Protein AF-0000000083110856 (afdb_homodimer)

Structure (mmCIF, N/CA/C/O backbone):
data_AF-0000000083110856-model_v1
#
loop_
_entity.id
_entity.type
_entity.pdbx_description
1 polymer 'Acyl-CoA dehydrogenase FadE22'
#
loop_
_atom_site.group_PDB
_atom_site.id
_atom_site.type_symbol
_atom_site.label_atom_id
_atom_site.label_alt_id
_atom_site.label_comp_id
_atom_site.label_asym_id
_atom_site.label_entity_id
_atom_site.label_seq_id
_atom_site.pdbx_PDB_ins_code
_atom_site.Cartn_x
_atom_site.Cartn_y
_atom_site.Cartn_z
_atom_site.occupancy
_atom_site.B_iso_or_equiv
_atom_site.auth_seq_id
_atom_site.auth_comp_id
_atom_site.auth_asym_id
_atom_site.auth_atom_id
_atom_site.pdbx_PDB_model_num
ATOM 1 N N . MET A 1 1 ? 21.297 1.451 -9.312 1 71.94 1 MET A N 1
ATOM 2 C CA . MET A 1 1 ? 22.75 1.548 -9.445 1 71.94 1 MET A CA 1
ATOM 3 C C . MET A 1 1 ? 23.438 0.386 -8.734 1 71.94 1 MET A C 1
ATOM 5 O O . MET A 1 1 ? 22.922 -0.134 -7.742 1 71.94 1 MET A O 1
ATOM 9 N N . PRO A 1 2 ? 24.625 0.048 -9.312 1 84.88 2 PRO A N 1
ATOM 10 C CA . PRO A 1 2 ? 25.297 -1.113 -8.734 1 84.88 2 PRO A CA 1
ATOM 11 C C . PRO A 1 2 ? 25.938 -0.815 -7.383 1 84.88 2 PRO A C 1
ATOM 13 O O . PRO A 1 2 ? 26.109 0.352 -7.02 1 84.88 2 PRO A O 1
ATOM 16 N N . LEU A 1 3 ? 26.188 -1.767 -6.598 1 89.62 3 LEU A N 1
ATOM 17 C CA . LEU A 1 3 ? 26.859 -1.668 -5.309 1 89.62 3 LEU A CA 1
ATOM 18 C C . LEU A 1 3 ? 28.25 -1.045 -5.473 1 89.62 3 LEU A C 1
ATOM 20 O O . LEU A 1 3 ? 28.734 -0.362 -4.57 1 89.62 3 LEU A O 1
ATOM 24 N N . ALA A 1 4 ? 28.875 -1.262 -6.629 1 89.94 4 ALA A N 1
ATOM 25 C CA . ALA A 1 4 ? 30.234 -0.808 -6.918 1 89.94 4 ALA A CA 1
ATOM 26 C C . ALA A 1 4 ? 30.281 0.71 -7.066 1 89.94 4 ALA A C 1
ATOM 28 O O . ALA A 1 4 ? 29.516 1.29 -7.844 1 89.94 4 ALA A O 1
ATOM 29 N N . ILE A 1 5 ? 31.156 1.294 -6.336 1 85.69 5 ILE A N 1
ATOM 30 C CA . ILE A 1 5 ? 31.297 2.742 -6.434 1 85.69 5 ILE A CA 1
ATOM 31 C C . ILE A 1 5 ? 32.719 3.098 -6.898 1 85.69 5 ILE A C 1
ATOM 33 O O . ILE A 1 5 ? 32.875 3.803 -7.895 1 85.69 5 ILE A O 1
ATOM 37 N N . THR A 1 6 ? 33.781 2.484 -6.223 1 83.56 6 THR A N 1
ATOM 38 C CA . THR A 1 6 ? 35.156 2.799 -6.551 1 83.56 6 THR A CA 1
ATOM 39 C C . THR A 1 6 ? 35.531 2.24 -7.922 1 83.56 6 THR A C 1
ATOM 41 O O . THR A 1 6 ? 34.844 1.359 -8.445 1 83.56 6 THR A O 1
ATOM 44 N N . GLU A 1 7 ? 36.562 2.688 -8.461 1 84.88 7 GLU A N 1
ATOM 45 C CA . GLU A 1 7 ? 37 2.209 -9.758 1 84.88 7 GLU A CA 1
ATOM 46 C C . GLU A 1 7 ? 37.312 0.712 -9.727 1 84.88 7 GLU A C 1
ATOM 48 O O . GLU A 1 7 ? 36.938 -0.018 -10.648 1 84.88 7 GLU A O 1
ATOM 53 N N . ASP A 1 8 ? 37.969 0.304 -8.656 1 89.44 8 ASP A N 1
ATOM 54 C CA . ASP A 1 8 ? 38.281 -1.113 -8.5 1 89.44 8 ASP A CA 1
ATOM 55 C C . ASP A 1 8 ? 37 -1.948 -8.391 1 89.44 8 ASP A C 1
ATOM 57 O O . ASP A 1 8 ? 36.906 -3.031 -8.977 1 89.44 8 ASP A O 1
ATOM 61 N N . HIS A 1 9 ? 36.094 -1.466 -7.645 1 93.88 9 HIS A N 1
ATOM 62 C CA . HIS A 1 9 ? 34.844 -2.176 -7.473 1 93.88 9 HIS A CA 1
ATOM 63 C C . HIS A 1 9 ? 34.062 -2.236 -8.781 1 93.88 9 HIS A C 1
ATOM 65 O O . HIS A 1 9 ? 33.438 -3.25 -9.086 1 93.88 9 HIS A O 1
ATOM 71 N N . ARG A 1 10 ? 34.094 -1.195 -9.531 1 93.44 10 ARG A N 1
ATOM 72 C CA . ARG A 1 10 ? 33.406 -1.167 -10.82 1 93.44 10 ARG A CA 1
ATOM 73 C C . ARG A 1 10 ? 34.031 -2.154 -11.797 1 93.44 10 ARG A C 1
ATOM 75 O O . ARG A 1 10 ? 33.344 -2.828 -12.547 1 93.44 10 ARG A O 1
ATOM 82 N N . ALA A 1 11 ? 35.344 -2.121 -11.75 1 94.69 11 ALA A N 1
ATOM 83 C CA . ALA A 1 11 ? 36.062 -3.08 -12.594 1 94.69 11 ALA A CA 1
ATOM 84 C C . ALA A 1 11 ? 35.688 -4.512 -12.227 1 94.69 11 ALA A C 1
ATOM 86 O O . ALA A 1 11 ? 35.469 -5.352 -13.102 1 94.69 11 ALA A O 1
ATOM 87 N N . LEU A 1 12 ? 35.625 -4.797 -10.953 1 96.19 12 LEU A N 1
ATOM 88 C CA . LEU A 1 12 ? 35.25 -6.113 -10.477 1 96.19 12 LEU A CA 1
ATOM 89 C C . LEU A 1 12 ? 33.812 -6.445 -10.922 1 96.19 12 LEU A C 1
ATOM 91 O O . LEU A 1 12 ? 33.531 -7.562 -11.367 1 96.19 12 LEU A O 1
ATOM 95 N N . ALA A 1 13 ? 32.969 -5.516 -10.75 1 97 13 ALA A N 1
ATOM 96 C CA . ALA A 1 13 ? 31.562 -5.707 -11.133 1 97 13 ALA A CA 1
ATOM 97 C C . ALA A 1 13 ? 31.438 -6.012 -12.625 1 97 13 ALA A C 1
ATOM 99 O O . ALA A 1 13 ? 30.656 -6.875 -13.023 1 97 13 ALA A O 1
ATOM 100 N N . GLU A 1 14 ? 32.156 -5.297 -13.422 1 96.38 14 GLU A N 1
ATOM 101 C CA . GLU A 1 14 ? 32.125 -5.48 -14.867 1 96.38 14 GLU A CA 1
ATOM 102 C C . GLU A 1 14 ? 32.625 -6.867 -15.266 1 96.38 14 GLU A C 1
ATOM 104 O O . GLU A 1 14 ? 32 -7.535 -16.094 1 96.38 14 GLU A O 1
ATOM 109 N N . VAL A 1 15 ? 33.656 -7.203 -14.656 1 96.06 15 VAL A N 1
ATOM 110 C CA . VAL A 1 15 ? 34.219 -8.516 -14.945 1 96.06 15 VAL A CA 1
ATOM 111 C C . VAL A 1 15 ? 33.25 -9.609 -14.5 1 96.06 15 VAL A C 1
ATOM 113 O O . VAL A 1 15 ? 33.031 -10.578 -15.227 1 96.06 15 VAL A O 1
ATOM 116 N N . ALA A 1 16 ? 32.75 -9.484 -13.359 1 97.31 16 ALA A N 1
ATOM 117 C CA . ALA A 1 16 ? 31.828 -10.469 -12.82 1 97.31 16 ALA A CA 1
ATOM 118 C C . ALA A 1 16 ? 30.562 -10.547 -13.664 1 97.31 16 ALA A C 1
ATOM 120 O O . ALA A 1 16 ? 30.062 -11.641 -13.945 1 97.31 16 ALA A O 1
ATOM 121 N N . ALA A 1 17 ? 30.062 -9.406 -14.016 1 97.25 17 ALA A N 1
ATOM 122 C CA . ALA A 1 17 ? 28.859 -9.359 -14.844 1 97.25 17 ALA A CA 1
ATOM 123 C C . ALA A 1 17 ? 29.062 -10.086 -16.172 1 97.25 17 ALA A C 1
ATOM 125 O O . ALA A 1 17 ? 28.219 -10.859 -16.609 1 97.25 17 ALA A O 1
ATOM 126 N N . ALA A 1 18 ? 30.172 -9.781 -16.797 1 96.75 18 ALA A N 1
ATOM 127 C CA . ALA A 1 18 ? 30.5 -10.391 -18.078 1 96.75 18 ALA A CA 1
ATOM 128 C C . ALA A 1 18 ? 30.641 -11.906 -17.938 1 96.75 18 ALA A C 1
ATOM 130 O O . ALA A 1 18 ? 30.188 -12.656 -18.812 1 96.75 18 ALA A O 1
ATOM 131 N N . MET A 1 19 ? 31.25 -12.289 -16.906 1 96.75 19 MET A N 1
ATOM 132 C CA . MET A 1 19 ? 31.453 -13.719 -16.688 1 96.75 19 MET A CA 1
ATOM 133 C C . MET A 1 19 ? 30.125 -14.438 -16.453 1 96.75 19 MET A C 1
ATOM 135 O O . MET A 1 19 ? 29.875 -15.492 -17.031 1 96.75 19 MET A O 1
ATOM 139 N N . VAL A 1 20 ? 29.312 -13.906 -15.633 1 97.12 20 VAL A N 1
ATOM 140 C CA . VAL A 1 20 ? 28.031 -14.523 -15.305 1 97.12 20 VAL A CA 1
ATOM 141 C C . VAL A 1 20 ? 27.141 -14.57 -16.547 1 97.12 20 VAL A C 1
ATOM 143 O O . VAL A 1 20 ? 26.516 -15.594 -16.828 1 97.12 20 VAL A O 1
ATOM 146 N N . ALA A 1 21 ? 27.141 -13.5 -17.266 1 94.62 21 ALA A N 1
ATOM 147 C CA . ALA A 1 21 ? 26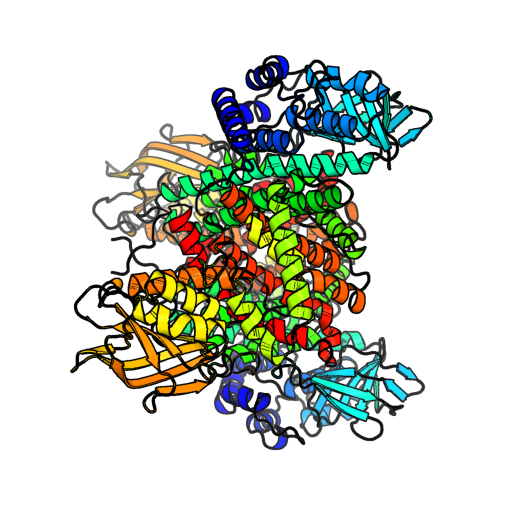.328 -13.438 -18.484 1 94.62 21 ALA A CA 1
ATOM 148 C C . ALA A 1 21 ? 26.859 -14.414 -19.531 1 94.62 21 ALA A C 1
ATOM 150 O O . ALA A 1 21 ? 26.078 -15.062 -20.234 1 94.62 21 ALA A O 1
ATOM 151 N N . GLY A 1 22 ? 28.125 -14.469 -19.688 1 94 22 GLY A N 1
ATOM 152 C CA . GLY A 1 22 ? 28.75 -15.297 -20.703 1 94 22 GLY A CA 1
ATOM 153 C C . GLY A 1 22 ? 28.656 -16.781 -20.406 1 94 22 GLY A C 1
ATOM 154 O O . GLY A 1 22 ? 28.547 -17.594 -21.328 1 94 22 GLY A O 1
ATOM 155 N N . ARG A 1 23 ? 28.641 -17.172 -19.188 1 91.81 23 ARG A N 1
ATOM 156 C CA . ARG A 1 23 ? 28.719 -18.594 -18.828 1 91.81 23 ARG A CA 1
ATOM 157 C C . ARG A 1 23 ? 27.359 -19.141 -18.438 1 91.81 23 ARG A C 1
ATOM 159 O O . ARG A 1 23 ? 27.156 -20.359 -18.438 1 91.81 23 ARG A O 1
ATOM 166 N N . ALA A 1 24 ? 26.469 -18.359 -18.109 1 90.19 24 ALA A N 1
ATOM 167 C CA . ALA A 1 24 ? 25.188 -18.859 -17.609 1 90.19 24 ALA A CA 1
ATOM 168 C C . ALA A 1 24 ? 24.047 -17.938 -18.016 1 90.19 24 ALA A C 1
ATOM 170 O O . ALA A 1 24 ? 23.391 -18.172 -19.031 1 90.19 24 ALA A O 1
ATOM 171 N N . GLY A 1 25 ? 23.969 -16.75 -17.281 1 90.81 25 GLY A N 1
ATOM 172 C CA . GLY A 1 25 ? 22.812 -15.898 -17.438 1 90.81 25 GLY A CA 1
ATOM 173 C C . GLY A 1 25 ? 21.547 -16.5 -16.844 1 90.81 25 GLY A C 1
ATOM 174 O O . GLY A 1 25 ? 21.625 -17.391 -15.977 1 90.81 25 GLY A O 1
ATOM 175 N N . THR A 1 26 ? 20.406 -16.016 -17.281 1 92.62 26 THR A N 1
ATOM 176 C CA . THR A 1 26 ? 19.172 -16.578 -16.766 1 92.62 26 THR A CA 1
ATOM 177 C C . THR A 1 26 ? 18.938 -17.969 -17.328 1 92.62 26 THR A C 1
ATOM 179 O O . THR A 1 26 ? 18.281 -18.797 -16.688 1 92.62 26 THR A O 1
ATOM 182 N N . ALA A 1 27 ? 19.484 -18.219 -18.469 1 92.75 27 ALA A N 1
ATOM 183 C CA . ALA A 1 27 ? 19.391 -19.547 -19.047 1 92.75 27 ALA A CA 1
ATOM 184 C C . ALA A 1 27 ? 20.078 -20.578 -18.141 1 92.75 27 ALA A C 1
ATOM 186 O O . ALA A 1 27 ? 19.578 -21.703 -17.984 1 92.75 27 ALA A O 1
ATOM 187 N N . GLY A 1 28 ? 21.266 -20.203 -17.672 1 91.19 28 GLY A N 1
ATOM 188 C CA . GLY A 1 28 ? 21.953 -21.062 -16.719 1 91.19 28 GLY A CA 1
ATOM 189 C C . GLY A 1 28 ? 21.156 -21.297 -15.445 1 91.19 28 GLY A C 1
ATOM 190 O O . GLY A 1 28 ? 21.109 -22.406 -14.93 1 91.19 28 GLY A O 1
ATOM 191 N N . ALA A 1 29 ? 20.562 -20.25 -14.969 1 91.62 29 ALA A N 1
ATOM 192 C CA . ALA A 1 29 ? 19.734 -20.344 -13.773 1 91.62 29 ALA A CA 1
ATOM 193 C C . ALA A 1 29 ? 18.562 -21.297 -14 1 91.62 29 ALA A C 1
ATOM 195 O O . ALA A 1 29 ? 18.219 -22.094 -13.117 1 91.62 29 ALA A O 1
ATOM 196 N N . ARG A 1 30 ? 17.938 -21.188 -15.133 1 91.38 30 ARG A N 1
ATOM 197 C CA . ARG A 1 30 ? 16.828 -22.062 -15.5 1 91.38 30 ARG A CA 1
ATOM 198 C C . ARG A 1 30 ? 17.266 -23.516 -15.516 1 91.38 30 ARG A C 1
ATOM 200 O O . ARG A 1 30 ? 16.562 -24.391 -15.008 1 91.38 30 ARG A O 1
ATOM 207 N N . ARG A 1 31 ? 18.359 -23.734 -16.094 1 88.88 31 ARG A N 1
ATOM 208 C CA . ARG A 1 31 ? 18.891 -25.094 -16.156 1 88.88 31 ARG A CA 1
ATOM 209 C C . ARG A 1 31 ? 19.156 -25.656 -14.773 1 88.88 31 ARG A C 1
ATOM 211 O O . ARG A 1 31 ? 18.812 -26.812 -14.484 1 88.88 31 ARG A O 1
ATOM 218 N N . ILE A 1 32 ? 19.719 -24.844 -13.953 1 85.5 32 ILE A N 1
ATOM 219 C CA . ILE A 1 32 ? 20.047 -25.25 -12.594 1 85.5 32 ILE A CA 1
ATOM 220 C C . ILE A 1 32 ? 18.766 -25.578 -11.828 1 85.5 32 ILE A C 1
ATOM 222 O O . ILE A 1 32 ? 18.719 -26.547 -11.07 1 85.5 32 ILE A O 1
ATOM 226 N N . LEU A 1 33 ? 17.766 -24.828 -12.07 1 83 33 LEU A N 1
ATOM 227 C CA . LEU A 1 33 ? 16.531 -24.969 -11.305 1 83 33 LEU A CA 1
ATOM 228 C C . LEU A 1 33 ? 15.672 -26.094 -11.859 1 83 33 LEU A C 1
ATOM 230 O O . LEU A 1 33 ? 15.117 -26.891 -11.102 1 83 33 LEU A O 1
ATOM 234 N N . LEU A 1 34 ? 15.555 -26.141 -13.188 1 81.38 34 LEU A N 1
ATOM 235 C CA . LEU A 1 34 ? 14.508 -26.969 -13.789 1 81.38 34 LEU A CA 1
ATOM 236 C C . LEU A 1 34 ? 15.086 -28.25 -14.359 1 81.38 34 LEU A C 1
ATOM 238 O O . LEU A 1 34 ? 14.383 -29.266 -14.477 1 81.38 34 LEU A O 1
ATOM 242 N N . ASP A 1 35 ? 16.297 -28.297 -14.711 1 78.44 35 ASP A N 1
ATOM 243 C CA . ASP A 1 35 ? 16.797 -29.406 -15.516 1 78.44 35 ASP A CA 1
ATOM 244 C C . ASP A 1 35 ? 18.031 -30.031 -14.875 1 78.44 35 ASP A C 1
ATOM 246 O O . ASP A 1 35 ? 18.688 -30.891 -15.477 1 78.44 35 ASP A O 1
ATOM 250 N N . ARG A 1 36 ? 18.328 -29.625 -13.742 1 67.44 36 ARG A N 1
ATOM 251 C CA . ARG A 1 36 ? 19.578 -30.141 -13.203 1 67.44 36 ARG A CA 1
ATOM 252 C C . ARG A 1 36 ? 19.453 -31.625 -12.859 1 67.44 36 ARG A C 1
ATOM 254 O O . ARG A 1 36 ? 18.359 -32.125 -12.602 1 67.44 36 ARG A O 1
ATOM 261 N N . GLU A 1 37 ? 20.578 -32.156 -12.992 1 70.69 37 GLU A N 1
ATOM 262 C CA . GLU A 1 37 ? 20.641 -33.531 -12.516 1 70.69 37 GLU A CA 1
ATOM 263 C C . GLU A 1 37 ? 20.406 -33.594 -11.008 1 70.69 37 GLU A C 1
ATOM 265 O O . GLU A 1 37 ? 21 -32.812 -10.242 1 70.69 37 GLU A O 1
ATOM 270 N N . LYS A 1 38 ? 19.578 -34.281 -10.609 1 64.94 38 LYS A N 1
ATOM 271 C CA . LYS A 1 38 ? 19.172 -34.312 -9.211 1 64.94 38 LYS A CA 1
ATOM 272 C C . LYS A 1 38 ? 20.141 -35.125 -8.375 1 64.94 38 LYS A C 1
ATOM 274 O O . LYS A 1 38 ? 20.141 -35.031 -7.141 1 64.94 38 LYS A O 1
ATOM 279 N N . SER A 1 39 ? 20.953 -35.781 -9.133 1 68.44 39 SER A N 1
ATOM 280 C CA . SER A 1 39 ? 21.859 -36.625 -8.359 1 68.44 39 SER A CA 1
ATOM 281 C C . SER A 1 39 ? 23.312 -36.188 -8.57 1 68.44 39 SER A C 1
ATOM 283 O O . SER A 1 39 ? 23.672 -35.719 -9.648 1 68.44 39 SER A O 1
ATOM 285 N N . GLY A 1 40 ? 24.016 -36.031 -7.461 1 80.88 40 GLY A N 1
ATOM 286 C CA . GLY A 1 40 ? 25.453 -35.812 -7.504 1 80.88 40 GLY A CA 1
ATOM 287 C C . GLY A 1 40 ? 25.812 -34.312 -7.508 1 80.88 40 GLY A C 1
ATOM 288 O O . GLY A 1 40 ? 24.969 -33.469 -7.203 1 80.88 40 GLY A O 1
ATOM 289 N N . ALA A 1 41 ? 27.078 -34.062 -7.684 1 91.75 41 ALA A N 1
ATOM 290 C CA . ALA A 1 41 ? 27.625 -32.719 -7.707 1 91.75 41 ALA A CA 1
ATOM 291 C C . ALA A 1 41 ? 27.562 -32.125 -9.102 1 91.75 41 ALA A C 1
ATOM 293 O O . ALA A 1 41 ? 28.578 -31.953 -9.773 1 91.75 41 ALA A O 1
ATOM 294 N N . TRP A 1 42 ? 26.344 -31.641 -9.461 1 89.31 42 TRP A N 1
ATOM 295 C CA . TRP A 1 42 ? 26.125 -31.156 -10.82 1 89.31 42 TRP A CA 1
ATOM 296 C C . TRP A 1 42 ? 27.094 -30.031 -11.156 1 89.31 42 TRP A C 1
ATOM 298 O O . TRP A 1 42 ? 27.469 -29.859 -12.32 1 89.31 42 TRP A O 1
ATOM 308 N N . TRP A 1 43 ? 27.547 -29.234 -10.148 1 91.75 43 TRP A N 1
ATOM 309 C CA . TRP A 1 43 ? 28.359 -28.047 -10.359 1 91.75 43 TRP A CA 1
ATOM 310 C C . TRP A 1 43 ? 29.766 -28.422 -10.828 1 91.75 43 TRP A C 1
ATOM 312 O O . TRP A 1 43 ? 30.516 -27.578 -11.336 1 91.75 43 TRP A O 1
ATOM 322 N N . SER A 1 44 ? 30.141 -29.688 -10.633 1 89.56 44 SER A N 1
ATOM 323 C CA . SER A 1 44 ? 31.484 -30.141 -11 1 89.56 44 SER A CA 1
ATOM 324 C C . SER A 1 44 ? 31.719 -29.984 -12.5 1 89.56 44 SER A C 1
ATOM 326 O O . SER A 1 44 ? 32.875 -29.891 -12.945 1 89.56 44 SER A O 1
ATOM 328 N N . THR A 1 45 ? 30.609 -29.969 -13.297 1 88.19 45 THR A N 1
ATOM 329 C CA . THR A 1 45 ? 30.75 -29.828 -14.742 1 88.19 45 THR A CA 1
ATOM 330 C C . THR A 1 45 ? 30.188 -28.5 -15.219 1 88.19 45 THR A C 1
ATOM 332 O O . THR A 1 45 ? 30.109 -28.25 -16.422 1 88.19 45 THR A O 1
ATOM 335 N N . ASP A 1 46 ? 29.734 -27.766 -14.359 1 91.62 46 ASP A N 1
ATOM 336 C CA . ASP A 1 46 ? 29.141 -26.469 -14.695 1 91.62 46 ASP A CA 1
ATOM 337 C C . ASP A 1 46 ? 30.203 -25.438 -15.062 1 91.62 46 ASP A C 1
ATOM 339 O O . ASP A 1 46 ? 31.172 -25.25 -14.32 1 91.62 46 ASP A O 1
ATOM 343 N N . GLY A 1 47 ? 30.062 -24.797 -16.141 1 92.5 47 GLY A N 1
ATOM 344 C CA . GLY A 1 47 ? 31.047 -23.859 -16.641 1 92.5 47 GLY A CA 1
ATOM 345 C C . GLY A 1 47 ? 31.219 -22.641 -15.758 1 92.5 47 GLY A C 1
ATOM 346 O O . GLY A 1 47 ? 32.344 -22.141 -15.578 1 92.5 47 GLY A O 1
ATOM 347 N N . LEU A 1 48 ? 30.188 -22.109 -15.258 1 94.94 48 LEU A N 1
ATOM 348 C CA . LEU A 1 48 ? 30.266 -20.938 -14.398 1 94.94 48 LEU A CA 1
ATOM 349 C C . LEU A 1 48 ? 30.984 -21.266 -13.094 1 94.94 48 LEU A C 1
ATOM 351 O O . LEU A 1 48 ? 31.844 -20.5 -12.633 1 94.94 48 LEU A O 1
ATOM 355 N N . TRP A 1 49 ? 30.641 -22.375 -12.469 1 94.88 49 TRP A N 1
ATOM 356 C CA . TRP A 1 49 ? 31.297 -22.781 -11.234 1 94.88 49 TRP A CA 1
ATOM 357 C C . TRP A 1 49 ? 32.812 -22.938 -11.438 1 94.88 49 TRP A C 1
ATOM 359 O O . TRP A 1 49 ? 33.594 -22.453 -10.641 1 94.88 49 TRP A O 1
ATOM 369 N N . LYS A 1 50 ? 33.156 -23.578 -12.5 1 95.25 50 LYS A N 1
ATOM 370 C CA . LYS A 1 50 ? 34.594 -23.812 -12.789 1 95.25 50 LYS A CA 1
ATOM 371 C C . LYS A 1 50 ? 35.344 -22.484 -12.93 1 95.25 50 LYS A C 1
ATOM 373 O O . LYS A 1 50 ? 36.438 -22.344 -12.438 1 95.25 50 LYS A O 1
ATOM 378 N N . GLU A 1 51 ? 34.688 -21.672 -13.562 1 96.38 51 GLU A N 1
ATOM 379 C CA . GLU A 1 51 ? 35.312 -20.359 -13.758 1 96.38 51 GLU A CA 1
ATOM 380 C C . GLU A 1 51 ? 35.406 -19.578 -12.453 1 96.38 51 GLU A C 1
ATOM 382 O O . GLU A 1 51 ? 36.375 -18.891 -12.195 1 96.38 51 GLU A O 1
ATOM 387 N N . MET A 1 52 ? 34.375 -19.641 -11.609 1 96.81 52 MET A N 1
ATOM 388 C CA . MET A 1 52 ? 34.406 -18.984 -10.305 1 96.81 52 MET A CA 1
ATOM 389 C C . MET A 1 52 ? 35.562 -19.5 -9.453 1 96.81 52 MET A C 1
ATOM 391 O O . MET A 1 52 ? 36.219 -18.734 -8.773 1 96.81 52 MET A O 1
ATOM 395 N N . VAL A 1 53 ? 35.75 -20.766 -9.547 1 96.56 53 VAL A N 1
ATOM 396 C CA . VAL A 1 53 ? 36.844 -21.406 -8.789 1 96.56 53 VAL A CA 1
ATOM 397 C C . VAL A 1 53 ? 38.188 -20.953 -9.336 1 96.56 53 VAL A C 1
ATOM 399 O O . VAL A 1 53 ? 39.062 -20.531 -8.57 1 96.56 53 VAL A O 1
ATOM 402 N N . SER A 1 54 ? 38.312 -20.984 -10.602 1 95.94 54 SER A N 1
ATOM 403 C CA . SER A 1 54 ? 39.594 -20.688 -11.234 1 95.94 54 SER A CA 1
ATOM 404 C C . SER A 1 54 ? 39.969 -19.219 -11.047 1 95.94 54 SER A C 1
ATOM 406 O O . SER A 1 54 ? 41.156 -18.891 -10.945 1 95.94 54 SER A O 1
ATOM 408 N N . THR A 1 55 ? 38.969 -18.344 -11.023 1 96 55 THR A N 1
ATOM 409 C CA . THR A 1 55 ? 39.25 -16.922 -10.891 1 96 55 THR A CA 1
ATOM 410 C C . THR A 1 55 ? 39.406 -16.531 -9.422 1 96 55 THR A C 1
ATOM 412 O O . THR A 1 55 ? 39.75 -15.391 -9.102 1 96 55 THR A O 1
ATOM 415 N N . GLY A 1 56 ? 39.094 -17.5 -8.484 1 97 56 GLY A N 1
ATOM 416 C CA . GLY A 1 56 ? 39.375 -17.281 -7.07 1 97 56 GLY A CA 1
ATOM 417 C C . GLY A 1 56 ? 38.219 -16.578 -6.355 1 97 56 GLY A C 1
ATOM 418 O O . GLY A 1 56 ? 38.438 -15.945 -5.32 1 97 56 GLY A O 1
ATOM 419 N N . TRP A 1 57 ? 37 -16.625 -6.891 1 98.06 57 TRP A N 1
ATOM 420 C CA . TRP A 1 57 ? 35.875 -15.938 -6.305 1 98.06 57 TRP A CA 1
ATOM 421 C C . TRP A 1 57 ? 35.531 -16.516 -4.93 1 98.06 57 TRP A C 1
ATOM 423 O O . TRP A 1 57 ? 35.062 -15.797 -4.051 1 98.06 57 TRP A O 1
ATOM 433 N N . LEU A 1 58 ? 35.781 -17.766 -4.695 1 98.38 58 LEU A N 1
ATOM 434 C CA . LEU A 1 58 ? 35.438 -18.438 -3.438 1 98.38 58 LEU A CA 1
ATOM 435 C C . LEU A 1 58 ? 36.312 -17.906 -2.301 1 98.38 58 LEU A C 1
ATOM 437 O O . LEU A 1 58 ? 35.969 -18.047 -1.128 1 98.38 58 LEU A O 1
ATOM 441 N N . GLY A 1 59 ? 37.438 -17.328 -2.602 1 98.19 59 GLY A N 1
ATOM 442 C CA . GLY A 1 59 ? 38.375 -16.844 -1.588 1 98.19 59 GLY A CA 1
ATOM 443 C C . GLY A 1 59 ? 38.562 -15.336 -1.645 1 98.19 59 GLY A C 1
ATOM 444 O O . GLY A 1 59 ? 39.5 -14.805 -1.026 1 98.19 59 GLY A O 1
ATOM 445 N N . LEU A 1 60 ? 37.719 -14.648 -2.357 1 97.81 60 LEU A N 1
ATOM 446 C CA . LEU A 1 60 ? 37.875 -13.211 -2.557 1 97.81 60 LEU A CA 1
ATOM 447 C C . LEU A 1 60 ? 38.031 -12.492 -1.222 1 97.81 60 LEU A C 1
ATOM 449 O O . LEU A 1 60 ? 38.906 -11.641 -1.067 1 97.81 60 LEU A O 1
ATOM 453 N N . HIS A 1 61 ? 37.25 -12.836 -0.199 1 97.88 61 HIS A N 1
ATOM 454 C CA . HIS A 1 61 ? 37.156 -12.148 1.079 1 97.88 61 HIS A CA 1
ATOM 455 C C . HIS A 1 61 ? 38.062 -12.773 2.133 1 97.88 61 HIS A C 1
ATOM 457 O O . HIS A 1 61 ? 37.969 -12.406 3.309 1 97.88 61 HIS A O 1
ATOM 463 N N . ILE A 1 62 ? 38.812 -13.719 1.733 1 98.38 62 ILE A N 1
ATOM 464 C CA . ILE A 1 62 ? 39.656 -14.469 2.674 1 98.38 62 ILE A CA 1
ATOM 465 C C . ILE A 1 62 ? 41.094 -13.992 2.584 1 98.38 62 ILE A C 1
ATOM 467 O O . ILE A 1 62 ? 41.594 -13.703 1.494 1 98.38 62 ILE A O 1
ATOM 471 N N . ASP A 1 63 ? 41.812 -14.039 3.668 1 97.31 63 ASP A N 1
ATOM 472 C CA . ASP A 1 63 ? 43.188 -13.633 3.758 1 97.31 63 ASP A CA 1
ATOM 473 C C . ASP A 1 63 ? 44.094 -14.484 2.846 1 97.31 63 ASP A C 1
ATOM 475 O O . ASP A 1 63 ? 43.875 -15.695 2.717 1 97.31 63 ASP A O 1
ATOM 479 N N . GLU A 1 64 ? 45.125 -13.922 2.396 1 97.19 64 GLU A N 1
ATOM 480 C CA . GLU A 1 64 ? 46.031 -14.594 1.482 1 97.19 64 GLU A CA 1
ATOM 481 C C . GLU A 1 64 ? 46.719 -15.773 2.164 1 97.19 64 GLU A C 1
ATOM 483 O O . GLU A 1 64 ? 47.062 -16.766 1.516 1 97.19 64 GLU A O 1
ATOM 488 N N . ARG A 1 65 ? 46.969 -15.68 3.436 1 96.75 65 ARG A N 1
ATOM 489 C CA . ARG A 1 65 ? 47.625 -16.734 4.18 1 96.75 65 ARG A CA 1
ATOM 490 C C . ARG A 1 65 ? 46.844 -18.031 4.141 1 96.75 65 ARG A C 1
ATOM 492 O O . ARG A 1 65 ? 47.375 -19.125 4.348 1 96.75 65 ARG A O 1
ATOM 499 N N . PHE A 1 66 ? 45.562 -17.906 3.799 1 97.75 66 PHE A N 1
ATOM 500 C CA . PHE A 1 66 ? 44.719 -19.109 3.729 1 97.75 66 PHE A CA 1
ATOM 501 C C . PHE A 1 66 ? 44.312 -19.391 2.289 1 97.75 66 PHE A C 1
ATOM 503 O O . PHE A 1 66 ? 43.312 -20.094 2.047 1 97.75 66 PHE A O 1
ATOM 510 N N . GLY A 1 67 ? 45.031 -18.703 1.318 1 96.69 67 GLY A N 1
ATOM 511 C CA . GLY A 1 67 ? 44.781 -18.953 -0.093 1 96.69 67 GLY A CA 1
ATOM 512 C C . GLY A 1 67 ? 43.812 -17.969 -0.713 1 96.69 67 GLY A C 1
ATOM 513 O O . GLY A 1 67 ? 43.438 -18.125 -1.879 1 96.69 67 GLY A O 1
ATOM 514 N N . GLY A 1 68 ? 43.344 -17.031 0.057 1 97.81 68 GLY A N 1
ATOM 515 C CA . GLY A 1 68 ? 42.406 -16.062 -0.456 1 97.81 68 GLY A CA 1
ATOM 516 C C . GLY A 1 68 ? 43.062 -14.906 -1.194 1 97.81 68 GLY A C 1
ATOM 517 O O . GLY A 1 68 ? 44.25 -14.984 -1.535 1 97.81 68 GLY A O 1
ATOM 518 N N . GLN A 1 69 ? 42.25 -13.93 -1.531 1 97 69 GLN A N 1
ATOM 519 C CA . GLN A 1 69 ? 42.75 -12.797 -2.301 1 97 69 GLN A CA 1
ATOM 520 C C . GLN A 1 69 ? 42.906 -11.555 -1.423 1 97 69 GLN A C 1
ATOM 522 O O . GLN A 1 69 ? 43.375 -10.516 -1.883 1 97 69 GLN A O 1
ATOM 527 N N . GLY A 1 70 ? 42.438 -11.609 -0.254 1 96.12 70 GLY A N 1
ATOM 528 C CA . GLY A 1 70 ? 42.719 -10.594 0.74 1 96.12 70 GLY A CA 1
ATOM 529 C C . GLY A 1 70 ? 41.781 -9.422 0.707 1 96.12 70 GLY A C 1
ATOM 530 O O . GLY A 1 70 ? 41.938 -8.453 1.441 1 96.12 70 GLY A O 1
ATOM 531 N N . TYR A 1 71 ? 40.75 -9.461 -0.097 1 96.06 71 TYR A N 1
ATOM 532 C CA . TYR A 1 71 ? 39.719 -8.43 -0.069 1 96.06 71 TYR A CA 1
ATOM 533 C C . TYR A 1 71 ? 38.75 -8.656 1.081 1 96.06 71 TYR A C 1
ATOM 535 O O . TYR A 1 71 ? 39.094 -9.242 2.102 1 96.06 71 TYR A O 1
ATOM 543 N N . GLY A 1 72 ? 37.531 -8.117 0.997 1 95.88 72 GLY A N 1
ATOM 544 C CA . GLY A 1 72 ? 36.594 -8.219 2.104 1 95.88 72 GLY A CA 1
ATOM 545 C C . GLY A 1 72 ? 35.156 -8.438 1.655 1 95.88 72 GLY A C 1
ATOM 546 O O . GLY A 1 72 ? 34.906 -8.844 0.519 1 95.88 72 GLY A O 1
ATOM 547 N N . LEU A 1 73 ? 34.281 -8.211 2.566 1 96.88 73 LEU A N 1
ATOM 548 C CA . LEU A 1 73 ? 32.875 -8.438 2.328 1 96.88 73 LEU A CA 1
ATOM 549 C C . LEU A 1 73 ? 32.344 -7.473 1.271 1 96.88 73 LEU A C 1
ATOM 551 O O . LEU A 1 73 ? 31.484 -7.844 0.456 1 96.88 73 LEU A O 1
ATOM 555 N N . PRO A 1 74 ? 32.812 -6.215 1.193 1 96.12 74 PRO A N 1
ATOM 556 C CA . PRO A 1 74 ? 32.312 -5.316 0.151 1 96.12 74 PRO A CA 1
ATOM 557 C C . PRO A 1 74 ? 32.5 -5.879 -1.256 1 96.12 74 PRO A C 1
ATOM 559 O O . PRO A 1 74 ? 31.594 -5.816 -2.082 1 96.12 74 PRO A O 1
ATOM 562 N N . GLU A 1 75 ? 33.656 -6.461 -1.531 1 97.38 75 GLU A N 1
ATOM 563 C CA . GLU A 1 75 ? 33.938 -7.059 -2.836 1 97.38 75 GLU A CA 1
ATOM 564 C C . GLU A 1 75 ? 33.062 -8.297 -3.062 1 97.38 75 GLU A C 1
ATOM 566 O O . GLU A 1 75 ? 32.562 -8.523 -4.168 1 97.38 75 GLU A O 1
ATOM 571 N N . LEU A 1 76 ? 32.969 -9.07 -1.995 1 98.38 76 LEU A N 1
ATOM 572 C CA . LEU A 1 76 ? 32.125 -10.273 -2.096 1 98.38 76 LEU A CA 1
ATOM 573 C C . LEU A 1 76 ? 30.688 -9.906 -2.432 1 98.38 76 LEU A C 1
ATOM 575 O O . LEU A 1 76 ? 30.031 -10.609 -3.201 1 98.38 76 LEU A O 1
ATOM 579 N N . THR A 1 77 ? 30.125 -8.836 -1.825 1 98.56 77 THR A N 1
ATOM 580 C CA . THR A 1 77 ? 28.766 -8.406 -2.092 1 98.56 77 THR A CA 1
ATOM 581 C C . THR A 1 77 ? 28.594 -8.008 -3.557 1 98.56 77 THR A C 1
ATOM 583 O O . THR A 1 77 ? 27.531 -8.211 -4.141 1 98.56 77 THR A O 1
ATOM 586 N N . ILE A 1 78 ? 29.609 -7.504 -4.184 1 98.19 78 ILE A N 1
ATOM 587 C CA . ILE A 1 78 ? 29.562 -7.117 -5.59 1 98.19 78 ILE A CA 1
ATOM 588 C C . ILE A 1 78 ? 29.391 -8.359 -6.461 1 98.19 78 ILE A C 1
ATOM 590 O O . ILE A 1 78 ? 28.625 -8.352 -7.414 1 98.19 78 ILE A O 1
ATOM 594 N N . LEU A 1 79 ? 30.109 -9.422 -6.121 1 98 79 LEU A N 1
ATOM 595 C CA . LEU A 1 79 ? 29.969 -10.672 -6.855 1 98 79 LEU A CA 1
ATOM 596 C C . LEU A 1 79 ? 28.547 -11.227 -6.707 1 98 79 LEU A C 1
ATOM 598 O O . LEU A 1 79 ? 27.938 -11.641 -7.691 1 98 79 LEU A O 1
ATOM 602 N N . LEU A 1 80 ? 28.078 -11.234 -5.488 1 98.38 80 LEU A N 1
ATOM 603 C CA . LEU A 1 80 ? 26.766 -11.773 -5.223 1 98.38 80 LEU A CA 1
ATOM 604 C C . LEU A 1 80 ? 25.688 -10.969 -5.941 1 98.38 80 LEU A C 1
ATOM 606 O O . LEU A 1 80 ? 24.672 -11.523 -6.375 1 98.38 80 LEU A O 1
ATOM 610 N N . GLU A 1 81 ? 25.844 -9.648 -6 1 98.62 81 GLU A N 1
ATOM 611 C CA . GLU A 1 81 ? 24.922 -8.82 -6.766 1 98.62 81 GLU A CA 1
ATOM 612 C C . GLU A 1 81 ? 24.812 -9.305 -8.211 1 98.62 81 GLU A C 1
ATOM 614 O O . GLU A 1 81 ? 23.719 -9.383 -8.758 1 98.62 81 GLU A O 1
ATOM 619 N N . GLN A 1 82 ? 26 -9.641 -8.805 1 97.88 82 GLN A N 1
ATOM 620 C CA . GLN A 1 82 ? 26 -10.055 -10.203 1 97.88 82 GLN A CA 1
ATOM 621 C C . GLN A 1 82 ? 25.359 -11.43 -10.367 1 97.88 82 GLN A C 1
ATOM 623 O O . GLN A 1 82 ? 24.672 -11.688 -11.359 1 97.88 82 GLN A O 1
ATOM 628 N N . LEU A 1 83 ? 25.578 -12.32 -9.461 1 97.75 83 LEU A N 1
ATOM 629 C CA . LEU A 1 83 ? 24.891 -13.602 -9.484 1 97.75 83 LEU A CA 1
ATOM 630 C C . LEU A 1 83 ? 23.391 -13.422 -9.32 1 97.75 83 LEU A C 1
ATOM 632 O O . LEU A 1 83 ? 22.594 -14.102 -9.977 1 97.75 83 LEU A O 1
ATOM 636 N N . GLY A 1 84 ? 23 -12.508 -8.445 1 97.94 84 GLY A N 1
ATOM 637 C CA . GLY A 1 84 ? 21.594 -12.203 -8.227 1 97.94 84 GLY A CA 1
ATOM 638 C C . GLY A 1 84 ? 20.906 -11.641 -9.453 1 97.94 84 GLY A C 1
ATOM 639 O O . GLY A 1 84 ? 19.719 -11.898 -9.68 1 97.94 84 GLY A O 1
ATOM 640 N N . ARG A 1 85 ? 21.641 -10.875 -10.25 1 97.94 85 ARG A N 1
ATOM 641 C CA . ARG A 1 85 ? 21.078 -10.305 -11.469 1 97.94 85 ARG A CA 1
ATOM 642 C C . ARG A 1 85 ? 20.625 -11.398 -12.422 1 97.94 85 ARG A C 1
ATOM 644 O O . ARG A 1 85 ? 19.672 -11.195 -13.188 1 97.94 85 ARG A O 1
ATOM 651 N N . ALA A 1 86 ? 21.25 -12.547 -12.305 1 97.31 86 ALA A N 1
ATOM 652 C CA . ALA A 1 86 ? 20.906 -13.656 -13.195 1 97.31 86 ALA A CA 1
ATOM 653 C C . ALA A 1 86 ? 20.078 -14.711 -12.469 1 97.31 86 ALA A C 1
ATOM 655 O O . ALA A 1 86 ? 19.797 -15.773 -13.031 1 97.31 86 ALA A O 1
ATOM 656 N N . ALA A 1 87 ? 19.719 -14.453 -11.258 1 96.25 87 ALA A N 1
ATOM 657 C CA . ALA A 1 87 ? 18.953 -15.383 -10.422 1 96.25 87 ALA A CA 1
ATOM 658 C C . ALA A 1 87 ? 19.672 -16.719 -10.289 1 96.25 87 ALA A C 1
ATOM 660 O O . ALA A 1 87 ? 19.047 -17.781 -10.305 1 96.25 87 ALA A O 1
ATOM 661 N N . VAL A 1 88 ? 20.938 -16.641 -10.227 1 94 88 VAL A N 1
ATOM 662 C CA . VAL A 1 88 ? 21.734 -17.859 -10.133 1 94 88 VAL A CA 1
ATOM 663 C C . VAL A 1 88 ? 21.75 -18.344 -8.688 1 94 88 VAL A C 1
ATOM 665 O O . VAL A 1 88 ? 22.172 -17.625 -7.785 1 94 88 VAL A O 1
ATOM 668 N N . GLY A 1 89 ? 21.281 -19.5 -8.492 1 90.44 89 GLY A N 1
ATOM 669 C CA . GLY A 1 89 ? 21.469 -20.188 -7.227 1 90.44 89 GLY A CA 1
ATOM 670 C C . GLY A 1 89 ? 22.672 -21.109 -7.207 1 90.44 89 GLY A C 1
ATOM 671 O O . GLY A 1 89 ? 23.703 -20.781 -7.801 1 90.44 89 GLY A O 1
ATOM 672 N N . GLY A 1 90 ? 22.656 -22.109 -6.441 1 90.94 90 GLY A N 1
ATOM 673 C CA . GLY A 1 90 ? 23.75 -23.062 -6.387 1 90.94 90 GLY A CA 1
ATOM 674 C C . GLY A 1 90 ? 24.609 -22.922 -5.145 1 90.94 90 GLY A C 1
ATOM 675 O O . GLY A 1 90 ? 24.203 -22.281 -4.172 1 90.94 90 GLY A O 1
ATOM 676 N N . PRO A 1 91 ? 25.75 -23.469 -5.215 1 95.06 91 PRO A N 1
ATOM 677 C CA . PRO A 1 91 ? 26.5 -23.641 -3.967 1 95.06 91 PRO A CA 1
ATOM 678 C C . PRO A 1 91 ? 27.344 -22.422 -3.625 1 95.06 91 PRO A C 1
ATOM 680 O O . PRO A 1 91 ? 27.938 -22.359 -2.545 1 95.06 91 PRO A O 1
ATOM 683 N N . PHE A 1 92 ? 27.438 -21.422 -4.469 1 97.06 92 PHE A N 1
ATOM 684 C CA . PHE A 1 92 ? 28.359 -20.312 -4.242 1 97.06 92 PHE A CA 1
ATOM 685 C C . PHE A 1 92 ? 28.031 -19.578 -2.947 1 97.06 92 PHE A C 1
ATOM 687 O O . PHE A 1 92 ? 28.859 -19.5 -2.043 1 97.06 92 PHE A O 1
ATOM 694 N N . LEU A 1 93 ? 26.766 -19.094 -2.797 1 97.81 93 LEU A N 1
ATOM 695 C CA . LEU A 1 93 ? 26.375 -18.297 -1.653 1 97.81 93 LEU A CA 1
ATOM 696 C C . LEU A 1 93 ? 26.578 -19.047 -0.348 1 97.81 93 LEU A C 1
ATOM 698 O O . LEU A 1 93 ? 27.234 -18.547 0.57 1 97.81 93 LEU A O 1
ATOM 702 N N . PRO A 1 94 ? 26.062 -20.297 -0.219 1 97.69 94 PRO A N 1
ATOM 703 C CA . PRO A 1 94 ? 26.281 -20.969 1.067 1 97.69 94 PRO A CA 1
ATOM 704 C C . PRO A 1 94 ? 27.75 -21.25 1.353 1 97.69 94 PRO A C 1
ATOM 706 O O . PRO A 1 94 ? 28.188 -21.156 2.5 1 97.69 94 PRO A O 1
ATOM 709 N N . THR A 1 95 ? 28.531 -21.531 0.344 1 98.44 95 THR A N 1
ATOM 710 C CA . THR A 1 95 ? 29.938 -21.859 0.548 1 98.44 95 THR A CA 1
ATOM 711 C C . THR A 1 95 ? 30.719 -20.641 1.034 1 98.44 95 THR A C 1
ATOM 713 O O . THR A 1 95 ? 31.484 -20.719 1.993 1 98.44 95 THR A O 1
ATOM 716 N N . VAL A 1 96 ? 30.484 -19.531 0.377 1 98.69 96 VAL A N 1
ATOM 717 C CA . VAL A 1 96 ? 31.234 -18.328 0.761 1 98.69 96 VAL A CA 1
ATOM 718 C C . VAL A 1 96 ? 30.703 -17.797 2.084 1 98.69 96 VAL A C 1
ATOM 720 O O . VAL A 1 96 ? 31.438 -17.188 2.855 1 98.69 96 VAL A O 1
ATOM 723 N N . ALA A 1 97 ? 29.406 -17.984 2.391 1 98.44 97 ALA A N 1
ATOM 724 C CA . ALA A 1 97 ? 28.891 -17.625 3.705 1 98.44 97 ALA A CA 1
ATOM 725 C C . ALA A 1 97 ? 29.609 -18.391 4.812 1 98.44 97 ALA A C 1
ATOM 727 O O . ALA A 1 97 ? 30 -17.812 5.824 1 98.44 97 ALA A O 1
ATOM 728 N N . VAL A 1 98 ? 29.797 -19.641 4.621 1 98.56 98 VAL A N 1
ATOM 729 C CA . VAL A 1 98 ? 30.469 -20.484 5.605 1 98.56 98 VAL A CA 1
ATOM 730 C C . VAL A 1 98 ? 31.906 -20.016 5.789 1 98.56 98 VAL A C 1
ATOM 732 O O . VAL A 1 98 ? 32.375 -19.875 6.918 1 98.56 98 VAL A O 1
ATOM 735 N N . SER A 1 99 ? 32.625 -19.828 4.699 1 98.69 99 SER A N 1
ATOM 736 C CA . SER A 1 99 ? 34.031 -19.391 4.82 1 98.69 99 SER A CA 1
ATOM 737 C C . SER A 1 99 ? 34.125 -18.031 5.484 1 98.69 99 SER A C 1
ATOM 739 O O . SER A 1 99 ? 35.062 -17.766 6.25 1 98.69 99 SER A O 1
ATOM 741 N N . ALA A 1 100 ? 33.156 -17.125 5.195 1 98.38 100 ALA A N 1
ATOM 742 C CA . ALA A 1 100 ? 33.156 -15.812 5.84 1 98.38 100 ALA A CA 1
ATOM 743 C C . ALA A 1 100 ? 32.938 -15.945 7.344 1 98.38 100 ALA A C 1
ATOM 745 O O . ALA A 1 100 ? 33.562 -15.227 8.125 1 98.38 100 ALA A O 1
ATOM 746 N N . VAL A 1 101 ? 32.031 -16.828 7.758 1 98.19 101 VAL A N 1
ATOM 747 C CA . VAL A 1 101 ? 31.781 -17.047 9.18 1 98.19 101 VAL A CA 1
ATOM 748 C C . VAL A 1 101 ? 33.031 -17.594 9.859 1 98.19 101 VAL A C 1
ATOM 750 O O . VAL A 1 101 ? 33.469 -17.078 10.898 1 98.19 101 VAL A O 1
ATOM 753 N N . ILE A 1 102 ? 33.656 -18.578 9.289 1 98.44 102 ILE A N 1
ATOM 754 C CA . ILE A 1 102 ? 34.844 -19.188 9.875 1 98.44 102 ILE A CA 1
ATOM 755 C C . ILE A 1 102 ? 35.969 -18.172 9.938 1 98.44 102 ILE A C 1
ATOM 757 O O . ILE A 1 102 ? 36.719 -18.125 10.922 1 98.44 102 ILE A O 1
ATOM 761 N N . ALA A 1 103 ? 36.125 -17.406 8.898 1 98.25 103 ALA A N 1
ATOM 762 C CA . ALA A 1 103 ? 37.156 -16.375 8.875 1 98.25 103 ALA A CA 1
ATOM 763 C C . ALA A 1 103 ? 36.969 -15.406 10.039 1 98.25 103 ALA A C 1
ATOM 765 O O . ALA A 1 103 ? 37.969 -14.914 10.602 1 98.25 103 ALA A O 1
ATOM 766 N N . GLU A 1 104 ? 35.75 -15.109 10.375 1 96.5 104 GLU A N 1
ATOM 767 C CA . GLU A 1 104 ? 35.5 -14.109 11.406 1 96.5 104 GLU A CA 1
ATOM 768 C C . GLU A 1 104 ? 35.594 -14.711 12.805 1 96.5 104 GLU A C 1
ATOM 770 O O . GLU A 1 104 ? 36.188 -14.102 13.703 1 96.5 104 GLU A O 1
ATOM 775 N N . VAL A 1 105 ? 35.094 -15.93 13.008 1 97.31 105 VAL A N 1
ATOM 776 C CA . VAL A 1 105 ? 34.875 -16.375 14.383 1 97.31 105 VAL A CA 1
ATOM 777 C C . VAL A 1 105 ? 35.906 -17.469 14.727 1 97.31 105 VAL A C 1
ATOM 779 O O . VAL A 1 105 ? 36.094 -17.812 15.898 1 97.31 105 VAL A O 1
ATOM 782 N N . GLY A 1 106 ? 36.562 -18.062 13.766 1 97.88 106 GLY A N 1
ATOM 783 C CA . GLY A 1 106 ? 37.438 -19.219 13.977 1 97.88 106 GLY A CA 1
ATOM 784 C C . GLY A 1 106 ? 38.75 -18.859 14.625 1 97.88 106 GLY A C 1
ATOM 785 O O . GLY A 1 106 ? 39.281 -17.766 14.422 1 97.88 106 GLY A O 1
ATOM 786 N N . THR A 1 107 ? 39.281 -19.812 15.312 1 97.25 107 THR A N 1
ATOM 787 C CA . THR A 1 107 ? 40.688 -19.703 15.758 1 97.25 107 THR A CA 1
ATOM 788 C C . THR A 1 107 ? 41.625 -19.875 14.578 1 97.25 107 THR A C 1
ATOM 790 O O . THR A 1 107 ? 41.219 -20.281 13.492 1 97.25 107 THR A O 1
ATOM 793 N N . ASP A 1 108 ? 42.875 -19.609 14.82 1 96.5 108 ASP A N 1
ATOM 794 C CA . ASP A 1 108 ? 43.844 -19.766 13.766 1 96.5 108 ASP A CA 1
ATOM 795 C C . ASP A 1 108 ? 43.906 -21.219 13.281 1 96.5 108 ASP A C 1
ATOM 797 O O . ASP A 1 108 ? 44.062 -21.469 12.078 1 96.5 108 ASP A O 1
ATOM 801 N N . GLU A 1 109 ? 43.844 -22.109 14.172 1 97.31 109 GLU A N 1
ATOM 802 C CA . GLU A 1 109 ? 43.875 -23.516 13.828 1 97.31 109 GLU A CA 1
ATOM 803 C C . GLU A 1 109 ? 42.656 -23.906 12.984 1 97.31 109 GLU A C 1
ATOM 805 O O . GLU A 1 109 ? 42.781 -24.656 12.008 1 97.31 109 GLU A O 1
ATOM 810 N N . GLN A 1 110 ? 41.531 -23.422 13.383 1 97.81 110 GLN A N 1
ATOM 811 C CA . GLN A 1 110 ? 40.312 -23.703 12.664 1 97.81 110 GLN A CA 1
ATOM 812 C C . GLN A 1 110 ? 40.344 -23.094 11.266 1 97.81 110 GLN A C 1
ATOM 814 O O . GLN A 1 110 ? 39.906 -23.719 10.297 1 97.81 110 GLN A O 1
ATOM 819 N N . ARG A 1 111 ? 40.812 -21.891 11.133 1 98.38 111 ARG A N 1
ATOM 820 C CA . ARG A 1 111 ? 40.938 -21.234 9.844 1 98.38 111 ARG A CA 1
ATOM 821 C C . ARG A 1 111 ? 41.906 -21.984 8.93 1 98.38 111 ARG A C 1
ATOM 823 O O . ARG A 1 111 ? 41.594 -22.203 7.754 1 98.38 111 ARG A O 1
ATOM 830 N N . GLU A 1 112 ? 42.969 -22.422 9.531 1 97.81 112 GLU A N 1
ATOM 831 C CA . GLU A 1 112 ? 43.969 -23.156 8.758 1 97.81 112 GLU A CA 1
ATOM 832 C C . GLU A 1 112 ? 43.406 -24.484 8.258 1 97.81 112 GLU A C 1
ATOM 834 O O . GLU A 1 112 ? 43.781 -24.938 7.172 1 97.81 112 GLU A O 1
ATOM 839 N N . ARG A 1 113 ? 42.562 -24.984 8.961 1 97.5 113 ARG A N 1
ATOM 840 C CA . ARG A 1 113 ? 42.031 -26.297 8.633 1 97.5 113 ARG A CA 1
ATOM 841 C C . ARG A 1 113 ? 41 -26.172 7.516 1 97.5 113 ARG A C 1
ATOM 843 O O . ARG A 1 113 ? 40.969 -27 6.598 1 97.5 113 ARG A O 1
ATOM 850 N N . TRP A 1 114 ? 40.156 -25.219 7.543 1 98 114 TRP A N 1
ATOM 851 C CA . TRP A 1 114 ? 38.938 -25.266 6.727 1 98 114 TRP A CA 1
ATOM 852 C C . TRP A 1 114 ? 39.031 -24.266 5.582 1 98 114 TRP A C 1
ATOM 854 O O . TRP A 1 114 ? 38.5 -24.516 4.488 1 98 114 TRP A O 1
ATOM 864 N N . LEU A 1 115 ? 39.562 -23.094 5.766 1 98.62 115 LEU A N 1
ATOM 865 C CA . LEU A 1 115 ? 39.469 -22 4.801 1 98.62 115 LEU A CA 1
ATOM 866 C C . LEU A 1 115 ? 40.156 -22.375 3.484 1 98.62 115 LEU A C 1
ATOM 868 O O . LEU A 1 115 ? 39.594 -22.156 2.408 1 98.62 115 LEU A O 1
ATOM 872 N N . PRO A 1 116 ? 41.344 -23.031 3.508 1 98.44 116 PRO A N 1
ATOM 873 C CA . PRO A 1 116 ? 41.969 -23.406 2.23 1 98.44 116 PRO A CA 1
ATOM 874 C C . PRO A 1 116 ? 41.094 -24.359 1.42 1 98.44 116 PRO A C 1
ATOM 876 O O . PRO A 1 116 ? 41.062 -24.281 0.19 1 98.44 116 PRO A O 1
ATOM 879 N N . LEU A 1 117 ? 40.375 -25.234 2.037 1 97.94 117 LEU A N 1
ATOM 880 C CA . LEU A 1 117 ? 39.531 -26.203 1.367 1 97.94 117 LEU A CA 1
ATOM 881 C C . LEU A 1 117 ? 38.312 -25.516 0.724 1 97.94 117 LEU A C 1
ATOM 883 O O . LEU A 1 117 ? 37.906 -25.875 -0.382 1 97.94 117 LEU A O 1
ATOM 887 N N . LEU A 1 118 ? 37.781 -24.578 1.442 1 98.38 118 LEU A N 1
ATOM 888 C CA . LEU A 1 118 ? 36.625 -23.844 0.939 1 98.38 118 LEU A CA 1
ATOM 889 C C . LEU A 1 118 ? 37.031 -22.891 -0.188 1 98.38 118 LEU A C 1
ATOM 891 O O . LEU A 1 118 ? 36.312 -22.75 -1.173 1 98.38 118 LEU A O 1
ATOM 895 N N . VAL A 1 119 ? 38.219 -22.297 -0.103 1 98.19 119 VAL A N 1
ATOM 896 C CA . VAL A 1 119 ? 38.719 -21.328 -1.066 1 98.19 119 VAL A CA 1
ATOM 897 C C . VAL A 1 119 ? 39.031 -22.031 -2.385 1 98.19 119 VAL A C 1
ATOM 899 O O . VAL A 1 119 ? 38.781 -21.484 -3.461 1 98.19 119 VAL A O 1
ATOM 902 N N . SER A 1 120 ? 39.562 -23.25 -2.338 1 96.81 120 SER A N 1
ATOM 903 C CA . SER A 1 120 ? 39.969 -23.984 -3.529 1 96.81 120 SER A CA 1
ATOM 904 C C . SER A 1 120 ? 38.75 -24.578 -4.25 1 96.81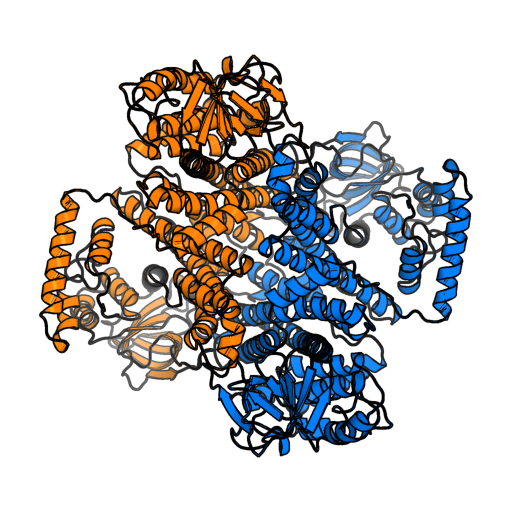 120 SER A C 1
ATOM 906 O O . SER A 1 120 ? 38.875 -24.969 -5.418 1 96.81 120 SER A O 1
ATOM 908 N N . GLY A 1 121 ? 37.688 -24.703 -3.547 1 95.75 121 GLY A N 1
ATOM 909 C CA . GLY A 1 121 ? 36.5 -25.344 -4.117 1 95.75 121 GLY A CA 1
ATOM 910 C C . GLY A 1 121 ? 36.5 -26.844 -3.939 1 95.75 121 GLY A C 1
ATOM 911 O O . GLY A 1 121 ? 35.562 -27.531 -4.379 1 95.75 121 GLY A O 1
ATOM 912 N N . ASP A 1 122 ? 37.469 -27.359 -3.268 1 94.62 122 ASP A N 1
ATOM 913 C CA . ASP A 1 122 ? 37.531 -28.797 -2.992 1 94.62 122 ASP A CA 1
ATOM 914 C C . ASP A 1 122 ? 36.375 -29.234 -2.084 1 94.62 122 ASP A C 1
ATOM 916 O O . ASP A 1 122 ? 35.969 -30.391 -2.119 1 94.62 122 ASP A O 1
ATOM 920 N N . VAL A 1 123 ? 36 -28.297 -1.291 1 96.88 123 VAL A N 1
ATOM 921 C CA . VAL A 1 123 ? 34.875 -28.531 -0.383 1 96.88 123 VAL A CA 1
ATOM 922 C C . VAL A 1 123 ? 33.781 -27.531 -0.674 1 96.88 123 VAL A C 1
ATOM 924 O O . VAL A 1 123 ? 34.031 -26.328 -0.759 1 96.88 123 VAL A O 1
ATOM 927 N N . VAL A 1 124 ? 32.625 -28.031 -0.892 1 97.56 124 VAL A N 1
ATOM 928 C CA . VAL A 1 124 ? 31.406 -27.219 -1.051 1 97.56 124 VAL A CA 1
ATOM 929 C C . VAL A 1 124 ? 30.547 -27.328 0.209 1 97.56 124 VAL A C 1
ATOM 931 O O . VAL A 1 124 ? 30.391 -28.406 0.769 1 97.56 124 VAL A O 1
ATOM 934 N N . ALA A 1 125 ? 30 -26.188 0.627 1 98.12 125 ALA A N 1
ATOM 935 C CA . ALA A 1 125 ? 29.359 -26.188 1.94 1 98.12 125 ALA A CA 1
ATOM 936 C C . ALA A 1 125 ? 27.922 -25.719 1.842 1 98.12 125 ALA A C 1
ATOM 938 O O . ALA A 1 125 ? 27.516 -25.141 0.83 1 98.12 125 ALA A O 1
ATOM 939 N N . GLY A 1 126 ? 27.109 -26.094 2.855 1 97.25 126 GLY A N 1
ATOM 940 C CA . GLY A 1 126 ? 25.797 -25.562 3.158 1 97.25 126 GLY A CA 1
ATOM 941 C C . GLY A 1 126 ? 25.734 -24.844 4.492 1 97.25 126 GLY A C 1
ATOM 942 O O . GLY A 1 126 ? 26.594 -25.031 5.348 1 97.25 126 GLY A O 1
ATOM 943 N N . ILE A 1 127 ? 24.719 -24.047 4.641 1 97.44 127 ILE A N 1
ATOM 944 C CA . ILE A 1 127 ? 24.609 -23.281 5.875 1 97.44 127 ILE A CA 1
ATOM 945 C C . ILE A 1 127 ? 23.172 -23.266 6.355 1 97.44 127 ILE A C 1
ATOM 947 O O . ILE A 1 127 ? 22.234 -23.141 5.551 1 97.44 127 ILE A O 1
ATOM 951 N N . GLY A 1 128 ? 22.922 -23.5 7.625 1 95.12 128 GLY A N 1
ATOM 952 C CA . GLY A 1 128 ? 21.641 -23.344 8.281 1 95.12 128 GLY A CA 1
ATOM 953 C C . GLY A 1 128 ? 21.625 -22.203 9.289 1 95.12 128 GLY A C 1
ATOM 954 O O . GLY A 1 128 ? 22.625 -21.938 9.953 1 95.12 128 GLY A O 1
ATOM 955 N N . THR A 1 129 ? 20.5 -21.531 9.398 1 89.75 129 THR A N 1
ATOM 956 C CA . THR A 1 129 ? 20.375 -20.453 10.367 1 89.75 129 THR A CA 1
ATOM 957 C C . THR A 1 129 ? 19.266 -20.75 11.367 1 89.75 129 THR A C 1
ATOM 959 O O . THR A 1 129 ? 19.031 -19.969 12.289 1 89.75 129 THR A O 1
ATOM 962 N N . ASN A 1 130 ? 18.625 -21.781 11.141 1 82.69 130 ASN A N 1
ATOM 963 C CA . ASN A 1 130 ? 17.547 -22.234 12.023 1 82.69 130 ASN A CA 1
ATOM 964 C C . ASN A 1 130 ? 17.578 -23.75 12.211 1 82.69 130 ASN A C 1
ATOM 966 O O . ASN A 1 130 ? 18.156 -24.469 11.398 1 82.69 130 ASN A O 1
ATOM 970 N N . GLY A 1 131 ? 17.188 -24.203 13.391 1 81.19 131 GLY A N 1
ATOM 971 C CA . GLY A 1 131 ? 17.094 -25.641 13.602 1 81.19 131 GLY A CA 1
ATOM 972 C C . GLY A 1 131 ? 17.062 -26.031 15.07 1 81.19 131 GLY A C 1
ATOM 973 O O . GLY A 1 131 ? 17.125 -25.172 15.945 1 81.19 131 GLY A O 1
ATOM 974 N N . ASP A 1 132 ? 16.844 -27.25 15.219 1 85.44 132 ASP A N 1
ATOM 975 C CA . ASP A 1 132 ? 16.688 -27.766 16.578 1 85.44 132 ASP A CA 1
ATOM 976 C C . ASP A 1 132 ? 17.812 -28.734 16.922 1 85.44 132 ASP A C 1
ATOM 978 O O . ASP A 1 132 ? 17.609 -29.688 17.688 1 85.44 132 ASP A O 1
ATOM 982 N N . ALA A 1 133 ? 18.969 -28.469 16.297 1 93.62 133 ALA A N 1
ATOM 983 C CA . ALA A 1 133 ? 20.078 -29.375 16.578 1 93.62 133 ALA A CA 1
ATOM 984 C C . ALA A 1 133 ? 20.562 -29.234 18.016 1 93.62 133 ALA A C 1
ATOM 986 O O . ALA A 1 133 ? 20.625 -28.109 18.547 1 93.62 133 ALA A O 1
ATOM 987 N N . VAL A 1 134 ? 20.844 -30.344 18.609 1 95.38 134 VAL A N 1
ATOM 988 C CA . VAL A 1 134 ? 21.312 -30.375 19.984 1 95.38 134 VAL A CA 1
ATOM 989 C C . VAL A 1 134 ? 22.719 -30.953 20.047 1 95.38 134 VAL A C 1
ATOM 991 O O . VAL A 1 134 ? 22.953 -32.062 19.578 1 95.38 134 VAL A O 1
ATOM 994 N N . LEU A 1 135 ? 23.562 -30.219 20.531 1 95.56 135 LEU A N 1
ATOM 995 C CA . LEU A 1 135 ? 24.953 -30.625 20.656 1 95.56 135 LEU A CA 1
ATOM 996 C C . LEU A 1 135 ? 25.234 -31.141 22.062 1 95.56 135 LEU A C 1
ATOM 998 O O . LEU A 1 135 ? 24.922 -30.484 23.062 1 95.56 135 LEU A O 1
ATOM 1002 N N . ARG A 1 136 ? 25.703 -32.406 22.234 1 92.31 136 ARG A N 1
ATOM 1003 C CA . ARG A 1 136 ? 26.141 -33.031 23.484 1 92.31 136 ARG A CA 1
ATOM 1004 C C . ARG A 1 136 ? 27.438 -33.781 23.281 1 92.31 136 ARG A C 1
ATOM 1006 O O . ARG A 1 136 ? 27.5 -34.719 22.453 1 92.31 136 ARG A O 1
ATOM 1013 N N . ASP A 1 137 ? 28.469 -33.469 24.016 1 92.12 137 ASP A N 1
ATOM 1014 C CA . ASP A 1 137 ? 29.734 -34.188 24.047 1 92.12 137 ASP A CA 1
ATOM 1015 C C . ASP A 1 137 ? 30.297 -34.375 22.625 1 92.12 137 ASP A C 1
ATOM 1017 O O . ASP A 1 137 ? 30.578 -35.5 22.203 1 92.12 137 ASP A O 1
ATOM 1021 N N . SER A 1 138 ? 30.281 -33.375 21.781 1 92.31 138 SER A N 1
ATOM 1022 C CA . SER A 1 138 ? 30.859 -33.312 20.453 1 92.31 138 SER A CA 1
ATOM 1023 C C . SER A 1 138 ? 30.031 -34.125 19.453 1 92.31 138 SER A C 1
ATOM 1025 O O . SER A 1 138 ? 30.531 -34.531 18.391 1 92.31 138 SER A O 1
ATOM 1027 N N . VAL A 1 139 ? 28.812 -34.438 19.859 1 96.12 139 VAL A N 1
ATOM 1028 C CA . VAL A 1 139 ? 27.859 -35.094 19 1 96.12 139 VAL A CA 1
ATOM 1029 C C . VAL A 1 139 ? 26.594 -34.281 18.859 1 96.12 139 VAL A C 1
ATOM 1031 O O . VAL A 1 139 ? 26.141 -33.656 19.828 1 96.12 139 VAL A O 1
ATOM 1034 N N . VAL A 1 140 ? 26.078 -34.25 17.562 1 96.94 140 VAL A N 1
ATOM 1035 C CA . VAL A 1 140 ? 24.906 -33.438 17.328 1 96.94 140 VAL A CA 1
ATOM 1036 C C . VAL A 1 140 ? 23.781 -34.312 16.75 1 96.94 140 VAL A C 1
ATOM 1038 O O . VAL A 1 140 ? 24.031 -35.219 15.953 1 96.94 140 VAL A O 1
ATOM 1041 N N . SER A 1 141 ? 22.609 -34.125 17.219 1 97.5 141 SER A N 1
ATOM 1042 C CA . SER A 1 141 ? 21.406 -34.812 16.734 1 97.5 141 SER A CA 1
ATOM 1043 C C . SER A 1 141 ? 20.312 -33.812 16.391 1 97.5 141 SER A C 1
ATOM 1045 O O . SER A 1 141 ? 20.188 -32.75 17.047 1 97.5 141 SER A O 1
ATOM 1047 N N . ALA A 1 142 ? 19.672 -34.062 15.359 1 96.19 142 ALA A N 1
ATOM 1048 C CA . ALA A 1 142 ? 18.547 -33.25 14.93 1 96.19 142 ALA A CA 1
ATOM 1049 C C . ALA A 1 142 ? 17.625 -34.031 13.984 1 96.19 142 ALA A C 1
ATOM 1051 O O . ALA A 1 142 ? 18.109 -34.844 13.18 1 96.19 142 ALA A O 1
ATOM 1052 N N . GLY A 1 143 ? 16.328 -33.844 14.078 1 92.12 143 GLY A N 1
ATOM 1053 C CA . GLY A 1 143 ? 15.375 -34.531 13.203 1 92.12 143 GLY A CA 1
ATOM 1054 C C . GLY A 1 143 ? 15.344 -33.938 11.805 1 92.12 143 GLY A C 1
ATOM 1055 O O . GLY A 1 143 ? 15.328 -34.688 10.82 1 92.12 143 GLY A O 1
ATOM 1056 N N . ALA A 1 144 ? 15.25 -32.719 11.625 1 93.25 144 ALA A N 1
ATOM 1057 C CA . ALA A 1 144 ? 15.125 -32.031 10.344 1 93.25 144 ALA A CA 1
ATOM 1058 C C . ALA A 1 144 ? 15.68 -30.609 10.414 1 93.25 144 ALA A C 1
ATOM 1060 O O . ALA A 1 144 ? 15.008 -29.703 10.906 1 93.25 144 ALA A O 1
ATOM 1061 N N . VAL A 1 145 ? 16.859 -30.406 9.828 1 94.94 145 VAL A N 1
ATOM 1062 C CA . VAL A 1 145 ? 17.484 -29.094 9.82 1 94.94 145 VAL A CA 1
ATOM 1063 C C . VAL A 1 145 ? 17.531 -28.547 8.391 1 94.94 145 VAL A C 1
ATOM 1065 O O . VAL A 1 145 ? 18.25 -29.078 7.543 1 94.94 145 VAL A O 1
ATOM 1068 N N . PRO A 1 146 ? 16.703 -27.531 8.164 1 94.44 146 PRO A N 1
ATOM 1069 C CA . PRO A 1 146 ? 16.828 -26.938 6.832 1 94.44 146 PRO A CA 1
ATOM 1070 C C . PRO A 1 146 ? 18.141 -26.188 6.629 1 94.44 146 PRO A C 1
ATOM 1072 O O . PRO A 1 146 ? 18.641 -25.547 7.559 1 94.44 146 PRO A O 1
ATOM 1075 N N . ALA A 1 147 ? 18.719 -26.297 5.484 1 95.5 147 ALA A N 1
ATOM 1076 C CA . ALA A 1 147 ? 19.953 -25.609 5.133 1 95.5 147 ALA A CA 1
ATOM 1077 C C . ALA A 1 147 ? 19.922 -25.141 3.68 1 95.5 147 ALA A C 1
ATOM 1079 O O . ALA A 1 147 ? 19.312 -25.781 2.824 1 95.5 147 ALA A O 1
ATOM 1080 N N . LEU A 1 148 ? 20.438 -23.938 3.449 1 95.38 148 LEU A N 1
ATOM 1081 C CA . LEU A 1 148 ? 20.766 -23.531 2.088 1 95.38 148 LEU A CA 1
ATOM 1082 C C . LEU A 1 148 ? 21.969 -24.297 1.565 1 95.38 148 LEU A C 1
ATOM 1084 O O . LEU A 1 148 ? 23.109 -24.016 1.943 1 95.38 148 LEU A O 1
ATOM 1088 N N . ALA A 1 149 ? 21.703 -25.281 0.717 1 94.94 149 ALA A N 1
ATOM 1089 C CA . ALA A 1 149 ? 22.766 -26.203 0.298 1 94.94 149 ALA A CA 1
ATOM 1090 C C . ALA A 1 149 ? 22.312 -27.062 -0.873 1 94.94 149 ALA A C 1
ATOM 1092 O O . ALA A 1 149 ? 21.109 -27.297 -1.052 1 94.94 149 ALA A O 1
ATOM 1093 N N . GLU A 1 150 ? 23.328 -27.484 -1.584 1 93 150 GLU A N 1
ATOM 1094 C CA . GLU A 1 150 ? 23.109 -28.578 -2.518 1 93 150 GLU A CA 1
ATOM 1095 C C . GLU A 1 150 ? 23.141 -29.938 -1.799 1 93 150 GLU A C 1
ATOM 1097 O O . GLU A 1 150 ? 23.844 -30.094 -0.803 1 93 150 GLU A O 1
ATOM 1102 N N . ALA A 1 151 ? 22.422 -30.844 -2.328 1 91.69 151 ALA A N 1
ATOM 1103 C CA . ALA A 1 151 ? 22.297 -32.156 -1.681 1 91.69 151 ALA A CA 1
ATOM 1104 C C . ALA A 1 151 ? 23.656 -32.844 -1.563 1 91.69 151 ALA A C 1
ATOM 1106 O O . ALA A 1 151 ? 23.906 -33.562 -0.595 1 91.69 151 ALA A O 1
ATOM 1107 N N . ALA A 1 152 ? 24.516 -32.594 -2.484 1 94 152 ALA A N 1
ATOM 1108 C CA . ALA A 1 152 ? 25.797 -33.281 -2.545 1 94 152 ALA A CA 1
ATOM 1109 C C . ALA A 1 152 ? 26.891 -32.438 -1.856 1 94 152 ALA A C 1
ATOM 1111 O O . ALA A 1 152 ? 28.078 -32.719 -2.037 1 94 152 ALA A O 1
ATOM 1112 N N . ALA A 1 153 ? 26.547 -31.438 -1.126 1 96.06 153 ALA A N 1
ATOM 1113 C CA . ALA A 1 153 ? 27.531 -30.641 -0.406 1 96.06 153 ALA A CA 1
ATOM 1114 C C . ALA A 1 153 ? 28.344 -31.5 0.555 1 96.06 153 ALA A C 1
ATOM 1116 O O . ALA A 1 153 ? 27.859 -32.531 1.049 1 96.06 153 ALA A O 1
ATOM 1117 N N . ASP A 1 154 ? 29.547 -31.031 0.87 1 96.81 154 ASP A N 1
ATOM 1118 C CA . ASP A 1 154 ? 30.5 -31.812 1.663 1 96.81 154 ASP A CA 1
ATOM 1119 C C . ASP A 1 154 ? 30.344 -31.5 3.15 1 96.81 154 ASP A C 1
ATOM 1121 O O . ASP A 1 154 ? 30.641 -32.344 3.998 1 96.81 154 ASP A O 1
ATOM 1125 N N . LEU A 1 155 ? 30.047 -30.297 3.375 1 96.06 155 LEU A N 1
ATOM 1126 C CA . LEU A 1 155 ? 30.078 -29.75 4.727 1 96.06 155 LEU A CA 1
ATOM 1127 C C . LEU A 1 155 ? 28.828 -28.938 5.012 1 96.06 155 LEU A C 1
ATOM 1129 O O . LEU A 1 155 ? 28.312 -28.25 4.125 1 96.06 155 LEU A O 1
ATOM 1133 N N . PHE A 1 156 ? 28.375 -28.984 6.27 1 97.44 156 PHE A N 1
ATOM 1134 C CA . PHE A 1 156 ? 27.25 -28.172 6.691 1 97.44 156 PHE A CA 1
ATOM 1135 C C . PHE A 1 156 ? 27.578 -27.422 7.973 1 97.44 156 PHE A C 1
ATOM 1137 O O . PHE A 1 156 ? 28.016 -28.016 8.961 1 97.44 156 PHE A O 1
ATOM 1144 N N . LEU A 1 157 ? 27.469 -26.109 7.922 1 98 157 LEU A N 1
ATOM 1145 C CA . LEU A 1 157 ? 27.531 -25.281 9.109 1 98 157 LEU A CA 1
ATOM 1146 C C . LEU A 1 157 ? 26.141 -25.031 9.688 1 98 157 LEU A C 1
ATOM 1148 O O . LEU A 1 157 ? 25.328 -24.344 9.07 1 98 157 LEU A O 1
ATOM 1152 N N . LEU A 1 158 ? 25.844 -25.562 10.867 1 97.25 158 LEU A N 1
ATOM 1153 C CA . LEU A 1 158 ? 24.5 -25.562 11.422 1 97.25 158 LEU A CA 1
ATOM 1154 C C . LEU A 1 158 ? 24.484 -25 12.836 1 97.25 158 LEU A C 1
ATOM 1156 O O . LEU A 1 158 ? 25.453 -25.172 13.586 1 97.25 158 LEU A O 1
ATOM 1160 N N . PRO A 1 159 ? 23.422 -24.328 13.141 1 96.12 159 PRO A N 1
ATOM 1161 C CA . PRO A 1 159 ? 23.312 -23.828 14.516 1 96.12 159 PRO A CA 1
ATOM 1162 C C . PRO A 1 159 ? 22.922 -24.922 15.508 1 96.12 159 PRO A C 1
ATOM 1164 O O . PRO A 1 159 ? 22.109 -25.797 15.18 1 96.12 159 PRO A O 1
ATOM 1167 N N . ALA A 1 160 ? 23.469 -24.922 16.609 1 96 160 ALA A N 1
ATOM 1168 C CA . ALA A 1 160 ? 23.094 -25.656 17.812 1 96 160 ALA A CA 1
ATOM 1169 C C . ALA A 1 160 ? 22.969 -24.719 19.016 1 96 160 ALA A C 1
ATOM 1171 O O . ALA A 1 160 ? 23.938 -24.5 19.75 1 96 160 ALA A O 1
ATOM 1172 N N . ASP A 1 161 ? 21.75 -24.156 19.141 1 92.5 161 ASP A N 1
ATOM 1173 C CA . ASP A 1 161 ? 21.516 -23.062 20.078 1 92.5 161 ASP A CA 1
ATOM 1174 C C . ASP A 1 161 ? 22.359 -21.844 19.734 1 92.5 161 ASP A C 1
ATOM 1176 O O . ASP A 1 161 ? 22.312 -21.328 18.609 1 92.5 161 ASP A O 1
ATOM 1180 N N . ALA A 1 162 ? 23.219 -21.453 20.672 1 94.38 162 ALA A N 1
ATOM 1181 C CA . ALA A 1 162 ? 24.016 -20.25 20.438 1 94.38 162 ALA A CA 1
ATOM 1182 C C . ALA A 1 162 ? 25.312 -20.578 19.703 1 94.38 162 ALA A C 1
ATOM 1184 O O . ALA A 1 162 ? 25.984 -19.688 19.203 1 94.38 162 ALA A O 1
ATOM 1185 N N . ASP A 1 163 ? 25.609 -21.859 19.547 1 96.44 163 ASP A N 1
ATOM 1186 C CA . ASP A 1 163 ? 26.859 -22.297 18.906 1 96.44 163 ASP A CA 1
ATOM 1187 C C . ASP A 1 163 ? 26.625 -22.656 17.438 1 96.44 163 ASP A C 1
ATOM 1189 O O . ASP A 1 163 ? 25.469 -22.734 16.984 1 96.44 163 ASP A O 1
ATOM 1193 N N . LEU A 1 164 ? 27.75 -22.75 16.688 1 97.31 164 LEU A N 1
ATOM 1194 C CA . LEU A 1 164 ? 27.75 -23.344 15.352 1 97.31 164 LEU A CA 1
ATOM 1195 C C . LEU A 1 164 ? 28.578 -24.625 15.328 1 97.31 164 LEU A C 1
ATOM 1197 O O . LEU A 1 164 ? 29.609 -24.719 16 1 97.31 164 LEU A O 1
ATOM 1201 N N . VAL A 1 165 ? 28.094 -25.531 14.578 1 97.31 165 VAL A N 1
ATOM 1202 C CA . VAL A 1 165 ? 28.812 -26.781 14.438 1 97.31 165 VAL A CA 1
ATOM 1203 C C . VAL A 1 165 ? 29.062 -27.078 12.961 1 97.31 165 VAL A C 1
ATOM 1205 O O . VAL A 1 165 ? 28.25 -26.734 12.109 1 97.31 165 VAL A O 1
ATOM 1208 N N . VAL A 1 166 ? 30.188 -27.688 12.641 1 97.75 166 VAL A N 1
ATOM 1209 C CA . VAL A 1 166 ? 30.484 -28.203 11.312 1 97.75 166 VAL A CA 1
ATOM 1210 C C . VAL A 1 166 ? 30.203 -29.703 11.266 1 97.75 166 VAL A C 1
ATOM 1212 O O . VAL A 1 166 ? 30.781 -30.469 12.039 1 97.75 166 VAL A O 1
ATOM 1215 N N . VAL A 1 167 ? 29.312 -30.016 10.414 1 96.94 167 VAL A N 1
ATOM 1216 C CA . VAL A 1 167 ? 28.969 -31.422 10.18 1 96.94 167 VAL A CA 1
ATOM 1217 C C . VAL A 1 167 ? 29.406 -31.828 8.781 1 96.94 167 VAL A C 1
ATOM 1219 O O . VAL A 1 167 ? 29.125 -31.141 7.801 1 96.94 167 VAL A O 1
ATOM 1222 N N . GLN A 1 168 ? 30.109 -32.906 8.695 1 97 168 GLN A N 1
ATOM 1223 C CA . GLN A 1 168 ? 30.516 -33.438 7.395 1 97 168 GLN A CA 1
ATOM 1224 C C . GLN A 1 168 ? 29.484 -34.406 6.855 1 97 168 GLN A C 1
ATOM 1226 O O . GLN A 1 168 ? 28.859 -35.156 7.621 1 97 168 GLN A O 1
ATOM 1231 N N . ALA A 1 169 ? 29.281 -34.375 5.523 1 95.44 169 ALA A N 1
ATOM 1232 C CA . ALA A 1 169 ? 28.406 -35.344 4.902 1 95.44 169 ALA A CA 1
ATOM 1233 C C . ALA A 1 169 ? 28.922 -36.781 5.164 1 95.44 169 ALA A C 1
ATOM 1235 O O . ALA A 1 169 ? 30.125 -37 5.285 1 95.44 169 ALA A O 1
ATOM 1236 N N . GLY A 1 170 ? 27.969 -37.719 5.215 1 92.88 170 GLY A N 1
ATOM 1237 C CA . GLY A 1 170 ? 28.391 -39.094 5.418 1 92.88 170 GLY A CA 1
ATOM 1238 C C . GLY A 1 170 ? 27.594 -39.812 6.492 1 92.88 170 GLY A C 1
ATOM 1239 O O . GLY A 1 170 ? 26.375 -39.688 6.543 1 92.88 170 GLY A O 1
ATOM 1240 N N . ASP A 1 171 ? 28.344 -40.438 7.383 1 90.56 171 ASP A N 1
ATOM 1241 C CA . ASP A 1 171 ? 27.703 -41.312 8.359 1 90.56 171 ASP A CA 1
ATOM 1242 C C . ASP A 1 171 ? 26.828 -40.531 9.328 1 90.56 171 ASP A C 1
ATOM 1244 O O . ASP A 1 171 ? 27.281 -39.562 9.938 1 90.56 171 ASP A O 1
ATOM 1248 N N . GLY A 1 172 ? 25.641 -40.969 9.406 1 95.62 172 GLY A N 1
ATOM 1249 C CA . GLY A 1 172 ? 24.719 -40.406 10.359 1 95.62 172 GLY A CA 1
ATOM 1250 C C . GLY A 1 172 ? 23.984 -39.188 9.82 1 95.62 172 GLY A C 1
ATOM 1251 O O . GLY A 1 172 ? 23.109 -38.625 10.492 1 95.62 172 GLY A O 1
ATOM 1252 N N . VAL A 1 173 ? 24.406 -38.719 8.695 1 96.88 173 VAL A N 1
ATOM 1253 C CA . VAL A 1 173 ? 23.781 -37.531 8.086 1 96.88 173 VAL A CA 1
ATOM 1254 C C . VAL A 1 173 ? 22.875 -37.969 6.938 1 96.88 173 VAL A C 1
ATOM 1256 O O . VAL A 1 173 ? 23.344 -38.594 5.98 1 96.88 173 VAL A O 1
ATOM 1259 N N . SER A 1 174 ? 21.594 -37.719 7.039 1 96.56 174 SER A N 1
ATOM 1260 C CA . SER A 1 174 ? 20.641 -37.969 5.961 1 96.56 174 SER A CA 1
ATOM 1261 C C . SER A 1 174 ? 20.188 -36.656 5.328 1 96.56 174 SER A C 1
ATOM 1263 O O . SER A 1 174 ? 19.875 -35.688 6.031 1 96.56 174 SER A O 1
ATOM 1265 N N . ILE A 1 175 ? 20.219 -36.594 4.043 1 93.94 175 ILE A N 1
ATOM 1266 C CA . ILE A 1 175 ? 19.859 -35.375 3.303 1 93.94 175 ILE A CA 1
ATOM 1267 C C . ILE A 1 175 ? 18.641 -35.656 2.426 1 93.94 175 ILE A C 1
ATOM 1269 O O . ILE A 1 175 ? 18.609 -36.656 1.697 1 93.94 175 ILE A O 1
ATOM 1273 N N . ARG A 1 176 ? 17.656 -34.906 2.498 1 91 176 ARG A N 1
ATOM 1274 C CA . ARG A 1 176 ? 16.562 -34.969 1.548 1 91 176 ARG A CA 1
ATOM 1275 C C . ARG A 1 176 ? 16.266 -33.594 0.953 1 91 176 ARG A C 1
ATOM 1277 O O . ARG A 1 176 ? 16.547 -32.562 1.581 1 91 176 ARG A O 1
ATOM 1284 N N . THR A 1 177 ? 15.781 -33.594 -0.212 1 87.44 177 THR A N 1
ATOM 1285 C CA . THR A 1 177 ? 15.352 -32.375 -0.882 1 87.44 177 THR A CA 1
ATOM 1286 C C . THR A 1 177 ? 13.828 -32.25 -0.845 1 87.44 177 THR A C 1
ATOM 1288 O O . THR A 1 177 ? 13.117 -33.25 -0.74 1 87.44 177 THR A O 1
ATOM 1291 N N . ILE A 1 178 ? 13.406 -31.016 -0.675 1 78 178 ILE A N 1
ATOM 1292 C CA . ILE A 1 178 ? 11.969 -30.781 -0.628 1 78 178 ILE A CA 1
ATOM 1293 C C . ILE A 1 178 ? 11.469 -30.391 -2.018 1 78 178 ILE A C 1
ATOM 1295 O O . ILE A 1 178 ? 12.062 -29.531 -2.684 1 78 178 ILE A O 1
ATOM 1299 N N . ASP A 1 179 ? 10.805 -31.219 -2.617 1 73.94 179 ASP A N 1
ATOM 1300 C CA . ASP A 1 179 ? 10.18 -30.844 -3.881 1 73.94 179 ASP A CA 1
ATOM 1301 C C . ASP A 1 179 ? 8.93 -30 -3.646 1 73.94 179 ASP A C 1
ATOM 1303 O O . ASP A 1 179 ? 7.828 -30.547 -3.533 1 73.94 179 ASP A O 1
ATOM 1307 N N . SER A 1 180 ? 9.227 -28.828 -3.037 1 67.94 180 SER A N 1
ATOM 1308 C CA . SER A 1 180 ? 8.07 -27.953 -2.91 1 67.94 180 SER A CA 1
ATOM 1309 C C . SER A 1 180 ? 7.387 -27.734 -4.258 1 67.94 180 SER A C 1
ATOM 1311 O O . SER A 1 180 ? 7.977 -28 -5.305 1 67.94 180 SER A O 1
ATOM 1313 N N . VAL A 1 181 ? 6.145 -27.234 -4.098 1 64.94 181 VAL A N 1
ATOM 1314 C CA . VAL A 1 181 ? 5.387 -27.031 -5.328 1 64.94 181 VAL A CA 1
ATOM 1315 C C . VAL A 1 181 ? 6.125 -26.062 -6.234 1 64.94 181 VAL A C 1
ATOM 1317 O O . VAL A 1 181 ? 6.473 -24.953 -5.816 1 64.94 181 VAL A O 1
ATOM 1320 N N . ASP A 1 182 ? 6.582 -26.609 -7.336 1 67.38 182 ASP A N 1
ATOM 1321 C CA . ASP A 1 182 ? 7.133 -25.875 -8.477 1 67.38 182 ASP A CA 1
ATOM 1322 C C . ASP A 1 182 ? 8.547 -25.391 -8.18 1 67.38 182 ASP A C 1
ATOM 1324 O O . ASP A 1 182 ? 8.945 -24.312 -8.648 1 67.38 182 ASP A O 1
ATOM 1328 N N . GLN A 1 183 ? 9.211 -26.047 -7.117 1 80.31 183 GLN A N 1
ATOM 1329 C CA . GLN A 1 183 ? 10.625 -25.797 -6.871 1 80.31 183 GLN A CA 1
ATOM 1330 C C . GLN A 1 183 ? 10.852 -24.375 -6.336 1 80.31 183 GLN A C 1
ATOM 1332 O O . GLN A 1 183 ? 11.828 -23.719 -6.695 1 80.31 183 GLN A O 1
ATOM 1337 N N . LEU A 1 184 ? 9.836 -23.922 -5.562 1 79.75 184 LEU A N 1
ATOM 1338 C CA . LEU A 1 184 ? 9.891 -22.547 -5.062 1 79.75 184 LEU A CA 1
ATOM 1339 C C . LEU A 1 184 ? 11.109 -22.344 -4.176 1 79.75 184 LEU A C 1
ATOM 1341 O O . LEU A 1 184 ? 11.734 -21.281 -4.219 1 79.75 184 LEU A O 1
ATOM 1345 N N . LEU A 1 185 ? 11.523 -23.359 -3.461 1 80.94 185 LEU A N 1
ATOM 1346 C CA . LEU A 1 185 ? 12.555 -23.172 -2.445 1 80.94 185 LEU A CA 1
ATOM 1347 C C . LEU A 1 185 ? 13.852 -23.859 -2.861 1 80.94 185 LEU A C 1
ATOM 1349 O O . LEU A 1 185 ? 14.75 -24.062 -2.035 1 80.94 185 LEU A O 1
ATOM 1353 N N . ALA A 1 186 ? 14.086 -24.219 -4.047 1 83.38 186 ALA A N 1
ATOM 1354 C CA . ALA A 1 186 ? 15.336 -24.859 -4.461 1 83.38 186 ALA A CA 1
ATOM 1355 C C . ALA A 1 186 ? 16.469 -23.844 -4.562 1 83.38 186 ALA A C 1
ATOM 1357 O O . ALA A 1 186 ? 16.25 -22.703 -4.996 1 83.38 186 ALA A O 1
ATOM 1358 N N . PRO A 1 187 ? 17.625 -24.094 -4.09 1 84.25 187 PRO A N 1
ATOM 1359 C CA . PRO A 1 187 ? 18.047 -25.344 -3.451 1 84.25 187 PRO A CA 1
ATOM 1360 C C . PRO A 1 187 ? 17.969 -25.281 -1.927 1 84.25 187 PRO A C 1
ATOM 1362 O O . PRO A 1 187 ? 18.656 -24.469 -1.304 1 84.25 187 PRO A O 1
ATOM 1365 N N . VAL A 1 188 ? 17.172 -25.922 -1.264 1 91.06 188 VAL A N 1
ATOM 1366 C CA . VAL A 1 188 ? 17.031 -26.125 0.174 1 91.06 188 VAL A CA 1
ATOM 1367 C C . VAL A 1 188 ? 17.031 -27.625 0.486 1 91.06 188 VAL A C 1
ATOM 1369 O O . VAL A 1 188 ? 16.344 -28.406 -0.169 1 91.06 188 VAL A O 1
ATOM 1372 N N . ILE A 1 189 ? 17.953 -27.969 1.352 1 92.94 189 ILE A N 1
ATOM 1373 C CA . ILE A 1 189 ? 17.953 -29.359 1.806 1 92.94 189 ILE A CA 1
ATOM 1374 C C . ILE A 1 189 ? 17.469 -29.422 3.252 1 92.94 189 ILE A C 1
ATOM 1376 O O . ILE A 1 189 ? 17.422 -28.406 3.947 1 92.94 189 ILE A O 1
ATOM 1380 N N . VAL A 1 190 ? 17.062 -30.594 3.645 1 94.62 190 VAL A N 1
ATOM 1381 C CA . VAL A 1 190 ? 16.75 -30.906 5.035 1 94.62 190 VAL A CA 1
ATOM 1382 C C . VAL A 1 190 ? 17.672 -32 5.547 1 94.62 190 VAL A C 1
ATOM 1384 O O . VAL A 1 190 ? 17.641 -33.125 5.047 1 94.62 190 VAL A O 1
ATOM 1387 N N . ALA A 1 191 ? 18.422 -31.672 6.551 1 95.31 191 ALA A N 1
ATOM 1388 C CA . ALA A 1 191 ? 19.375 -32.625 7.086 1 95.31 191 ALA A CA 1
ATOM 1389 C C . ALA A 1 191 ? 18.828 -33.312 8.344 1 95.31 191 ALA A C 1
ATOM 1391 O O . ALA A 1 191 ? 18.328 -32.625 9.242 1 95.31 191 ALA A O 1
ATOM 1392 N N . GLY A 1 192 ? 18.859 -34.594 8.344 1 96.38 192 GLY A N 1
ATOM 1393 C CA . GLY A 1 192 ? 18.688 -35.406 9.547 1 96.38 192 GLY A CA 1
ATOM 1394 C C . GLY A 1 192 ? 20 -35.844 10.148 1 96.38 192 GLY A C 1
ATOM 1395 O O . GLY A 1 192 ? 20.875 -36.344 9.43 1 96.38 192 GLY A O 1
ATOM 1396 N N . LEU A 1 193 ? 20.172 -35.562 11.414 1 97.44 193 LEU A N 1
ATOM 1397 C CA . LEU A 1 193 ? 21.422 -35.875 12.094 1 97.44 193 LEU A CA 1
ATOM 1398 C C . LEU A 1 193 ? 21.188 -36.906 13.195 1 97.44 193 LEU A C 1
ATOM 1400 O O . LEU A 1 193 ? 20.5 -36.625 14.172 1 97.44 193 LEU A O 1
ATOM 1404 N N . ASP A 1 194 ? 21.766 -38 13.016 1 97.12 194 ASP A N 1
ATOM 1405 C CA . ASP A 1 194 ? 21.656 -39.094 14.008 1 97.12 194 ASP A CA 1
ATOM 1406 C C . ASP A 1 194 ? 22.969 -39.25 14.766 1 97.12 194 ASP A C 1
ATOM 1408 O O . ASP A 1 194 ? 23.781 -40.094 14.391 1 97.12 194 ASP A O 1
ATOM 1412 N N . SER A 1 195 ? 23.109 -38.562 15.82 1 95.75 195 SER A N 1
ATOM 1413 C CA . SER A 1 195 ? 24.281 -38.625 16.703 1 95.75 195 SER A CA 1
ATOM 1414 C C . SER A 1 195 ? 25.578 -38.5 15.898 1 95.75 195 SER A C 1
ATOM 1416 O O . SER A 1 195 ? 26.469 -39.375 16.016 1 95.75 195 SER A O 1
ATOM 1418 N N . VAL A 1 196 ? 25.656 -37.5 15.172 1 97.25 196 VAL A N 1
ATOM 1419 C CA . VAL A 1 196 ? 26.781 -37.25 14.273 1 97.25 196 VAL A CA 1
ATOM 1420 C C . VAL A 1 196 ? 27.922 -36.594 15.031 1 97.25 196 VAL A C 1
ATOM 1422 O O . VAL A 1 196 ? 27.719 -35.594 15.734 1 97.25 196 VAL A O 1
ATOM 1425 N N . ARG A 1 197 ? 29.094 -37.125 14.93 1 96.5 197 ARG A N 1
ATOM 1426 C CA . ARG A 1 197 ? 30.25 -36.469 15.508 1 96.5 197 ARG A CA 1
ATOM 1427 C C . ARG A 1 197 ? 30.562 -35.156 14.773 1 96.5 197 ARG A C 1
ATOM 1429 O O . ARG A 1 197 ? 30.703 -35.156 13.547 1 96.5 197 ARG A O 1
ATOM 1436 N N . VAL A 1 198 ? 30.688 -34.094 15.484 1 97 198 VAL A N 1
ATOM 1437 C CA . VAL A 1 198 ? 30.922 -32.812 14.844 1 97 198 VAL A CA 1
ATOM 1438 C C . VAL A 1 198 ? 32.406 -32.656 14.516 1 97 198 VAL A C 1
ATOM 1440 O O . VAL A 1 198 ? 33.25 -33.094 15.266 1 97 198 VAL A O 1
ATOM 1443 N N . ALA A 1 199 ? 32.688 -32 13.453 1 96.31 199 ALA A N 1
ATOM 1444 C CA . ALA A 1 199 ? 34.062 -31.766 13.039 1 96.31 199 ALA A CA 1
ATOM 1445 C C . ALA A 1 199 ? 34.656 -30.547 13.75 1 96.31 199 ALA A C 1
ATOM 1447 O O . ALA A 1 199 ? 35.875 -30.484 13.992 1 96.31 199 ALA A O 1
ATOM 1448 N N . GLU A 1 200 ? 33.844 -29.531 13.945 1 95.44 200 GLU A N 1
ATOM 1449 C CA . GLU A 1 200 ? 34.219 -28.312 14.633 1 95.44 200 GLU A CA 1
ATOM 1450 C C . GLU A 1 200 ? 33.031 -27.734 15.422 1 95.44 200 GLU A C 1
ATOM 1452 O O . GLU A 1 200 ? 31.875 -27.969 15.078 1 95.44 200 GLU A O 1
ATOM 1457 N N . VAL A 1 201 ? 33.344 -27.031 16.438 1 97 201 VAL A N 1
ATOM 1458 C CA . VAL A 1 201 ? 32.375 -26.234 17.188 1 97 201 VAL A CA 1
ATOM 1459 C C . VAL A 1 201 ? 32.875 -24.781 17.266 1 97 201 VAL A C 1
ATOM 1461 O O . VAL A 1 201 ? 34.031 -24.531 17.547 1 97 201 VAL A O 1
ATOM 1464 N N . PHE A 1 202 ? 32.062 -23.875 16.984 1 97.31 202 PHE A N 1
ATOM 1465 C CA . PHE A 1 202 ? 32.281 -22.453 17.172 1 97.31 202 PHE A CA 1
ATOM 1466 C C . PHE A 1 202 ? 31.359 -21.891 18.234 1 97.31 202 PHE A C 1
ATOM 1468 O O . PHE A 1 202 ? 30.234 -21.5 17.938 1 97.31 202 PHE A O 1
ATOM 1475 N N . PRO A 1 203 ? 31.859 -21.719 19.422 1 96.12 203 PRO A N 1
ATOM 1476 C CA . PRO A 1 203 ? 31 -21.312 20.531 1 96.12 203 PRO A CA 1
ATOM 1477 C C . PRO A 1 203 ? 30.453 -19.891 20.375 1 96.12 203 PRO A C 1
ATOM 1479 O O . PRO A 1 203 ? 31.219 -18.969 20.109 1 96.12 203 PRO A O 1
ATOM 1482 N N . GLY A 1 204 ? 29.188 -19.75 20.531 1 95.62 204 GLY A N 1
ATOM 1483 C CA . GLY A 1 204 ? 28.531 -18.453 20.562 1 95.62 204 GLY A CA 1
ATOM 1484 C C . GLY A 1 204 ? 28.531 -17.766 19.203 1 95.62 204 GLY A C 1
ATOM 1485 O O . GLY A 1 204 ? 28.406 -16.547 19.125 1 95.62 204 GLY A O 1
ATOM 1486 N N . ALA A 1 205 ? 28.688 -18.531 18.125 1 96.31 205 ALA A N 1
ATOM 1487 C CA . ALA A 1 205 ? 28.953 -17.906 16.828 1 96.31 205 ALA A CA 1
ATOM 1488 C C . ALA A 1 205 ? 27.688 -17.875 15.961 1 96.31 205 ALA A C 1
ATOM 1490 O O . ALA A 1 205 ? 27.703 -17.391 14.836 1 96.31 205 ALA A O 1
ATOM 1491 N N . ALA A 1 206 ? 26.547 -18.328 16.5 1 95.56 206 ALA A N 1
ATOM 1492 C CA . ALA A 1 206 ? 25.328 -18.438 15.711 1 95.56 206 ALA A CA 1
ATOM 1493 C C . ALA A 1 206 ? 24.922 -17.078 15.156 1 95.56 206 ALA A C 1
ATOM 1495 O O . ALA A 1 206 ? 24.453 -16.969 14.023 1 95.56 206 ALA A O 1
ATOM 1496 N N . GLY A 1 207 ? 25.109 -16.031 15.977 1 94.31 207 GLY A N 1
ATOM 1497 C CA . GLY A 1 207 ? 24.75 -14.695 15.555 1 94.31 207 GLY A CA 1
ATOM 1498 C C . GLY A 1 207 ? 25.547 -14.211 14.359 1 94.31 207 GLY A C 1
ATOM 1499 O O . GLY A 1 207 ? 25.031 -13.484 13.508 1 94.31 207 GLY A O 1
ATOM 1500 N N . ALA A 1 208 ? 26.781 -14.594 14.32 1 96 208 ALA A N 1
ATOM 1501 C CA . ALA A 1 208 ? 27.641 -14.195 13.211 1 96 208 ALA A CA 1
ATOM 1502 C C . ALA A 1 208 ? 27.172 -14.805 11.898 1 96 208 ALA A C 1
ATOM 1504 O O . ALA A 1 208 ? 27.203 -14.156 10.852 1 96 208 ALA A O 1
ATOM 1505 N N . ALA A 1 209 ? 26.766 -16.047 11.945 1 96.69 209 ALA A N 1
ATOM 1506 C CA . ALA A 1 209 ? 26.25 -16.719 10.75 1 96.69 209 ALA A CA 1
ATOM 1507 C C . ALA A 1 209 ? 25.016 -16.016 10.211 1 96.69 209 ALA A C 1
ATOM 1509 O O . ALA A 1 209 ? 24.875 -15.805 9.008 1 96.69 209 ALA A O 1
ATOM 1510 N N . VAL A 1 210 ? 24.125 -15.648 11.148 1 96.19 210 VAL A N 1
ATOM 1511 C CA . VAL A 1 210 ? 22.891 -14.969 10.773 1 96.19 210 VAL A CA 1
ATOM 1512 C C . VAL A 1 210 ? 23.219 -13.617 10.148 1 96.19 210 VAL A C 1
ATOM 1514 O O . VAL A 1 210 ? 22.672 -13.273 9.094 1 96.19 210 VAL A O 1
ATOM 1517 N N . ARG A 1 211 ? 24.078 -12.859 10.758 1 97 211 ARG A N 1
ATOM 1518 C CA . ARG A 1 211 ? 24.438 -11.539 10.266 1 97 211 ARG A CA 1
ATOM 1519 C C . ARG A 1 211 ? 25.062 -11.617 8.875 1 97 211 ARG A C 1
ATOM 1521 O O . ARG A 1 211 ? 24.672 -10.867 7.98 1 97 211 ARG A O 1
ATOM 1528 N N . ILE A 1 212 ? 25.984 -12.531 8.695 1 97.75 212 ILE A N 1
ATOM 1529 C CA . ILE A 1 212 ? 26.719 -12.664 7.438 1 97.75 212 ILE A CA 1
ATOM 1530 C C . ILE A 1 212 ? 25.75 -13.102 6.332 1 97.75 212 ILE A C 1
ATOM 1532 O O . ILE A 1 212 ? 25.781 -12.562 5.227 1 97.75 212 ILE A O 1
ATOM 1536 N N . LEU A 1 213 ? 24.922 -14.062 6.633 1 97.62 213 LEU A N 1
ATOM 1537 C CA . LEU A 1 213 ? 23.969 -14.523 5.629 1 97.62 213 LEU A CA 1
ATOM 1538 C C . LEU A 1 213 ? 23 -13.406 5.246 1 97.62 213 LEU A C 1
ATOM 1540 O O . LEU A 1 213 ? 22.641 -13.273 4.074 1 97.62 213 LEU A O 1
ATOM 1544 N N . ARG A 1 214 ? 22.562 -12.617 6.258 1 98.12 214 ARG A N 1
ATOM 1545 C CA . ARG A 1 214 ? 21.688 -11.492 5.98 1 98.12 214 ARG A CA 1
ATOM 1546 C C . ARG A 1 214 ? 22.344 -10.5 5.027 1 98.12 214 ARG A C 1
ATOM 1548 O O . ARG A 1 214 ? 21.719 -10.047 4.062 1 98.12 214 ARG A O 1
ATOM 1555 N N . LEU A 1 215 ? 23.562 -10.219 5.223 1 98.56 215 LEU A N 1
ATOM 1556 C CA . LEU A 1 215 ? 24.281 -9.273 4.371 1 98.56 215 LEU A CA 1
ATOM 1557 C C . LEU A 1 215 ? 24.422 -9.82 2.957 1 98.56 215 LEU A C 1
ATOM 1559 O O . LEU A 1 215 ? 24.125 -9.125 1.983 1 98.56 215 LEU A O 1
ATOM 1563 N N . LEU A 1 216 ? 24.891 -11.055 2.859 1 98.62 216 LEU A N 1
ATOM 1564 C CA . LEU A 1 216 ? 25.172 -11.633 1.549 1 98.62 216 LEU A CA 1
ATOM 1565 C C . LEU A 1 216 ? 23.875 -11.867 0.782 1 98.62 216 LEU A C 1
ATOM 1567 O O . LEU A 1 216 ? 23.828 -11.688 -0.438 1 98.62 216 LEU A O 1
ATOM 1571 N N . ALA A 1 217 ? 22.844 -12.289 1.519 1 98.38 217 ALA A N 1
ATOM 1572 C CA . ALA A 1 217 ? 21.531 -12.43 0.897 1 98.38 217 ALA A CA 1
ATOM 1573 C C . ALA A 1 217 ? 21.016 -11.086 0.392 1 98.38 217 ALA A C 1
ATOM 1575 O O . ALA A 1 217 ? 20.406 -11.008 -0.678 1 98.38 217 ALA A O 1
ATOM 1576 N N . ALA A 1 218 ? 21.188 -10.039 1.175 1 98.75 218 ALA A N 1
ATOM 1577 C CA . ALA A 1 218 ? 20.781 -8.695 0.75 1 98.75 218 ALA A CA 1
ATOM 1578 C C . ALA A 1 218 ? 21.5 -8.289 -0.529 1 98.75 218 ALA A C 1
ATOM 1580 O O . ALA A 1 218 ? 20.906 -7.672 -1.417 1 98.75 218 ALA A O 1
ATOM 1581 N N . ALA A 1 219 ? 22.75 -8.633 -0.609 1 98.81 219 ALA A N 1
ATOM 1582 C CA . ALA A 1 219 ? 23.547 -8.297 -1.793 1 98.81 219 ALA A CA 1
ATOM 1583 C C . ALA A 1 219 ? 23 -9.016 -3.027 1 98.81 219 ALA A C 1
ATOM 1585 O O . ALA A 1 219 ? 22.875 -8.414 -4.094 1 98.81 219 ALA A O 1
ATOM 1586 N N . GLU A 1 220 ? 22.797 -10.297 -2.908 1 98.5 220 GLU A N 1
ATOM 1587 C CA . GLU A 1 220 ? 22.188 -11.047 -4.008 1 98.5 220 GLU A CA 1
ATOM 1588 C C . GLU A 1 220 ? 20.828 -10.469 -4.395 1 98.5 220 GLU A C 1
ATOM 1590 O O . GLU A 1 220 ? 20.516 -10.344 -5.578 1 98.5 220 GLU A O 1
ATOM 1595 N N . ALA A 1 221 ? 20.062 -10.102 -3.373 1 98.69 221 ALA A N 1
ATOM 1596 C CA . ALA A 1 221 ? 18.734 -9.523 -3.6 1 98.69 221 ALA A CA 1
ATOM 1597 C C . ALA A 1 221 ? 18.844 -8.219 -4.391 1 98.69 221 ALA A C 1
ATOM 1599 O O . ALA A 1 221 ? 17.984 -7.934 -5.234 1 98.69 221 ALA A O 1
ATOM 1600 N N . VAL A 1 222 ? 19.844 -7.418 -4.113 1 98.75 222 VAL A N 1
ATOM 1601 C CA . VAL A 1 222 ? 20.047 -6.172 -4.844 1 98.75 222 VAL A CA 1
ATOM 1602 C C . VAL A 1 222 ? 20.188 -6.465 -6.336 1 98.75 222 VAL A C 1
ATOM 1604 O O . VAL A 1 222 ? 19.625 -5.75 -7.168 1 98.75 222 VAL A O 1
ATOM 1607 N N . GLY A 1 223 ? 20.938 -7.504 -6.664 1 98.69 223 GLY A N 1
ATOM 1608 C CA . GLY A 1 223 ? 21.047 -7.91 -8.055 1 98.69 223 GLY A CA 1
ATOM 1609 C C . GLY A 1 223 ? 19.719 -8.289 -8.68 1 98.69 223 GLY A C 1
ATOM 1610 O O . GLY A 1 223 ? 19.391 -7.844 -9.781 1 98.69 223 GLY A O 1
ATOM 1611 N N . GLY A 1 224 ? 18.984 -9.148 -7.949 1 98.56 224 GLY A N 1
ATOM 1612 C CA . GLY A 1 224 ? 17.672 -9.547 -8.43 1 98.56 224 GLY A CA 1
ATOM 1613 C C . GLY A 1 224 ? 16.719 -8.375 -8.602 1 98.56 224 GLY A C 1
ATOM 1614 O O . GLY A 1 224 ? 15.969 -8.32 -9.578 1 98.56 224 GLY A O 1
ATOM 1615 N N . LEU A 1 225 ? 16.734 -7.441 -7.641 1 98.69 225 LEU A N 1
ATOM 1616 C CA . LEU A 1 225 ? 15.938 -6.223 -7.715 1 98.69 225 LEU A CA 1
ATOM 1617 C C . LEU A 1 225 ? 16.25 -5.445 -8.984 1 98.69 225 LEU A C 1
ATOM 1619 O O . LEU A 1 225 ? 15.336 -5.02 -9.695 1 98.69 225 LEU A O 1
ATOM 1623 N N . GLY A 1 226 ? 17.547 -5.281 -9.219 1 98.44 226 GLY A N 1
ATOM 1624 C CA . GLY A 1 226 ? 17.953 -4.582 -10.43 1 98.44 226 GLY A CA 1
ATOM 1625 C C . GLY A 1 226 ? 17.469 -5.254 -11.703 1 98.44 226 GLY A C 1
ATOM 1626 O O . GLY A 1 226 ? 16.953 -4.594 -12.602 1 98.44 226 GLY A O 1
ATOM 1627 N N . ALA A 1 227 ? 17.562 -6.539 -11.773 1 98.44 227 ALA A N 1
ATOM 1628 C CA . ALA A 1 227 ? 17.156 -7.309 -12.945 1 98.44 227 ALA A CA 1
ATOM 1629 C C . ALA A 1 227 ? 15.648 -7.207 -13.18 1 98.44 227 ALA A C 1
ATOM 1631 O O . ALA A 1 227 ? 15.203 -6.996 -14.305 1 98.44 227 ALA A O 1
ATOM 1632 N N . CYS A 1 228 ? 14.867 -7.41 -12.117 1 98.69 228 CYS A N 1
ATOM 1633 C CA . CYS A 1 228 ? 13.414 -7.328 -12.219 1 98.69 228 CYS A CA 1
ATOM 1634 C C . CYS A 1 228 ? 12.977 -5.949 -12.695 1 98.69 228 CYS A C 1
ATOM 1636 O O . CYS A 1 228 ? 12.086 -5.832 -13.539 1 98.69 228 CYS A O 1
ATOM 1638 N N . THR A 1 229 ? 13.562 -4.895 -12.109 1 98.56 229 THR A N 1
ATOM 1639 C CA . THR A 1 229 ? 13.227 -3.525 -12.484 1 98.56 229 THR A CA 1
ATOM 1640 C C . THR A 1 229 ? 13.547 -3.271 -13.953 1 98.56 229 THR A C 1
ATOM 1642 O O . THR A 1 229 ? 12.742 -2.688 -14.68 1 98.56 229 THR A O 1
ATOM 1645 N N . GLU A 1 230 ? 14.688 -3.707 -14.391 1 98.06 230 GLU A N 1
ATOM 1646 C CA . GLU A 1 230 ? 15.102 -3.543 -15.781 1 98.06 230 GLU A CA 1
ATOM 1647 C C . GLU A 1 230 ? 14.195 -4.328 -16.719 1 98.06 230 GLU A C 1
ATOM 1649 O O . GLU A 1 230 ? 13.805 -3.826 -17.781 1 98.06 230 GLU A O 1
ATOM 1654 N N . MET A 1 231 ? 13.891 -5.562 -16.328 1 97.88 231 MET A N 1
ATOM 1655 C CA . MET A 1 231 ? 13.016 -6.414 -17.125 1 97.88 231 MET A CA 1
ATOM 1656 C C . MET A 1 231 ? 11.641 -5.77 -17.312 1 97.88 231 MET A C 1
ATOM 1658 O O . MET A 1 231 ? 11.125 -5.707 -18.422 1 97.88 231 MET A O 1
ATOM 1662 N N . ALA A 1 232 ? 11.078 -5.344 -16.266 1 98.56 232 ALA A N 1
ATOM 1663 C CA . ALA A 1 232 ? 9.758 -4.719 -16.297 1 98.56 232 ALA A CA 1
ATOM 1664 C C . ALA A 1 232 ? 9.773 -3.445 -17.141 1 98.56 232 ALA A C 1
ATOM 1666 O O . ALA A 1 232 ? 8.859 -3.199 -17.922 1 98.56 232 ALA A O 1
ATOM 1667 N N . THR A 1 233 ? 10.805 -2.645 -16.953 1 98.5 233 THR A N 1
ATOM 1668 C CA . THR A 1 233 ? 10.93 -1.381 -17.672 1 98.5 233 THR A CA 1
ATOM 1669 C C . THR A 1 233 ? 11.055 -1.623 -19.172 1 98.5 233 THR A C 1
ATOM 1671 O O . THR A 1 233 ? 10.391 -0.966 -19.969 1 98.5 233 THR A O 1
ATOM 1674 N N . ALA A 1 234 ? 11.914 -2.539 -19.531 1 98.12 234 ALA A N 1
ATOM 1675 C CA . ALA A 1 234 ? 12.109 -2.865 -20.938 1 98.12 234 ALA A CA 1
ATOM 1676 C C . ALA A 1 234 ? 10.82 -3.385 -21.562 1 98.12 234 ALA A C 1
ATOM 1678 O O . ALA A 1 234 ? 10.477 -3 -22.688 1 98.12 234 ALA A O 1
ATOM 1679 N N . TYR A 1 235 ? 10.156 -4.266 -20.875 1 97.94 235 TYR A N 1
ATOM 1680 C CA . TYR A 1 235 ? 8.898 -4.805 -21.375 1 97.94 235 TYR A CA 1
ATOM 1681 C C . TYR A 1 235 ? 7.863 -3.701 -21.547 1 97.94 235 TYR A C 1
ATOM 1683 O O . TYR A 1 235 ? 7.18 -3.637 -22.578 1 97.94 235 TYR A O 1
ATOM 1691 N N . ALA A 1 236 ? 7.734 -2.857 -20.562 1 97.94 236 ALA A N 1
ATOM 1692 C CA . ALA A 1 236 ? 6.758 -1.771 -20.578 1 97.94 236 ALA A CA 1
ATOM 1693 C C . ALA A 1 236 ? 7.035 -0.803 -21.734 1 97.94 236 ALA A C 1
ATOM 1695 O O . ALA A 1 236 ? 6.109 -0.228 -22.297 1 97.94 236 ALA A O 1
ATOM 1696 N N . ALA A 1 237 ? 8.273 -0.607 -22.047 1 97.31 237 ALA A N 1
ATOM 1697 C CA . ALA A 1 237 ? 8.664 0.315 -23.109 1 97.31 237 ALA A CA 1
ATOM 1698 C C . ALA A 1 237 ? 8.328 -0.258 -24.484 1 97.31 237 ALA A C 1
ATOM 1700 O O . ALA A 1 237 ? 8.117 0.491 -25.438 1 97.31 237 ALA A O 1
ATOM 1701 N N . GLY A 1 238 ? 8.234 -1.542 -24.594 1 95.62 238 GLY A N 1
ATOM 1702 C CA . GLY A 1 238 ? 8.102 -2.176 -25.891 1 95.62 238 GLY A CA 1
ATOM 1703 C C . GLY A 1 238 ? 6.707 -2.727 -26.141 1 95.62 238 GLY A C 1
ATOM 1704 O O . GLY A 1 238 ? 6.191 -2.639 -27.25 1 95.62 238 GLY A O 1
ATOM 1705 N N . ARG A 1 239 ? 6.043 -3.312 -25.109 1 95.75 2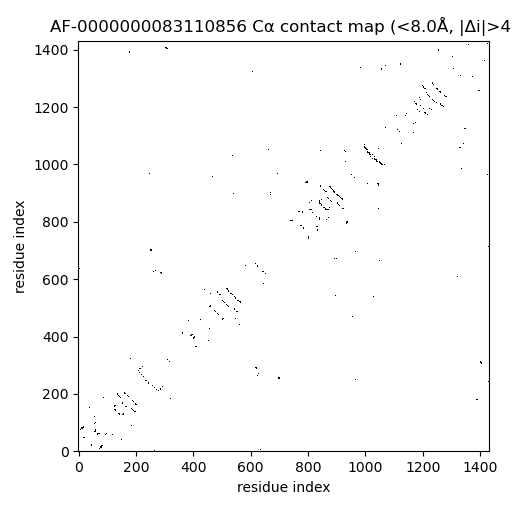39 ARG A N 1
ATOM 1706 C CA . ARG A 1 239 ? 4.727 -3.924 -25.266 1 95.75 239 ARG A CA 1
ATOM 1707 C C . ARG A 1 239 ? 3.662 -2.871 -25.547 1 95.75 239 ARG A C 1
ATOM 1709 O O . ARG A 1 239 ? 3.562 -1.87 -24.828 1 95.75 239 ARG A O 1
ATOM 1716 N N . GLU A 1 240 ? 2.842 -3.135 -26.594 1 94.31 240 GLU A N 1
ATOM 1717 C CA . GLU A 1 240 ? 1.823 -2.156 -26.953 1 94.31 240 GLU A CA 1
ATOM 1718 C C . GLU A 1 240 ? 0.419 -2.693 -26.703 1 94.31 240 GLU A C 1
ATOM 1720 O O . GLU A 1 240 ? 0.149 -3.875 -26.922 1 94.31 240 GLU A O 1
ATOM 1725 N N . GLN A 1 241 ? -0.389 -1.984 -26.094 1 92.12 241 GLN A N 1
ATOM 1726 C CA . GLN A 1 241 ? -1.832 -2.141 -25.953 1 92.12 241 GLN A CA 1
ATOM 1727 C C . GLN A 1 241 ? -2.555 -0.818 -26.172 1 92.12 241 GLN A C 1
ATOM 1729 O O . GLN A 1 241 ? -2.021 0.25 -25.875 1 92.12 241 GLN A O 1
ATOM 1734 N N . PHE A 1 242 ? -3.752 -0.915 -26.766 1 90.62 242 PHE A N 1
ATOM 1735 C CA . PHE A 1 242 ? -4.578 0.251 -27.047 1 90.62 242 PHE A CA 1
ATOM 1736 C C . PHE A 1 242 ? -3.826 1.24 -27.938 1 90.62 242 PHE A C 1
ATOM 1738 O O . PHE A 1 242 ? -3.939 2.455 -27.75 1 90.62 242 PHE A O 1
ATOM 1745 N N . GLY A 1 243 ? -2.92 0.801 -28.703 1 89.56 243 GLY A N 1
ATOM 1746 C CA . GLY A 1 243 ? -2.283 1.586 -29.75 1 89.56 243 GLY A CA 1
ATOM 1747 C C . GLY A 1 243 ? -1.043 2.318 -29.266 1 89.56 243 GLY A C 1
ATOM 1748 O O . GLY A 1 243 ? -0.5 3.162 -29.984 1 89.56 243 GLY A O 1
ATOM 1749 N N . ARG A 1 244 ? -0.559 2.059 -28.094 1 92.38 244 ARG A N 1
ATOM 1750 C CA . ARG A 1 244 ? 0.631 2.715 -27.562 1 92.38 244 ARG A CA 1
ATOM 1751 C C . ARG A 1 244 ? 1.367 1.803 -26.578 1 92.38 244 ARG A C 1
ATOM 1753 O O . ARG A 1 244 ? 0.795 0.835 -26.078 1 92.38 244 ARG A O 1
ATOM 1760 N N . PRO A 1 245 ? 2.666 2.064 -26.328 1 95.12 245 PRO A N 1
ATOM 1761 C CA . PRO A 1 245 ? 3.381 1.255 -25.344 1 95.12 245 PRO A CA 1
ATOM 1762 C C . PRO A 1 245 ? 2.725 1.293 -23.969 1 95.12 245 PRO A C 1
ATOM 1764 O O . PRO A 1 245 ? 2.277 2.354 -23.516 1 95.12 245 PRO A O 1
ATOM 1767 N N . ILE A 1 246 ? 2.678 0.205 -23.312 1 96.12 246 ILE A N 1
ATOM 1768 C CA . ILE A 1 246 ? 1.963 0.165 -22.031 1 96.12 246 ILE A CA 1
ATOM 1769 C C . ILE A 1 246 ? 2.691 1.027 -21.016 1 96.12 246 ILE A C 1
ATOM 1771 O O . ILE A 1 246 ? 2.084 1.505 -20.047 1 96.12 246 ILE A O 1
ATOM 1775 N N . GLY A 1 247 ? 4.043 1.27 -21.219 1 96.88 247 GLY A N 1
ATOM 1776 C CA . GLY A 1 247 ? 4.828 2.121 -20.344 1 96.88 247 GLY A CA 1
ATOM 1777 C C . GLY A 1 247 ? 4.434 3.584 -20.422 1 96.88 247 GLY A C 1
ATOM 1778 O O . GLY A 1 247 ? 4.891 4.398 -19.609 1 96.88 247 GLY A O 1
ATOM 1779 N N . SER A 1 248 ? 3.574 3.932 -21.344 1 95.75 248 SER A N 1
ATOM 1780 C CA . SER A 1 248 ? 3.104 5.312 -21.438 1 95.75 248 SER A CA 1
ATOM 1781 C C . SER A 1 248 ? 1.924 5.555 -20.5 1 95.75 248 SER A C 1
ATOM 1783 O O . SER A 1 248 ? 1.571 6.707 -20.234 1 95.75 248 SER A O 1
ATOM 1785 N N . PHE A 1 249 ? 1.239 4.488 -20.047 1 95.44 249 PHE A N 1
ATOM 1786 C CA . PHE A 1 249 ? 0.153 4.617 -19.078 1 95.44 249 PHE A CA 1
ATOM 1787 C C . PHE A 1 249 ? 0.7 4.852 -17.672 1 95.44 249 PHE A C 1
ATOM 1789 O O . PHE A 1 249 ? 1.592 4.133 -17.219 1 95.44 249 PHE A O 1
ATOM 1796 N N . GLN A 1 250 ? 0.127 5.855 -16.938 1 96.06 250 GLN A N 1
ATOM 1797 C CA . GLN A 1 250 ? 0.672 6.246 -15.641 1 96.06 250 GLN A CA 1
ATOM 1798 C C . GLN A 1 250 ? 0.64 5.082 -14.656 1 96.06 250 GLN A C 1
ATOM 1800 O O . GLN A 1 250 ? 1.53 4.949 -13.812 1 96.06 250 GLN A O 1
ATOM 1805 N N . ALA A 1 251 ? -0.375 4.242 -14.758 1 96 251 ALA A N 1
ATOM 1806 C CA . ALA A 1 251 ? -0.486 3.123 -13.82 1 96 251 ALA A CA 1
ATOM 1807 C C . ALA A 1 251 ? 0.735 2.213 -13.906 1 96 251 ALA A C 1
ATOM 1809 O O . ALA A 1 251 ? 1.269 1.778 -12.883 1 96 251 ALA A O 1
ATOM 1810 N N . ILE A 1 252 ? 1.183 1.898 -15.109 1 97.5 252 ILE A N 1
ATOM 1811 C CA . ILE A 1 252 ? 2.328 1.022 -15.328 1 97.5 252 ILE A CA 1
ATOM 1812 C C . ILE A 1 252 ? 3.621 1.776 -15.016 1 97.5 252 ILE A C 1
ATOM 1814 O O . ILE A 1 252 ? 4.531 1.231 -14.391 1 97.5 252 ILE A O 1
ATOM 1818 N N . LYS A 1 253 ? 3.678 3.066 -15.406 1 96.81 253 LYS A N 1
ATOM 1819 C CA . LYS A 1 253 ? 4.828 3.914 -15.109 1 96.81 253 LYS A CA 1
ATOM 1820 C C . LYS A 1 253 ? 5.117 3.947 -13.617 1 96.81 253 LYS A C 1
ATOM 1822 O O . LYS A 1 253 ? 6.273 3.838 -13.195 1 96.81 253 LYS A O 1
ATOM 1827 N N . HIS A 1 254 ? 4.09 4.145 -12.938 1 98.06 254 HIS A N 1
ATOM 1828 C CA . HIS A 1 254 ? 4.254 4.285 -11.5 1 98.06 254 HIS A CA 1
ATOM 1829 C C . HIS A 1 254 ? 4.699 2.971 -10.867 1 98.06 254 HIS A C 1
ATOM 1831 O O . HIS A 1 254 ? 5.457 2.973 -9.891 1 98.06 254 HIS A O 1
ATOM 1837 N N . HIS A 1 255 ? 4.234 1.788 -11.406 1 98.5 255 HIS A N 1
ATOM 1838 C CA . HIS A 1 255 ? 4.766 0.508 -10.953 1 98.5 255 HIS A CA 1
ATOM 1839 C C . HIS A 1 255 ? 6.277 0.439 -11.148 1 98.5 255 HIS A C 1
ATOM 1841 O O . HIS A 1 255 ? 7.012 0.103 -10.219 1 98.5 255 HIS A O 1
ATOM 1847 N N . CYS A 1 256 ? 6.707 0.807 -12.312 1 98.69 256 CYS A N 1
ATOM 1848 C CA . CYS A 1 256 ? 8.125 0.73 -12.633 1 98.69 256 CYS A CA 1
ATOM 1849 C C . CYS A 1 256 ? 8.93 1.713 -11.789 1 98.69 256 CYS A C 1
ATOM 1851 O O . CYS A 1 256 ? 10.023 1.391 -11.336 1 98.69 256 CYS A O 1
ATOM 1853 N N . ALA A 1 257 ? 8.367 2.889 -11.594 1 98.31 257 ALA A N 1
ATOM 1854 C CA . ALA A 1 257 ? 9.031 3.883 -10.75 1 98.31 257 ALA A CA 1
ATOM 1855 C C . ALA A 1 257 ? 9.211 3.363 -9.328 1 98.31 257 ALA A C 1
ATOM 1857 O O . ALA A 1 257 ? 10.281 3.523 -8.734 1 98.31 257 ALA A O 1
ATOM 1858 N N . ASN A 1 258 ? 8.195 2.793 -8.805 1 98.62 258 ASN A N 1
ATOM 1859 C CA . ASN A 1 258 ? 8.266 2.244 -7.457 1 98.62 258 ASN A CA 1
ATOM 1860 C C . ASN A 1 258 ? 9.289 1.117 -7.363 1 98.62 258 ASN A C 1
ATOM 1862 O O . ASN A 1 258 ? 9.961 0.965 -6.344 1 98.62 258 ASN A O 1
ATOM 1866 N N . MET A 1 259 ? 9.375 0.282 -8.367 1 98.62 259 MET A N 1
ATOM 1867 C CA . MET A 1 259 ? 10.383 -0.774 -8.406 1 98.62 259 MET A CA 1
ATOM 1868 C C . MET A 1 259 ? 11.789 -0.187 -8.344 1 98.62 259 MET A C 1
ATOM 1870 O O . MET A 1 259 ? 12.656 -0.708 -7.633 1 98.62 259 MET A O 1
ATOM 1874 N N . LEU A 1 260 ? 11.969 0.895 -9.062 1 98.31 260 LEU A N 1
ATOM 1875 C CA . LEU A 1 260 ? 13.273 1.543 -9.047 1 98.31 260 LEU A CA 1
ATOM 1876 C C . LEU A 1 260 ? 13.594 2.107 -7.664 1 98.31 260 LEU A C 1
ATOM 1878 O O . LEU A 1 260 ? 14.719 1.999 -7.188 1 98.31 260 LEU A O 1
ATOM 1882 N N . VAL A 1 261 ? 12.633 2.729 -7.043 1 97.88 261 VAL A N 1
ATOM 1883 C CA . VAL A 1 261 ? 12.82 3.289 -5.707 1 97.88 261 VAL A CA 1
ATOM 1884 C C . VAL A 1 261 ? 13.266 2.191 -4.742 1 97.88 261 VAL A C 1
ATOM 1886 O O . VAL A 1 261 ? 14.25 2.352 -4.023 1 97.88 261 VAL A O 1
ATOM 1889 N N . ASP A 1 262 ? 12.602 1.059 -4.746 1 98.44 262 ASP A N 1
ATOM 1890 C CA . ASP A 1 262 ? 12.953 -0.076 -3.9 1 98.44 262 ASP A CA 1
ATOM 1891 C C . ASP A 1 262 ? 14.383 -0.545 -4.18 1 98.44 262 ASP A C 1
ATOM 1893 O O . ASP A 1 262 ? 15.133 -0.844 -3.25 1 98.44 262 ASP A O 1
ATOM 1897 N N . THR A 1 263 ? 14.703 -0.592 -5.438 1 98.19 263 THR A N 1
ATOM 1898 C CA . THR A 1 263 ? 16 -1.099 -5.871 1 98.19 263 THR A CA 1
ATOM 1899 C C . THR A 1 263 ? 17.125 -0.186 -5.387 1 98.19 263 THR A C 1
ATOM 1901 O O . THR A 1 263 ? 18.125 -0.658 -4.832 1 98.19 263 THR A O 1
ATOM 1904 N N . GLU A 1 264 ? 16.922 1.104 -5.551 1 96.94 264 GLU A N 1
ATOM 1905 C CA . GLU A 1 264 ? 17.953 2.062 -5.176 1 96.94 264 GLU A CA 1
ATOM 1906 C C . GLU A 1 264 ? 18.141 2.111 -3.66 1 96.94 264 GLU A C 1
ATOM 1908 O O . GLU A 1 264 ? 19.266 2.211 -3.17 1 96.94 264 GLU A O 1
ATOM 1913 N N . LEU A 1 265 ? 17.078 2.068 -2.947 1 97.38 265 LEU A N 1
ATOM 1914 C CA . LEU A 1 265 ? 17.141 2.055 -1.491 1 97.38 265 LEU A CA 1
ATOM 1915 C C . LEU A 1 265 ? 17.844 0.798 -0.992 1 97.38 265 LEU A C 1
ATOM 1917 O O . LEU A 1 265 ? 18.672 0.866 -0.083 1 97.38 265 LEU A O 1
ATOM 1921 N N . ALA A 1 266 ? 17.531 -0.331 -1.567 1 98.56 266 ALA A N 1
ATOM 1922 C CA . ALA A 1 266 ? 18.172 -1.592 -1.197 1 98.56 266 ALA A CA 1
ATOM 1923 C C . ALA A 1 266 ? 19.672 -1.55 -1.476 1 98.56 266 ALA A C 1
ATOM 1925 O O . ALA A 1 266 ? 20.469 -2.027 -0.668 1 98.56 266 ALA A O 1
ATOM 1926 N N . THR A 1 267 ? 19.984 -0.975 -2.625 1 97.75 267 THR A N 1
ATOM 1927 C CA . THR A 1 267 ? 21.391 -0.884 -3.014 1 97.75 267 THR A CA 1
ATOM 1928 C C . THR A 1 267 ? 22.172 -0.026 -2.023 1 97.75 267 THR A C 1
ATOM 1930 O O . THR A 1 267 ? 23.25 -0.412 -1.582 1 97.75 267 THR A O 1
ATOM 1933 N N . ALA A 1 268 ? 21.594 1.058 -1.653 1 94.75 268 ALA A N 1
ATOM 1934 C CA . ALA A 1 268 ? 22.266 1.977 -0.734 1 94.75 268 ALA A CA 1
ATOM 1935 C C . ALA A 1 268 ? 22.453 1.34 0.64 1 94.75 268 ALA A C 1
ATOM 1937 O O . ALA A 1 268 ? 23.531 1.42 1.228 1 94.75 268 ALA A O 1
ATOM 1938 N N . ALA A 1 269 ? 21.438 0.706 1.142 1 96.94 269 ALA A N 1
ATOM 1939 C CA . ALA A 1 269 ? 21.484 0.084 2.463 1 96.94 269 ALA A CA 1
ATOM 1940 C C . ALA A 1 269 ? 22.5 -1.055 2.49 1 96.94 269 ALA A C 1
ATOM 1942 O O . ALA A 1 269 ? 23.266 -1.189 3.449 1 96.94 269 ALA A O 1
ATOM 1943 N N . THR A 1 270 ? 22.469 -1.873 1.466 1 98.38 270 THR A N 1
ATOM 1944 C CA . THR A 1 270 ? 23.375 -3.016 1.404 1 98.38 270 THR A CA 1
ATOM 1945 C C . THR A 1 270 ? 24.828 -2.555 1.257 1 98.38 270 THR A C 1
ATOM 1947 O O . THR A 1 270 ? 25.734 -3.145 1.845 1 98.38 270 THR A O 1
ATOM 1950 N N . TRP A 1 271 ? 25.016 -1.498 0.464 1 96.12 271 TRP A N 1
ATOM 1951 C CA . TRP A 1 271 ? 26.344 -0.902 0.307 1 96.12 271 TRP A CA 1
ATOM 1952 C C . TRP A 1 271 ? 26.906 -0.459 1.654 1 96.12 271 TRP A C 1
ATOM 1954 O O . TRP A 1 271 ? 28.062 -0.73 1.97 1 96.12 271 TRP A O 1
ATOM 1964 N N . ASP A 1 272 ? 26.125 0.186 2.426 1 93.62 272 ASP A N 1
ATOM 1965 C CA . ASP A 1 272 ? 26.562 0.653 3.736 1 93.62 272 ASP A CA 1
ATOM 1966 C C . ASP A 1 272 ? 26.812 -0.521 4.68 1 93.62 272 ASP A C 1
ATOM 1968 O O . ASP A 1 272 ? 27.797 -0.53 5.414 1 93.62 272 ASP A O 1
ATOM 1972 N N . ALA A 1 273 ? 25.906 -1.494 4.707 1 96.75 273 ALA A N 1
ATOM 1973 C CA . ALA A 1 273 ? 26.031 -2.645 5.598 1 96.75 273 ALA A CA 1
ATOM 1974 C C . ALA A 1 273 ? 27.297 -3.432 5.316 1 96.75 273 ALA A C 1
ATOM 1976 O O . ALA A 1 273 ? 27.922 -3.984 6.234 1 96.75 273 ALA A O 1
ATOM 1977 N N . ALA A 1 274 ? 27.688 -3.492 4.047 1 96.19 274 ALA A N 1
ATOM 1978 C CA . ALA A 1 274 ? 28.875 -4.246 3.658 1 96.19 274 ALA A CA 1
ATOM 1979 C C . ALA A 1 274 ? 30.141 -3.631 4.262 1 96.19 274 ALA A C 1
ATOM 1981 O O . ALA A 1 274 ? 31.156 -4.309 4.41 1 96.19 274 ALA A O 1
ATOM 1982 N N . ARG A 1 275 ? 30.047 -2.451 4.676 1 90.88 275 ARG A N 1
ATOM 1983 C CA . ARG A 1 275 ? 31.219 -1.725 5.168 1 90.88 275 ARG A CA 1
ATOM 1984 C C . ARG A 1 275 ? 31.172 -1.583 6.688 1 90.88 275 ARG A C 1
ATOM 1986 O O . ARG A 1 275 ? 32.125 -1.074 7.297 1 90.88 275 ARG A O 1
ATOM 1993 N N . ALA A 1 276 ? 30.094 -1.984 7.211 1 90.94 276 ALA A N 1
ATOM 1994 C CA . ALA A 1 276 ? 29.938 -1.848 8.656 1 90.94 276 ALA A CA 1
ATOM 1995 C C . ALA A 1 276 ? 30.797 -2.852 9.406 1 90.94 276 ALA A C 1
ATOM 1997 O O . ALA A 1 276 ? 30.969 -3.988 8.953 1 90.94 276 ALA A O 1
ATOM 1998 N N . VAL A 1 277 ? 31.312 -2.414 10.539 1 86.69 277 VAL A N 1
ATOM 1999 C CA . VAL A 1 277 ? 32.188 -3.273 11.344 1 86.69 277 VAL A CA 1
ATOM 2000 C C . VAL A 1 277 ? 31.75 -3.219 12.805 1 86.69 277 VAL A C 1
ATOM 2002 O O . VAL A 1 277 ? 30.984 -2.332 13.203 1 86.69 277 VAL A O 1
ATOM 2005 N N . GLY A 1 278 ? 32.094 -4.18 13.539 1 81.75 278 GLY A N 1
ATOM 2006 C CA . GLY A 1 278 ? 31.859 -4.172 14.977 1 81.75 278 GLY A CA 1
ATOM 2007 C C . GLY A 1 278 ? 30.406 -4.402 15.336 1 81.75 278 GLY A C 1
ATOM 2008 O O . GLY A 1 278 ? 29.703 -5.145 14.648 1 81.75 278 GLY A O 1
ATOM 2009 N N . ALA A 1 279 ? 30.047 -3.816 16.391 1 80.75 279 ALA A N 1
ATOM 2010 C CA . ALA A 1 279 ? 28.703 -4.02 16.953 1 80.75 279 ALA A CA 1
ATOM 2011 C C . ALA A 1 279 ? 27.641 -3.455 16.016 1 80.75 279 ALA A C 1
ATOM 2013 O O . ALA A 1 279 ? 26.531 -3.996 15.938 1 80.75 279 ALA A O 1
ATOM 2014 N N . GLU A 1 280 ? 28 -2.502 15.227 1 91.69 280 GLU A N 1
ATOM 2015 C CA . GLU A 1 280 ? 27.047 -1.841 14.336 1 91.69 280 GLU A CA 1
ATOM 2016 C C . GLU A 1 280 ? 26.734 -2.711 13.125 1 91.69 280 GLU A C 1
ATOM 2018 O O . GLU A 1 280 ? 25.719 -2.502 12.461 1 91.69 280 GLU A O 1
ATOM 2023 N N . ALA A 1 281 ? 27.625 -3.631 12.844 1 94.69 281 ALA A N 1
ATOM 2024 C CA . ALA A 1 281 ? 27.453 -4.473 11.664 1 94.69 281 ALA A CA 1
ATOM 2025 C C . ALA A 1 281 ? 26.172 -5.297 11.75 1 94.69 281 ALA A C 1
ATOM 2027 O O . ALA A 1 281 ? 25.531 -5.551 10.734 1 94.69 281 ALA A O 1
ATOM 2028 N N . GLU A 1 282 ? 25.875 -5.691 12.984 1 95.81 282 GLU A N 1
ATOM 2029 C CA . GLU A 1 282 ? 24.656 -6.473 13.164 1 95.81 282 GLU A CA 1
ATOM 2030 C C . GLU A 1 282 ? 23.422 -5.648 12.82 1 95.81 282 GLU A C 1
ATOM 2032 O O . GLU A 1 282 ? 22.531 -6.129 12.117 1 95.81 282 GLU A O 1
ATOM 2037 N N . LEU A 1 283 ? 23.359 -4.438 13.344 1 96.88 283 LEU A N 1
ATOM 2038 C CA . LEU A 1 283 ? 22.234 -3.555 13.07 1 96.88 283 LEU A CA 1
ATOM 2039 C C . LEU A 1 283 ? 22.156 -3.215 11.586 1 96.88 283 LEU A C 1
ATOM 2041 O O . LEU A 1 283 ? 21.078 -3.275 10.992 1 96.88 283 LEU A O 1
ATOM 2045 N N . ALA A 1 284 ? 23.281 -2.9 10.961 1 97 284 ALA A N 1
ATOM 2046 C CA . ALA A 1 284 ? 23.312 -2.521 9.555 1 97 284 ALA A CA 1
ATOM 2047 C C . ALA A 1 284 ? 22.844 -3.672 8.664 1 97 284 ALA A C 1
ATOM 2049 O O . ALA A 1 284 ? 22.062 -3.469 7.738 1 97 284 ALA A O 1
ATOM 2050 N N . ALA A 1 285 ? 23.312 -4.867 8.961 1 98 285 ALA A N 1
ATOM 2051 C CA . ALA A 1 285 ? 22.953 -6.039 8.172 1 98 285 ALA A CA 1
ATOM 2052 C C . ALA A 1 285 ? 21.453 -6.34 8.305 1 98 285 ALA A C 1
ATOM 2054 O O . ALA A 1 285 ? 20.797 -6.688 7.324 1 98 285 ALA A O 1
ATOM 2055 N N . ALA A 1 286 ? 20.953 -6.199 9.547 1 97.88 286 ALA A N 1
ATOM 2056 C CA . ALA A 1 286 ? 19.547 -6.445 9.781 1 97.88 286 ALA A CA 1
ATOM 2057 C C . ALA A 1 286 ? 18.672 -5.438 9.031 1 97.88 286 ALA A C 1
ATOM 2059 O O . ALA A 1 286 ? 17.656 -5.801 8.445 1 97.88 286 ALA A O 1
ATOM 2060 N N . MET A 1 287 ? 19.047 -4.223 9.023 1 98.19 287 MET A N 1
ATOM 2061 C CA . MET A 1 287 ? 18.281 -3.184 8.359 1 98.19 287 MET A CA 1
ATOM 2062 C C . MET A 1 287 ? 18.375 -3.326 6.84 1 98.19 287 MET A C 1
ATOM 2064 O O . MET A 1 287 ? 17.359 -3.205 6.137 1 98.19 287 MET A O 1
ATOM 2068 N N . ALA A 1 288 ? 19.562 -3.621 6.344 1 98.5 288 ALA A N 1
ATOM 2069 C CA . ALA A 1 288 ? 19.734 -3.818 4.906 1 98.5 288 ALA A CA 1
ATOM 2070 C C . ALA A 1 288 ? 18.891 -5.004 4.414 1 98.5 288 ALA A C 1
ATOM 2072 O O . ALA A 1 288 ? 18.172 -4.895 3.422 1 98.5 288 ALA A O 1
ATOM 2073 N N . ALA A 1 289 ? 19.047 -6.109 5.125 1 98.69 289 ALA A N 1
ATOM 2074 C CA . ALA A 1 289 ? 18.266 -7.289 4.77 1 98.69 289 ALA A CA 1
ATOM 2075 C C . ALA A 1 289 ? 16.766 -7.023 4.914 1 98.69 289 ALA A C 1
ATOM 2077 O O . ALA A 1 289 ? 15.961 -7.477 4.094 1 98.69 289 ALA A O 1
ATOM 2078 N N . GLY A 1 290 ? 16.438 -6.281 5.98 1 98.44 290 GLY A N 1
ATOM 2079 C CA . GLY A 1 290 ? 15.047 -5.957 6.234 1 98.44 290 GLY A CA 1
ATOM 2080 C C . GLY A 1 290 ? 14.391 -5.223 5.082 1 98.44 290 GLY A C 1
ATOM 2081 O O . GLY A 1 290 ? 13.211 -5.445 4.789 1 98.44 290 GLY A O 1
ATOM 2082 N N . HIS A 1 291 ? 15.086 -4.41 4.414 1 98.56 291 HIS A N 1
ATOM 2083 C CA . HIS A 1 291 ? 14.531 -3.707 3.264 1 98.56 291 HIS A CA 1
ATOM 2084 C C . HIS A 1 291 ? 14.703 -4.516 1.983 1 98.56 291 HIS A C 1
ATOM 2086 O O . HIS A 1 291 ? 13.742 -4.738 1.245 1 98.56 291 HIS A O 1
ATOM 2092 N N . ALA A 1 292 ? 15.914 -4.969 1.721 1 98.69 292 ALA A N 1
ATOM 2093 C CA . ALA A 1 292 ? 16.281 -5.547 0.43 1 98.69 292 ALA A CA 1
ATOM 2094 C C . ALA A 1 292 ? 15.477 -6.816 0.152 1 98.69 292 ALA A C 1
ATOM 2096 O O . ALA A 1 292 ? 14.969 -7.008 -0.956 1 98.69 292 ALA A O 1
ATOM 2097 N N . LEU A 1 293 ? 15.398 -7.668 1.125 1 98.56 293 LEU A N 1
ATOM 2098 C CA . LEU A 1 293 ? 14.75 -8.953 0.896 1 98.56 293 LEU A CA 1
ATOM 2099 C C . LEU A 1 293 ? 13.242 -8.789 0.756 1 98.56 293 LEU A C 1
ATOM 2101 O O . LEU A 1 293 ? 12.617 -9.438 -0.086 1 98.56 293 LEU A O 1
ATOM 2105 N N . THR A 1 294 ? 12.656 -7.91 1.558 1 97.88 294 THR A N 1
ATOM 2106 C CA . THR A 1 294 ? 11.227 -7.629 1.438 1 97.88 294 THR A CA 1
ATOM 2107 C C . THR A 1 294 ? 10.922 -6.945 0.108 1 97.88 294 THR A C 1
ATOM 2109 O O . THR A 1 294 ? 9.938 -7.273 -0.551 1 97.88 294 THR A O 1
ATOM 2112 N N . ALA A 1 295 ? 11.766 -6.016 -0.229 1 98.56 295 ALA A N 1
ATOM 2113 C CA . ALA A 1 295 ? 11.609 -5.332 -1.511 1 98.56 295 ALA A CA 1
ATOM 2114 C C . ALA A 1 295 ? 11.773 -6.305 -2.674 1 98.56 295 ALA A C 1
ATOM 2116 O O . ALA A 1 295 ? 11.07 -6.199 -3.684 1 98.56 295 ALA A O 1
ATOM 2117 N N . TYR A 1 296 ? 12.711 -7.211 -2.555 1 98.62 296 TYR A N 1
ATOM 2118 C CA . TYR A 1 296 ? 12.969 -8.18 -3.615 1 98.62 296 TYR A CA 1
ATOM 2119 C C . TYR A 1 296 ? 11.734 -9.039 -3.879 1 98.62 296 TYR A C 1
ATOM 2121 O O . TYR A 1 296 ? 11.367 -9.258 -5.035 1 98.62 296 TYR A O 1
ATOM 2129 N N . GLN A 1 297 ? 11.141 -9.492 -2.844 1 97.81 297 GLN A N 1
ATOM 2130 C CA . GLN A 1 297 ? 9.906 -10.242 -3 1 97.81 297 GLN A CA 1
ATOM 2131 C C . GLN A 1 297 ? 8.828 -9.406 -3.684 1 97.81 297 GLN A C 1
ATOM 2133 O O . GLN A 1 297 ? 8.211 -9.844 -4.652 1 97.81 297 GLN A O 1
ATOM 2138 N N . ARG A 1 298 ? 8.609 -8.219 -3.23 1 98 298 ARG A N 1
ATOM 2139 C CA . ARG A 1 298 ? 7.586 -7.328 -3.768 1 98 298 ARG A CA 1
ATOM 2140 C C . ARG A 1 298 ? 7.844 -7.02 -5.238 1 98 298 ARG A C 1
ATOM 2142 O O . ARG A 1 298 ? 6.93 -7.09 -6.062 1 98 298 ARG A O 1
ATOM 2149 N N . VAL A 1 299 ? 9.078 -6.664 -5.531 1 98.69 299 VAL A N 1
ATOM 2150 C CA . VAL A 1 299 ? 9.438 -6.227 -6.875 1 98.69 299 VAL A CA 1
ATOM 2151 C C . VAL A 1 299 ? 9.375 -7.41 -7.84 1 98.69 299 VAL A C 1
ATOM 2153 O O . VAL A 1 299 ? 8.977 -7.254 -9 1 98.69 299 VAL A O 1
ATOM 2156 N N . SER A 1 300 ? 9.789 -8.602 -7.406 1 98.5 300 SER A N 1
ATOM 2157 C CA . SER A 1 300 ? 9.703 -9.781 -8.266 1 98.5 300 SER A CA 1
ATOM 2158 C C . SER A 1 300 ? 8.25 -10.125 -8.578 1 98.5 300 SER A C 1
ATOM 2160 O O . SER A 1 300 ? 7.934 -10.531 -9.703 1 98.5 300 SER A O 1
ATOM 2162 N N . LEU A 1 301 ? 7.367 -9.953 -7.633 1 98.12 301 LEU A N 1
ATOM 2163 C CA . LEU A 1 301 ? 5.941 -10.172 -7.867 1 98.12 301 LEU A CA 1
ATOM 2164 C C . LEU A 1 301 ? 5.379 -9.102 -8.805 1 98.12 301 LEU A C 1
ATOM 2166 O O . LEU A 1 301 ? 4.57 -9.406 -9.68 1 98.12 301 LEU A O 1
ATOM 2170 N N . GLN A 1 302 ? 5.805 -7.879 -8.594 1 98.44 302 GLN A N 1
ATOM 2171 C CA . GLN A 1 302 ? 5.359 -6.785 -9.453 1 98.44 302 GLN A CA 1
ATOM 2172 C C . GLN A 1 302 ? 5.852 -6.977 -10.883 1 98.44 302 GLN A C 1
ATOM 2174 O O . GLN A 1 302 ? 5.172 -6.586 -11.836 1 98.44 302 GLN A O 1
ATOM 2179 N N . ASN A 1 303 ? 7.043 -7.562 -11.016 1 98.69 303 ASN A N 1
ATOM 2180 C CA . ASN A 1 303 ? 7.574 -7.891 -12.336 1 98.69 303 ASN A CA 1
ATOM 2181 C C . ASN A 1 303 ? 6.621 -8.797 -13.109 1 98.69 303 ASN A C 1
ATOM 2183 O O . ASN A 1 303 ? 6.383 -8.578 -14.297 1 98.69 303 ASN A O 1
ATOM 2187 N N . VAL A 1 304 ? 6.051 -9.734 -12.406 1 98.12 304 VAL A N 1
ATOM 2188 C CA . VAL A 1 304 ? 5.066 -10.625 -13.016 1 98.12 304 VAL A CA 1
ATOM 2189 C C . VAL A 1 304 ? 3.816 -9.828 -13.383 1 98.12 304 VAL A C 1
ATOM 2191 O O . VAL A 1 304 ? 3.25 -10.016 -14.469 1 98.12 304 VAL A O 1
ATOM 2194 N N . GLN A 1 305 ? 3.41 -8.938 -12.57 1 98.31 305 GLN A N 1
ATOM 2195 C CA . GLN A 1 305 ? 2.223 -8.125 -12.82 1 98.31 305 GLN A CA 1
ATOM 2196 C C . GLN A 1 305 ? 2.395 -7.27 -14.07 1 98.31 305 GLN A C 1
ATOM 2198 O O . GLN A 1 305 ? 1.474 -7.156 -14.883 1 98.31 305 GLN A O 1
ATOM 2203 N N . VAL A 1 306 ? 3.523 -6.633 -14.234 1 98.25 306 VAL A N 1
ATOM 2204 C CA . VAL A 1 306 ? 3.781 -5.762 -15.375 1 98.25 306 VAL A CA 1
ATOM 2205 C C . VAL A 1 306 ? 3.807 -6.586 -16.656 1 98.25 306 VAL A C 1
ATOM 2207 O O . VAL A 1 306 ? 3.297 -6.148 -17.688 1 98.25 306 VAL A O 1
ATOM 2210 N N . HIS A 1 307 ? 4.324 -7.785 -16.594 1 97.56 307 HIS A N 1
ATOM 2211 C CA . HIS A 1 307 ? 4.418 -8.641 -17.766 1 97.56 307 HIS A CA 1
ATOM 2212 C C . HIS A 1 307 ? 3.072 -9.273 -18.109 1 97.56 307 HIS A C 1
ATOM 2214 O O . HIS A 1 307 ? 2.828 -9.664 -19.25 1 97.56 307 HIS A O 1
ATOM 2220 N N . GLY A 1 308 ? 2.221 -9.461 -17.094 1 95.5 308 GLY A N 1
ATOM 2221 C CA . GLY A 1 308 ? 0.933 -10.102 -17.312 1 95.5 308 GLY A CA 1
ATOM 2222 C C . GLY A 1 308 ? 1.035 -11.602 -17.516 1 95.5 308 GLY A C 1
ATOM 2223 O O . GLY A 1 308 ? 1.714 -12.289 -16.734 1 95.5 308 GLY A O 1
ATOM 2224 N N . GLY A 1 309 ? 0.323 -12.133 -18.453 1 94.31 309 GLY A N 1
ATOM 2225 C CA . GLY A 1 309 ? 0.221 -13.562 -18.672 1 94.31 309 GLY A CA 1
ATOM 2226 C C . GLY A 1 309 ? 1.563 -14.227 -18.922 1 94.31 309 GLY A C 1
ATOM 2227 O O . GLY A 1 309 ? 1.848 -15.289 -18.375 1 94.31 309 GLY A O 1
ATOM 2228 N N . ILE A 1 310 ? 2.398 -13.57 -19.672 1 95 310 ILE A N 1
ATOM 2229 C CA . ILE A 1 310 ? 3.658 -14.195 -20.047 1 95 310 ILE A CA 1
ATOM 2230 C C . ILE A 1 310 ? 4.555 -14.344 -18.828 1 95 310 ILE A C 1
ATOM 2232 O O . ILE A 1 310 ? 5.277 -15.336 -18.688 1 95 310 ILE A O 1
ATOM 2236 N N . GLY A 1 311 ? 4.508 -13.359 -17.938 1 95.56 311 GLY A N 1
ATOM 2237 C CA . GLY A 1 311 ? 5.285 -13.422 -16.703 1 95.56 311 GLY A CA 1
ATOM 2238 C C . GLY A 1 311 ? 4.82 -14.516 -15.758 1 95.56 311 GLY A C 1
ATOM 2239 O O . GLY A 1 311 ? 5.578 -14.961 -14.891 1 95.56 311 GLY A O 1
ATOM 2240 N N . TYR A 1 312 ? 3.615 -14.977 -15.969 1 95.38 312 TYR A N 1
ATOM 2241 C CA . TYR A 1 312 ? 3.01 -15.992 -15.117 1 95.38 312 TYR A CA 1
ATOM 2242 C C . TYR A 1 312 ? 3.318 -17.391 -15.641 1 95.38 312 TYR A C 1
ATOM 2244 O O . TYR A 1 312 ? 2.789 -18.391 -15.125 1 95.38 312 TYR A O 1
ATOM 2252 N N . THR A 1 313 ? 4.156 -17.516 -16.656 1 94.94 313 THR A N 1
ATOM 2253 C CA . THR A 1 313 ? 4.48 -18.812 -17.25 1 94.94 313 THR A CA 1
ATOM 2254 C C . THR A 1 313 ? 5.988 -19.062 -17.219 1 94.94 313 THR A C 1
ATOM 2256 O O . THR A 1 313 ? 6.762 -18.172 -16.859 1 94.94 313 THR A O 1
ATOM 2259 N N . TRP A 1 314 ? 6.348 -20.234 -17.625 1 93 314 TRP A N 1
ATOM 2260 C CA . TRP A 1 314 ? 7.754 -20.609 -17.734 1 93 314 TRP A CA 1
ATOM 2261 C C . TRP A 1 314 ? 8.359 -20.141 -19.047 1 93 314 TRP A C 1
ATOM 2263 O O . TRP A 1 314 ? 9.562 -20.25 -19.266 1 93 314 TRP A O 1
ATOM 2273 N N . GLU A 1 315 ? 7.512 -19.453 -19.844 1 93.38 315 GLU A N 1
ATOM 2274 C CA . GLU A 1 315 ? 8.016 -18.906 -21.109 1 93.38 315 GLU A CA 1
ATOM 2275 C C . GLU A 1 315 ? 8.859 -17.656 -20.875 1 93.38 315 GLU A C 1
ATOM 2277 O O . GLU A 1 315 ? 9.57 -17.203 -21.766 1 93.38 315 GLU A O 1
ATOM 2282 N N . HIS A 1 316 ? 8.75 -17.125 -19.734 1 95 316 HIS A N 1
ATOM 2283 C CA . HIS A 1 316 ? 9.531 -15.977 -19.312 1 95 316 HIS A CA 1
ATOM 2284 C C . HIS A 1 316 ? 10.297 -16.266 -18.016 1 95 316 HIS A C 1
ATOM 2286 O O . HIS A 1 316 ? 9.875 -17.109 -17.219 1 95 316 HIS A O 1
ATOM 2292 N N . ASP A 1 317 ? 11.32 -15.523 -17.734 1 95.44 317 ASP A N 1
ATOM 2293 C CA . ASP A 1 317 ? 12.227 -15.844 -16.641 1 95.44 317 ASP A CA 1
ATOM 2294 C C . ASP A 1 317 ? 11.789 -15.148 -15.352 1 95.44 317 ASP A C 1
ATOM 2296 O O . ASP A 1 317 ? 12.453 -15.266 -14.32 1 95.44 317 ASP A O 1
ATOM 2300 N N . ALA A 1 318 ? 10.688 -14.438 -15.328 1 96.19 318 ALA A N 1
ATOM 2301 C CA . ALA A 1 318 ? 10.266 -13.633 -14.188 1 96.19 318 ALA A CA 1
ATOM 2302 C C . ALA A 1 318 ? 10.102 -14.5 -12.938 1 96.19 318 ALA A C 1
ATOM 2304 O O . ALA A 1 318 ? 10.43 -14.062 -11.828 1 96.19 318 ALA A O 1
ATOM 2305 N N . HIS A 1 319 ? 9.648 -15.719 -13.055 1 93.94 319 HIS A N 1
ATOM 2306 C CA . HIS A 1 319 ? 9.336 -16.562 -11.906 1 93.94 319 HIS A CA 1
ATOM 2307 C C . HIS A 1 319 ? 10.602 -17.016 -11.188 1 93.94 319 HIS A C 1
ATOM 2309 O O . HIS A 1 319 ? 10.562 -17.344 -10 1 93.94 319 HIS A O 1
ATOM 2315 N N . LEU A 1 320 ? 11.766 -17.016 -11.867 1 95.44 320 LEU A N 1
ATOM 2316 C CA . LEU A 1 320 ? 13.031 -17.406 -11.25 1 95.44 320 LEU A CA 1
ATOM 2317 C C . LEU A 1 320 ? 13.367 -16.484 -10.078 1 95.44 320 LEU A C 1
ATOM 2319 O O . LEU A 1 320 ? 13.859 -16.953 -9.039 1 95.44 320 LEU A O 1
ATOM 2323 N N . TYR A 1 321 ? 13.039 -15.25 -10.234 1 97.44 321 TYR A N 1
ATOM 2324 C CA . TYR A 1 321 ? 13.367 -14.242 -9.227 1 97.44 321 TYR A CA 1
ATOM 2325 C C . TYR A 1 321 ? 12.438 -14.352 -8.023 1 97.44 321 TYR A C 1
ATOM 2327 O O . TYR A 1 321 ? 12.852 -14.094 -6.891 1 97.44 321 TYR A O 1
ATOM 2335 N N . ILE A 1 322 ? 11.172 -14.766 -8.234 1 96.56 322 ILE A N 1
ATOM 2336 C CA . ILE A 1 322 ? 10.242 -15.008 -7.133 1 96.56 322 ILE A CA 1
ATOM 2337 C C . ILE A 1 322 ? 10.758 -16.156 -6.266 1 96.56 322 ILE A C 1
ATOM 2339 O O . ILE A 1 322 ? 10.734 -16.078 -5.039 1 96.56 322 ILE A O 1
ATOM 2343 N N . ARG A 1 323 ? 11.25 -17.141 -6.898 1 94.25 323 ARG A N 1
ATOM 2344 C CA . ARG A 1 323 ? 11.75 -18.312 -6.199 1 94.25 323 ARG A CA 1
ATOM 2345 C C . ARG A 1 323 ? 12.984 -17.969 -5.363 1 94.25 323 ARG A C 1
ATOM 2347 O O . ARG A 1 323 ? 13.062 -18.328 -4.191 1 94.25 323 ARG A O 1
ATOM 2354 N N . ARG A 1 324 ? 13.867 -17.25 -5.969 1 95.56 324 ARG A N 1
ATOM 2355 C CA . ARG A 1 324 ? 15.086 -16.875 -5.25 1 95.56 324 ARG A CA 1
ATOM 2356 C C . ARG A 1 324 ? 14.781 -15.93 -4.094 1 95.56 324 ARG A C 1
ATOM 2358 O O . ARG A 1 324 ? 15.359 -16.062 -3.014 1 95.56 324 ARG A O 1
ATOM 2365 N N . ALA A 1 325 ? 13.898 -14.961 -4.344 1 96.88 325 ALA A N 1
ATOM 2366 C CA . ALA A 1 325 ? 13.508 -14.023 -3.291 1 96.88 325 ALA A CA 1
ATOM 2367 C C . ALA A 1 325 ? 12.945 -14.766 -2.08 1 96.88 325 ALA A C 1
ATOM 2369 O O . ALA A 1 325 ? 13.25 -14.414 -0.936 1 96.88 325 ALA A O 1
ATOM 2370 N N . THR A 1 326 ? 12.195 -15.789 -2.314 1 94.38 326 THR A N 1
ATOM 2371 C CA . THR A 1 326 ? 11.531 -16.547 -1.254 1 94.38 326 THR A CA 1
ATOM 2372 C C . THR A 1 326 ? 12.547 -17.328 -0.425 1 94.38 326 THR A C 1
ATOM 2374 O O . THR A 1 326 ? 12.492 -17.312 0.807 1 94.38 326 THR A O 1
ATOM 2377 N N . VAL A 1 327 ? 13.508 -17.891 -1.071 1 92.44 327 VAL A N 1
ATOM 2378 C CA . VAL A 1 327 ? 14.516 -18.688 -0.395 1 92.44 327 VAL A CA 1
ATOM 2379 C C . VAL A 1 327 ? 15.398 -17.797 0.475 1 92.44 327 VAL A C 1
ATOM 2381 O O . VAL A 1 327 ? 15.648 -18.109 1.641 1 92.44 327 VAL A O 1
ATOM 2384 N N . LEU A 1 328 ? 15.812 -16.688 -0.099 1 96.06 328 LEU A N 1
ATOM 2385 C CA . LEU A 1 328 ? 16.688 -15.781 0.629 1 96.06 328 LEU A CA 1
ATOM 2386 C C . LEU A 1 328 ? 15.977 -15.203 1.854 1 96.06 328 LEU A C 1
ATOM 2388 O O . LEU A 1 328 ? 16.562 -15.125 2.934 1 96.06 328 LEU A O 1
ATOM 2392 N N . GLN A 1 329 ? 14.758 -14.867 1.656 1 94.69 329 GLN A N 1
ATOM 2393 C CA . GLN A 1 329 ? 13.992 -14.305 2.766 1 94.69 329 GLN A CA 1
ATOM 2394 C C . GLN A 1 329 ? 13.797 -15.336 3.873 1 94.69 329 GLN A C 1
ATOM 2396 O O . GLN A 1 329 ? 13.883 -15.008 5.059 1 94.69 329 GLN A O 1
ATOM 2401 N N . ALA A 1 330 ? 13.555 -16.5 3.52 1 90.81 330 ALA A N 1
ATOM 2402 C CA . ALA A 1 330 ? 13.32 -17.547 4.5 1 90.81 330 ALA A CA 1
ATOM 2403 C C . ALA A 1 330 ? 14.562 -17.781 5.363 1 90.81 330 ALA A C 1
ATOM 2405 O O . ALA A 1 330 ? 14.453 -17.938 6.582 1 90.81 330 ALA A O 1
ATOM 2406 N N . PHE A 1 331 ? 15.711 -17.734 4.816 1 92.25 331 PHE A N 1
ATOM 2407 C CA . PHE A 1 331 ? 16.922 -18.078 5.543 1 92.25 331 PHE A CA 1
ATOM 2408 C C . PHE A 1 331 ? 17.484 -16.859 6.266 1 92.25 331 PHE A C 1
ATOM 2410 O O . PHE A 1 331 ? 18.281 -17 7.199 1 92.25 331 PHE A O 1
ATOM 2417 N N . ALA A 1 332 ? 17.016 -15.68 5.805 1 92.44 332 ALA A N 1
ATOM 2418 C CA . ALA A 1 332 ? 17.453 -14.461 6.484 1 92.44 332 ALA A CA 1
ATOM 2419 C C . ALA A 1 332 ? 16.594 -14.188 7.719 1 92.44 332 ALA A C 1
ATOM 2421 O O . ALA A 1 332 ? 16.844 -13.227 8.453 1 92.44 332 ALA A O 1
ATOM 2422 N N . GLY A 1 333 ? 15.664 -15.016 8.023 1 88.88 333 GLY A N 1
ATOM 2423 C CA . GLY A 1 333 ? 14.836 -14.883 9.219 1 88.88 333 GLY A CA 1
ATOM 2424 C C . GLY A 1 333 ? 13.469 -14.297 8.93 1 88.88 333 GLY A C 1
ATOM 2425 O O . GLY A 1 333 ? 12.609 -14.25 9.812 1 88.88 333 GLY A O 1
ATOM 2426 N N . GLY A 1 334 ? 13.188 -13.898 7.668 1 91.81 334 GLY A N 1
ATOM 2427 C CA . GLY A 1 334 ? 11.891 -13.352 7.324 1 91.81 334 GLY A CA 1
ATOM 2428 C C . GLY A 1 334 ? 11.734 -11.891 7.719 1 91.81 334 GLY A C 1
ATOM 2429 O O . GLY A 1 334 ? 12.5 -11.375 8.531 1 91.81 334 GLY A O 1
ATOM 2430 N N . GLN A 1 335 ? 10.695 -11.305 7.254 1 94.88 335 GLN A N 1
ATOM 2431 C CA . GLN A 1 335 ? 10.406 -9.883 7.441 1 94.88 335 GLN A CA 1
ATOM 2432 C C . GLN A 1 335 ? 10.156 -9.562 8.914 1 94.88 335 GLN A C 1
ATOM 2434 O O . GLN A 1 335 ? 10.703 -8.586 9.438 1 94.88 335 GLN A O 1
ATOM 2439 N N . ASP A 1 336 ? 9.383 -10.352 9.633 1 96.5 336 ASP A N 1
ATOM 2440 C CA . ASP A 1 336 ? 8.984 -10.094 11.008 1 96.5 336 ASP A CA 1
ATOM 2441 C C . ASP A 1 336 ? 10.18 -10.141 11.953 1 96.5 336 ASP A C 1
ATOM 2443 O O . ASP A 1 336 ? 10.367 -9.25 12.781 1 96.5 336 ASP A O 1
ATOM 2447 N N . ALA A 1 337 ? 11 -11.164 11.742 1 95.25 337 ALA A N 1
ATOM 2448 C CA . ALA A 1 337 ? 12.172 -11.328 12.602 1 95.25 337 ALA A CA 1
ATOM 2449 C C . ALA A 1 337 ? 13.164 -10.18 12.406 1 95.25 337 ALA A C 1
ATOM 2451 O O . ALA A 1 337 ? 13.812 -9.742 13.359 1 95.25 337 ALA A O 1
ATOM 2452 N N . LEU A 1 338 ? 13.328 -9.766 11.195 1 97.38 338 LEU A N 1
ATOM 2453 C CA . LEU A 1 338 ? 14.25 -8.68 10.898 1 97.38 338 LEU A CA 1
ATOM 2454 C C . LEU A 1 338 ? 13.773 -7.371 11.523 1 97.38 338 LEU A C 1
ATOM 2456 O O . LEU A 1 338 ? 14.555 -6.641 12.125 1 97.38 338 LEU A O 1
ATOM 2460 N N . GLN A 1 339 ? 12.508 -7.09 11.453 1 98.19 339 GLN A N 1
ATOM 2461 C CA . GLN A 1 339 ? 11.93 -5.895 12.055 1 98.19 339 GLN A CA 1
ATOM 2462 C C . GLN A 1 339 ? 12.016 -5.949 13.578 1 98.19 339 GLN A C 1
ATOM 2464 O O . GLN A 1 339 ? 12.359 -4.957 14.219 1 98.19 339 GLN A O 1
ATOM 2469 N N . ASP A 1 340 ? 11.711 -7.102 14.133 1 97.56 340 ASP A N 1
ATOM 2470 C CA . ASP A 1 340 ? 11.828 -7.301 15.578 1 97.56 340 ASP A CA 1
ATOM 2471 C C . ASP A 1 340 ? 13.25 -7.039 16.047 1 97.56 340 ASP A C 1
ATOM 2473 O O . ASP A 1 340 ? 13.461 -6.41 17.094 1 97.56 340 ASP A O 1
ATOM 2477 N N . ARG A 1 341 ? 14.203 -7.562 15.266 1 96.75 341 ARG A N 1
ATOM 2478 C CA . ARG A 1 341 ? 15.609 -7.426 15.648 1 96.75 341 ARG A CA 1
ATOM 2479 C C . ARG A 1 341 ? 16.047 -5.965 15.633 1 96.75 341 ARG A C 1
ATOM 2481 O O . ARG A 1 341 ? 16.766 -5.52 16.516 1 96.75 341 ARG A O 1
ATOM 2488 N N . VAL A 1 342 ? 15.594 -5.219 14.664 1 98 342 VAL A N 1
ATOM 2489 C CA . VAL A 1 342 ? 15.984 -3.822 14.516 1 98 342 VAL A CA 1
ATOM 2490 C C . VAL A 1 342 ? 15.445 -3.008 15.688 1 98 342 VAL A C 1
ATOM 2492 O O . VAL A 1 342 ? 16.188 -2.236 16.312 1 98 342 VAL A O 1
ATOM 2495 N N . ILE A 1 343 ? 14.148 -3.18 16 1 98.19 343 ILE A N 1
ATOM 2496 C CA . ILE A 1 343 ? 13.578 -2.391 17.078 1 98.19 343 ILE A CA 1
ATOM 2497 C C . ILE A 1 343 ? 14.195 -2.814 18.406 1 98.19 343 ILE A C 1
ATOM 2499 O O . ILE A 1 343 ? 14.391 -1.986 19.297 1 98.19 343 ILE A O 1
ATOM 2503 N N . ALA A 1 344 ? 14.57 -4.102 18.578 1 97 344 ALA A N 1
ATOM 2504 C CA . ALA A 1 344 ? 15.25 -4.555 19.781 1 97 344 ALA A CA 1
ATOM 2505 C C . ALA A 1 344 ? 16.609 -3.893 19.922 1 97 344 ALA A C 1
ATOM 2507 O O . ALA A 1 344 ? 16.953 -3.398 21 1 97 344 ALA A O 1
ATOM 2508 N N . LEU A 1 345 ? 17.391 -3.9 18.859 1 96.94 345 LEU A N 1
ATOM 2509 C CA . LEU A 1 345 ? 18.734 -3.342 18.891 1 96.94 345 LEU A CA 1
ATOM 2510 C C . LEU A 1 345 ? 18.688 -1.832 19.109 1 96.94 345 LEU A C 1
ATOM 2512 O O . LEU A 1 345 ? 19.406 -1.304 19.969 1 96.94 345 LEU A O 1
ATOM 2516 N N . GLN A 1 346 ? 17.859 -1.178 18.391 1 96.25 346 GLN A N 1
ATOM 2517 C CA . GLN A 1 346 ? 17.812 0.276 18.516 1 96.25 346 GLN A CA 1
ATOM 2518 C C . GLN A 1 346 ? 17.125 0.696 19.797 1 96.25 346 GLN A C 1
ATOM 2520 O O . GLN A 1 346 ? 17.438 1.748 20.359 1 96.25 346 GLN A O 1
ATOM 2525 N N . GLY A 1 347 ? 16.156 -0.086 20.219 1 95.19 347 GLY A N 1
ATOM 2526 C CA . GLY A 1 347 ? 15.562 0.153 21.531 1 95.19 347 GLY A CA 1
ATOM 2527 C C . GLY A 1 347 ? 16.562 0.08 22.672 1 95.19 347 GLY A C 1
ATOM 2528 O O . GLY A 1 347 ? 16.391 0.733 23.703 1 95.19 347 GLY A O 1
ATOM 2529 N N . SER A 1 348 ? 17.641 -0.673 22.469 1 94.31 348 SER A N 1
ATOM 2530 C CA . SER A 1 348 ? 18.672 -0.818 23.484 1 94.31 348 SER A CA 1
ATOM 2531 C C . SER A 1 348 ? 19.766 0.237 23.297 1 94.31 348 SER A C 1
ATOM 2533 O O . SER A 1 348 ? 20.781 0.215 24.016 1 94.31 348 SER A O 1
ATOM 2535 N N . GLY A 1 349 ? 19.656 1.088 22.266 1 92.81 349 GLY A N 1
ATOM 2536 C CA . GLY A 1 349 ? 20.531 2.232 22.156 1 92.81 349 GLY A CA 1
ATOM 2537 C C . GLY A 1 349 ? 21.531 2.109 21 1 92.81 349 GLY A C 1
ATOM 2538 O O . GLY A 1 349 ? 22.281 3.045 20.719 1 92.81 349 GLY A O 1
ATOM 2539 N N . MET A 1 350 ? 21.469 0.994 20.266 1 93.25 350 MET A N 1
ATOM 2540 C CA . MET A 1 350 ? 22.391 0.824 19.141 1 93.25 350 MET A CA 1
ATOM 2541 C C . MET A 1 350 ? 22.047 1.761 18 1 93.25 350 MET A C 1
ATOM 2543 O O . MET A 1 350 ? 20.859 1.932 17.672 1 93.25 350 MET A O 1
ATOM 2547 N N . ARG A 1 351 ? 23 2.402 17.438 1 90 351 ARG A N 1
ATOM 2548 C CA . ARG A 1 351 ? 22.828 3.273 16.281 1 90 351 ARG A CA 1
ATOM 2549 C C . ARG A 1 351 ? 23.938 3.057 15.258 1 90 351 ARG A C 1
ATOM 2551 O O . ARG A 1 351 ? 25.062 2.721 15.617 1 90 351 ARG A O 1
ATOM 2558 N N . ARG A 1 352 ? 23.5 3.137 14.086 1 86.56 352 ARG A N 1
ATOM 2559 C CA . ARG A 1 352 ? 24.5 3.1 13.023 1 86.56 352 ARG A CA 1
ATOM 2560 C C . ARG A 1 352 ? 25.062 4.492 12.75 1 86.56 352 ARG A C 1
ATOM 2562 O O . ARG A 1 352 ? 24.328 5.402 12.375 1 86.56 352 ARG A O 1
ATOM 2569 N N . ARG A 1 353 ? 26.375 4.68 13.07 1 71.88 353 ARG A N 1
ATOM 2570 C CA . ARG A 1 353 ? 27.047 5.941 12.781 1 71.88 353 ARG A CA 1
ATOM 2571 C C . ARG A 1 353 ? 27.594 5.957 11.359 1 71.88 353 ARG A C 1
ATOM 2573 O O . ARG A 1 353 ? 28.188 4.977 10.906 1 71.88 353 ARG A O 1
ATOM 2580 N N . HIS A 1 354 ? 27 6.773 10.523 1 65.44 354 HIS A N 1
ATOM 2581 C CA . HIS A 1 354 ? 27.328 6.828 9.102 1 65.44 354 HIS A CA 1
ATOM 2582 C C . HIS A 1 354 ? 28.688 7.477 8.867 1 65.44 354 HIS A C 1
ATOM 2584 O O . HIS A 1 354 ? 28.953 8.578 9.352 1 65.44 354 HIS A O 1
ATOM 2590 N N . SER A 1 355 ? 29.734 6.59 8.945 1 58.28 355 SER A N 1
ATOM 2591 C CA . SER A 1 355 ? 31.047 7.199 8.695 1 58.28 355 SER A CA 1
ATOM 2592 C C . SER A 1 355 ? 31.562 6.836 7.309 1 58.28 355 SER A C 1
ATOM 2594 O O . SER A 1 355 ? 31.297 5.738 6.809 1 58.28 355 SER A O 1
ATOM 2596 N N . VAL A 1 356 ? 31.719 7.852 6.52 1 58.31 356 VAL A N 1
ATOM 2597 C CA . VAL A 1 356 ? 32.438 7.629 5.266 1 58.31 356 VAL A CA 1
ATOM 2598 C C . VAL A 1 356 ? 33.938 7.559 5.531 1 58.31 356 VAL A C 1
ATOM 2600 O O . VAL A 1 356 ? 34.469 8.32 6.34 1 58.31 356 VAL A O 1
ATOM 2603 N N . ASP A 1 357 ? 34.531 6.387 5.352 1 57.75 357 ASP A N 1
ATOM 2604 C CA . ASP A 1 357 ? 35.969 6.363 5.43 1 57.75 357 ASP A CA 1
ATOM 2605 C C . ASP A 1 357 ? 36.594 7.543 4.672 1 57.75 357 ASP A C 1
ATOM 2607 O O . ASP A 1 357 ? 36.469 7.637 3.449 1 57.75 357 ASP A O 1
ATOM 2611 N N . LEU A 1 358 ? 36.812 8.531 5.496 1 59.72 358 LEU A N 1
ATOM 2612 C CA . LEU A 1 358 ? 37.312 9.75 4.875 1 59.72 358 LEU A CA 1
ATOM 2613 C C . LEU A 1 358 ? 38.812 9.703 4.723 1 59.72 358 LEU A C 1
ATOM 2615 O O . LEU A 1 358 ? 39.531 9.141 5.57 1 59.72 358 LEU A O 1
ATOM 2619 N N . PRO A 1 359 ? 39.312 10.008 3.523 1 61.69 359 PRO A N 1
ATOM 2620 C CA . PRO A 1 359 ? 40.75 10.117 3.334 1 61.69 359 PRO A CA 1
ATOM 2621 C C . PRO A 1 359 ? 41.438 10.984 4.395 1 61.69 359 PRO A C 1
ATOM 2623 O O . PRO A 1 359 ? 40.75 11.789 5.051 1 61.69 359 PRO A O 1
ATOM 2626 N N . GLU A 1 360 ? 42.656 10.641 4.66 1 62.78 360 GLU A N 1
ATOM 2627 C CA . GLU A 1 360 ? 43.438 11.375 5.633 1 62.78 360 GLU A CA 1
ATOM 2628 C C . GLU A 1 360 ? 43.312 12.883 5.438 1 62.78 360 GLU A C 1
ATOM 2630 O O . GLU A 1 360 ? 43.25 13.641 6.406 1 62.78 360 GLU A O 1
ATOM 2635 N N . ASP A 1 361 ? 43.219 13.281 4.246 1 69.62 361 ASP A N 1
ATOM 2636 C CA . ASP A 1 361 ? 43.125 14.703 3.926 1 69.62 361 ASP A CA 1
ATOM 2637 C C . ASP A 1 361 ? 41.781 15.273 4.402 1 69.62 361 ASP A C 1
ATOM 2639 O O . ASP A 1 361 ? 41.625 16.484 4.527 1 69.62 361 ASP A O 1
ATOM 2643 N N . ALA A 1 362 ? 40.938 14.375 4.832 1 74.31 362 ALA A N 1
ATOM 2644 C CA . ALA A 1 362 ? 39.625 14.789 5.273 1 74.31 362 ALA A CA 1
ATOM 2645 C C . ALA A 1 362 ? 39.656 15.32 6.707 1 74.31 362 ALA A C 1
ATOM 2647 O O . ALA A 1 362 ? 38.781 16.078 7.117 1 74.31 362 ALA A O 1
ATOM 2648 N N . GLU A 1 363 ? 40.688 14.945 7.449 1 80.69 363 GLU A N 1
ATOM 2649 C CA . GLU A 1 363 ? 40.812 15.367 8.844 1 80.69 363 GLU A CA 1
ATOM 2650 C C . GLU A 1 363 ? 40.969 16.891 8.953 1 80.69 363 GLU A C 1
ATOM 2652 O O . GLU A 1 363 ? 40.562 17.484 9.938 1 80.69 363 GLU A O 1
ATOM 2657 N N . GLN A 1 364 ? 41.562 17.438 7.957 1 86.88 364 GLN A N 1
ATOM 2658 C CA . GLN A 1 364 ? 41.719 18.875 7.953 1 86.88 364 GLN A CA 1
ATOM 2659 C C . GLN A 1 364 ? 40.375 19.578 7.957 1 86.88 364 GLN A C 1
ATOM 2661 O O . GLN A 1 364 ? 40.188 20.625 8.586 1 86.88 364 GLN A O 1
ATOM 2666 N N . TYR A 1 365 ? 39.469 19.031 7.285 1 89.38 365 TYR A N 1
ATOM 2667 C CA . TYR A 1 365 ? 38.125 19.594 7.258 1 89.38 365 TYR A CA 1
ATOM 2668 C C . TYR A 1 365 ? 37.469 19.516 8.633 1 89.38 365 TYR A C 1
ATOM 2670 O O . TYR A 1 365 ? 36.75 20.422 9.039 1 89.38 365 TYR A O 1
ATOM 2678 N N . ARG A 1 366 ? 37.688 18.406 9.367 1 89.06 366 ARG A N 1
ATOM 2679 C CA . ARG A 1 366 ? 37.125 18.234 10.703 1 89.06 366 ARG A CA 1
ATOM 2680 C C . ARG A 1 366 ? 37.688 19.281 11.664 1 89.06 366 ARG A C 1
ATOM 2682 O O . ARG A 1 366 ? 36.906 19.906 12.414 1 89.06 366 ARG A O 1
ATOM 2689 N N . GLN A 1 367 ? 39 19.406 11.578 1 91.56 367 GLN A N 1
ATOM 2690 C CA . GLN A 1 367 ? 39.594 20.391 12.461 1 91.56 367 GLN A CA 1
ATOM 2691 C C . GLN A 1 367 ? 39.094 21.797 12.164 1 91.56 367 GLN A C 1
ATOM 2693 O O . GLN A 1 367 ? 38.812 22.578 13.086 1 91.56 367 GLN A O 1
ATOM 2698 N N . ALA A 1 368 ? 39.062 22.125 10.93 1 94 368 ALA A N 1
ATOM 2699 C CA . ALA A 1 368 ? 38.562 23.438 10.539 1 94 368 ALA A CA 1
ATOM 2700 C C . ALA A 1 368 ? 37.125 23.641 11.039 1 94 368 ALA A C 1
ATOM 2702 O O . ALA A 1 368 ? 36.781 24.734 11.5 1 94 368 ALA A O 1
ATOM 2703 N N . ALA A 1 369 ? 36.281 22.656 10.922 1 95.06 369 ALA A N 1
ATOM 2704 C CA . ALA A 1 369 ? 34.906 22.734 11.375 1 95.06 369 ALA A CA 1
ATOM 2705 C C . ALA A 1 369 ? 34.844 22.875 12.891 1 95.06 369 ALA A C 1
ATOM 2707 O O . ALA A 1 369 ? 34 23.625 13.414 1 95.06 369 ALA A O 1
ATOM 2708 N N . LEU A 1 370 ? 35.75 22.172 13.57 1 94.88 370 LEU A N 1
ATOM 2709 C CA . LEU A 1 370 ? 35.781 22.266 15.031 1 94.88 370 LEU A CA 1
ATOM 2710 C C . LEU A 1 370 ? 36.281 23.641 15.469 1 94.88 370 LEU A C 1
ATOM 2712 O O . LEU A 1 370 ? 35.812 24.172 16.484 1 94.88 370 LEU A O 1
ATOM 2716 N N . ASP A 1 371 ? 37.219 24.156 14.766 1 96.12 371 ASP A N 1
ATOM 2717 C CA . ASP A 1 371 ? 37.688 25.516 15.039 1 96.12 371 ASP A CA 1
ATOM 2718 C C . ASP A 1 371 ? 36.531 26.516 14.875 1 96.12 371 ASP A C 1
ATOM 2720 O O . ASP A 1 371 ? 36.375 27.422 15.695 1 96.12 371 ASP A O 1
ATOM 2724 N N . PHE A 1 372 ? 35.844 26.422 13.859 1 96.12 372 PHE A N 1
ATOM 2725 C CA . PHE A 1 372 ? 34.688 27.266 13.656 1 96.12 372 PHE A CA 1
ATOM 2726 C C . PHE A 1 372 ? 33.688 27.125 14.82 1 96.12 372 PHE A C 1
ATOM 2728 O O . PHE A 1 372 ? 33.156 28.109 15.305 1 96.12 372 PHE A O 1
ATOM 2735 N N . ARG A 1 373 ? 33.406 25.797 15.203 1 96.44 373 ARG A N 1
ATOM 2736 C CA . ARG A 1 373 ? 32.531 25.547 16.344 1 96.44 373 ARG A CA 1
ATOM 2737 C C . ARG A 1 373 ? 32.969 26.328 17.562 1 96.44 373 ARG A C 1
ATOM 2739 O O . ARG A 1 373 ? 32.156 26.969 18.25 1 96.44 373 ARG A O 1
ATOM 2746 N N . CYS A 1 374 ? 34.281 26.297 17.844 1 95.44 374 CYS A N 1
ATOM 2747 C CA . CYS A 1 374 ? 34.844 27 18.984 1 95.44 374 CYS A CA 1
ATOM 2748 C C . CYS A 1 374 ? 34.625 28.5 18.844 1 95.44 374 CYS A C 1
ATOM 2750 O O . CYS A 1 374 ? 34.281 29.188 19.812 1 95.44 374 CYS A O 1
ATOM 2752 N N . GLN A 1 375 ? 34.906 28.969 17.688 1 95.88 375 GLN A N 1
ATOM 2753 C CA . GLN A 1 375 ? 34.688 30.391 17.422 1 95.88 375 GLN A CA 1
ATOM 2754 C C . GLN A 1 375 ? 33.25 30.797 17.625 1 95.88 375 GLN A C 1
ATOM 2756 O O . GLN A 1 375 ? 32.969 31.844 18.203 1 95.88 375 GLN A O 1
ATOM 2761 N N . LEU A 1 376 ? 32.344 30.047 17.109 1 95.88 376 LEU A N 1
ATOM 2762 C CA . LEU A 1 376 ? 30.906 30.312 17.203 1 95.88 376 LEU A CA 1
ATOM 2763 C C . LEU A 1 376 ? 30.453 30.312 18.656 1 95.88 376 LEU A C 1
ATOM 2765 O O . LEU A 1 376 ? 29.688 31.188 19.078 1 95.88 376 LEU A O 1
ATOM 2769 N N . GLU A 1 377 ? 30.922 29.344 19.438 1 94.19 377 GLU A N 1
ATOM 2770 C CA . GLU A 1 377 ? 30.547 29.219 20.844 1 94.19 377 GLU A CA 1
ATOM 2771 C C . GLU A 1 377 ? 31.094 30.391 21.656 1 94.19 377 GLU A C 1
ATOM 2773 O O . GLU A 1 377 ? 30.484 30.797 22.641 1 94.19 377 GLU A O 1
ATOM 2778 N N . ALA A 1 378 ? 32.219 30.938 21.219 1 94.19 378 ALA A N 1
ATOM 2779 C CA . ALA A 1 378 ? 32.844 32.031 21.922 1 94.19 378 ALA A CA 1
ATOM 2780 C C . ALA A 1 378 ? 32.219 33.375 21.516 1 94.19 378 ALA A C 1
ATOM 2782 O O . ALA A 1 378 ? 32.438 34.406 22.156 1 94.19 378 ALA A O 1
ATOM 2783 N N . SER A 1 379 ? 31.469 33.344 20.484 1 94.81 379 SER A N 1
ATOM 2784 C CA . SER A 1 379 ? 30.922 34.594 19.922 1 94.81 379 SER A CA 1
ATOM 2785 C C . SER A 1 379 ? 29.641 35 20.641 1 94.81 379 SER A C 1
ATOM 2787 O O . SER A 1 379 ? 29 34.156 21.312 1 94.81 379 SER A O 1
ATOM 2789 N N . ASP A 1 380 ? 29.297 36.344 20.562 1 92.94 380 ASP A N 1
ATOM 2790 C CA . ASP A 1 380 ? 28.031 36.844 21.078 1 92.94 380 ASP A CA 1
ATOM 2791 C C . ASP A 1 380 ? 26.859 36.406 20.188 1 92.94 380 ASP A C 1
ATOM 2793 O O . ASP A 1 380 ? 27.016 36.25 18.984 1 92.94 380 ASP A O 1
ATOM 2797 N N . ALA A 1 381 ? 25.688 36.312 20.812 1 89.12 381 ALA A N 1
ATOM 2798 C CA . ALA A 1 381 ? 24.5 35.844 20.125 1 89.12 381 ALA A CA 1
ATOM 2799 C C . ALA A 1 381 ? 24.188 36.719 18.906 1 89.12 381 ALA A C 1
ATOM 2801 O O . ALA A 1 381 ? 23.75 36.219 17.875 1 89.12 381 ALA A O 1
ATOM 2802 N N . GLY A 1 382 ? 24.391 37.938 19.016 1 88.88 382 GLY A N 1
ATOM 2803 C CA . GLY A 1 382 ? 24.062 38.875 17.938 1 88.88 382 GLY A CA 1
ATOM 2804 C C . GLY A 1 382 ? 24.984 38.75 16.734 1 88.88 382 GLY A C 1
ATOM 2805 O O . GLY A 1 382 ? 24.609 39.125 15.625 1 88.88 382 GLY A O 1
ATOM 2806 N N . ASP A 1 383 ? 26.156 38.156 16.875 1 92.19 383 ASP A N 1
ATOM 2807 C CA . ASP A 1 383 ? 27.156 38.062 15.812 1 92.19 383 ASP A CA 1
ATOM 2808 C C . ASP A 1 383 ? 27.109 36.719 15.125 1 92.19 383 ASP A C 1
ATOM 2810 O O . ASP A 1 383 ? 27.75 36.5 14.094 1 92.19 383 ASP A O 1
ATOM 2814 N N . ARG A 1 384 ? 26.328 35.875 15.594 1 93.75 384 ARG A N 1
ATOM 2815 C CA . ARG A 1 384 ? 26.391 34.5 15.172 1 93.75 384 ARG A CA 1
ATOM 2816 C C . ARG A 1 384 ? 25.938 34.344 13.727 1 93.75 384 ARG A C 1
ATOM 2818 O O . ARG A 1 384 ? 26.531 33.562 12.969 1 93.75 384 ARG A O 1
ATOM 2825 N N . GLN A 1 385 ? 24.922 35.094 13.359 1 94.19 385 GLN A N 1
ATOM 2826 C CA . GLN A 1 385 ? 24.438 35 11.984 1 94.19 385 GLN A CA 1
ATOM 2827 C C . GLN A 1 385 ? 25.547 35.406 11 1 94.19 385 GLN A C 1
ATOM 2829 O O . GLN A 1 385 ? 25.766 34.688 10 1 94.19 385 GLN A O 1
ATOM 2834 N N . ARG A 1 386 ? 26.141 36.375 11.273 1 94.75 386 ARG A N 1
ATOM 2835 C CA . ARG A 1 386 ? 27.219 36.875 10.414 1 94.75 386 ARG A CA 1
ATOM 2836 C C . ARG A 1 386 ? 28.391 35.906 10.398 1 94.75 386 ARG A C 1
ATOM 2838 O O . ARG A 1 386 ? 29.016 35.688 9.352 1 94.75 386 ARG A O 1
ATOM 2845 N N . LEU A 1 387 ? 28.688 35.375 11.531 1 95.88 387 LEU A N 1
ATOM 2846 C CA . LEU A 1 387 ? 29.781 34.406 11.617 1 95.88 387 LEU A CA 1
ATOM 2847 C C . LEU A 1 387 ? 29.5 33.188 10.773 1 95.88 387 LEU A C 1
ATOM 2849 O O . LEU A 1 387 ? 30.375 32.719 10.039 1 95.88 387 LEU A O 1
ATOM 2853 N N . TRP A 1 388 ? 28.297 32.656 10.891 1 96.75 388 TRP A N 1
ATOM 2854 C CA . TRP A 1 388 ? 27.891 31.531 10.055 1 96.75 388 TRP A CA 1
ATOM 2855 C C . TRP A 1 388 ? 28.031 31.875 8.578 1 96.75 388 TRP A C 1
ATOM 2857 O O . TRP A 1 388 ? 28.578 31.094 7.801 1 96.75 388 TRP A O 1
ATOM 2867 N N . ALA A 1 389 ? 27.578 33.062 8.18 1 95.88 389 ALA A N 1
ATOM 2868 C CA . ALA A 1 389 ? 27.531 33.5 6.781 1 95.88 389 ALA A CA 1
ATOM 2869 C C . ALA A 1 389 ? 28.938 33.688 6.207 1 95.88 389 ALA A C 1
ATOM 2871 O O . ALA A 1 389 ? 29.266 33.094 5.168 1 95.88 389 ALA A O 1
ATOM 2872 N N . ARG A 1 390 ? 29.766 34.312 6.93 1 95.81 390 ARG A N 1
ATOM 2873 C CA . ARG A 1 390 ? 31.047 34.75 6.395 1 95.81 390 ARG A CA 1
ATOM 2874 C C . ARG A 1 390 ? 32.094 33.625 6.496 1 95.81 390 ARG A C 1
ATOM 2876 O O . ARG A 1 390 ? 33.094 33.656 5.773 1 95.81 390 ARG A O 1
ATOM 2883 N N . SER A 1 391 ? 31.812 32.688 7.316 1 95.94 391 SER A N 1
ATOM 2884 C CA . SER A 1 391 ? 32.75 31.578 7.488 1 95.94 391 SER A CA 1
ATOM 2885 C C . SER A 1 391 ? 32.625 30.547 6.359 1 95.94 391 SER A C 1
ATOM 2887 O O . SER A 1 391 ? 33.5 29.703 6.172 1 95.94 391 SER A O 1
ATOM 2889 N N . GLY A 1 392 ? 31.5 30.578 5.73 1 95.25 392 GLY A N 1
ATOM 2890 C CA . GLY A 1 392 ? 31.234 29.609 4.688 1 95.25 392 GLY A CA 1
ATOM 2891 C C . GLY A 1 392 ? 30.578 28.328 5.215 1 95.25 392 GLY A C 1
ATOM 2892 O O . GLY A 1 392 ? 30.219 27.453 4.438 1 95.25 392 GLY A O 1
ATOM 2893 N N . TYR A 1 393 ? 30.328 28.234 6.504 1 95.81 393 TYR A N 1
ATOM 2894 C CA . TYR A 1 393 ? 29.797 27.016 7.105 1 95.81 393 TYR A CA 1
ATOM 2895 C C . TYR A 1 393 ? 28.281 27.031 7.117 1 95.81 393 TYR A C 1
ATOM 2897 O O . TYR A 1 393 ? 27.641 26.016 7.402 1 95.81 393 TYR A O 1
ATOM 2905 N N . LEU A 1 394 ? 27.672 28.188 6.727 1 94.25 394 LEU A N 1
ATOM 2906 C CA . LEU A 1 394 ? 26.219 28.234 6.641 1 94.25 394 LEU A CA 1
ATOM 2907 C C . LEU A 1 394 ? 25.703 27.359 5.496 1 94.25 394 LEU A C 1
ATOM 2909 O O . LEU A 1 394 ? 24.734 26.609 5.66 1 94.25 394 LEU A O 1
ATOM 2913 N N . GLN A 1 395 ? 26.375 27.516 4.352 1 92.19 395 GLN A N 1
ATOM 2914 C CA . GLN A 1 395 ? 26.109 26.688 3.174 1 92.19 395 GLN A CA 1
ATOM 2915 C C . GLN A 1 395 ? 27.406 26.203 2.549 1 92.19 395 GLN A C 1
ATOM 2917 O O . GLN A 1 395 ? 27.812 26.672 1.48 1 92.19 395 GLN A O 1
ATOM 2922 N N . PRO A 1 396 ? 27.891 25.141 3.174 1 91.06 396 PRO A N 1
ATOM 2923 C CA . PRO A 1 396 ? 29.266 24.75 2.814 1 91.06 396 PRO A CA 1
ATOM 2924 C C . PRO A 1 396 ? 29.391 24.328 1.353 1 91.06 396 PRO A C 1
ATOM 2926 O O . PRO A 1 396 ? 30.438 24.5 0.744 1 91.06 396 PRO A O 1
ATOM 2929 N N . HIS A 1 397 ? 28.359 23.812 0.759 1 85 397 HIS A N 1
ATOM 2930 C CA . HIS A 1 397 ? 28.453 23.266 -0.592 1 85 397 HIS A CA 1
ATOM 2931 C C . HIS A 1 397 ? 28.359 24.375 -1.637 1 85 397 HIS A C 1
ATOM 2933 O O . HIS A 1 397 ? 28.656 24.156 -2.812 1 85 397 HIS A O 1
ATOM 2939 N N . TRP A 1 398 ? 27.938 25.609 -1.198 1 89.62 398 TRP A N 1
ATOM 2940 C CA . TRP A 1 398 ? 27.906 26.719 -2.135 1 89.62 398 TRP A CA 1
ATOM 2941 C C . TRP A 1 398 ? 29.312 27.141 -2.533 1 89.62 398 TRP A C 1
ATOM 2943 O O . TRP A 1 398 ? 30.281 26.828 -1.843 1 89.62 398 TRP A O 1
ATOM 2953 N N . PRO A 1 399 ? 29.484 27.875 -3.684 1 90 399 PRO A N 1
ATOM 2954 C CA . PRO A 1 399 ? 30.828 28.312 -4.105 1 90 399 PRO A CA 1
ATOM 2955 C C . PRO A 1 399 ? 31.406 29.375 -3.174 1 90 399 PRO A C 1
ATOM 2957 O O . PRO A 1 399 ? 30.672 30.188 -2.615 1 90 399 PRO A O 1
ATOM 2960 N N . ALA A 1 400 ? 32.719 29.25 -3.018 1 93.19 400 ALA A N 1
ATOM 2961 C CA . ALA A 1 400 ? 33.406 30.344 -2.338 1 93.19 400 ALA A CA 1
ATOM 2962 C C . ALA A 1 400 ? 33.188 31.672 -3.064 1 93.19 400 ALA A C 1
ATOM 2964 O O . ALA A 1 400 ? 33.156 31.703 -4.297 1 93.19 400 ALA A O 1
ATOM 2965 N N . PRO A 1 401 ? 33 32.781 -2.428 1 94.94 401 PRO A N 1
ATOM 2966 C CA . PRO A 1 401 ? 33.219 32.969 -0.988 1 94.94 401 PRO A CA 1
ATOM 2967 C C . PRO A 1 401 ? 31.922 32.812 -0.186 1 94.94 401 PRO A C 1
ATOM 2969 O O . PRO A 1 401 ? 31.906 33 1.031 1 94.94 401 PRO A O 1
ATOM 2972 N N . TYR A 1 402 ? 30.875 32.531 -0.85 1 95.56 402 TYR A N 1
ATOM 2973 C CA . TYR A 1 402 ? 29.594 32.469 -0.184 1 95.56 402 TYR A CA 1
ATOM 2974 C C . TYR A 1 402 ? 29.422 31.141 0.567 1 95.56 402 TYR A C 1
ATOM 2976 O O . TYR A 1 402 ? 28.562 31.016 1.433 1 95.56 402 TYR A O 1
ATOM 2984 N N . GLY A 1 403 ? 30.141 30.172 0.232 1 94.56 403 GLY A N 1
ATOM 2985 C CA . GLY A 1 403 ? 30.359 28.875 0.865 1 94.56 403 GLY A CA 1
ATOM 2986 C C . GLY A 1 403 ? 31.812 28.422 0.813 1 94.56 403 GLY A C 1
ATOM 2987 O O . GLY A 1 403 ? 32.719 29.25 0.754 1 94.56 403 GLY A O 1
ATOM 2988 N N . ARG A 1 404 ? 31.938 27.094 0.884 1 93.75 404 ARG A N 1
ATOM 2989 C CA . ARG A 1 404 ? 33.281 26.562 0.916 1 93.75 404 ARG A CA 1
ATOM 2990 C C . ARG A 1 404 ? 33.594 25.75 -0.335 1 93.75 404 ARG A C 1
ATOM 2992 O O . ARG A 1 404 ? 34.719 25.281 -0.528 1 93.75 404 ARG A O 1
ATOM 2999 N N . GLY A 1 405 ? 32.5 25.672 -1.151 1 89.75 405 GLY A N 1
ATOM 3000 C CA . GLY A 1 405 ? 32.656 24.734 -2.244 1 89.75 405 GLY A CA 1
ATOM 3001 C C . GLY A 1 405 ? 32.906 23.312 -1.77 1 89.75 405 GLY A C 1
ATOM 3002 O O . GLY A 1 405 ? 33.656 22.562 -2.408 1 89.75 405 GLY A O 1
ATOM 3003 N N . ALA A 1 406 ? 32.344 23.031 -0.654 1 87.75 406 ALA A N 1
ATOM 3004 C CA . ALA A 1 406 ? 32.594 21.75 -0.006 1 87.75 406 ALA A CA 1
ATOM 3005 C C . ALA A 1 406 ? 32.031 20.594 -0.827 1 87.75 406 ALA A C 1
ATOM 3007 O O . ALA A 1 406 ? 30.875 20.641 -1.255 1 87.75 406 ALA A O 1
ATOM 3008 N N . ASP A 1 407 ? 32.844 19.781 -1.077 1 75.69 407 ASP A N 1
ATOM 3009 C CA . ASP A 1 407 ? 32.375 18.562 -1.719 1 75.69 407 ASP A CA 1
ATOM 3010 C C . ASP A 1 407 ? 31.641 17.672 -0.716 1 75.69 407 ASP A C 1
ATOM 3012 O O . ASP A 1 407 ? 31.438 18.062 0.433 1 75.69 407 ASP A O 1
ATOM 3016 N N . SER A 1 408 ? 31.188 16.578 -1.13 1 70.44 408 SER A N 1
ATOM 3017 C CA . SER A 1 408 ? 30.328 15.711 -0.327 1 70.44 408 SER A CA 1
ATOM 3018 C C . SER A 1 408 ? 31.062 15.242 0.932 1 70.44 408 SER A C 1
ATOM 3020 O O . SER A 1 408 ? 30.453 15.125 1.997 1 70.44 408 SER A O 1
ATOM 3022 N N . VAL A 1 409 ? 32.281 14.891 0.852 1 71.62 409 VAL A N 1
ATOM 3023 C CA . VAL A 1 409 ? 33.062 14.414 1.991 1 71.62 409 VAL A CA 1
ATOM 3024 C C . VAL A 1 409 ? 33.156 15.516 3.043 1 71.62 409 VAL A C 1
ATOM 3026 O O . VAL A 1 409 ? 32.906 15.281 4.227 1 71.62 409 VAL A O 1
ATOM 3029 N N . GLU A 1 410 ? 33.594 16.578 2.504 1 82.12 410 GLU A N 1
ATOM 3030 C CA . GLU A 1 410 ? 33.719 17.703 3.422 1 82.12 410 GLU A CA 1
ATOM 3031 C C . GLU A 1 410 ? 32.375 18.031 4.078 1 82.12 410 GLU A C 1
ATOM 3033 O O . GLU A 1 410 ? 32.312 18.359 5.266 1 82.12 410 GLU A O 1
ATOM 3038 N N . GLN A 1 411 ? 31.312 17.953 3.336 1 81.25 411 GLN A N 1
ATOM 3039 C CA . GLN A 1 411 ? 30 18.266 3.873 1 81.25 411 GLN A CA 1
ATOM 3040 C C . GLN A 1 411 ? 29.625 17.297 4.992 1 81.25 411 GLN A C 1
ATOM 3042 O O . GLN A 1 411 ? 29.031 17.703 5.996 1 81.25 411 GLN A O 1
ATOM 3047 N N . LEU A 1 412 ? 29.922 16.062 4.824 1 74.31 412 LEU A N 1
ATOM 3048 C CA . LEU A 1 412 ? 29.609 15.07 5.848 1 74.31 412 LEU A CA 1
ATOM 3049 C C . LEU A 1 412 ? 30.375 15.359 7.133 1 74.31 412 LEU A C 1
ATOM 3051 O O . LEU A 1 412 ? 29.844 15.203 8.234 1 74.31 412 LEU A O 1
ATOM 3055 N N . ILE A 1 413 ? 31.609 15.68 6.98 1 81.31 413 ILE A N 1
ATOM 3056 C CA . ILE A 1 413 ? 32.469 15.992 8.125 1 81.31 413 ILE A CA 1
ATOM 3057 C C . ILE A 1 413 ? 31.922 17.219 8.852 1 81.31 413 ILE A C 1
ATOM 3059 O O . ILE A 1 413 ? 31.859 17.25 10.078 1 81.31 413 ILE A O 1
ATOM 3063 N N . ILE A 1 414 ? 31.594 18.172 8.062 1 88.56 414 ILE A N 1
ATOM 3064 C CA . ILE A 1 414 ? 31.047 19.406 8.617 1 88.56 414 ILE A CA 1
ATOM 3065 C C . ILE A 1 414 ? 29.781 19.094 9.391 1 88.56 414 ILE A C 1
ATOM 3067 O O . ILE A 1 414 ? 29.594 19.578 10.508 1 88.56 414 ILE A O 1
ATOM 3071 N N . GLU A 1 415 ? 28.906 18.297 8.82 1 80.25 415 GLU A N 1
ATOM 3072 C CA . GLU A 1 415 ? 27.656 17.938 9.477 1 80.25 415 GLU A CA 1
ATOM 3073 C C . GLU A 1 415 ? 27.922 17.234 10.805 1 80.25 415 GLU A C 1
ATOM 3075 O O . GLU A 1 415 ? 27.203 17.453 11.789 1 80.25 415 GLU A O 1
ATOM 3080 N N . ASP A 1 416 ? 28.875 16.391 10.805 1 77.56 416 ASP A N 1
ATOM 3081 C CA . ASP A 1 416 ? 29.219 15.656 12.016 1 77.56 416 ASP A CA 1
ATOM 3082 C C . ASP A 1 416 ? 29.812 16.594 13.07 1 77.56 416 ASP A C 1
ATOM 3084 O O . ASP A 1 416 ? 29.406 16.562 14.234 1 77.56 416 ASP A O 1
ATOM 3088 N N . ALA A 1 417 ? 30.734 17.344 12.648 1 87.25 417 ALA A N 1
ATOM 3089 C CA . ALA A 1 417 ? 31.484 18.219 13.562 1 87.25 417 ALA A CA 1
ATOM 3090 C C . ALA A 1 417 ? 30.578 19.297 14.148 1 87.25 417 ALA A C 1
ATOM 3092 O O . ALA A 1 417 ? 30.766 19.734 15.281 1 87.25 417 ALA A O 1
ATOM 3093 N N . LEU A 1 418 ? 29.625 19.719 13.406 1 91 418 LEU A N 1
ATOM 3094 C CA . LEU A 1 418 ? 28.797 20.844 13.828 1 91 418 LEU A CA 1
ATOM 3095 C C . LEU A 1 418 ? 27.438 20.375 14.32 1 91 418 LEU A C 1
ATOM 3097 O O . LEU A 1 418 ? 26.531 21.172 14.539 1 91 418 LEU A O 1
ATOM 3101 N N . ASP A 1 419 ? 27.328 19.062 14.43 1 83 419 ASP A N 1
ATOM 3102 C CA . ASP A 1 419 ? 26.078 18.469 14.93 1 83 419 ASP A CA 1
ATOM 3103 C C . ASP A 1 419 ? 25.688 19.078 16.281 1 83 419 ASP A C 1
ATOM 3105 O O . ASP A 1 419 ? 26.547 19.328 17.125 1 83 419 ASP A O 1
ATOM 3109 N N . GLY A 1 420 ? 24.453 19.422 16.406 1 81 420 GLY A N 1
ATOM 3110 C CA . GLY A 1 420 ? 23.938 19.922 17.672 1 81 420 GLY A CA 1
ATOM 3111 C C . GLY A 1 420 ? 23.891 21.438 17.734 1 81 420 GLY A C 1
ATOM 3112 O O . GLY A 1 420 ? 23.281 22.016 18.641 1 81 420 GLY A O 1
ATOM 3113 N N . LEU A 1 421 ? 24.578 22.125 16.844 1 89.12 421 LEU A N 1
ATOM 3114 C CA . LEU A 1 421 ? 24.531 23.578 16.812 1 89.12 421 LEU A CA 1
ATOM 3115 C C . LEU A 1 421 ? 23.266 24.062 16.125 1 89.12 421 LEU A C 1
ATOM 3117 O O . LEU A 1 421 ? 22.719 23.391 15.266 1 89.12 421 LEU A O 1
ATOM 3121 N N . ASP A 1 422 ? 22.797 25.172 16.594 1 86.88 422 ASP A N 1
ATOM 3122 C CA . ASP A 1 422 ? 21.625 25.797 15.984 1 86.88 422 ASP A CA 1
ATOM 3123 C C . ASP A 1 422 ? 22.016 26.609 14.742 1 86.88 422 ASP A C 1
ATOM 3125 O O . ASP A 1 422 ? 22.203 27.828 14.828 1 86.88 422 ASP A O 1
ATOM 3129 N N . LYS A 1 423 ? 22.188 26.109 13.68 1 89.38 423 LYS A N 1
ATOM 3130 C CA . LYS A 1 423 ? 22.484 26.766 12.414 1 89.38 423 LYS A CA 1
ATOM 3131 C C . LYS A 1 423 ? 21.312 27.609 11.945 1 89.38 423 LYS A C 1
ATOM 3133 O O . LYS A 1 423 ? 20.172 27.141 11.898 1 89.38 423 LYS A O 1
ATOM 3138 N N . PRO A 1 424 ? 21.562 28.844 11.68 1 90.31 424 PRO A N 1
ATOM 3139 C CA . PRO A 1 424 ? 20.453 29.672 11.18 1 90.31 424 PRO A CA 1
ATOM 3140 C C . PRO A 1 424 ? 19.906 29.156 9.852 1 90.31 424 PRO A C 1
ATOM 3142 O O . PRO A 1 424 ? 20.656 28.656 9.008 1 90.31 424 PRO A O 1
ATOM 3145 N N . SER A 1 425 ? 18.625 29.312 9.711 1 88.69 425 SER A N 1
ATOM 3146 C CA . SER A 1 425 ? 17.953 28.938 8.461 1 88.69 425 SER A CA 1
ATOM 3147 C C . SER A 1 425 ? 17.75 30.156 7.566 1 88.69 425 SER A C 1
ATOM 3149 O O . SER A 1 425 ? 17.422 31.25 8.055 1 88.69 425 SER A O 1
ATOM 3151 N N . LEU A 1 426 ? 18.016 29.938 6.332 1 91.12 426 LEU A N 1
ATOM 3152 C CA . LEU A 1 426 ? 17.734 31 5.363 1 91.12 426 LEU A CA 1
ATOM 3153 C C . LEU A 1 426 ? 16.312 30.875 4.824 1 91.12 426 LEU A C 1
ATOM 3155 O O . LEU A 1 426 ? 15.945 31.562 3.871 1 91.12 426 LEU A O 1
ATOM 3159 N N . GLY A 1 427 ? 15.562 29.969 5.418 1 88.62 427 GLY A N 1
ATOM 3160 C CA . GLY A 1 427 ? 14.242 29.719 4.871 1 88.62 427 GLY A CA 1
ATOM 3161 C C . GLY A 1 427 ? 14.273 29.328 3.402 1 88.62 427 GLY A C 1
ATOM 3162 O O . GLY A 1 427 ? 15.039 28.453 2.998 1 88.62 427 GLY A O 1
ATOM 3163 N N . LEU A 1 428 ? 13.516 29.938 2.641 1 91.56 428 LEU A N 1
ATOM 3164 C CA . LEU A 1 428 ? 13.445 29.641 1.215 1 91.56 428 LEU A CA 1
ATOM 3165 C C . LEU A 1 428 ? 14.656 30.219 0.485 1 91.56 428 LEU A C 1
ATOM 3167 O O . LEU A 1 428 ? 14.922 29.859 -0.664 1 91.56 428 LEU A O 1
ATOM 3171 N N . GLY A 1 429 ? 15.391 31.031 1.17 1 93.69 429 GLY A N 1
ATOM 3172 C CA . GLY A 1 429 ? 16.656 31.484 0.616 1 93.69 429 GLY A CA 1
ATOM 3173 C C . GLY A 1 429 ? 17.609 30.359 0.29 1 93.69 429 GLY A C 1
ATOM 3174 O O . GLY A 1 429 ? 18.5 30.5 -0.547 1 93.69 429 GLY A O 1
ATOM 3175 N N . GLU A 1 430 ? 17.344 29.234 0.848 1 90.12 430 GLU A N 1
ATOM 3176 C CA . GLU A 1 430 ? 18.203 28.078 0.665 1 90.12 430 GLU A CA 1
ATOM 3177 C C . GLU A 1 430 ? 18.156 27.578 -0.774 1 90.12 430 GLU A C 1
ATOM 3179 O O . GLU A 1 430 ? 19.078 26.891 -1.232 1 90.12 430 GLU A O 1
ATOM 3184 N N . TRP A 1 431 ? 17.078 27.969 -1.459 1 89.56 431 TRP A N 1
ATOM 3185 C CA . TRP A 1 431 ? 17.094 27.531 -2.848 1 89.56 431 TRP A CA 1
ATOM 3186 C C . TRP A 1 431 ? 16.953 28.719 -3.801 1 89.56 431 TRP A C 1
ATOM 3188 O O . TRP A 1 431 ? 17.344 28.625 -4.969 1 89.56 431 TRP A O 1
ATOM 3198 N N . VAL A 1 432 ? 16.562 29.844 -3.303 1 94.44 432 VAL A N 1
ATOM 3199 C CA . VAL A 1 432 ? 16.484 31.031 -4.16 1 94.44 432 VAL A CA 1
ATOM 3200 C C . VAL A 1 432 ? 17.891 31.625 -4.34 1 94.44 432 VAL A C 1
ATOM 3202 O O . VAL A 1 432 ? 18.281 31.969 -5.457 1 94.44 432 VAL A O 1
ATOM 3205 N N . VAL A 1 433 ? 18.641 31.688 -3.309 1 95.38 433 VAL A N 1
ATOM 3206 C CA . VAL A 1 433 ? 19.938 32.344 -3.33 1 95.38 433 VAL A CA 1
ATOM 3207 C C . VAL A 1 433 ? 20.891 31.578 -4.234 1 95.38 433 VAL A C 1
ATOM 3209 O O . VAL A 1 433 ? 21.562 32.156 -5.078 1 95.38 433 VAL A O 1
ATOM 3212 N N . PRO A 1 434 ? 20.953 30.266 -4.125 1 93.81 434 PRO A N 1
ATOM 3213 C CA . PRO A 1 434 ? 21.828 29.547 -5.074 1 93.81 434 PRO A CA 1
ATOM 3214 C C . PRO A 1 434 ? 21.359 29.703 -6.52 1 93.81 434 PRO A C 1
ATOM 3216 O O . PRO A 1 434 ? 22.172 29.672 -7.441 1 93.81 434 PRO A O 1
ATOM 3219 N N . THR A 1 435 ? 20.125 29.875 -6.746 1 94.38 435 THR A N 1
ATOM 3220 C CA . THR A 1 435 ? 19.625 30.141 -8.086 1 94.38 435 THR A CA 1
ATOM 3221 C C . THR A 1 435 ? 20.156 31.469 -8.609 1 94.38 435 THR A C 1
ATOM 3223 O O . THR A 1 435 ? 20.531 31.578 -9.781 1 94.38 435 THR A O 1
ATOM 3226 N N . LEU A 1 436 ? 20.266 32.469 -7.738 1 96.31 436 LEU A N 1
ATOM 3227 C CA . LEU A 1 436 ? 20.828 33.75 -8.109 1 96.31 436 LEU A CA 1
ATOM 3228 C C . LEU A 1 436 ? 22.328 33.625 -8.391 1 96.31 436 LEU A C 1
ATOM 3230 O O . LEU A 1 436 ? 22.844 34.312 -9.281 1 96.31 436 LEU A O 1
ATOM 3234 N N . LEU A 1 437 ? 22.953 32.781 -7.664 1 95 437 LEU A N 1
ATOM 3235 C CA . LEU A 1 437 ? 24.375 32.562 -7.902 1 95 437 LEU A CA 1
ATOM 3236 C C . LEU A 1 437 ? 24.609 31.922 -9.273 1 95 437 LEU A C 1
ATOM 3238 O O . LEU A 1 437 ? 25.609 32.188 -9.922 1 95 437 LEU A O 1
ATOM 3242 N N . GLN A 1 438 ? 23.625 31.141 -9.688 1 93.88 438 GLN A N 1
ATOM 3243 C CA . GLN A 1 438 ? 23.75 30.391 -10.93 1 93.88 438 GLN A CA 1
ATOM 3244 C C . GLN A 1 438 ? 23.359 31.25 -12.125 1 93.88 438 GLN A C 1
ATOM 3246 O O . GLN A 1 438 ? 23.953 31.156 -13.203 1 93.88 438 GLN A O 1
ATOM 3251 N N . HIS A 1 439 ? 22.344 32.094 -11.938 1 95.44 439 HIS A N 1
ATOM 3252 C CA . HIS A 1 439 ? 21.734 32.719 -13.109 1 95.44 439 HIS A CA 1
ATOM 3253 C C . HIS A 1 439 ? 21.719 34.25 -12.969 1 95.44 439 HIS A C 1
ATOM 3255 O O . HIS A 1 439 ? 21.375 34.969 -13.914 1 95.44 439 HIS A O 1
ATOM 3261 N N . GLY A 1 440 ? 22.078 34.719 -11.844 1 96.69 440 GLY A N 1
ATOM 3262 C CA . GLY A 1 440 ? 22.062 36.156 -11.617 1 96.69 440 GLY A CA 1
ATOM 3263 C C . GLY A 1 440 ? 23.219 36.906 -12.273 1 96.69 440 GLY A C 1
ATOM 3264 O O . GLY A 1 440 ? 24.234 36.281 -12.602 1 96.69 440 GLY A O 1
ATOM 3265 N N . SER A 1 441 ? 23.031 38.188 -12.477 1 96.62 441 SER A N 1
ATOM 3266 C CA . SER A 1 441 ? 24.109 39.062 -12.953 1 96.62 441 SER A CA 1
ATOM 3267 C C . SER A 1 441 ? 25.141 39.312 -11.852 1 96.62 441 SER A C 1
ATOM 3269 O O . SER A 1 441 ? 24.859 39.062 -10.672 1 96.62 441 SER A O 1
ATOM 3271 N N . LYS A 1 442 ? 26.266 39.844 -12.25 1 96.31 442 LYS A N 1
ATOM 3272 C CA . LYS A 1 442 ? 27.281 40.188 -11.273 1 96.31 442 LYS A CA 1
ATOM 3273 C C . LYS A 1 442 ? 26.766 41.25 -10.297 1 96.31 442 LYS A C 1
ATOM 3275 O O . LYS A 1 442 ? 27.016 41.156 -9.094 1 96.31 442 LYS A O 1
ATOM 3280 N N . GLU A 1 443 ? 26.047 42.156 -10.836 1 97.38 443 GLU A N 1
ATOM 3281 C CA . GLU A 1 443 ? 25.453 43.188 -9.992 1 97.38 443 GLU A CA 1
ATOM 3282 C C . GLU A 1 443 ? 24.516 42.594 -8.953 1 97.38 443 GLU A C 1
ATOM 3284 O O . GLU A 1 443 ? 24.531 43 -7.785 1 97.38 443 GLU A O 1
ATOM 3289 N N . GLN A 1 444 ? 23.656 41.781 -9.336 1 97.69 444 GLN A N 1
ATOM 3290 C CA . GLN A 1 444 ? 22.703 41.125 -8.445 1 97.69 444 GLN A CA 1
ATOM 3291 C C . GLN A 1 444 ? 23.406 40.312 -7.355 1 97.69 444 GLN A C 1
ATOM 3293 O O . GLN A 1 444 ? 23.031 40.375 -6.188 1 97.69 444 GLN A O 1
ATOM 3298 N N . VAL A 1 445 ? 24.422 39.562 -7.742 1 96.81 445 VAL A N 1
ATOM 3299 C CA . VAL A 1 445 ? 25.188 38.781 -6.793 1 96.81 445 VAL A CA 1
ATOM 3300 C C . VAL A 1 445 ? 25.844 39.688 -5.758 1 96.81 445 VAL A C 1
ATOM 3302 O O . VAL A 1 445 ? 25.734 39.438 -4.551 1 96.81 445 VAL A O 1
ATOM 3305 N N . ASP A 1 446 ? 26.469 40.75 -6.227 1 96.19 446 ASP A N 1
ATOM 3306 C CA . ASP A 1 446 ? 27.156 41.688 -5.34 1 96.19 446 ASP A CA 1
ATOM 3307 C C . ASP A 1 446 ? 26.172 42.375 -4.387 1 96.19 446 ASP A C 1
ATOM 3309 O O . ASP A 1 446 ? 26.484 42.594 -3.215 1 96.19 446 ASP A O 1
ATOM 3313 N N . ARG A 1 447 ? 25.031 42.594 -4.852 1 97.25 447 ARG A N 1
ATOM 3314 C CA . ARG A 1 447 ? 24.047 43.375 -4.121 1 97.25 447 ARG A CA 1
ATOM 3315 C C . ARG A 1 447 ? 23.266 42.5 -3.135 1 97.25 447 ARG A C 1
ATOM 3317 O O . ARG A 1 447 ? 22.906 42.938 -2.047 1 97.25 447 ARG A O 1
ATOM 3324 N N . LEU A 1 448 ? 23.031 41.281 -3.455 1 97.81 448 LEU A N 1
ATOM 3325 C CA . LEU A 1 448 ? 21.938 40.562 -2.787 1 97.81 448 LEU A CA 1
ATOM 3326 C C . LEU A 1 448 ? 22.469 39.375 -1.979 1 97.81 448 LEU A C 1
ATOM 3328 O O . LEU A 1 448 ? 21.812 38.938 -1.042 1 97.81 448 LEU A O 1
ATOM 3332 N N . ILE A 1 449 ? 23.594 38.781 -2.24 1 97.44 449 ILE A N 1
ATOM 3333 C CA . ILE A 1 449 ? 23.984 37.5 -1.698 1 97.44 449 ILE A CA 1
ATOM 3334 C C . ILE A 1 449 ? 24.375 37.656 -0.233 1 97.44 449 ILE A C 1
ATOM 3336 O O . ILE A 1 449 ? 23.859 36.938 0.637 1 97.44 449 ILE A O 1
ATOM 3340 N N . TRP A 1 450 ? 25.25 38.5 0.071 1 97 450 TRP A N 1
ATOM 3341 C CA . TRP A 1 450 ? 25.734 38.656 1.443 1 97 450 TRP A CA 1
ATOM 3342 C C . TRP A 1 450 ? 24.609 39.094 2.367 1 97 450 TRP A C 1
ATOM 3344 O O . TRP A 1 450 ? 24.422 38.531 3.449 1 97 450 TRP A O 1
ATOM 3354 N N . PRO A 1 451 ? 23.781 40.125 1.979 1 97.25 451 PRO A N 1
ATOM 3355 C CA . PRO A 1 451 ? 22.641 40.469 2.826 1 97.25 451 PRO A CA 1
ATOM 3356 C C . PRO A 1 451 ? 21.703 39.281 3.068 1 97.25 451 PRO A C 1
ATOM 3358 O O . PRO A 1 451 ? 21.094 39.188 4.137 1 97.25 451 PRO A O 1
ATOM 3361 N N . SER A 1 452 ? 21.578 38.438 2.119 1 97.44 452 SER A N 1
ATOM 3362 C CA . SER A 1 452 ? 20.766 37.219 2.279 1 97.44 452 SER A CA 1
ATOM 3363 C C . SER A 1 452 ? 21.391 36.25 3.285 1 97.44 452 SER A C 1
ATOM 3365 O O . SER A 1 452 ? 20.703 35.75 4.176 1 97.44 452 SER A O 1
ATOM 3367 N N . LEU A 1 453 ? 22.672 36 3.182 1 96.94 453 LEU A N 1
ATOM 3368 C CA . LEU A 1 453 ? 23.391 35.062 4.059 1 96.94 453 LEU A CA 1
ATOM 3369 C C . LEU A 1 453 ? 23.453 35.625 5.48 1 96.94 453 LEU A C 1
ATOM 3371 O O . LEU A 1 453 ? 23.438 34.844 6.445 1 96.9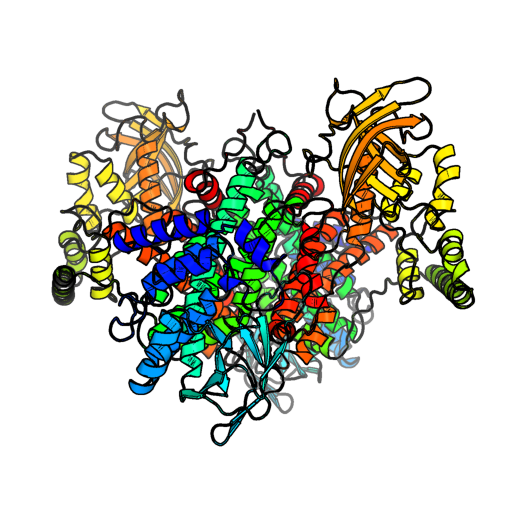4 453 LEU A O 1
ATOM 3375 N N . GLU A 1 454 ? 23.516 36.906 5.551 1 95.94 454 GLU A N 1
ATOM 3376 C CA . GLU A 1 454 ? 23.641 37.562 6.859 1 95.94 454 GLU A CA 1
ATOM 3377 C C . GLU A 1 454 ? 22.281 37.781 7.5 1 95.94 454 GLU A C 1
ATOM 3379 O O . GLU A 1 454 ? 22.188 38.312 8.609 1 95.94 454 GLU A O 1
ATOM 3384 N N . GLY A 1 455 ? 21.203 37.438 6.82 1 92.56 455 GLY A N 1
ATOM 3385 C CA . GLY A 1 455 ? 19.891 37.344 7.43 1 92.56 455 GLY A CA 1
ATOM 3386 C C . GLY A 1 455 ? 19.078 38.625 7.242 1 92.56 455 GLY A C 1
ATOM 3387 O O . GLY A 1 455 ? 17.953 38.719 7.734 1 92.56 455 GLY A O 1
ATOM 3388 N N . GLU A 1 456 ? 19.609 39.594 6.496 1 94.12 456 GLU A N 1
ATOM 3389 C CA . GLU A 1 456 ? 18.906 40.844 6.262 1 94.12 456 GLU A CA 1
ATOM 3390 C C . GLU A 1 456 ? 17.797 40.688 5.234 1 94.12 456 GLU A C 1
ATOM 3392 O O . GLU A 1 456 ? 16.766 41.375 5.301 1 94.12 456 GLU A O 1
ATOM 3397 N N . LEU A 1 457 ? 18.047 39.906 4.277 1 96.38 457 LEU A N 1
ATOM 3398 C CA . LEU A 1 457 ? 17.078 39.656 3.229 1 96.38 457 LEU A CA 1
ATOM 3399 C C . LEU A 1 457 ? 16.531 38.219 3.326 1 96.38 457 LEU A C 1
ATOM 3401 O O . LEU A 1 457 ? 17.312 37.281 3.342 1 96.38 457 LEU A O 1
ATOM 3405 N N . ARG A 1 458 ? 15.258 38.125 3.453 1 96.81 458 ARG A N 1
ATOM 3406 C CA . ARG A 1 458 ? 14.555 36.844 3.344 1 96.81 458 ARG A CA 1
ATOM 3407 C C . ARG A 1 458 ? 13.805 36.75 2.023 1 96.81 458 ARG A C 1
ATOM 3409 O O . ARG A 1 458 ? 13.305 37.75 1.511 1 96.81 458 ARG A O 1
ATOM 3416 N N . TRP A 1 459 ? 13.789 35.5 1.56 1 97.5 459 TRP A N 1
ATOM 3417 C CA . TRP A 1 459 ? 13.266 35.312 0.213 1 97.5 459 TRP A CA 1
ATOM 3418 C C . TRP A 1 459 ? 12.047 34.375 0.234 1 97.5 459 TRP A C 1
ATOM 3420 O O . TRP A 1 459 ? 11.953 33.5 1.082 1 97.5 459 TRP A O 1
ATOM 3430 N N . CYS A 1 460 ? 11.102 34.625 -0.632 1 97.06 460 CYS A N 1
ATOM 3431 C CA . CYS A 1 460 ? 10.031 33.656 -0.933 1 97.06 460 CYS A CA 1
ATOM 3432 C C . CYS A 1 460 ? 9.984 33.344 -2.424 1 97.06 460 CYS A C 1
ATOM 3434 O O . CYS A 1 460 ? 10.703 33.969 -3.215 1 97.06 460 CYS A O 1
ATOM 3436 N N . GLN A 1 461 ? 9.305 32.344 -2.791 1 96.44 461 GLN A N 1
ATOM 3437 C CA . GLN A 1 461 ? 9.18 31.875 -4.172 1 96.44 461 GLN A CA 1
ATOM 3438 C C . GLN A 1 461 ? 7.793 32.188 -4.73 1 96.44 461 GLN A C 1
ATOM 3440 O O . GLN A 1 461 ? 6.785 31.734 -4.168 1 96.44 461 GLN A O 1
ATOM 3445 N N . LEU A 1 462 ? 7.742 32.938 -5.797 1 97.69 462 LEU A N 1
ATOM 3446 C CA . LEU A 1 462 ? 6.492 33.375 -6.41 1 97.69 462 LEU A CA 1
ATOM 3447 C C . LEU A 1 462 ? 6.285 32.688 -7.762 1 97.69 462 LEU A C 1
ATOM 3449 O O . LEU A 1 462 ? 6.223 33.375 -8.797 1 97.69 462 LEU A O 1
ATOM 3453 N N . PHE A 1 463 ? 5.996 31.359 -7.707 1 96 463 PHE A N 1
ATOM 3454 C CA . PHE A 1 463 ? 5.879 30.562 -8.93 1 96 463 PHE A CA 1
ATOM 3455 C C . PHE A 1 463 ? 4.441 30.109 -9.141 1 96 463 PHE A C 1
ATOM 3457 O O . PHE A 1 463 ? 3.824 30.422 -10.156 1 96 463 PHE A O 1
ATOM 3464 N N . SER A 1 464 ? 3.84 29.453 -8.188 1 94.94 464 SER A N 1
ATOM 3465 C CA . SER A 1 464 ? 2.516 28.859 -8.32 1 94.94 464 SER A CA 1
ATOM 3466 C C . SER A 1 464 ? 1.431 29.922 -8.414 1 94.94 464 SER A C 1
ATOM 3468 O O . SER A 1 464 ? 1.545 30.984 -7.797 1 94.94 464 SER A O 1
ATOM 3470 N N . GLU A 1 465 ? 0.491 29.609 -9.234 1 95.81 465 GLU A N 1
ATOM 3471 C CA . GLU A 1 465 ? -0.688 30.453 -9.422 1 95.81 465 GLU A CA 1
ATOM 3472 C C . GLU A 1 465 ? -1.972 29.641 -9.305 1 95.81 465 GLU A C 1
ATOM 3474 O O . GLU A 1 465 ? -1.939 28.406 -9.359 1 95.81 465 GLU A O 1
ATOM 3479 N N . PRO A 1 466 ? -3.074 30.234 -9.086 1 90.25 466 PRO A N 1
ATOM 3480 C CA . PRO A 1 466 ? -4.328 29.5 -8.922 1 90.25 466 PRO A CA 1
ATOM 3481 C C . PRO A 1 466 ? -4.582 28.516 -10.062 1 90.25 466 PRO A C 1
ATOM 3483 O O . PRO A 1 466 ? -5.062 27.406 -9.836 1 90.25 466 PRO A O 1
ATOM 3486 N N . GLY A 1 467 ? -4.219 28.844 -11.203 1 88.44 467 GLY A N 1
ATOM 3487 C CA . GLY A 1 467 ? -4.441 27.984 -12.344 1 88.44 467 GLY A CA 1
ATOM 3488 C C . GLY A 1 467 ? -3.252 27.094 -12.664 1 88.44 467 GLY A C 1
ATOM 3489 O O . GLY A 1 467 ? -3.322 26.266 -13.57 1 88.44 467 GLY A O 1
ATOM 3490 N N . ALA A 1 468 ? -2.162 27.266 -11.922 1 88.62 468 ALA A N 1
ATOM 3491 C CA . ALA A 1 468 ? -0.927 26.547 -12.242 1 88.62 468 ALA A CA 1
ATOM 3492 C C . ALA A 1 468 ? -0.25 26.031 -10.984 1 88.62 468 ALA A C 1
ATOM 3494 O O . ALA A 1 468 ? 0.409 26.781 -10.266 1 88.62 468 ALA A O 1
ATOM 3495 N N . GLY A 1 469 ? -0.358 24.766 -10.781 1 89.38 469 GLY A N 1
ATOM 3496 C CA . GLY A 1 469 ? 0.34 24.062 -9.719 1 89.38 469 GLY A CA 1
ATOM 3497 C C . GLY A 1 469 ? 1.441 23.156 -10.227 1 89.38 469 GLY A C 1
ATOM 3498 O O . GLY A 1 469 ? 2.555 23.609 -10.5 1 89.38 469 GLY A O 1
ATOM 3499 N N . SER A 1 470 ? 1.078 21.969 -10.602 1 88.62 470 SER A N 1
ATOM 3500 C CA . SER A 1 470 ? 2.031 21.016 -11.172 1 88.62 470 SER A CA 1
ATOM 3501 C C . SER A 1 470 ? 2.479 21.469 -12.562 1 88.62 470 SER A C 1
ATOM 3503 O O . SER A 1 470 ? 3.619 21.219 -12.961 1 88.62 470 SER A O 1
ATOM 3505 N N . ASP A 1 471 ? 1.578 22.078 -13.289 1 89.25 471 ASP A N 1
ATOM 3506 C CA . ASP A 1 471 ? 1.941 22.672 -14.57 1 89.25 471 ASP A CA 1
ATOM 3507 C C . ASP A 1 471 ? 2.557 24.062 -14.367 1 89.25 471 ASP A C 1
ATOM 3509 O O . ASP A 1 471 ? 1.981 25.062 -14.781 1 89.25 471 ASP A O 1
ATOM 3513 N N . ALA A 1 472 ? 3.717 24.094 -13.93 1 87.44 472 ALA A N 1
ATOM 3514 C CA . ALA A 1 472 ? 4.371 25.312 -13.461 1 87.44 472 ALA A CA 1
ATOM 3515 C C . ALA A 1 472 ? 4.672 26.25 -14.625 1 87.44 472 ALA A C 1
ATOM 3517 O O . ALA A 1 472 ? 4.895 27.453 -14.414 1 87.44 472 ALA A O 1
ATOM 3518 N N . ALA A 1 473 ? 4.613 25.75 -15.812 1 88.38 473 ALA A N 1
ATOM 3519 C CA . ALA A 1 473 ? 4.934 26.562 -16.969 1 88.38 473 ALA A CA 1
ATOM 3520 C C . ALA A 1 473 ? 3.713 27.359 -17.438 1 88.38 473 ALA A C 1
ATOM 3522 O O . ALA A 1 473 ? 3.834 28.281 -18.25 1 88.38 473 ALA A O 1
ATOM 3523 N N . ALA A 1 474 ? 2.551 27.047 -16.922 1 90.44 474 ALA A N 1
ATOM 3524 C CA . ALA A 1 474 ? 1.326 27.734 -17.297 1 90.44 474 ALA A CA 1
ATOM 3525 C C . ALA A 1 474 ? 1.187 29.062 -16.547 1 90.44 474 ALA A C 1
ATOM 3527 O O . ALA A 1 474 ? 0.142 29.328 -15.945 1 90.44 474 ALA A O 1
ATOM 3528 N N . VAL A 1 475 ? 2.172 29.922 -16.688 1 94.56 475 VAL A N 1
ATOM 3529 C CA . VAL A 1 475 ? 2.24 31.188 -15.961 1 94.56 475 VAL A CA 1
ATOM 3530 C C . VAL A 1 475 ? 1.296 32.188 -16.594 1 94.56 475 VAL A C 1
ATOM 3532 O O . VAL A 1 475 ? 1.35 32.438 -17.812 1 94.56 475 VAL A O 1
ATOM 3535 N N . ALA A 1 476 ? 0.431 32.781 -15.812 1 95.12 476 ALA A N 1
ATOM 3536 C CA . ALA A 1 476 ? -0.521 33.781 -16.297 1 95.12 476 ALA A CA 1
ATOM 3537 C C . ALA A 1 476 ? -0.128 35.188 -15.828 1 95.12 476 ALA A C 1
ATOM 3539 O O . ALA A 1 476 ? -0.535 36.188 -16.422 1 95.12 476 ALA A O 1
ATOM 3540 N N . THR A 1 477 ? 0.604 35.312 -14.711 1 97.62 477 THR A N 1
ATOM 3541 C CA . THR A 1 477 ? 1.102 36.625 -14.281 1 97.62 477 THR A CA 1
ATOM 3542 C C . THR A 1 477 ? 1.86 37.312 -15.406 1 97.62 477 THR A C 1
ATOM 3544 O O . THR A 1 477 ? 2.814 36.75 -15.953 1 97.62 477 THR A O 1
ATOM 3547 N N . LYS A 1 478 ? 1.505 38.562 -15.656 1 97.81 478 LYS A N 1
ATOM 3548 C CA . LYS A 1 478 ? 1.986 39.219 -16.859 1 97.81 478 LYS A CA 1
ATOM 3549 C C . LYS A 1 478 ? 2.941 40.375 -16.516 1 97.81 478 LYS A C 1
ATOM 3551 O O . LYS A 1 478 ? 2.727 41.094 -15.539 1 97.81 478 LYS A O 1
ATOM 3556 N N . ALA A 1 479 ? 3.928 40.5 -17.375 1 98.44 479 ALA A N 1
ATOM 3557 C CA . ALA A 1 479 ? 4.828 41.625 -17.312 1 98.44 479 ALA A CA 1
ATOM 3558 C C . ALA A 1 479 ? 4.848 42.375 -18.641 1 98.44 479 ALA A C 1
ATOM 3560 O O . ALA A 1 479 ? 5.02 41.781 -19.703 1 98.44 479 ALA A O 1
ATOM 3561 N N . THR A 1 480 ? 4.633 43.656 -18.516 1 97.94 480 THR A N 1
ATOM 3562 C CA . THR A 1 480 ? 4.656 44.5 -19.703 1 97.94 480 THR A CA 1
ATOM 3563 C C . THR A 1 480 ? 5.848 45.469 -19.656 1 97.94 480 THR A C 1
ATOM 3565 O O . THR A 1 480 ? 6.113 46.094 -18.609 1 97.94 480 THR A O 1
ATOM 3568 N N . ARG A 1 481 ? 6.469 45.625 -20.828 1 97.81 481 ARG A N 1
ATOM 3569 C CA . ARG A 1 481 ? 7.652 46.469 -20.922 1 97.81 481 ARG A CA 1
ATOM 3570 C C . ARG A 1 481 ? 7.281 47.938 -20.766 1 97.81 481 ARG A C 1
ATOM 3572 O O . ARG A 1 481 ? 6.281 48.375 -21.328 1 97.81 481 ARG A O 1
ATOM 3579 N N . VAL A 1 482 ? 8.055 48.688 -19.938 1 97.44 482 VAL A N 1
ATOM 3580 C CA . VAL A 1 482 ? 7.949 50.125 -19.812 1 97.44 482 VAL A CA 1
ATOM 3581 C C . VAL A 1 482 ? 9.344 50.75 -19.828 1 97.44 482 VAL A C 1
ATOM 3583 O O . VAL A 1 482 ? 10.336 50.062 -20.078 1 97.44 482 VAL A O 1
ATOM 3586 N N . ALA A 1 483 ? 9.32 52.062 -19.547 1 93.62 483 ALA A N 1
ATOM 3587 C CA . ALA A 1 483 ? 10.609 52.75 -19.516 1 93.62 483 ALA A CA 1
ATOM 3588 C C . ALA A 1 483 ? 11.477 52.25 -18.375 1 93.62 483 ALA A C 1
ATOM 3590 O O . ALA A 1 483 ? 11.047 52.219 -17.219 1 93.62 483 ALA A O 1
ATOM 3591 N N . ASP A 1 484 ? 12.547 51.656 -18.594 1 94.31 484 ASP A N 1
ATOM 3592 C CA . ASP A 1 484 ? 13.609 51.281 -17.672 1 94.31 484 ASP A CA 1
ATOM 3593 C C . ASP A 1 484 ? 13.227 50 -16.891 1 94.31 484 ASP A C 1
ATOM 3595 O O . ASP A 1 484 ? 13.758 49.75 -15.805 1 94.31 484 ASP A O 1
ATOM 3599 N N . GLY A 1 485 ? 12.164 49.281 -17.391 1 98.12 485 GLY A N 1
ATOM 3600 C CA . GLY A 1 485 ? 11.82 48.062 -16.688 1 98.12 485 GLY A CA 1
ATOM 3601 C C . GLY A 1 485 ? 10.508 47.469 -17.141 1 98.12 485 GLY A C 1
ATOM 3602 O O . GLY A 1 485 ? 10.242 47.375 -18.344 1 98.12 485 GLY A O 1
ATOM 3603 N N . TRP A 1 486 ? 9.758 46.875 -16.172 1 98.56 486 TRP A N 1
ATOM 3604 C CA . TRP A 1 486 ? 8.523 46.156 -16.422 1 98.56 486 TRP A CA 1
ATOM 3605 C C . TRP A 1 486 ? 7.461 46.5 -15.391 1 98.56 486 TRP A C 1
ATOM 3607 O O . TRP A 1 486 ? 7.781 46.906 -14.281 1 98.56 486 TRP A O 1
ATOM 3617 N N . VAL A 1 487 ? 6.254 46.375 -15.812 1 98.56 487 VAL A N 1
ATOM 3618 C CA . VAL A 1 487 ? 5.129 46.406 -14.883 1 98.56 487 VAL A CA 1
ATOM 3619 C C . VAL A 1 487 ? 4.473 45.031 -14.805 1 98.56 487 VAL A C 1
ATOM 3621 O O . VAL A 1 487 ? 4.082 44.469 -15.828 1 98.56 487 VAL A O 1
ATOM 3624 N N . VAL A 1 488 ? 4.363 44.5 -13.523 1 98.75 488 VAL A N 1
ATOM 3625 C CA . VAL A 1 488 ? 3.932 43.125 -13.32 1 98.75 488 VAL A CA 1
ATOM 3626 C C . VAL A 1 488 ? 2.562 43.094 -12.641 1 98.75 488 VAL A C 1
ATOM 3628 O O . VAL A 1 488 ? 2.354 43.781 -11.625 1 98.75 488 VAL A O 1
ATOM 3631 N N . SER A 1 489 ? 1.627 42.375 -13.203 1 98.69 489 SER A N 1
ATOM 3632 C CA . SER A 1 489 ? 0.293 42.188 -12.641 1 98.69 489 SER A CA 1
ATOM 3633 C C . SER A 1 489 ? -0.114 40.719 -12.656 1 98.69 489 SER A C 1
ATOM 3635 O O . SER A 1 489 ? 0.099 40.031 -13.648 1 98.69 489 SER A O 1
ATOM 3637 N N . GLY A 1 490 ? -0.637 40.312 -11.539 1 98.19 490 GLY A N 1
ATOM 3638 C CA . GLY A 1 490 ? -1.085 38.938 -11.43 1 98.19 490 GLY A CA 1
ATOM 3639 C C . GLY A 1 490 ? -1.244 38.469 -9.992 1 98.19 490 GLY A C 1
ATOM 3640 O O . GLY A 1 490 ? -1.41 39.281 -9.086 1 98.19 490 GLY A O 1
ATOM 3641 N N . GLN A 1 491 ? -1.344 37.156 -9.82 1 98 491 GLN A N 1
ATOM 3642 C CA . GLN A 1 491 ? -1.545 36.531 -8.508 1 98 491 GLN A CA 1
ATOM 3643 C C . GLN A 1 491 ? -0.727 35.25 -8.359 1 98 491 GLN A C 1
ATOM 3645 O O . GLN A 1 491 ? -0.677 34.438 -9.281 1 98 491 GLN A O 1
ATOM 3650 N N . LYS A 1 492 ? -0.012 35.25 -7.281 1 97.56 492 LYS A N 1
ATOM 3651 C CA . LYS A 1 492 ? 0.671 34.031 -6.871 1 97.56 492 LYS A CA 1
ATOM 3652 C C . LYS A 1 492 ? 0.011 33.406 -5.637 1 97.56 492 LYS A C 1
ATOM 3654 O O . LYS A 1 492 ? -0.735 34.094 -4.926 1 97.56 492 LYS A O 1
ATOM 3659 N N . VAL A 1 493 ? 0.228 32.094 -5.492 1 96.06 493 VAL A N 1
ATOM 3660 C CA . VAL A 1 493 ? -0.38 31.438 -4.344 1 96.06 493 VAL A CA 1
ATOM 3661 C C . VAL A 1 493 ? 0.55 30.344 -3.832 1 96.06 493 VAL A C 1
ATOM 3663 O O . VAL A 1 493 ? 1.506 29.969 -4.512 1 96.06 493 VAL A O 1
ATOM 3666 N N . TRP A 1 494 ? 0.302 29.828 -2.59 1 94.88 494 TRP A N 1
ATOM 3667 C CA . TRP A 1 494 ? 1.055 28.797 -1.896 1 94.88 494 TRP A CA 1
ATOM 3668 C C . TRP A 1 494 ? 2.471 29.266 -1.582 1 94.88 494 TRP A C 1
ATOM 3670 O O . TRP A 1 494 ? 3.41 28.469 -1.576 1 94.88 494 TRP A O 1
ATOM 3680 N N . THR A 1 495 ? 2.656 30.531 -1.479 1 95.56 495 THR A N 1
ATOM 3681 C CA . THR A 1 495 ? 3.98 31.094 -1.233 1 95.56 495 THR A CA 1
ATOM 3682 C C . THR A 1 495 ? 4.328 31.031 0.251 1 95.56 495 THR A C 1
ATOM 3684 O O . THR A 1 495 ? 3.795 31.812 1.05 1 95.56 495 THR A O 1
ATOM 3687 N N . SER A 1 496 ? 5.223 30.234 0.555 1 93.25 496 SER A N 1
ATOM 3688 C CA . SER A 1 496 ? 5.621 30.031 1.945 1 93.25 496 SER A CA 1
ATOM 3689 C C . SER A 1 496 ? 6.352 31.266 2.488 1 93.25 496 SER A C 1
ATOM 3691 O O . SER A 1 496 ? 7.207 31.828 1.811 1 93.25 496 SER A O 1
ATOM 3693 N N . ASP A 1 497 ? 5.969 31.781 3.613 1 94.38 497 ASP A N 1
ATOM 3694 C CA . ASP A 1 497 ? 6.672 32.75 4.469 1 94.38 497 ASP A CA 1
ATOM 3695 C C . ASP A 1 497 ? 6.734 34.125 3.818 1 94.38 497 ASP A C 1
ATOM 3697 O O . ASP A 1 497 ? 7.57 34.938 4.188 1 94.38 497 ASP A O 1
ATOM 3701 N N . ALA A 1 498 ? 5.859 34.375 2.904 1 96.69 498 ALA A N 1
ATOM 3702 C CA . ALA A 1 498 ? 5.898 35.656 2.162 1 96.69 498 ALA A CA 1
ATOM 3703 C C . ALA A 1 498 ? 5.785 36.844 3.104 1 96.69 498 ALA A C 1
ATOM 3705 O O . ALA A 1 498 ? 6.441 37.875 2.898 1 96.69 498 ALA A O 1
ATOM 3706 N N . VAL A 1 499 ? 5.078 36.719 4.164 1 95.5 499 VAL A N 1
ATOM 3707 C CA . VAL A 1 499 ? 4.805 37.844 5.082 1 95.5 499 VAL A CA 1
ATOM 3708 C C . VAL A 1 499 ? 6.105 38.281 5.75 1 95.5 499 VAL A C 1
ATOM 3710 O O . VAL A 1 499 ? 6.246 39.438 6.121 1 95.5 499 VAL A O 1
ATOM 3713 N N . ASN A 1 500 ? 7.004 37.406 5.836 1 95.12 500 ASN A N 1
ATOM 3714 C CA . ASN A 1 500 ? 8.242 37.719 6.547 1 95.12 500 ASN A CA 1
ATOM 3715 C C . ASN A 1 500 ? 9.398 37.938 5.582 1 95.12 500 ASN A C 1
ATOM 3717 O O . ASN A 1 500 ? 10.555 38.031 6.004 1 95.12 500 ASN A O 1
ATOM 3721 N N . CYS A 1 501 ? 9.086 38.031 4.324 1 97.31 501 CYS A N 1
ATOM 3722 C CA . CYS A 1 501 ? 10.148 38.156 3.328 1 97.31 501 CYS A CA 1
ATOM 3723 C C . CYS A 1 501 ? 10.227 39.562 2.766 1 97.31 501 CYS A C 1
ATOM 3725 O O . CYS A 1 501 ? 9.219 40.281 2.715 1 97.31 501 CYS A O 1
ATOM 3727 N N . GLN A 1 502 ? 11.43 39.906 2.326 1 97.75 502 GLN A N 1
ATOM 3728 C CA . GLN A 1 502 ? 11.633 41.219 1.703 1 97.75 502 GLN A CA 1
ATOM 3729 C C . GLN A 1 502 ? 11.625 41.094 0.182 1 97.75 502 GLN A C 1
ATOM 3731 O O . GLN A 1 502 ? 11.273 42.062 -0.513 1 97.75 502 GLN A O 1
ATOM 3736 N N . ARG A 1 503 ? 12.039 39.969 -0.324 1 98.38 503 ARG A N 1
ATOM 3737 C CA . ARG A 1 503 ? 12.148 39.781 -1.765 1 98.38 503 ARG A CA 1
ATOM 3738 C C . ARG A 1 503 ? 11.516 38.438 -2.178 1 98.38 503 ARG A C 1
ATOM 3740 O O . ARG A 1 503 ? 11.508 37.5 -1.403 1 98.38 503 ARG A O 1
ATOM 3747 N N . GLY A 1 504 ? 11.008 38.406 -3.352 1 98.44 504 GLY A N 1
ATOM 3748 C CA . GLY A 1 504 ? 10.492 37.188 -3.947 1 98.44 504 GLY A CA 1
ATOM 3749 C C . GLY A 1 504 ? 11 36.969 -5.359 1 98.44 504 GLY A C 1
ATOM 3750 O O . GLY A 1 504 ? 11.133 37.906 -6.141 1 98.44 504 GLY A O 1
ATOM 3751 N N . LEU A 1 505 ? 11.383 35.719 -5.645 1 98.5 505 LEU A N 1
ATOM 3752 C CA . LEU A 1 505 ? 11.688 35.344 -7.02 1 98.5 505 LEU A CA 1
ATOM 3753 C C . LEU A 1 505 ? 10.43 34.875 -7.746 1 98.5 505 LEU A C 1
ATOM 3755 O O . LEU A 1 505 ? 9.805 33.906 -7.344 1 98.5 505 LEU A O 1
ATOM 3759 N N . ALA A 1 506 ? 10.078 35.594 -8.852 1 98.44 506 ALA A N 1
ATOM 3760 C CA . ALA A 1 506 ? 8.805 35.312 -9.531 1 98.44 506 ALA A CA 1
ATOM 3761 C C . ALA A 1 506 ? 9.039 34.875 -10.969 1 98.44 506 ALA A C 1
ATOM 3763 O O . ALA A 1 506 ? 9.992 35.312 -11.617 1 98.44 506 ALA A O 1
ATOM 3764 N N . THR A 1 507 ? 8.195 34.031 -11.422 1 97.62 507 THR A N 1
ATOM 3765 C CA . THR A 1 507 ? 8.062 33.781 -12.859 1 97.62 507 THR A CA 1
ATOM 3766 C C . THR A 1 507 ? 6.887 34.562 -13.43 1 97.62 507 THR A C 1
ATOM 3768 O O . THR A 1 507 ? 5.805 34.594 -12.844 1 97.62 507 THR A O 1
ATOM 3771 N N . VAL A 1 508 ? 7.145 35.25 -14.57 1 98.06 508 VAL A N 1
ATOM 3772 C CA . VAL A 1 508 ? 6.117 36.094 -15.203 1 98.06 508 VAL A CA 1
ATOM 3773 C C . VAL A 1 508 ? 6.117 35.844 -16.719 1 98.06 508 VAL A C 1
ATOM 3775 O O . VAL A 1 508 ? 7.137 35.469 -17.281 1 98.06 508 VAL A O 1
ATOM 3778 N N . ARG A 1 509 ? 4.996 36.031 -17.25 1 97.81 509 ARG A N 1
ATOM 3779 C CA . ARG A 1 509 ? 4.863 35.906 -18.703 1 97.81 509 ARG A CA 1
ATOM 3780 C C . ARG A 1 509 ? 5.223 37.219 -19.391 1 97.81 509 ARG A C 1
ATOM 3782 O O . ARG A 1 509 ? 4.578 38.25 -19.141 1 97.81 509 ARG A O 1
ATOM 3789 N N . THR A 1 510 ? 6.195 37.219 -20.266 1 97.56 510 THR A N 1
ATOM 3790 C CA . THR A 1 510 ? 6.625 38.438 -20.969 1 97.56 510 THR A CA 1
ATOM 3791 C C . THR A 1 510 ? 6.301 38.344 -22.453 1 97.56 510 THR A C 1
ATOM 3793 O O . THR A 1 510 ? 6.242 39.344 -23.141 1 97.56 510 THR A O 1
ATOM 3796 N N . ASP A 1 511 ? 6.141 37.125 -22.938 1 96 511 ASP A N 1
ATOM 3797 C CA . ASP A 1 511 ? 5.723 36.938 -24.328 1 96 511 ASP A CA 1
ATOM 3798 C C . ASP A 1 511 ? 4.621 35.875 -24.422 1 96 511 ASP A C 1
ATOM 3800 O O . ASP A 1 511 ? 4.902 34.688 -24.469 1 96 511 ASP A O 1
ATOM 3804 N N . PRO A 1 512 ? 3.426 36.344 -24.531 1 92.31 512 PRO A N 1
ATOM 3805 C CA . PRO A 1 512 ? 2.314 35.406 -24.562 1 92.31 512 PRO A CA 1
ATOM 3806 C C . PRO A 1 512 ? 2.146 34.75 -25.938 1 92.31 512 PRO A C 1
ATOM 3808 O O . PRO A 1 512 ? 1.336 33.844 -26.094 1 92.31 512 PRO A O 1
ATOM 3811 N N . LYS A 1 513 ? 2.967 35.094 -26.891 1 91.62 513 LYS A N 1
ATOM 3812 C CA . LYS A 1 513 ? 2.766 34.656 -28.266 1 91.62 513 LYS A CA 1
ATOM 3813 C C . LYS A 1 513 ? 3.604 33.406 -28.578 1 91.62 513 LYS A C 1
ATOM 3815 O O . LYS A 1 513 ? 3.447 32.781 -29.625 1 91.62 513 LYS A O 1
ATOM 3820 N N . VAL A 1 514 ? 4.43 33.062 -27.719 1 90.06 514 VAL A N 1
ATOM 3821 C CA . VAL A 1 514 ? 5.297 31.906 -27.938 1 90.06 514 VAL A CA 1
ATOM 3822 C C . VAL A 1 514 ? 4.855 30.734 -27.047 1 90.06 514 VAL A C 1
ATOM 3824 O O . VAL A 1 514 ? 3.93 30.891 -26.25 1 90.06 514 VAL A O 1
ATOM 3827 N N . ARG A 1 515 ? 5.5 29.625 -27.266 1 82.94 515 ARG A N 1
ATOM 3828 C CA . ARG A 1 515 ? 5.188 28.438 -26.484 1 82.94 515 ARG A CA 1
ATOM 3829 C C . ARG A 1 515 ? 5.379 28.688 -25 1 82.94 515 ARG A C 1
ATOM 3831 O O . ARG A 1 515 ? 6.215 29.5 -24.609 1 82.94 515 ARG A O 1
ATOM 3838 N N . LYS A 1 516 ? 4.758 27.891 -24.172 1 84.81 516 LYS A N 1
ATOM 3839 C CA . LYS A 1 516 ? 4.609 28.125 -22.734 1 84.81 516 LYS A CA 1
ATOM 3840 C C . LYS A 1 516 ? 5.973 28.297 -22.062 1 84.81 516 LYS A C 1
ATOM 3842 O O . LYS A 1 516 ? 6.18 29.25 -21.312 1 84.81 516 LYS A O 1
ATOM 3847 N N . HIS A 1 517 ? 6.949 27.531 -22.375 1 87.69 517 HIS A N 1
ATOM 3848 C CA . HIS A 1 517 ? 8.227 27.531 -21.672 1 87.69 517 HIS A CA 1
ATOM 3849 C C . HIS A 1 517 ? 9.133 28.656 -22.172 1 87.69 517 HIS A C 1
ATOM 3851 O O . HIS A 1 517 ? 10.086 29.031 -21.484 1 87.69 517 HIS A O 1
ATOM 3857 N N . LYS A 1 518 ? 8.852 29.312 -23.328 1 90.5 518 LYS A N 1
ATOM 3858 C CA . LYS A 1 518 ? 9.75 30.281 -23.953 1 90.5 518 LYS A CA 1
ATOM 3859 C C . LYS A 1 518 ? 9.297 31.719 -23.656 1 90.5 518 LYS A C 1
ATOM 3861 O O . LYS A 1 518 ? 10.023 32.656 -23.938 1 90.5 518 LYS A O 1
ATOM 3866 N N . GLY A 1 519 ? 8.234 31.938 -23.094 1 94 519 GLY A N 1
ATOM 3867 C CA . GLY A 1 519 ? 7.707 33.281 -22.859 1 94 519 GLY A CA 1
ATOM 3868 C C . GLY A 1 519 ? 7.727 33.656 -21.391 1 94 519 GLY A C 1
ATOM 3869 O O . GLY A 1 519 ? 6.953 34.531 -20.969 1 94 519 GLY A O 1
ATOM 3870 N N . ILE A 1 520 ? 8.625 33 -20.641 1 96.81 520 ILE A N 1
ATOM 3871 C CA . ILE A 1 520 ? 8.656 33.219 -19.203 1 96.81 520 ILE A CA 1
ATOM 3872 C C . ILE A 1 520 ? 9.945 33.969 -18.828 1 96.81 520 ILE A C 1
ATOM 3874 O O . ILE A 1 520 ? 11.016 33.688 -19.375 1 96.81 520 ILE A O 1
ATOM 3878 N N . THR A 1 521 ? 9.875 34.906 -18 1 98.12 521 THR A N 1
ATOM 3879 C CA . THR A 1 521 ? 11.023 35.625 -17.438 1 98.12 521 THR A CA 1
ATOM 3880 C C . THR A 1 521 ? 11.016 35.531 -15.906 1 98.12 521 THR A C 1
ATOM 3882 O O . THR A 1 521 ? 9.953 35.562 -15.281 1 98.12 521 THR A O 1
ATOM 3885 N N . ALA A 1 522 ? 12.18 35.406 -15.312 1 98.44 522 ALA A N 1
ATOM 3886 C CA . ALA A 1 522 ? 12.312 35.406 -13.859 1 98.44 522 ALA A CA 1
ATOM 3887 C C . ALA A 1 522 ? 12.672 36.812 -13.359 1 98.44 522 ALA A C 1
ATOM 3889 O O . ALA A 1 522 ? 13.508 37.5 -13.961 1 98.44 522 ALA A O 1
ATOM 3890 N N . MET A 1 523 ? 11.953 37.25 -12.32 1 98.69 523 MET A N 1
ATOM 3891 C CA . MET A 1 523 ? 12.164 38.594 -11.797 1 98.69 523 MET A CA 1
ATOM 3892 C C . MET A 1 523 ? 12.195 38.594 -10.273 1 98.69 523 MET A C 1
ATOM 3894 O O . MET A 1 523 ? 11.531 37.781 -9.641 1 98.69 523 MET A O 1
ATOM 3898 N N . ILE A 1 524 ? 12.961 39.5 -9.719 1 98.69 524 ILE A N 1
ATOM 3899 C CA . ILE A 1 524 ? 12.938 39.75 -8.281 1 98.69 524 ILE A CA 1
ATOM 3900 C C . ILE A 1 524 ? 11.883 40.781 -7.957 1 98.69 524 ILE A C 1
ATOM 3902 O O . ILE A 1 524 ? 11.906 41.906 -8.5 1 98.69 524 ILE A O 1
ATOM 3906 N N . ILE A 1 525 ? 10.984 40.469 -7.113 1 98.75 525 ILE A N 1
ATOM 3907 C CA . ILE A 1 525 ? 9.922 41.375 -6.688 1 98.75 525 ILE A CA 1
ATOM 3908 C C . ILE A 1 525 ? 10.258 41.938 -5.316 1 98.75 525 ILE A C 1
ATOM 3910 O O . ILE A 1 525 ? 10.633 41.219 -4.398 1 98.75 525 ILE A O 1
ATOM 3914 N N . ASP A 1 526 ? 10.172 43.25 -5.191 1 98.44 526 ASP A N 1
ATOM 3915 C CA . ASP A 1 526 ? 10.227 43.906 -3.885 1 98.44 526 ASP A CA 1
ATOM 3916 C C . ASP A 1 526 ? 8.898 43.781 -3.148 1 98.44 526 ASP A C 1
ATOM 3918 O O . ASP A 1 526 ? 7.906 44.406 -3.527 1 98.44 526 ASP A O 1
ATOM 3922 N N . LEU A 1 527 ? 8.883 43.062 -2.049 1 98.25 527 LEU A N 1
ATOM 3923 C CA . LEU A 1 527 ? 7.625 42.719 -1.399 1 98.25 527 LEU A CA 1
ATOM 3924 C C . LEU A 1 527 ? 7.137 43.875 -0.531 1 98.25 527 LEU A C 1
ATOM 3926 O O . LEU A 1 527 ? 5.977 43.875 -0.109 1 98.25 527 LEU A O 1
ATOM 3930 N N . SER A 1 528 ? 8 44.875 -0.373 1 96.75 528 SER A N 1
ATOM 3931 C CA . SER A 1 528 ? 7.602 46.031 0.394 1 96.75 528 SER A CA 1
ATOM 3932 C C . SER A 1 528 ? 6.879 47.062 -0.485 1 96.75 528 SER A C 1
ATOM 3934 O O . SER A 1 528 ? 6.312 48.031 0.017 1 96.75 528 SER A O 1
ATOM 3936 N N . ASP A 1 529 ? 6.938 46.812 -1.741 1 97.44 529 ASP A N 1
ATOM 3937 C CA . ASP A 1 529 ? 6.207 47.688 -2.65 1 97.44 529 ASP A CA 1
ATOM 3938 C C . ASP A 1 529 ? 4.734 47.781 -2.262 1 97.44 529 ASP A C 1
ATOM 3940 O O . ASP A 1 529 ? 4.094 46.75 -1.988 1 97.44 529 ASP A O 1
ATOM 3944 N N . PRO A 1 530 ? 4.148 48.969 -2.219 1 96.88 530 PRO A N 1
ATOM 3945 C CA . PRO A 1 530 ? 2.75 49.156 -1.819 1 96.88 530 PRO A CA 1
ATOM 3946 C C . PRO A 1 530 ? 1.778 48.438 -2.773 1 96.88 530 PRO A C 1
ATOM 3948 O O . PRO A 1 530 ? 0.633 48.188 -2.404 1 96.88 530 PRO A O 1
ATOM 3951 N N . ALA A 1 531 ? 2.189 48.188 -3.982 1 97.75 531 ALA A N 1
ATOM 3952 C CA . ALA A 1 531 ? 1.346 47.531 -4.977 1 97.75 531 ALA A CA 1
ATOM 3953 C C . ALA A 1 531 ? 1.344 46.031 -4.785 1 97.75 531 ALA A C 1
ATOM 3955 O O . ALA A 1 531 ? 0.7 45.312 -5.543 1 97.75 531 ALA A O 1
ATOM 3956 N N . VAL A 1 532 ? 2.045 45.562 -3.783 1 98.5 532 VAL A N 1
ATOM 3957 C CA . VAL A 1 532 ? 2.064 44.125 -3.418 1 98.5 532 VAL A CA 1
ATOM 3958 C C . VAL A 1 532 ? 1.18 43.906 -2.195 1 98.5 532 VAL A C 1
ATOM 3960 O O . VAL A 1 532 ? 1.318 44.594 -1.183 1 98.5 532 VAL A O 1
ATOM 3963 N N . ARG A 1 533 ? 0.232 43.062 -2.303 1 98.12 533 ARG A N 1
ATOM 3964 C CA . ARG A 1 533 ? -0.602 42.656 -1.17 1 98.12 533 ARG A CA 1
ATOM 3965 C C . ARG A 1 533 ? -0.426 41.188 -0.84 1 98.12 533 ARG A C 1
ATOM 3967 O O . ARG A 1 533 ? -0.545 40.312 -1.719 1 98.12 533 ARG A O 1
ATOM 3974 N N . ILE A 1 534 ? -0.12 40.875 0.42 1 98.25 534 ILE A N 1
ATOM 3975 C CA . ILE A 1 534 ? 0.094 39.5 0.889 1 98.25 534 ILE A CA 1
ATOM 3976 C C . ILE A 1 534 ? -1.058 39.094 1.801 1 98.25 534 ILE A C 1
ATOM 3978 O O . ILE A 1 534 ? -1.372 39.781 2.771 1 98.25 534 ILE A O 1
ATOM 3982 N N . ARG A 1 535 ? -1.717 38.031 1.515 1 97.31 535 ARG A N 1
ATOM 3983 C CA . ARG A 1 535 ? -2.807 37.469 2.314 1 97.31 535 ARG A CA 1
ATOM 3984 C C . ARG A 1 535 ? -2.453 36.094 2.844 1 97.31 535 ARG A C 1
ATOM 3986 O O . ARG A 1 535 ? -2.426 35.125 2.084 1 97.31 535 ARG A O 1
ATOM 3993 N N . PRO A 1 536 ? -2.285 35.969 4.117 1 96.62 536 PRO A N 1
ATOM 3994 C CA . PRO A 1 536 ? -1.984 34.656 4.68 1 96.62 536 PRO A CA 1
ATOM 3995 C C . PRO A 1 536 ? -3.152 33.656 4.559 1 96.62 536 PRO A C 1
ATOM 3997 O O . PRO A 1 536 ? -4.312 34.062 4.719 1 96.62 536 PRO A O 1
ATOM 4000 N N . LEU A 1 537 ? -2.859 32.438 4.281 1 95.69 537 LEU A N 1
ATOM 4001 C CA . LEU A 1 537 ? -3.834 31.344 4.258 1 95.69 537 LEU A CA 1
ATOM 4002 C C . LEU A 1 537 ? -3.678 30.438 5.477 1 95.69 537 LEU A C 1
ATOM 4004 O O . LEU A 1 537 ? -2.559 30.062 5.84 1 95.69 537 LEU A O 1
ATOM 4008 N N . THR A 1 538 ? -4.777 30.078 6.125 1 93.88 538 THR A N 1
ATOM 4009 C CA . THR A 1 538 ? -4.715 29.188 7.27 1 93.88 538 THR A CA 1
ATOM 4010 C C . THR A 1 538 ? -4.582 27.734 6.812 1 93.88 538 THR A C 1
ATOM 4012 O O . THR A 1 538 ? -5.414 27.234 6.051 1 93.88 538 THR A O 1
ATOM 4015 N N . GLU A 1 539 ? -3.596 27.094 7.27 1 94.25 539 GLU A N 1
ATOM 4016 C CA . GLU A 1 539 ? -3.309 25.703 6.91 1 94.25 539 GLU A CA 1
ATOM 4017 C C . GLU A 1 539 ? -4.074 24.734 7.809 1 94.25 539 GLU A C 1
ATOM 4019 O O . GLU A 1 539 ? -4.719 25.156 8.773 1 94.25 539 GLU A O 1
ATOM 4024 N N . ILE A 1 540 ? -3.955 23.438 7.492 1 93.19 540 ILE A N 1
ATOM 4025 C CA . ILE A 1 540 ? -4.684 22.391 8.188 1 93.19 540 ILE A CA 1
ATOM 4026 C C . ILE A 1 540 ? -4.281 22.375 9.656 1 93.19 540 ILE A C 1
ATOM 4028 O O . ILE A 1 540 ? -5.07 21.984 10.523 1 93.19 540 ILE A O 1
ATOM 4032 N N . THR A 1 541 ? -3.074 22.859 10.07 1 92.25 541 THR A N 1
ATOM 4033 C CA . THR A 1 541 ? -2.578 22.875 11.445 1 92.25 541 THR A CA 1
ATOM 4034 C C . THR A 1 541 ? -3.08 24.125 12.18 1 92.25 541 THR A C 1
ATOM 4036 O O . THR A 1 541 ? -2.881 24.25 13.391 1 92.25 541 THR A O 1
ATOM 4039 N N . GLY A 1 542 ? -3.691 25.016 11.461 1 90.38 542 GLY A N 1
ATOM 4040 C CA . GLY A 1 542 ? -4.082 26.297 12.039 1 90.38 542 GLY A CA 1
ATOM 4041 C C . GLY A 1 542 ? -3.039 27.375 11.859 1 90.38 542 GLY A C 1
ATOM 4042 O O . GLY A 1 542 ? -3.33 28.562 12.039 1 90.38 542 GLY A O 1
ATOM 4043 N N . GLU A 1 543 ? -1.905 26.984 11.391 1 92.19 543 GLU A N 1
ATOM 4044 C CA . GLU A 1 543 ? -0.842 27.953 11.125 1 92.19 543 GLU A CA 1
ATOM 4045 C C . GLU A 1 543 ? -1.058 28.656 9.789 1 92.19 543 GLU A C 1
ATOM 4047 O O . GLU A 1 543 ? -1.906 28.234 8.992 1 92.19 543 GLU A O 1
ATOM 4052 N N . THR A 1 544 ? -0.373 29.75 9.617 1 93.06 544 THR A N 1
ATOM 4053 C CA . THR A 1 544 ? -0.449 30.531 8.383 1 93.06 544 THR A CA 1
ATOM 4054 C C . THR A 1 544 ? 0.931 30.672 7.75 1 93.06 544 THR A C 1
ATOM 4056 O O . THR A 1 544 ? 1.468 31.781 7.656 1 93.06 544 THR A O 1
ATOM 4059 N N . LEU A 1 545 ? 1.384 29.609 7.195 1 89.75 545 LEU A N 1
ATOM 4060 C CA . LEU A 1 545 ? 2.742 29.609 6.664 1 89.75 545 LEU A CA 1
ATOM 4061 C C . LEU A 1 545 ? 2.746 29.969 5.18 1 89.75 545 LEU A C 1
ATOM 4063 O O . LEU A 1 545 ? 3.725 30.516 4.672 1 89.75 545 LEU A O 1
ATOM 4067 N N . PHE A 1 546 ? 1.756 29.641 4.391 1 91.31 546 PHE A N 1
ATOM 4068 C CA . PHE A 1 546 ? 1.763 30.016 2.984 1 91.31 546 PHE A CA 1
ATOM 4069 C C . PHE A 1 546 ? 0.731 31.109 2.717 1 91.31 546 PHE A C 1
ATOM 4071 O O . PHE A 1 546 ? -0.095 31.406 3.578 1 91.31 546 PHE A O 1
ATOM 4078 N N . ASN A 1 547 ? 0.894 31.781 1.574 1 95.88 547 ASN A N 1
ATOM 4079 C CA . ASN A 1 547 ? 0.201 33.031 1.295 1 95.88 547 ASN A CA 1
ATOM 4080 C C . ASN A 1 547 ? -0.219 33.125 -0.169 1 95.88 547 ASN A C 1
ATOM 4082 O O . ASN A 1 547 ? 0.365 32.469 -1.03 1 95.88 547 ASN A O 1
ATOM 4086 N N . GLU A 1 548 ? -1.21 33.875 -0.342 1 97.19 548 GLU A N 1
ATOM 4087 C CA . GLU A 1 548 ? -1.469 34.5 -1.648 1 97.19 548 GLU A CA 1
ATOM 4088 C C . GLU A 1 548 ? -0.774 35.844 -1.785 1 97.19 548 GLU A C 1
ATOM 4090 O O . GLU A 1 548 ? -0.695 36.594 -0.82 1 97.19 548 GLU A O 1
ATOM 4095 N N . VAL A 1 549 ? -0.262 36.062 -2.914 1 98.31 549 VAL A N 1
ATOM 4096 C CA . VAL A 1 549 ? 0.4 37.312 -3.188 1 98.31 549 VAL A CA 1
ATOM 4097 C C . VAL A 1 549 ? -0.2 37.969 -4.438 1 98.31 549 VAL A C 1
ATOM 4099 O O . VAL A 1 549 ? -0.194 37.344 -5.516 1 98.31 549 VAL A O 1
ATOM 4102 N N . PHE A 1 550 ? -0.678 39.125 -4.258 1 98.56 550 PHE A N 1
ATOM 4103 C CA . PHE A 1 550 ? -1.299 39.875 -5.348 1 98.56 550 PHE A CA 1
ATOM 4104 C C . PHE A 1 550 ? -0.378 40.969 -5.836 1 98.56 550 PHE A C 1
ATOM 4106 O O . PHE A 1 550 ? 0.169 41.75 -5.035 1 98.56 550 PHE A O 1
ATOM 4113 N N . LEU A 1 551 ? -0.17 41.031 -7.09 1 98.75 551 LEU A N 1
ATOM 4114 C CA . LEU A 1 551 ? 0.634 42.062 -7.75 1 98.75 551 LEU A CA 1
ATOM 4115 C C . LEU A 1 551 ? -0.236 42.938 -8.633 1 98.75 551 LEU A C 1
ATOM 4117 O O . LEU A 1 551 ? -0.821 42.469 -9.609 1 98.75 551 LEU A O 1
ATOM 4121 N N . ASP A 1 552 ? -0.242 44.125 -8.273 1 98.38 552 ASP A N 1
ATOM 4122 C CA . ASP A 1 552 ? -1.057 45.094 -9.031 1 98.38 552 ASP A CA 1
ATOM 4123 C C . ASP A 1 552 ? -0.191 46.188 -9.656 1 98.38 552 ASP A C 1
ATOM 4125 O O . ASP A 1 552 ? -0.037 47.25 -9.086 1 98.38 552 ASP A O 1
ATOM 4129 N N . ASN A 1 553 ? 0.264 45.938 -10.812 1 98.12 553 ASN A N 1
ATOM 4130 C CA . ASN A 1 553 ? 1.116 46.875 -11.562 1 98.12 553 ASN A CA 1
ATOM 4131 C C . ASN A 1 553 ? 2.379 47.219 -10.781 1 98.12 553 ASN A C 1
ATOM 4133 O O . ASN A 1 553 ? 2.68 48.406 -10.594 1 98.12 553 ASN A O 1
ATOM 4137 N N . VAL A 1 554 ? 3.01 46.281 -10.352 1 98.62 554 VAL A N 1
ATOM 4138 C CA . VAL A 1 554 ? 4.25 46.438 -9.602 1 98.62 554 VAL A CA 1
ATOM 4139 C C . VAL A 1 554 ? 5.398 46.75 -10.562 1 98.62 554 VAL A C 1
ATOM 4141 O O . VAL A 1 554 ? 5.633 46 -11.516 1 98.62 554 VAL A O 1
ATOM 4144 N N . PHE A 1 555 ? 6.105 47.781 -10.328 1 98.44 555 PHE A N 1
ATOM 4145 C CA . PHE A 1 555 ? 7.246 48.156 -11.164 1 98.44 555 PHE A CA 1
ATOM 4146 C C . PHE A 1 555 ? 8.469 47.312 -10.797 1 98.44 555 PHE A C 1
ATOM 4148 O O . PHE A 1 555 ? 8.828 47.219 -9.617 1 98.44 555 PHE A O 1
ATOM 4155 N N . VAL A 1 556 ? 9.117 46.688 -11.781 1 98.62 556 VAL A N 1
ATOM 4156 C CA . VAL A 1 556 ? 10.352 45.938 -11.633 1 98.62 556 VAL A CA 1
ATOM 4157 C C . VAL A 1 556 ? 11.422 46.5 -12.562 1 98.62 556 VAL A C 1
ATOM 4159 O O . VAL A 1 556 ? 11.289 46.438 -13.789 1 98.62 556 VAL A O 1
ATOM 4162 N N . PRO A 1 557 ? 12.461 47.031 -12.062 1 98.31 557 PRO A N 1
ATOM 4163 C CA . PRO A 1 557 ? 13.523 47.562 -12.922 1 98.31 557 PRO A CA 1
ATOM 4164 C C . PRO A 1 557 ? 14.281 46.469 -13.672 1 98.31 557 PRO A C 1
ATOM 4166 O O . PRO A 1 557 ? 14.305 45.312 -13.227 1 98.31 557 PRO A O 1
ATOM 4169 N N . ASP A 1 558 ? 14.992 46.75 -14.719 1 97.69 558 ASP A N 1
ATOM 4170 C CA . ASP A 1 558 ? 15.734 45.812 -15.547 1 97.69 558 ASP A CA 1
ATOM 4171 C C . ASP A 1 558 ? 16.781 45.062 -14.727 1 97.69 558 ASP A C 1
ATOM 4173 O O . ASP A 1 558 ? 17.062 43.906 -14.977 1 97.69 558 ASP A O 1
ATOM 4177 N N . ARG A 1 559 ? 17.312 45.688 -13.797 1 97.38 559 ARG A N 1
ATOM 4178 C CA . ARG A 1 559 ? 18.375 45.094 -12.992 1 97.38 559 ARG A CA 1
ATOM 4179 C C . ARG A 1 559 ? 17.828 43.938 -12.148 1 97.38 559 ARG A C 1
ATOM 4181 O O . ARG A 1 559 ? 18.609 43.125 -11.602 1 97.38 559 ARG A O 1
ATOM 4188 N N . ASP A 1 560 ? 16.484 43.812 -12.016 1 98.38 560 ASP A N 1
ATOM 4189 C CA . ASP A 1 560 ? 15.891 42.781 -11.18 1 98.38 560 ASP A CA 1
ATOM 4190 C C . ASP A 1 560 ? 15.32 41.656 -12.031 1 98.38 560 ASP A C 1
ATOM 4192 O O . ASP A 1 560 ? 14.594 40.781 -11.531 1 98.38 560 ASP A O 1
ATOM 4196 N N . VAL A 1 561 ? 15.617 41.719 -13.305 1 98.44 561 VAL A N 1
ATOM 4197 C CA . VAL A 1 561 ? 15.406 40.562 -14.172 1 98.44 561 VAL A CA 1
ATOM 4198 C C . VAL A 1 561 ? 16.547 39.562 -13.984 1 98.44 561 VAL A C 1
ATOM 4200 O O . VAL A 1 561 ? 17.719 39.938 -14.07 1 98.44 561 VAL A O 1
ATOM 4203 N N . VAL A 1 562 ? 16.234 38.375 -13.656 1 98.44 562 VAL A N 1
ATOM 4204 C CA . VAL A 1 562 ? 17.234 37.344 -13.438 1 98.44 562 VAL A CA 1
ATOM 4205 C C . VAL A 1 562 ? 17.359 36.469 -14.688 1 98.44 562 VAL A C 1
ATOM 4207 O O . VAL A 1 562 ? 16.391 35.844 -15.117 1 98.44 562 VAL A O 1
ATOM 4210 N N . GLY A 1 563 ? 18.531 36.312 -15.188 1 96.94 563 GLY A N 1
ATOM 4211 C CA . GLY A 1 563 ? 18.703 35.656 -16.469 1 96.94 563 GLY A CA 1
ATOM 4212 C C . GLY A 1 563 ? 18.234 36.5 -17.641 1 96.94 563 GLY A C 1
ATOM 4213 O O . GLY A 1 563 ? 18.141 37.719 -17.531 1 96.94 563 GLY A O 1
ATOM 4214 N N . ALA A 1 564 ? 17.984 35.781 -18.781 1 96.69 564 ALA A N 1
ATOM 4215 C CA . ALA A 1 564 ? 17.562 36.531 -19.984 1 96.69 564 ALA A CA 1
ATOM 4216 C C . ALA A 1 564 ? 16.047 36.594 -20.062 1 96.69 564 ALA A C 1
ATOM 4218 O O . ALA A 1 564 ? 15.336 35.719 -19.578 1 96.69 564 ALA A O 1
ATOM 4219 N N . VAL A 1 565 ? 15.594 37.75 -20.625 1 97.06 565 VAL A N 1
ATOM 4220 C CA . VAL A 1 565 ? 14.172 37.875 -20.906 1 97.06 565 VAL A CA 1
ATOM 4221 C C . VAL A 1 565 ? 13.711 36.719 -21.797 1 97.06 565 VAL A C 1
ATOM 4223 O O . VAL A 1 565 ? 14.398 36.344 -22.734 1 97.06 565 VAL A O 1
ATOM 4226 N N . ASN A 1 566 ? 12.664 36.094 -21.359 1 96.62 566 ASN A N 1
ATOM 4227 C CA . ASN A 1 566 ? 12.023 35 -22.062 1 96.62 566 ASN A CA 1
ATOM 4228 C C . ASN A 1 566 ? 12.797 33.688 -21.859 1 96.62 566 ASN A C 1
ATOM 4230 O O . ASN A 1 566 ? 12.492 32.688 -22.484 1 96.62 566 ASN A O 1
ATOM 4234 N N . ASP A 1 567 ? 13.734 33.656 -20.953 1 95.75 567 ASP A N 1
ATOM 4235 C CA . ASP A 1 567 ? 14.453 32.438 -20.609 1 95.75 567 ASP A CA 1
ATOM 4236 C C . ASP A 1 567 ? 14.305 32.125 -19.109 1 95.75 567 ASP A C 1
ATOM 4238 O O . ASP A 1 567 ? 15.227 31.609 -18.484 1 95.75 567 ASP A O 1
ATOM 4242 N N . GLY A 1 568 ? 13.266 32.625 -18.625 1 95.31 568 GLY A N 1
ATOM 4243 C CA . GLY A 1 568 ? 13.016 32.438 -17.203 1 95.31 568 GLY A CA 1
ATOM 4244 C C . GLY A 1 568 ? 12.75 31 -16.812 1 95.31 568 GLY A C 1
ATOM 4245 O O . GLY A 1 568 ? 12.891 30.641 -15.633 1 95.31 568 GLY A O 1
ATOM 4246 N N . TRP A 1 569 ? 12.367 30.188 -17.766 1 93.38 569 TRP A N 1
ATOM 4247 C CA . TRP A 1 569 ? 12.102 28.781 -17.469 1 93.38 569 TRP A CA 1
ATOM 4248 C C . TRP A 1 569 ? 13.367 28.078 -17.016 1 93.38 569 TRP A C 1
ATOM 4250 O O . TRP A 1 569 ? 13.32 27.219 -16.125 1 93.38 569 TRP A O 1
ATOM 4260 N N . SER A 1 570 ? 14.438 28.391 -17.547 1 93.06 570 SER A N 1
ATOM 4261 C CA . SER A 1 570 ? 15.711 27.812 -17.109 1 93.06 570 SER A CA 1
ATOM 4262 C C . SER A 1 570 ? 16.016 28.203 -15.672 1 93.06 570 SER A C 1
ATOM 4264 O O . SER A 1 570 ? 16.531 27.391 -14.898 1 93.06 570 SER A O 1
ATOM 4266 N N . VAL A 1 571 ? 15.719 29.406 -15.32 1 93.88 571 VAL A N 1
ATOM 4267 C CA . VAL A 1 571 ? 15.906 29.891 -13.953 1 93.88 571 VAL A CA 1
ATOM 4268 C C . VAL A 1 571 ? 14.977 29.141 -13.008 1 93.88 571 VAL A C 1
ATOM 4270 O O . VAL A 1 571 ? 15.398 28.703 -11.93 1 93.88 571 VAL A O 1
ATOM 4273 N N . ALA A 1 572 ? 13.773 29.016 -13.453 1 93.5 572 ALA A N 1
ATOM 4274 C CA . ALA A 1 572 ? 12.789 28.297 -12.641 1 93.5 572 ALA A CA 1
ATOM 4275 C C . ALA A 1 572 ? 13.219 26.859 -12.406 1 93.5 572 ALA A C 1
ATOM 4277 O O . ALA A 1 572 ? 13.102 26.344 -11.289 1 93.5 572 ALA A O 1
ATOM 4278 N N . MET A 1 573 ? 13.68 26.219 -13.414 1 88.06 573 MET A N 1
ATOM 4279 C CA . MET A 1 573 ? 14.125 24.844 -13.305 1 88.06 573 MET A CA 1
ATOM 4280 C C . MET A 1 573 ? 15.289 24.719 -12.328 1 88.06 573 MET A C 1
ATOM 4282 O O . MET A 1 573 ? 15.367 23.75 -11.562 1 88.06 573 MET A O 1
ATOM 4286 N N . ALA A 1 574 ? 16.141 25.625 -12.383 1 88.69 574 ALA A N 1
ATOM 4287 C CA . ALA A 1 574 ? 17.25 25.641 -11.438 1 88.69 574 ALA A CA 1
ATOM 4288 C C . ALA A 1 574 ? 16.75 25.797 -10.008 1 88.69 574 ALA A C 1
ATOM 4290 O O . ALA A 1 574 ? 17.234 25.125 -9.094 1 88.69 574 ALA A O 1
ATOM 4291 N N . ALA A 1 575 ? 15.797 26.672 -9.852 1 90.88 575 ALA A N 1
ATOM 4292 C CA . ALA A 1 575 ? 15.203 26.875 -8.531 1 90.88 575 ALA A CA 1
ATOM 4293 C C . ALA A 1 575 ? 14.539 25.594 -8.023 1 90.88 575 ALA A C 1
ATOM 4295 O O . ALA A 1 575 ? 14.688 25.234 -6.859 1 90.88 575 ALA A O 1
ATOM 4296 N N . PHE A 1 576 ? 13.828 24.953 -8.93 1 86.25 576 PHE A N 1
ATOM 4297 C CA . PHE A 1 576 ? 13.188 23.688 -8.578 1 86.25 576 PHE A CA 1
ATOM 4298 C C . PHE A 1 576 ? 14.219 22.656 -8.164 1 86.25 576 PHE A C 1
ATOM 4300 O O . PHE A 1 576 ? 14 21.891 -7.219 1 86.25 576 PHE A O 1
ATOM 4307 N N . GLY A 1 577 ? 15.273 22.594 -8.867 1 79.44 577 GLY A N 1
ATOM 4308 C CA . GLY A 1 577 ? 16.344 21.688 -8.516 1 79.44 577 GLY A CA 1
ATOM 4309 C C . GLY A 1 577 ? 16.922 21.938 -7.133 1 79.44 577 GLY A C 1
ATOM 4310 O O . GLY A 1 577 ? 17.125 21.016 -6.352 1 79.44 577 GLY A O 1
ATOM 4311 N N . ASN A 1 578 ? 17.156 23.188 -6.848 1 83.06 578 ASN A N 1
ATOM 4312 C CA . ASN A 1 578 ? 17.688 23.578 -5.547 1 83.06 578 ASN A CA 1
ATOM 4313 C C . ASN A 1 578 ? 16.672 23.312 -4.43 1 83.06 578 ASN A C 1
ATOM 4315 O O . ASN A 1 578 ? 17.062 22.953 -3.316 1 83.06 578 ASN A O 1
ATOM 4319 N N . GLU A 1 579 ? 15.43 23.516 -4.754 1 84.56 579 GLU A N 1
ATOM 4320 C CA . GLU A 1 579 ? 14.352 23.25 -3.807 1 84.56 579 GLU A CA 1
ATOM 4321 C C . GLU A 1 579 ? 14.32 21.781 -3.406 1 84.56 579 GLU A C 1
ATOM 4323 O O . GLU A 1 579 ? 14.211 21.453 -2.223 1 84.56 579 GLU A O 1
ATOM 4328 N N . ARG A 1 580 ? 14.391 20.938 -4.301 1 72.62 580 ARG A N 1
ATOM 4329 C CA . ARG A 1 580 ? 14.336 19.5 -4.07 1 72.62 580 ARG A CA 1
ATOM 4330 C C . ARG A 1 580 ? 15.477 19.047 -3.174 1 72.62 580 ARG A C 1
ATOM 4332 O O . ARG A 1 580 ? 15.297 18.172 -2.326 1 72.62 580 ARG A O 1
ATOM 4339 N N . VAL A 1 581 ? 16.594 19.641 -3.371 1 66.38 581 VAL A N 1
ATOM 4340 C CA . VAL A 1 581 ? 17.766 19.312 -2.561 1 66.38 581 VAL A CA 1
ATOM 4341 C C . VAL A 1 581 ? 17.547 19.75 -1.118 1 66.38 581 VAL A C 1
ATOM 4343 O O . VAL A 1 581 ? 17.891 19.031 -0.177 1 66.38 581 VAL A O 1
ATOM 4346 N N . SER A 1 582 ? 16.953 20.844 -1.032 1 68.94 582 SER A N 1
ATOM 4347 C CA . SER A 1 582 ? 16.719 21.406 0.293 1 68.94 582 SER A CA 1
ATOM 4348 C C . SER A 1 582 ? 15.625 20.641 1.037 1 68.94 582 SER A C 1
ATOM 4350 O O . SER A 1 582 ? 15.773 20.344 2.227 1 68.94 582 SER A O 1
ATOM 4352 N N . ILE A 1 583 ? 14.555 20.375 0.349 1 65.25 583 ILE A N 1
ATOM 4353 C CA . ILE A 1 583 ? 13.422 19.688 0.962 1 65.25 583 ILE A CA 1
ATOM 4354 C C . ILE A 1 583 ? 13.82 18.25 1.303 1 65.25 583 ILE A C 1
ATOM 4356 O O . ILE A 1 583 ? 13.398 17.703 2.328 1 65.25 583 ILE A O 1
ATOM 4360 N N . GLY A 1 584 ? 14.695 17.688 0.555 1 60.91 584 GLY A N 1
ATOM 4361 C CA . GLY A 1 584 ? 15.125 16.312 0.763 1 60.91 584 GLY A CA 1
ATOM 4362 C C . GLY A 1 584 ? 16.109 16.156 1.903 1 60.91 584 GLY A C 1
ATOM 4363 O O . GLY A 1 584 ? 16.406 15.039 2.328 1 60.91 584 GLY A O 1
ATOM 4364 N N . GLY A 1 585 ? 16.719 17.234 2.449 1 58.81 585 GLY A N 1
ATOM 4365 C CA . GLY A 1 585 ? 17.828 17.172 3.385 1 58.81 585 GLY A CA 1
ATOM 4366 C C . GLY A 1 585 ? 17.391 16.922 4.816 1 58.81 585 GLY A C 1
ATOM 4367 O O . GLY A 1 585 ? 18.188 16.484 5.645 1 58.81 585 GLY A O 1
ATOM 4368 N N . GLY A 1 586 ? 16.156 17.125 5.141 1 62.5 586 GLY A N 1
ATOM 4369 C CA . GLY A 1 586 ? 15.828 16.875 6.535 1 62.5 586 GLY A CA 1
ATOM 4370 C C . GLY A 1 586 ? 14.336 16.75 6.777 1 62.5 586 GLY A C 1
ATOM 4371 O O . GLY A 1 586 ? 13.531 17.094 5.914 1 62.5 586 GLY A O 1
ATOM 4372 N N . SER A 1 587 ? 14.195 16.047 7.996 1 67.5 587 SER A N 1
ATOM 4373 C CA . SER A 1 587 ? 12.789 15.852 8.336 1 67.5 587 SER A CA 1
ATOM 4374 C C . SER A 1 587 ? 12.219 17.078 9.047 1 67.5 587 SER A C 1
ATOM 4376 O O . SER A 1 587 ? 12.844 17.625 9.953 1 67.5 587 SER A O 1
ATOM 4378 N N . VAL A 1 588 ? 11.141 17.516 8.555 1 77.12 588 VAL A N 1
ATOM 4379 C CA . VAL A 1 588 ? 10.461 18.641 9.188 1 77.12 588 VAL A CA 1
ATOM 4380 C C . VAL A 1 588 ? 9.398 18.141 10.156 1 77.12 588 VAL A C 1
ATOM 4382 O O . VAL A 1 588 ? 8.711 18.922 10.805 1 77.12 588 VAL A O 1
ATOM 4385 N N . THR A 1 589 ? 9.297 16.859 10.273 1 91.62 589 THR A N 1
ATOM 4386 C CA . THR A 1 589 ? 8.398 16.203 11.219 1 91.62 589 THR A CA 1
ATOM 4387 C C . THR A 1 589 ? 9.148 15.156 12.039 1 91.62 589 THR A C 1
ATOM 4389 O O . THR A 1 589 ? 10.352 14.977 11.875 1 91.62 589 THR A O 1
ATOM 4392 N N . MET A 1 590 ? 8.438 14.609 12.953 1 93.62 590 MET A N 1
ATOM 4393 C CA . MET A 1 590 ? 9.039 13.586 13.805 1 93.62 590 MET A CA 1
ATOM 4394 C C . MET A 1 590 ? 9.641 12.461 12.969 1 93.62 590 MET A C 1
ATOM 4396 O O . MET A 1 590 ? 9.141 12.148 11.883 1 93.62 590 MET A O 1
ATOM 4400 N N . THR A 1 591 ? 10.734 11.922 13.477 1 94.5 591 THR A N 1
ATOM 4401 C CA . THR A 1 591 ? 11.445 10.859 12.773 1 94.5 591 THR A CA 1
ATOM 4402 C C . THR A 1 591 ? 11.102 9.492 13.359 1 94.5 591 THR A C 1
ATOM 4404 O O . THR A 1 591 ? 10.477 9.406 14.422 1 94.5 591 THR A O 1
ATOM 4407 N N . ALA A 1 592 ? 11.484 8.453 12.688 1 96.69 592 ALA A N 1
ATOM 4408 C CA . ALA A 1 592 ? 11.18 7.094 13.109 1 96.69 592 ALA A CA 1
ATOM 4409 C C . ALA A 1 592 ? 11.789 6.793 14.477 1 96.69 592 ALA A C 1
ATOM 4411 O O . ALA A 1 592 ? 11.211 6.055 15.273 1 96.69 592 ALA A O 1
ATOM 4412 N N . GLU A 1 593 ? 12.953 7.355 14.812 1 95.19 593 GLU A N 1
ATOM 4413 C CA . GLU A 1 593 ? 13.625 7.117 16.078 1 95.19 593 GLU A CA 1
ATOM 4414 C C . GLU A 1 593 ? 12.789 7.621 17.25 1 95.19 593 GLU A C 1
ATOM 4416 O O . GLU A 1 593 ? 12.812 7.035 18.344 1 95.19 593 GLU A O 1
ATOM 4421 N N . ALA A 1 594 ? 12.047 8.664 16.984 1 96.31 594 ALA A N 1
ATOM 4422 C CA . ALA A 1 594 ? 11.203 9.227 18.031 1 96.31 594 ALA A CA 1
ATOM 4423 C C . ALA A 1 594 ? 10.086 8.266 18.422 1 96.31 594 ALA A C 1
ATOM 4425 O O . ALA A 1 594 ? 9.547 8.336 19.516 1 96.31 594 ALA A O 1
ATOM 4426 N N . LEU A 1 595 ? 9.727 7.332 17.562 1 98.31 595 LEU A N 1
ATOM 4427 C CA . LEU A 1 595 ? 8.664 6.371 17.828 1 98.31 595 LEU A CA 1
ATOM 4428 C C . LEU A 1 595 ? 9.078 5.387 18.922 1 98.31 595 LEU A C 1
ATOM 4430 O O . LEU A 1 595 ? 8.227 4.824 19.609 1 98.31 595 LEU A O 1
ATOM 4434 N N . ILE A 1 596 ? 10.43 5.168 19.078 1 97.94 596 ILE A N 1
ATOM 4435 C CA . ILE A 1 596 ? 10.914 4.227 20.078 1 97.94 596 ILE A CA 1
ATOM 4436 C C . ILE A 1 596 ? 10.484 4.684 21.469 1 97.94 596 ILE A C 1
ATOM 4438 O O . ILE A 1 596 ? 9.93 3.896 22.25 1 97.94 596 ILE A O 1
ATOM 4442 N N . ASP A 1 597 ? 10.664 5.969 21.719 1 97.31 597 ASP A N 1
ATOM 4443 C CA . ASP A 1 597 ? 10.289 6.508 23.016 1 97.31 597 ASP A CA 1
ATOM 4444 C C . ASP A 1 597 ? 8.773 6.551 23.188 1 97.31 597 ASP A C 1
ATOM 4446 O O . ASP A 1 597 ? 8.25 6.285 24.266 1 97.31 597 ASP A O 1
ATOM 4450 N N . LEU A 1 598 ? 8.094 6.922 22.125 1 97.94 598 LEU A N 1
ATOM 4451 C CA . LEU A 1 598 ? 6.637 6.945 22.172 1 97.94 598 LEU A CA 1
ATOM 4452 C C . LEU A 1 598 ? 6.078 5.559 22.484 1 97.94 598 LEU A C 1
ATOM 4454 O O . LEU A 1 598 ? 5.121 5.434 23.25 1 97.94 598 LEU A O 1
ATOM 4458 N N . LEU A 1 599 ? 6.656 4.535 21.828 1 98.06 599 LEU A N 1
ATOM 4459 C CA . LEU A 1 599 ? 6.262 3.148 22.047 1 98.06 599 LEU A CA 1
ATOM 4460 C C . LEU A 1 599 ? 6.441 2.752 23.5 1 98.06 599 LEU A C 1
ATOM 4462 O O . LEU A 1 599 ? 5.551 2.145 24.109 1 98.06 599 LEU A O 1
ATOM 4466 N N . LYS A 1 600 ? 7.57 3.1 24.125 1 97.44 600 LYS A N 1
ATOM 4467 C CA . LYS A 1 600 ? 7.871 2.766 25.516 1 97.44 600 LYS A CA 1
ATOM 4468 C C . LYS A 1 600 ? 6.891 3.445 26.469 1 97.44 600 LYS A C 1
ATOM 4470 O O . LYS A 1 600 ? 6.48 2.855 27.469 1 97.44 600 LYS A O 1
ATOM 4475 N N . ARG A 1 601 ? 6.496 4.59 26.078 1 97.12 601 ARG A N 1
ATOM 4476 C CA . ARG A 1 601 ? 5.652 5.387 26.969 1 97.12 601 ARG A CA 1
ATOM 4477 C C . ARG A 1 601 ? 4.199 4.934 26.891 1 97.12 601 ARG A C 1
ATOM 4479 O O . ARG A 1 601 ? 3.502 4.883 27.906 1 97.12 601 ARG A O 1
ATOM 4486 N N . HIS A 1 602 ? 3.746 4.574 25.688 1 96.94 602 HIS A N 1
ATOM 4487 C CA . HIS A 1 602 ? 2.299 4.504 25.531 1 96.94 602 HIS A CA 1
ATOM 4488 C C . HIS A 1 602 ? 1.854 3.094 25.156 1 96.94 602 HIS A C 1
ATOM 4490 O O . HIS A 1 602 ? 0.673 2.758 25.266 1 96.94 602 HIS A O 1
ATOM 4496 N N . ARG A 1 603 ? 2.729 2.285 24.656 1 96.81 603 ARG A N 1
ATOM 4497 C CA . ARG A 1 603 ? 2.393 0.923 24.25 1 96.81 603 ARG A CA 1
ATOM 4498 C C . ARG A 1 603 ? 3.504 -0.051 24.625 1 96.81 603 ARG A C 1
ATOM 4500 O O . ARG A 1 603 ? 3.959 -0.837 23.797 1 96.81 603 ARG A O 1
ATOM 4507 N N . PRO A 1 604 ? 3.893 0.027 25.875 1 95.25 604 PRO A N 1
ATOM 4508 C CA . PRO A 1 604 ? 4.961 -0.901 26.25 1 95.25 604 PRO A CA 1
ATOM 4509 C C . PRO A 1 604 ? 4.559 -2.363 26.094 1 95.25 604 PRO A C 1
ATOM 4511 O O . PRO A 1 604 ? 3.438 -2.742 26.438 1 95.25 604 PRO A O 1
ATOM 4514 N N . GLY A 1 605 ? 5.34 -3.168 25.5 1 94.38 605 GLY A N 1
ATOM 4515 C CA . GLY A 1 605 ? 5.113 -4.602 25.406 1 94.38 605 GLY A CA 1
ATOM 4516 C C . GLY A 1 605 ? 4.297 -5.008 24.203 1 94.38 605 GLY A C 1
ATOM 4517 O O . GLY A 1 605 ? 4.094 -6.195 23.953 1 94.38 605 GLY A O 1
ATOM 4518 N N . ASP A 1 606 ? 3.758 -4.062 23.469 1 96.69 606 ASP A N 1
ATOM 4519 C CA . ASP A 1 606 ? 3.014 -4.379 22.25 1 96.69 606 ASP A CA 1
ATOM 4520 C C . ASP A 1 606 ? 3.957 -4.746 21.109 1 96.69 606 ASP A C 1
ATOM 4522 O O . ASP A 1 606 ? 4.406 -3.877 20.375 1 96.69 606 ASP A O 1
ATOM 4526 N N . SER A 1 607 ? 4.109 -6.02 20.891 1 95.94 607 SER A N 1
ATOM 4527 C CA . SER A 1 607 ? 5.094 -6.484 19.922 1 95.94 607 SER A CA 1
ATOM 4528 C C . SER A 1 607 ? 4.648 -6.176 18.484 1 95.94 607 SER A C 1
ATOM 4530 O O . SER A 1 607 ? 5.48 -6.016 17.594 1 95.94 607 SER A O 1
ATOM 4532 N N . GLY A 1 608 ? 3.338 -6.109 18.266 1 96.94 608 GLY A N 1
ATOM 4533 C CA . GLY A 1 608 ? 2.84 -5.758 16.938 1 96.94 608 GLY A CA 1
ATOM 4534 C C . GLY A 1 608 ? 3.211 -4.348 16.516 1 96.94 608 GLY A C 1
ATOM 4535 O O . GLY A 1 608 ? 3.74 -4.141 15.43 1 96.94 608 GLY A O 1
ATOM 4536 N N . VAL A 1 609 ? 3.006 -3.389 17.406 1 97.81 609 VAL A N 1
ATOM 4537 C CA . VAL A 1 609 ? 3.332 -1.999 17.109 1 97.81 609 VAL A CA 1
ATOM 4538 C C . VAL A 1 609 ? 4.848 -1.819 17.062 1 97.81 609 VAL A C 1
ATOM 4540 O O . VAL A 1 609 ? 5.371 -1.042 16.266 1 97.81 609 VAL A O 1
ATOM 4543 N N . ALA A 1 610 ? 5.523 -2.541 17.953 1 98.19 610 ALA A N 1
ATOM 4544 C CA . ALA A 1 610 ? 6.984 -2.48 17.969 1 98.19 610 ALA A CA 1
ATOM 4545 C C . ALA A 1 610 ? 7.559 -2.896 16.609 1 98.19 610 ALA A C 1
ATOM 4547 O O . ALA A 1 610 ? 8.5 -2.277 16.109 1 98.19 610 ALA A O 1
ATOM 4548 N N . ARG A 1 611 ? 7.055 -3.93 16.094 1 97.75 611 ARG A N 1
ATOM 4549 C CA . ARG A 1 611 ? 7.492 -4.414 14.789 1 97.75 611 ARG A CA 1
ATOM 4550 C C . ARG A 1 611 ? 7.289 -3.354 13.719 1 97.75 611 ARG A C 1
ATOM 4552 O O . ARG A 1 611 ? 8.125 -3.195 12.828 1 97.75 611 ARG A O 1
ATOM 4559 N N . GLU A 1 612 ? 6.191 -2.658 13.773 1 98.31 612 GLU A N 1
ATOM 4560 C CA . GLU A 1 612 ? 5.93 -1.583 12.82 1 98.31 612 GLU A CA 1
ATOM 4561 C C . GLU A 1 612 ? 6.934 -0.446 12.984 1 98.31 612 GLU A C 1
ATOM 4563 O O . GLU A 1 612 ? 7.336 0.181 12 1 98.31 612 GLU A O 1
ATOM 4568 N N . VAL A 1 613 ? 7.266 -0.158 14.203 1 98.69 613 VAL A N 1
ATOM 4569 C CA . VAL A 1 613 ? 8.32 0.826 14.438 1 98.69 613 VAL A CA 1
ATOM 4570 C C . VAL A 1 613 ? 9.625 0.352 13.805 1 98.69 613 VAL A C 1
ATOM 4572 O O . VAL A 1 613 ? 10.32 1.132 13.156 1 98.69 613 VAL A O 1
ATOM 4575 N N . GLY A 1 614 ? 9.945 -0.941 13.961 1 98.69 614 GLY A N 1
ATOM 4576 C CA . GLY A 1 614 ? 11.125 -1.51 13.32 1 98.69 614 GLY A CA 1
ATOM 4577 C C . GLY A 1 614 ? 11.141 -1.319 11.82 1 98.69 614 GLY A C 1
ATOM 4578 O O . GLY A 1 614 ? 12.188 -1.009 11.234 1 98.69 614 GLY A O 1
ATOM 4579 N N . ALA A 1 615 ? 10.008 -1.496 11.211 1 98.62 615 ALA A N 1
ATOM 4580 C CA . ALA A 1 615 ? 9.883 -1.318 9.766 1 98.62 615 ALA A CA 1
ATOM 4581 C C . ALA A 1 615 ? 10.211 0.116 9.359 1 98.62 615 ALA A C 1
ATOM 4583 O O . ALA A 1 615 ? 10.867 0.345 8.344 1 98.62 615 ALA A O 1
ATOM 4584 N N . LEU A 1 616 ? 9.75 1.115 10.156 1 98.62 616 LEU A N 1
ATOM 4585 C CA . LEU A 1 616 ? 9.969 2.518 9.82 1 98.62 616 LEU A CA 1
ATOM 4586 C C . LEU A 1 616 ? 11.406 2.928 10.109 1 98.62 616 LEU A C 1
ATOM 4588 O O . LEU A 1 616 ? 11.961 3.789 9.43 1 98.62 616 LEU A O 1
ATOM 4592 N N . LEU A 1 617 ? 11.984 2.25 11.07 1 98.19 617 LEU A N 1
ATOM 4593 C CA . LEU A 1 617 ? 13.406 2.469 11.32 1 98.19 617 LEU A CA 1
ATOM 4594 C C . LEU A 1 617 ? 14.242 1.972 10.148 1 98.19 617 LEU A C 1
ATOM 4596 O O . LEU A 1 617 ? 15.227 2.613 9.766 1 98.19 617 LEU A O 1
ATOM 4600 N N . ILE A 1 618 ? 13.867 0.857 9.586 1 98.5 618 ILE A N 1
ATOM 4601 C CA . ILE A 1 618 ? 14.523 0.325 8.406 1 98.5 618 ILE A CA 1
ATOM 4602 C C . ILE A 1 618 ? 14.406 1.321 7.25 1 98.5 618 ILE A C 1
ATOM 4604 O O . ILE A 1 618 ? 15.391 1.611 6.566 1 98.5 618 ILE A O 1
ATOM 4608 N N . GLU A 1 619 ? 13.219 1.909 7.086 1 97.81 619 GLU A N 1
ATOM 4609 C CA . GLU A 1 619 ? 13.016 2.902 6.039 1 97.81 619 GLU A CA 1
ATOM 4610 C C . GLU A 1 619 ? 13.914 4.117 6.246 1 97.81 619 GLU A C 1
ATOM 4612 O O . GLU A 1 619 ? 14.516 4.621 5.297 1 97.81 619 GLU A O 1
ATOM 4617 N N . SER A 1 620 ? 13.93 4.555 7.48 1 95.62 620 SER A N 1
ATOM 4618 C CA . SER A 1 620 ? 14.766 5.703 7.816 1 95.62 620 SER A CA 1
ATOM 4619 C C . SER A 1 620 ? 16.234 5.445 7.473 1 95.62 620 SER A C 1
ATOM 4621 O O . SER A 1 620 ? 16.906 6.328 6.949 1 95.62 620 SER A O 1
ATOM 4623 N N . TYR A 1 621 ? 16.688 4.262 7.746 1 95.12 621 TYR A N 1
ATOM 4624 C CA . TYR A 1 621 ? 18.062 3.865 7.461 1 95.12 621 TYR A CA 1
ATOM 4625 C C . TYR A 1 621 ? 18.344 3.873 5.961 1 95.12 621 TYR A C 1
ATOM 4627 O O . TYR A 1 621 ? 19.391 4.355 5.516 1 95.12 621 TYR A O 1
ATOM 4635 N N . THR A 1 622 ? 17.453 3.354 5.188 1 96.19 622 THR A N 1
ATOM 4636 C CA . THR A 1 622 ? 17.656 3.275 3.746 1 96.19 622 THR A CA 1
ATOM 4637 C C . THR A 1 622 ? 17.719 4.672 3.133 1 96.19 622 THR A C 1
ATOM 4639 O O . THR A 1 622 ? 18.5 4.914 2.207 1 96.19 622 THR A O 1
ATOM 4642 N N . LEU A 1 623 ? 16.906 5.586 3.631 1 91.81 623 LEU A N 1
ATOM 4643 C CA . LEU A 1 623 ? 16.938 6.965 3.156 1 91.81 623 LEU A CA 1
ATOM 4644 C C . LEU A 1 623 ? 18.281 7.617 3.484 1 91.81 623 LEU A C 1
ATOM 4646 O O . LEU A 1 623 ? 18.859 8.305 2.643 1 91.81 623 LEU A O 1
ATOM 4650 N N . ALA A 1 624 ? 18.734 7.398 4.711 1 88.12 624 ALA A N 1
ATOM 4651 C CA . ALA A 1 624 ? 20.016 7.965 5.137 1 88.12 624 ALA A CA 1
ATOM 4652 C C . ALA A 1 624 ? 21.172 7.434 4.281 1 88.12 624 ALA A C 1
ATOM 4654 O O . ALA A 1 624 ? 22.062 8.188 3.891 1 88.12 624 ALA A O 1
ATOM 4655 N N . THR A 1 625 ? 21.125 6.148 4.027 1 91.75 625 THR A N 1
ATOM 4656 C CA . THR A 1 625 ? 22.219 5.523 3.275 1 91.75 625 THR A CA 1
ATOM 4657 C C . THR A 1 625 ? 22.156 5.934 1.806 1 91.75 625 THR A C 1
ATOM 4659 O O . THR A 1 625 ? 23.188 6.02 1.139 1 91.75 625 THR A O 1
ATOM 4662 N N . LEU A 1 626 ? 20.953 6.164 1.262 1 89.62 626 LEU A N 1
ATOM 4663 C CA . LEU A 1 626 ? 20.828 6.676 -0.098 1 89.62 626 LEU A CA 1
ATOM 4664 C C . LEU A 1 626 ? 21.578 8 -0.254 1 89.62 626 LEU A C 1
ATOM 4666 O O . LEU A 1 626 ? 22.297 8.195 -1.227 1 89.62 626 LEU A O 1
ATOM 4670 N N . ASN A 1 627 ? 21.359 8.875 0.701 1 79.06 627 ASN A N 1
ATOM 4671 C CA . ASN A 1 627 ? 22.016 10.172 0.687 1 79.06 627 ASN A CA 1
ATOM 4672 C C . ASN A 1 627 ? 23.531 10.031 0.879 1 79.06 627 ASN A C 1
ATOM 4674 O O . ASN A 1 627 ? 24.312 10.727 0.235 1 79.06 627 ASN A O 1
ATOM 4678 N N . LEU A 1 628 ? 23.922 9.125 1.782 1 80.38 628 LEU A N 1
ATOM 4679 C CA . LEU A 1 628 ? 25.344 8.867 2.025 1 80.38 628 LEU A CA 1
ATOM 4680 C C . LEU A 1 628 ? 26.016 8.352 0.765 1 80.38 628 LEU A C 1
ATOM 4682 O O . LEU A 1 628 ? 27.141 8.75 0.453 1 80.38 628 LEU A O 1
ATOM 4686 N N . ARG A 1 629 ? 25.359 7.457 0.15 1 83.69 629 ARG A N 1
ATOM 4687 C CA . ARG A 1 629 ? 25.922 6.859 -1.062 1 83.69 629 ARG A CA 1
ATOM 4688 C C . ARG A 1 629 ? 26.047 7.898 -2.172 1 83.69 629 ARG A C 1
ATOM 4690 O O . ARG A 1 629 ? 27.016 7.871 -2.938 1 83.69 629 ARG A O 1
ATOM 4697 N N . GLN A 1 630 ? 25.078 8.742 -2.303 1 78.5 630 GLN A N 1
ATOM 4698 C CA . GLN A 1 630 ? 25.172 9.844 -3.26 1 78.5 630 GLN A CA 1
ATOM 4699 C C . GLN A 1 630 ? 26.422 10.695 -3 1 78.5 630 GLN A C 1
ATOM 4701 O O . GLN A 1 630 ? 27.125 11.078 -3.939 1 78.5 630 GLN A O 1
ATOM 4706 N N . ALA A 1 631 ? 26.688 10.922 -1.765 1 72.88 631 ALA A N 1
ATOM 4707 C CA . ALA A 1 631 ? 27.859 11.688 -1.383 1 72.88 631 ALA A CA 1
ATOM 4708 C C . ALA A 1 631 ? 29.141 10.93 -1.733 1 72.88 631 ALA A C 1
ATOM 4710 O O . ALA A 1 631 ? 30.109 11.523 -2.219 1 72.88 631 ALA A O 1
ATOM 4711 N N . ALA A 1 632 ? 29.109 9.648 -1.461 1 75.06 632 ALA A N 1
ATOM 4712 C CA . ALA A 1 632 ? 30.281 8.82 -1.742 1 75.06 632 ALA A CA 1
ATOM 4713 C C . ALA A 1 632 ? 30.562 8.773 -3.238 1 75.06 632 ALA A C 1
ATOM 4715 O O . ALA A 1 632 ? 31.734 8.789 -3.652 1 75.06 632 ALA A O 1
ATOM 4716 N N . ARG A 1 633 ? 29.547 8.711 -4.02 1 76.5 633 ARG A N 1
ATOM 4717 C CA . ARG A 1 633 ? 29.703 8.672 -5.469 1 76.5 633 ARG A CA 1
ATOM 4718 C C . ARG A 1 633 ? 30.266 9.992 -5.992 1 76.5 633 ARG A C 1
ATOM 4720 O O . ARG A 1 633 ? 31.047 10.008 -6.945 1 76.5 633 ARG A O 1
ATOM 4727 N N . ALA A 1 634 ? 29.75 11.055 -5.41 1 66.75 634 ALA A N 1
ATOM 4728 C CA . ALA A 1 634 ? 30.219 12.375 -5.828 1 66.75 634 ALA A CA 1
ATOM 4729 C C . ALA A 1 634 ? 31.719 12.516 -5.605 1 66.75 634 ALA A C 1
ATOM 4731 O O . ALA A 1 634 ? 32.406 13.242 -6.34 1 66.75 634 ALA A O 1
ATOM 4732 N N . VAL A 1 635 ? 32.156 11.828 -4.566 1 63.06 635 VAL A N 1
ATOM 4733 C CA . VAL A 1 635 ? 33.594 11.867 -4.258 1 63.06 635 VAL A CA 1
ATOM 4734 C C . VAL A 1 635 ? 34.375 11.117 -5.34 1 63.06 635 VAL A C 1
ATOM 4736 O O . VAL A 1 635 ? 35.469 11.516 -5.688 1 63.06 635 VAL A O 1
ATOM 4739 N N . PHE A 1 636 ? 33.688 10.125 -5.793 1 61.22 636 PHE A N 1
ATOM 4740 C CA . PHE A 1 636 ? 34.406 9.273 -6.73 1 61.22 636 PHE A CA 1
ATOM 4741 C C . PHE A 1 636 ? 33.938 9.531 -8.156 1 61.22 636 PHE A C 1
ATOM 4743 O O . PHE A 1 636 ? 34 8.641 -9.008 1 61.22 636 PHE A O 1
ATOM 4750 N N . ASP A 1 637 ? 33.562 10.953 -8.562 1 54.78 637 ASP A N 1
ATOM 4751 C CA . ASP A 1 637 ? 33.188 11.43 -9.891 1 54.78 637 ASP A CA 1
ATOM 4752 C C . ASP A 1 637 ? 32.094 10.57 -10.492 1 54.78 637 ASP A C 1
ATOM 4754 O O . ASP A 1 637 ? 32.062 10.336 -11.703 1 54.78 637 ASP A O 1
ATOM 4758 N N . ALA A 1 638 ? 31.484 10.008 -9.516 1 52.47 638 ALA A N 1
ATOM 4759 C CA . ALA A 1 638 ? 30.422 9.195 -10.125 1 52.47 638 ALA A CA 1
ATOM 4760 C C . ALA A 1 638 ? 29.203 10.039 -10.438 1 52.47 638 ALA A C 1
ATOM 4762 O O . ALA A 1 638 ? 28.844 10.938 -9.664 1 52.47 638 ALA A O 1
ATOM 4763 N N . GLY A 1 639 ? 28.984 10.719 -11.688 1 51 639 GLY A N 1
ATOM 4764 C CA . GLY A 1 639 ? 27.938 11.531 -12.289 1 51 639 GLY A CA 1
ATOM 4765 C C . GLY A 1 639 ? 26.766 11.781 -11.352 1 51 639 GLY A C 1
ATOM 4766 O O . GLY A 1 639 ? 26.641 11.117 -10.32 1 51 639 GLY A O 1
ATOM 4767 N N . PRO A 1 640 ? 26.094 13.078 -11.578 1 52.84 640 PRO A N 1
ATOM 4768 C CA . PRO A 1 640 ? 24.922 13.414 -10.773 1 52.84 640 PRO A CA 1
ATOM 4769 C C . PRO A 1 640 ? 23.859 12.32 -10.789 1 52.84 640 PRO A C 1
ATOM 4771 O O . PRO A 1 640 ? 23.625 11.703 -11.836 1 52.84 640 PRO A O 1
ATOM 4774 N N . GLY A 1 641 ? 23.469 11.75 -9.648 1 57.31 641 GLY A N 1
ATOM 4775 C CA . GLY A 1 641 ? 22.594 10.602 -9.555 1 57.31 641 GLY A CA 1
ATOM 4776 C C . GLY A 1 641 ? 21.125 10.984 -9.5 1 57.31 641 GLY A C 1
ATOM 4777 O O . GLY A 1 641 ? 20.781 12.164 -9.438 1 57.31 641 GLY A O 1
ATOM 4778 N N . ILE A 1 642 ? 20.219 10.164 -9.805 1 65.88 642 ILE A N 1
ATOM 4779 C CA . ILE A 1 642 ? 18.766 10.148 -9.797 1 65.88 642 ILE A CA 1
ATOM 4780 C C . ILE A 1 642 ? 18.25 10.25 -8.359 1 65.88 642 ILE A C 1
ATOM 4782 O O . ILE A 1 642 ? 17.047 10.352 -8.133 1 65.88 642 ILE A O 1
ATOM 4786 N N . GLU A 1 643 ? 19.078 10.516 -7.367 1 76.31 643 GLU A N 1
ATOM 4787 C CA . GLU A 1 643 ? 18.797 10.25 -5.961 1 76.31 643 GLU A CA 1
ATOM 4788 C C . GLU A 1 643 ? 17.906 11.328 -5.359 1 76.31 643 GLU A C 1
ATOM 4790 O O . GLU A 1 643 ? 17.125 11.055 -4.445 1 76.31 643 GLU A O 1
ATOM 4795 N N . GLY A 1 644 ? 17.938 12.5 -5.914 1 79.69 644 GLY A N 1
ATOM 4796 C CA . GLY A 1 644 ? 17.125 13.578 -5.355 1 79.69 644 GLY A CA 1
ATOM 4797 C C . GLY A 1 644 ? 15.641 13.312 -5.438 1 79.69 644 GLY A C 1
ATOM 4798 O O . GLY A 1 644 ? 14.922 13.484 -4.453 1 79.69 644 GLY A O 1
ATOM 4799 N N . ASN A 1 645 ? 15.141 12.828 -6.609 1 86.38 645 ASN A N 1
ATOM 4800 C CA . ASN A 1 645 ? 13.727 12.531 -6.789 1 86.38 645 ASN A CA 1
ATOM 4801 C C . ASN A 1 645 ? 13.289 11.344 -5.941 1 86.38 645 ASN A C 1
ATOM 4803 O O . ASN A 1 645 ? 12.18 11.328 -5.402 1 86.38 645 ASN A O 1
ATOM 4807 N N . ILE A 1 646 ? 14.172 10.391 -5.805 1 92 646 ILE A N 1
ATOM 4808 C CA . ILE A 1 646 ? 13.867 9.203 -5.016 1 92 646 ILE A CA 1
ATOM 4809 C C . ILE A 1 646 ? 13.766 9.57 -3.539 1 92 646 ILE A C 1
ATOM 4811 O O . ILE A 1 646 ? 12.828 9.164 -2.854 1 92 646 ILE A O 1
ATOM 4815 N N . ALA A 1 647 ? 14.703 10.367 -3.064 1 90.25 647 ALA A N 1
ATOM 4816 C CA . ALA A 1 647 ? 14.719 10.789 -1.666 1 90.25 647 ALA A CA 1
ATOM 4817 C C . ALA A 1 647 ? 13.492 11.633 -1.329 1 90.25 647 ALA A C 1
ATOM 4819 O O . ALA A 1 647 ? 12.906 11.477 -0.255 1 90.25 647 ALA A O 1
ATOM 4820 N N . LYS A 1 648 ? 13.133 12.5 -2.23 1 90 648 LYS A N 1
ATOM 4821 C CA . LYS A 1 648 ? 11.961 13.336 -2.016 1 90 648 LYS A CA 1
ATOM 4822 C C . LYS A 1 648 ? 10.688 12.5 -1.932 1 90 648 LYS A C 1
ATOM 4824 O O . LYS A 1 648 ? 9.891 12.656 -1.005 1 90 648 LYS A O 1
ATOM 4829 N N . LEU A 1 649 ? 10.484 11.625 -2.93 1 93.88 649 LEU A N 1
ATOM 4830 C CA . LEU A 1 649 ? 9.289 10.797 -2.996 1 93.88 649 LEU A CA 1
ATOM 4831 C C . LEU A 1 649 ? 9.18 9.891 -1.769 1 93.88 649 LEU A C 1
ATOM 4833 O O . LEU A 1 649 ? 8.172 9.922 -1.06 1 93.88 649 LEU A O 1
ATOM 4837 N N . PHE A 1 650 ? 10.242 9.148 -1.493 1 95.5 650 PHE A N 1
ATOM 4838 C CA . PHE A 1 650 ? 10.234 8.164 -0.415 1 95.5 650 PHE A CA 1
ATOM 4839 C C . PHE A 1 650 ? 10.234 8.852 0.944 1 95.5 650 PHE A C 1
ATOM 4841 O O . PHE A 1 650 ? 9.539 8.414 1.866 1 95.5 650 PHE A O 1
ATOM 4848 N N . GLY A 1 651 ? 11.016 9.914 1.091 1 94.12 651 GLY A N 1
ATOM 4849 C CA . GLY A 1 651 ? 11.094 10.648 2.346 1 94.12 651 GLY A CA 1
ATOM 4850 C C . GLY A 1 651 ? 9.766 11.266 2.754 1 94.12 651 GLY A C 1
ATOM 4851 O O . GLY A 1 651 ? 9.391 11.211 3.926 1 94.12 651 GLY A O 1
ATOM 4852 N N . ALA A 1 652 ? 9.086 11.883 1.802 1 94.56 652 ALA A N 1
ATOM 4853 C CA . ALA A 1 652 ? 7.793 12.508 2.078 1 94.56 652 ALA A CA 1
ATOM 4854 C C . ALA A 1 652 ? 6.777 11.477 2.555 1 94.56 652 ALA A C 1
ATOM 4856 O O . ALA A 1 652 ? 6.098 11.688 3.562 1 94.56 652 ALA A O 1
ATOM 4857 N N . GLU A 1 653 ? 6.711 10.375 1.855 1 97.06 653 GLU A N 1
ATOM 4858 C CA . GLU A 1 653 ? 5.746 9.336 2.205 1 97.06 653 GLU A CA 1
ATOM 4859 C C . GLU A 1 653 ? 6.133 8.641 3.504 1 97.06 653 GLU A C 1
ATOM 4861 O O . GLU A 1 653 ? 5.266 8.258 4.293 1 97.06 653 GLU A O 1
ATOM 4866 N N . HIS A 1 654 ? 7.434 8.461 3.762 1 96.94 654 HIS A N 1
ATOM 4867 C CA . HIS A 1 654 ? 7.93 7.906 5.016 1 96.94 654 HIS A CA 1
ATOM 4868 C C . HIS A 1 654 ? 7.535 8.781 6.199 1 96.94 654 HIS A C 1
ATOM 4870 O O . HIS A 1 654 ? 7.074 8.281 7.227 1 96.94 654 HIS A O 1
ATOM 4876 N N . ALA A 1 655 ? 7.707 10.086 6.047 1 96.69 655 ALA A N 1
ATOM 4877 C CA . ALA A 1 655 ? 7.367 11.016 7.121 1 96.69 655 ALA A CA 1
ATOM 4878 C C . ALA A 1 655 ? 5.891 10.898 7.496 1 96.69 655 ALA A C 1
ATOM 4880 O O . ALA A 1 655 ? 5.535 10.992 8.672 1 96.69 655 ALA A O 1
ATOM 4881 N N . GLN A 1 656 ? 5.062 10.727 6.508 1 97.56 656 GLN A N 1
ATOM 4882 C CA . GLN A 1 656 ? 3.635 10.57 6.766 1 97.56 656 GLN A CA 1
ATOM 4883 C C . GLN A 1 656 ? 3.354 9.266 7.512 1 97.56 656 GLN A C 1
ATOM 4885 O O . GLN A 1 656 ? 2.545 9.242 8.445 1 97.56 656 GLN A O 1
ATOM 4890 N N . ARG A 1 657 ? 4.023 8.164 7.117 1 98.06 657 ARG A N 1
ATOM 4891 C CA . ARG A 1 657 ? 3.834 6.895 7.809 1 98.06 657 ARG A CA 1
ATOM 4892 C C . ARG A 1 657 ? 4.297 6.984 9.258 1 98.06 657 ARG A C 1
ATOM 4894 O O . ARG A 1 657 ? 3.67 6.406 10.148 1 98.06 657 ARG A O 1
ATOM 4901 N N . VAL A 1 658 ? 5.367 7.684 9.469 1 98.12 658 VAL A N 1
ATOM 4902 C CA . VAL A 1 658 ? 5.879 7.867 10.828 1 98.12 658 VAL A CA 1
ATOM 4903 C C . VAL A 1 658 ? 4.855 8.625 11.664 1 98.12 658 VAL A C 1
ATOM 4905 O O . VAL A 1 658 ? 4.52 8.211 12.773 1 98.12 658 VAL A O 1
ATOM 4908 N N . ALA A 1 659 ? 4.348 9.719 11.141 1 97.62 659 ALA A N 1
ATOM 4909 C CA . ALA A 1 659 ? 3.379 10.539 11.867 1 97.62 659 ALA A CA 1
ATOM 4910 C C . ALA A 1 659 ? 2.096 9.758 12.141 1 97.62 659 ALA A C 1
ATOM 4912 O O . ALA A 1 659 ? 1.51 9.867 13.219 1 97.62 659 ALA A O 1
ATOM 4913 N N . GLU A 1 660 ? 1.637 9.023 11.18 1 97.56 660 GLU A N 1
ATOM 4914 C CA . GLU A 1 660 ? 0.419 8.234 11.328 1 97.56 660 GLU A CA 1
ATOM 4915 C C . GLU A 1 660 ? 0.585 7.16 12.406 1 97.56 660 GLU A C 1
ATOM 4917 O O . GLU A 1 660 ? -0.326 6.926 13.203 1 97.56 660 GLU A O 1
ATOM 4922 N N . LEU A 1 661 ? 1.751 6.469 12.383 1 98.25 661 LEU A N 1
ATOM 4923 C CA . LEU A 1 661 ? 1.979 5.461 13.414 1 98.25 661 LEU A CA 1
ATOM 4924 C C . LEU A 1 661 ? 2.098 6.109 14.789 1 98.25 661 LEU A C 1
ATOM 4926 O O . LEU A 1 661 ? 1.631 5.555 15.789 1 98.25 661 LEU A O 1
ATOM 4930 N N . ALA A 1 662 ? 2.742 7.293 14.844 1 98.12 662 ALA A N 1
ATOM 4931 C CA . ALA A 1 662 ? 2.834 8.023 16.109 1 98.12 662 ALA A CA 1
ATOM 4932 C C . ALA A 1 662 ? 1.448 8.305 16.672 1 98.12 662 ALA A C 1
ATOM 4934 O O . ALA A 1 662 ? 1.22 8.125 17.875 1 98.12 662 ALA A O 1
ATOM 4935 N N . LEU A 1 663 ? 0.566 8.703 15.766 1 96.12 663 LEU A N 1
ATOM 4936 C CA . LEU A 1 663 ? -0.804 8.977 16.188 1 96.12 663 LEU A CA 1
ATOM 4937 C C . LEU A 1 663 ? -1.46 7.727 16.75 1 96.12 663 LEU A C 1
ATOM 4939 O O . LEU A 1 663 ? -2.146 7.785 17.781 1 96.12 663 LEU A O 1
ATOM 4943 N N . ARG A 1 664 ? -1.256 6.629 16.141 1 96.44 664 ARG A N 1
ATOM 4944 C CA . ARG A 1 664 ? -1.84 5.371 16.594 1 96.44 664 ARG A CA 1
ATOM 4945 C C . ARG A 1 664 ? -1.254 4.945 17.938 1 96.44 664 ARG A C 1
ATOM 4947 O O . ARG A 1 664 ? -1.976 4.453 18.812 1 96.44 664 ARG A O 1
ATOM 4954 N N . ILE A 1 665 ? 0.042 5.141 18.062 1 97.44 665 ILE A N 1
ATOM 4955 C CA . ILE A 1 665 ? 0.725 4.754 19.297 1 97.44 665 ILE A CA 1
ATOM 4956 C C . ILE A 1 665 ? 0.22 5.605 20.453 1 97.44 665 ILE A C 1
ATOM 4958 O O . ILE A 1 665 ? 0.005 5.102 21.562 1 97.44 665 ILE A O 1
ATOM 4962 N N . ALA A 1 666 ? -0.06 6.887 20.203 1 95.06 666 ALA A N 1
ATOM 4963 C CA . ALA A 1 666 ? -0.359 7.84 21.281 1 95.06 666 ALA A CA 1
ATOM 4964 C C . ALA A 1 666 ? -1.856 8.117 21.359 1 95.06 666 ALA A C 1
ATOM 4966 O O . ALA A 1 666 ? -2.277 9.102 21.969 1 95.06 666 ALA A O 1
ATOM 4967 N N . ASP A 1 667 ? -2.691 7.352 20.781 1 91.12 667 ASP A N 1
ATOM 4968 C CA . ASP A 1 667 ? -4.109 7.648 20.594 1 91.12 667 ASP A CA 1
ATOM 4969 C C . ASP A 1 667 ? -4.777 7.988 21.922 1 91.12 667 ASP A C 1
ATOM 4971 O O . ASP A 1 667 ? -5.473 9 22.031 1 91.12 667 ASP A O 1
ATOM 4975 N N . ARG A 1 668 ? -4.512 7.254 23 1 89.94 668 ARG A N 1
ATOM 4976 C CA . ARG A 1 668 ? -5.133 7.496 24.297 1 89.94 668 ARG A CA 1
ATOM 4977 C C . ARG A 1 668 ? -4.59 8.773 24.922 1 89.94 668 ARG A C 1
ATOM 4979 O O . ARG A 1 668 ? -5.34 9.531 25.547 1 89.94 668 ARG A O 1
ATOM 4986 N N . ALA A 1 669 ? -3.305 8.969 24.766 1 91.94 669 ALA A N 1
ATOM 4987 C CA . ALA A 1 669 ? -2.664 10.156 25.328 1 91.94 669 ALA A CA 1
ATOM 4988 C C . ALA A 1 669 ? -3.199 11.43 24.672 1 91.94 669 ALA A C 1
ATOM 4990 O O . ALA A 1 669 ? -3.416 12.438 25.359 1 91.94 669 ALA A O 1
ATOM 4991 N N . ILE A 1 670 ? -3.467 11.391 23.438 1 91.75 670 ILE A N 1
ATOM 4992 C CA . ILE A 1 670 ? -3.9 12.578 22.703 1 91.75 670 ILE A CA 1
ATOM 4993 C C . ILE A 1 670 ? -5.32 12.953 23.125 1 91.75 670 ILE A C 1
ATOM 4995 O O . ILE A 1 670 ? -5.688 14.125 23.125 1 91.75 670 ILE A O 1
ATOM 4999 N N . LEU A 1 671 ? -6.086 11.977 23.531 1 90.38 671 LEU A N 1
ATOM 5000 C CA . LEU A 1 671 ? -7.461 12.219 23.969 1 90.38 671 LEU A CA 1
ATOM 5001 C C . LEU A 1 671 ? -7.492 13.07 25.219 1 90.38 671 LEU A C 1
ATOM 5003 O O . LEU A 1 671 ? -8.477 13.766 25.484 1 90.38 671 LEU A O 1
ATOM 5007 N N . VAL A 1 672 ? -6.406 13.031 26 1 90.38 672 VAL A N 1
ATOM 5008 C CA . VAL A 1 672 ? -6.402 13.797 27.234 1 90.38 672 VAL A CA 1
ATOM 5009 C C . VAL A 1 672 ? -5.453 14.984 27.109 1 90.38 672 VAL A C 1
ATOM 5011 O O . VAL A 1 672 ? -5.027 15.562 28.109 1 90.38 672 VAL A O 1
ATOM 5014 N N . GLY A 1 673 ? -5.012 15.312 25.875 1 89.06 673 GLY A N 1
ATOM 5015 C CA . GLY A 1 673 ? -4.285 16.547 25.594 1 89.06 673 GLY A CA 1
ATOM 5016 C C . GLY A 1 673 ? -2.779 16.359 25.641 1 89.06 673 GLY A C 1
ATOM 5017 O O . GLY A 1 673 ? -2.033 17.344 25.594 1 89.06 673 GLY A O 1
ATOM 5018 N N . GLU A 1 674 ? -2.398 15.195 25.672 1 91.5 674 GLU A N 1
ATOM 5019 C CA . GLU A 1 674 ? -0.963 14.938 25.703 1 91.5 674 GLU A CA 1
ATOM 5020 C C . GLU A 1 674 ? -0.415 14.734 24.281 1 91.5 674 GLU A C 1
ATOM 5022 O O . GLU A 1 674 ? -1.182 14.578 23.328 1 91.5 674 GLU A O 1
ATOM 5027 N N . GLU A 1 675 ? 0.896 14.922 24.078 1 92.88 675 GLU A N 1
ATOM 5028 C CA . GLU A 1 675 ? 1.654 14.695 22.859 1 92.88 675 GLU A CA 1
ATOM 5029 C C . GLU A 1 675 ? 1.169 15.602 21.734 1 92.88 675 GLU A C 1
ATOM 5031 O O . GLU A 1 675 ? 0.864 15.133 20.641 1 92.88 675 GLU A O 1
ATOM 5036 N N . PRO A 1 676 ? 1.076 16.875 21.938 1 92.31 676 PRO A N 1
ATOM 5037 C CA . PRO A 1 676 ? 0.575 17.797 20.922 1 92.31 676 PRO A CA 1
ATOM 5038 C C . PRO A 1 676 ? 1.423 17.797 19.641 1 92.31 676 PRO A C 1
ATOM 5040 O O . PRO A 1 676 ? 0.905 18.031 18.547 1 92.31 676 PRO A O 1
ATOM 5043 N N . LYS A 1 677 ? 2.684 17.484 19.797 1 93.38 677 LYS A N 1
ATOM 5044 C CA . LYS A 1 677 ? 3.562 17.453 18.625 1 93.38 677 LYS A CA 1
ATOM 5045 C C . LYS A 1 677 ? 3.162 16.328 17.672 1 93.38 677 LYS A C 1
ATOM 5047 O O . LYS A 1 677 ? 3.287 16.484 16.453 1 93.38 677 LYS A O 1
ATOM 5052 N N . VAL A 1 678 ? 2.707 15.203 18.203 1 95.06 678 VAL A N 1
ATOM 5053 C CA . VAL A 1 678 ? 2.252 14.086 17.375 1 95.06 678 VAL A CA 1
ATOM 5054 C C . VAL A 1 678 ? 1.082 14.531 16.5 1 95.06 678 VAL A C 1
ATOM 5056 O O . VAL A 1 678 ? 1.06 14.266 15.305 1 95.06 678 VAL A O 1
ATOM 5059 N N . VAL A 1 679 ? 0.173 15.266 17.094 1 93.88 679 VAL A N 1
ATOM 5060 C CA . VAL A 1 679 ? -1.01 15.75 16.391 1 93.88 679 VAL A CA 1
ATOM 5061 C C . VAL A 1 679 ? -0.597 16.75 15.312 1 93.88 679 VAL A C 1
ATOM 5063 O O . VAL A 1 679 ? -1.077 16.688 14.18 1 93.88 679 VAL A O 1
ATOM 5066 N N . HIS A 1 680 ? 0.281 17.625 15.711 1 94.62 680 HIS A N 1
ATOM 5067 C CA . HIS A 1 680 ? 0.769 18.625 14.773 1 94.62 680 HIS A CA 1
ATOM 5068 C C . HIS A 1 680 ? 1.413 17.969 13.555 1 94.62 680 HIS A C 1
ATOM 5070 O O . HIS A 1 680 ? 1.085 18.312 12.414 1 94.62 680 HIS A O 1
ATOM 5076 N N . ASP A 1 681 ? 2.32 17.047 13.797 1 95.56 681 ASP A N 1
ATOM 5077 C CA . ASP A 1 681 ? 3.086 16.438 12.711 1 95.56 681 ASP A CA 1
ATOM 5078 C C . ASP A 1 681 ? 2.195 15.57 11.836 1 95.56 681 ASP A C 1
ATOM 5080 O O . ASP A 1 681 ? 2.424 15.453 10.633 1 95.56 681 ASP A O 1
ATOM 5084 N N . TYR A 1 682 ? 1.171 15.008 12.438 1 96.31 682 TYR A N 1
ATOM 5085 C CA . TYR A 1 682 ? 0.196 14.227 11.688 1 96.31 682 TYR A CA 1
ATOM 5086 C C . TYR A 1 682 ? -0.499 15.078 10.641 1 96.31 682 TYR A C 1
ATOM 5088 O O . TYR A 1 682 ? -0.611 14.68 9.477 1 96.31 682 TYR A O 1
ATOM 5096 N N . LEU A 1 683 ? -0.91 16.219 11 1 95.75 683 LEU A N 1
ATOM 5097 C CA . LEU A 1 683 ? -1.565 17.141 10.078 1 95.75 683 LEU A CA 1
ATOM 5098 C C . LEU A 1 683 ? -0.551 17.781 9.133 1 95.75 683 LEU A C 1
ATOM 5100 O O . LEU A 1 683 ? -0.76 17.812 7.918 1 95.75 683 LEU A O 1
ATOM 5104 N N . PHE A 1 684 ? 0.614 18.203 9.68 1 94.94 684 PHE A N 1
ATOM 5105 C CA . PHE A 1 684 ? 1.615 18.953 8.922 1 94.94 684 PHE A CA 1
ATOM 5106 C C . PHE A 1 684 ? 2.199 18.094 7.805 1 94.94 684 PHE A C 1
ATOM 5108 O O . PHE A 1 684 ? 2.445 18.578 6.703 1 94.94 684 PHE A O 1
ATOM 5115 N N . SER A 1 685 ? 2.4 16.828 8.047 1 95.5 685 SER A N 1
ATOM 5116 C CA . SER A 1 685 ? 3.098 15.945 7.121 1 95.5 685 SER A CA 1
ATOM 5117 C C . SER A 1 685 ? 2.338 15.812 5.805 1 95.5 685 SER A C 1
ATOM 5119 O O . SER A 1 685 ? 2.902 15.391 4.797 1 95.5 685 SER A O 1
ATOM 5121 N N . ARG A 1 686 ? 1.09 16.188 5.762 1 95.38 686 ARG A N 1
ATOM 5122 C CA . ARG A 1 686 ? 0.262 16 4.574 1 95.38 686 ARG A CA 1
ATOM 5123 C C . ARG A 1 686 ? 0.768 16.844 3.416 1 95.38 686 ARG A C 1
ATOM 5125 O O . ARG A 1 686 ? 0.637 16.469 2.252 1 95.38 686 ARG A O 1
ATOM 5132 N N . CYS A 1 687 ? 1.396 17.938 3.693 1 94.56 687 CYS A N 1
ATOM 5133 C CA . CYS A 1 687 ? 1.864 18.844 2.641 1 94.56 687 CYS A CA 1
ATOM 5134 C C . CYS A 1 687 ? 3.098 18.266 1.948 1 94.56 687 CYS A C 1
ATOM 5136 O O . CYS A 1 687 ? 3.424 18.656 0.828 1 94.56 687 CYS A O 1
ATOM 5138 N N . LEU A 1 688 ? 3.77 17.297 2.574 1 93.88 688 LEU A N 1
ATOM 5139 C CA . LEU A 1 688 ? 5.066 16.828 2.094 1 93.88 688 LEU A CA 1
ATOM 5140 C C . LEU A 1 688 ? 4.914 16.062 0.782 1 93.88 688 LEU A C 1
ATOM 5142 O O . LEU A 1 688 ? 5.84 16.031 -0.033 1 93.88 688 LEU A O 1
ATOM 5146 N N . THR A 1 689 ? 3.77 15.43 0.524 1 95.56 689 THR A N 1
ATOM 5147 C CA . THR A 1 689 ? 3.545 14.695 -0.713 1 95.56 689 THR A CA 1
ATOM 5148 C C . THR A 1 689 ? 2.9 15.586 -1.769 1 95.56 689 THR A C 1
ATOM 5150 O O . THR A 1 689 ? 2.572 15.125 -2.863 1 95.56 689 THR A O 1
ATOM 5153 N N . ILE A 1 690 ? 2.693 16.844 -1.452 1 94.44 690 ILE A N 1
ATOM 5154 C CA . ILE A 1 690 ? 2.059 17.797 -2.355 1 94.44 690 ILE A CA 1
ATOM 5155 C C . ILE A 1 690 ? 3.076 18.844 -2.799 1 94.44 690 ILE A C 1
ATOM 5157 O O . ILE A 1 690 ? 3.252 19.078 -3.996 1 94.44 690 ILE A O 1
ATOM 5161 N N . ALA A 1 691 ? 3.801 19.406 -1.815 1 90 691 ALA A N 1
ATOM 5162 C CA . ALA A 1 691 ? 4.742 20.484 -2.061 1 90 691 ALA A CA 1
ATOM 5163 C C . ALA A 1 691 ? 5.961 20 -2.832 1 90 691 ALA A C 1
ATOM 5165 O O . ALA A 1 691 ? 6.457 18.891 -2.588 1 90 691 ALA A O 1
ATOM 5166 N N . GLY A 1 692 ? 6.48 20.844 -3.727 1 85.25 692 GLY A N 1
ATOM 5167 C CA . GLY A 1 692 ? 7.684 20.516 -4.477 1 85.25 692 GLY A CA 1
ATOM 5168 C C . GLY A 1 692 ? 7.457 19.438 -5.523 1 85.25 692 GLY A C 1
ATOM 5169 O O . GLY A 1 692 ? 8.391 18.75 -5.926 1 85.25 692 GLY A O 1
ATOM 5170 N N . GLY A 1 693 ? 6.188 19.297 -5.941 1 89.06 693 GLY A N 1
ATOM 5171 C CA . GLY A 1 693 ? 5.797 18.219 -6.84 1 89.06 693 GLY A CA 1
ATOM 5172 C C . GLY A 1 693 ? 5.137 17.047 -6.121 1 89.06 693 GLY A C 1
ATOM 5173 O O . GLY A 1 693 ? 5.758 16.406 -5.273 1 89.06 693 GLY A O 1
ATOM 5174 N N . THR A 1 694 ? 3.908 16.844 -6.469 1 94.12 694 THR A N 1
ATOM 5175 C CA . THR A 1 694 ? 3.166 15.789 -5.793 1 94.12 694 THR A CA 1
ATOM 5176 C C . THR A 1 694 ? 3.852 14.438 -5.992 1 94.12 694 THR A C 1
ATOM 5178 O O . THR A 1 694 ? 4.66 14.273 -6.906 1 94.12 694 THR A O 1
ATOM 5181 N N . SER A 1 695 ? 3.615 13.477 -5.145 1 96.31 695 SER A N 1
ATOM 5182 C CA . SER A 1 695 ? 4.156 12.133 -5.285 1 96.31 695 SER A CA 1
ATOM 5183 C C . SER A 1 695 ? 3.855 11.555 -6.66 1 96.31 695 SER A C 1
ATOM 5185 O O . SER A 1 695 ? 4.684 10.844 -7.238 1 96.31 695 SER A O 1
ATOM 5187 N N . GLU A 1 696 ? 2.67 11.852 -7.23 1 96.69 696 GLU A N 1
ATOM 5188 C CA . GLU A 1 696 ? 2.275 11.367 -8.547 1 96.69 696 GLU A CA 1
ATOM 5189 C C . GLU A 1 696 ? 3.178 11.945 -9.641 1 96.69 696 GLU A C 1
ATOM 5191 O O . GLU A 1 696 ? 3.629 11.211 -10.523 1 96.69 696 GLU A O 1
ATOM 5196 N N . ILE A 1 697 ? 3.465 13.242 -9.516 1 94.06 697 ILE A N 1
ATOM 5197 C CA . ILE A 1 697 ? 4.309 13.906 -10.5 1 94.06 697 ILE A CA 1
ATOM 5198 C C . ILE A 1 697 ? 5.742 13.391 -10.391 1 94.06 697 ILE A C 1
ATOM 5200 O O . ILE A 1 697 ? 6.406 13.156 -11.398 1 94.06 697 ILE A O 1
ATOM 5204 N N . VAL A 1 698 ? 6.23 13.219 -9.148 1 93.44 698 VAL A N 1
ATOM 5205 C CA . VAL A 1 698 ? 7.602 12.766 -8.953 1 93.44 698 VAL A CA 1
ATOM 5206 C C . VAL A 1 698 ? 7.762 11.344 -9.492 1 93.44 698 VAL A C 1
ATOM 5208 O O . VAL A 1 698 ? 8.789 11.008 -10.086 1 93.44 698 VAL A O 1
ATOM 5211 N N . ARG A 1 699 ? 6.781 10.477 -9.328 1 97.12 699 ARG A N 1
ATOM 5212 C CA . ARG A 1 699 ? 6.82 9.141 -9.914 1 97.12 699 ARG A CA 1
ATOM 5213 C C . ARG A 1 699 ? 6.891 9.203 -11.438 1 97.12 699 ARG A C 1
ATOM 5215 O O . ARG A 1 699 ? 7.605 8.422 -12.062 1 97.12 699 ARG A O 1
ATOM 5222 N N . ASN A 1 700 ? 6.105 10.109 -12.031 1 95.06 700 ASN A N 1
ATOM 5223 C CA . ASN A 1 700 ? 6.18 10.305 -13.477 1 95.06 700 ASN A CA 1
ATOM 5224 C C . ASN A 1 700 ? 7.586 10.695 -13.914 1 95.06 700 ASN A C 1
ATOM 5226 O O . ASN A 1 700 ? 8.086 10.203 -14.93 1 95.06 700 ASN A O 1
ATOM 5230 N N . LEU A 1 701 ? 8.141 11.602 -13.148 1 91.94 701 LEU A N 1
ATOM 5231 C CA . LEU A 1 701 ? 9.484 12.07 -13.477 1 91.94 701 LEU A CA 1
ATOM 5232 C C . LEU A 1 701 ? 10.492 10.938 -13.398 1 91.94 701 LEU A C 1
ATOM 5234 O O . LEU A 1 701 ? 11.352 10.797 -14.273 1 91.94 701 LEU A O 1
ATOM 5238 N N . ILE A 1 702 ? 10.414 10.125 -12.344 1 94.5 702 ILE A N 1
ATOM 5239 C CA . ILE A 1 702 ? 11.305 8.992 -12.18 1 94.5 702 ILE A CA 1
ATOM 5240 C C . ILE A 1 702 ? 11.141 8.023 -13.352 1 94.5 702 ILE A C 1
ATOM 5242 O O . ILE A 1 702 ? 12.133 7.602 -13.953 1 94.5 702 ILE A O 1
ATOM 5246 N N . ALA A 1 703 ? 9.938 7.75 -13.711 1 97 703 ALA A N 1
ATOM 5247 C CA . ALA A 1 703 ? 9.656 6.789 -14.773 1 97 703 ALA A CA 1
ATOM 5248 C C . ALA A 1 703 ? 10.148 7.305 -16.125 1 97 703 ALA A C 1
ATOM 5250 O O . ALA A 1 703 ? 10.742 6.551 -16.906 1 97 703 ALA A O 1
ATOM 5251 N N . GLU A 1 704 ? 9.922 8.57 -16.438 1 94.81 704 GLU A N 1
ATOM 5252 C CA . GLU A 1 704 ? 10.211 9.125 -17.766 1 94.81 704 GLU A CA 1
ATOM 5253 C C . GLU A 1 704 ? 11.672 9.539 -17.875 1 94.81 704 GLU A C 1
ATOM 5255 O O . GLU A 1 704 ? 12.336 9.227 -18.875 1 94.81 704 GLU A O 1
ATOM 5260 N N . ARG A 1 705 ? 12.195 10.133 -16.859 1 90.5 705 ARG A N 1
ATOM 5261 C CA . ARG A 1 705 ? 13.516 10.742 -16.984 1 90.5 705 ARG A CA 1
ATOM 5262 C C . ARG A 1 705 ? 14.617 9.766 -16.562 1 90.5 705 ARG A C 1
ATOM 5264 O O . ARG A 1 705 ? 15.734 9.828 -17.078 1 90.5 705 ARG A O 1
ATOM 5271 N N . ILE A 1 706 ? 14.305 8.93 -15.617 1 92.25 706 ILE A N 1
ATOM 5272 C CA . ILE A 1 706 ? 15.328 8.008 -15.133 1 92.25 706 ILE A CA 1
ATOM 5273 C C . ILE A 1 706 ? 15.195 6.664 -15.844 1 92.25 706 ILE A C 1
ATOM 5275 O O . ILE A 1 706 ? 16.156 6.152 -16.406 1 92.25 706 ILE A O 1
ATOM 5279 N N . LEU A 1 707 ? 14.039 6.141 -15.945 1 96.12 707 LEU A N 1
ATOM 5280 C CA . LEU A 1 707 ? 13.836 4.824 -16.531 1 96.12 707 LEU A CA 1
ATOM 5281 C C . LEU A 1 707 ? 13.664 4.926 -18.047 1 96.12 707 LEU A C 1
ATOM 5283 O O . LEU A 1 707 ? 13.711 3.916 -18.75 1 96.12 707 LEU A O 1
ATOM 5287 N N . GLY A 1 708 ? 13.359 6.133 -18.562 1 95.88 708 GLY A N 1
ATOM 5288 C CA . GLY A 1 708 ? 13.25 6.344 -20 1 95.88 708 GLY A CA 1
ATOM 5289 C C . GLY A 1 708 ? 11.938 5.844 -20.578 1 95.88 708 GLY A C 1
ATOM 5290 O O . GLY A 1 708 ? 11.859 5.527 -21.766 1 95.88 708 GLY A O 1
ATOM 5291 N N . LEU A 1 709 ? 10.914 5.738 -19.797 1 97 709 LEU A N 1
ATOM 5292 C CA . LEU A 1 709 ? 9.609 5.305 -20.281 1 97 709 LEU A CA 1
ATOM 5293 C C . LEU A 1 709 ? 8.914 6.43 -21.031 1 97 709 LEU A C 1
ATOM 5295 O O . LEU A 1 709 ? 9.172 7.609 -20.781 1 97 709 LEU A O 1
ATOM 5299 N N . PRO A 1 710 ? 8.078 6.078 -21.922 1 94.12 710 PRO A N 1
ATOM 5300 C CA . PRO A 1 710 ? 7.441 7.098 -22.75 1 94.12 710 PRO A CA 1
ATOM 5301 C C . PRO A 1 710 ? 6.496 8 -21.969 1 94.12 710 PRO A C 1
ATOM 5303 O O . PRO A 1 710 ? 5.898 7.566 -20.984 1 94.12 710 PRO A O 1
ATOM 5306 N N . ARG A 1 711 ? 6.348 9.188 -22.516 1 89 711 ARG A N 1
ATOM 5307 C CA . ARG A 1 711 ? 5.457 10.164 -21.891 1 89 711 ARG A CA 1
ATOM 5308 C C . ARG A 1 711 ? 3.998 9.852 -22.219 1 89 711 ARG A C 1
ATOM 5310 O O . ARG A 1 711 ? 3.705 9.133 -23.156 1 89 711 ARG A O 1
ATOM 5317 N N . ASP A 1 712 ? 3.174 10.414 -21.344 1 82.56 712 ASP A N 1
ATOM 5318 C CA . ASP A 1 712 ? 1.737 10.32 -21.594 1 82.56 712 ASP A CA 1
ATOM 5319 C C . ASP A 1 712 ? 1.352 11.016 -22.891 1 82.56 712 ASP A C 1
ATOM 5321 O O . ASP A 1 712 ? 2.004 11.977 -23.312 1 82.56 712 ASP A O 1
ATOM 5325 N N . SER A 1 713 ? 0.356 10.578 -23.422 1 75.88 713 SER A N 1
ATOM 5326 C CA . SER A 1 713 ? -0.114 11.203 -24.656 1 75.88 713 SER A CA 1
ATOM 5327 C C . SER A 1 713 ? -0.618 12.625 -24.406 1 75.88 713 SER A C 1
ATOM 5329 O O . SER A 1 713 ? -1.251 12.883 -23.375 1 75.88 713 SER A O 1
ATOM 5331 N N . ALA A 1 714 ? -0.204 13.492 -25.328 1 68.94 714 ALA A N 1
ATOM 5332 C CA . ALA A 1 714 ? -0.64 14.875 -25.219 1 68.94 714 ALA A CA 1
ATOM 5333 C C . ALA A 1 714 ? -2.131 15.016 -25.516 1 68.94 714 ALA A C 1
ATOM 5335 O O . ALA A 1 714 ? -2.684 14.25 -26.297 1 68.94 714 ALA A O 1
ATOM 5336 N N . PRO A 1 715 ? -2.854 15.883 -24.719 1 66.81 715 PRO A N 1
ATOM 5337 C CA . PRO A 1 715 ? -4.27 16.078 -25.047 1 66.81 715 PRO A CA 1
ATOM 5338 C C . PRO A 1 715 ? -4.488 16.531 -26.484 1 66.81 715 PRO A C 1
ATOM 5340 O O . PRO A 1 715 ? -3.617 17.172 -27.078 1 66.81 715 PRO A O 1
ATOM 5343 N N . LYS A 1 716 ? -5.52 16.125 -27.172 1 51.59 716 LYS A N 1
ATOM 5344 C CA . LYS A 1 716 ? -5.871 16.578 -28.516 1 51.59 716 LYS A CA 1
ATOM 5345 C C . LYS A 1 716 ? -6.246 18.047 -28.531 1 51.59 716 LYS A C 1
ATOM 5347 O O . LYS A 1 716 ? -6.887 18.547 -27.594 1 51.59 716 LYS A O 1
ATOM 5352 N N . MET B 1 1 ? -22.688 3.828 -2.197 1 72.06 1 MET B N 1
ATOM 5353 C CA . MET B 1 1 ? -24.141 3.709 -2.025 1 72.06 1 MET B CA 1
ATOM 5354 C C . MET B 1 1 ? -24.531 3.893 -0.564 1 72.06 1 MET B C 1
ATOM 5356 O O . MET B 1 1 ? -23.75 3.559 0.337 1 72.06 1 MET B O 1
ATOM 5360 N N . PRO B 1 2 ? -25.766 4.426 -0.423 1 84.94 2 PRO B N 1
ATOM 5361 C CA . PRO B 1 2 ? -26.188 4.703 0.952 1 84.94 2 PRO B CA 1
ATOM 5362 C C . PRO B 1 2 ? -26.531 3.438 1.731 1 84.94 2 PRO B C 1
ATOM 5364 O O . PRO B 1 2 ? -26.75 2.379 1.135 1 84.94 2 PRO B O 1
ATOM 5367 N N . LEU B 1 3 ? -26.5 3.453 2.988 1 89.69 3 LEU B N 1
ATOM 5368 C CA . LEU B 1 3 ? -26.891 2.365 3.883 1 89.69 3 LEU B CA 1
ATOM 5369 C C . LEU B 1 3 ? -28.328 1.932 3.627 1 89.69 3 LEU B C 1
ATOM 5371 O O . LEU B 1 3 ? -28.672 0.758 3.799 1 89.69 3 LEU B O 1
ATOM 5375 N N . ALA B 1 4 ? -29.188 2.869 3.197 1 90 4 ALA B N 1
ATOM 5376 C CA . ALA B 1 4 ? -30.609 2.641 2.984 1 90 4 ALA B CA 1
ATOM 5377 C C . ALA B 1 4 ? -30.844 1.732 1.78 1 90 4 ALA B C 1
ATOM 5379 O O . ALA B 1 4 ? -30.328 1.992 0.689 1 90 4 ALA B O 1
ATOM 5380 N N . ILE B 1 5 ? -31.594 0.713 2.006 1 85.69 5 ILE B N 1
ATOM 5381 C CA . ILE B 1 5 ? -31.891 -0.196 0.906 1 85.69 5 ILE B CA 1
ATOM 5382 C C . ILE B 1 5 ? -33.406 -0.234 0.667 1 85.69 5 ILE B C 1
ATOM 5384 O O . ILE B 1 5 ? -33.875 0.012 -0.448 1 85.69 5 ILE B O 1
ATOM 5388 N N . THR B 1 6 ? -34.219 -0.427 1.783 1 83.69 6 THR B N 1
ATOM 5389 C CA . THR B 1 6 ? -35.656 -0.537 1.652 1 83.69 6 THR B CA 1
ATOM 5390 C C . THR B 1 6 ? -36.281 0.81 1.277 1 83.69 6 THR B C 1
ATOM 5392 O O . THR B 1 6 ? -35.625 1.854 1.442 1 83.69 6 THR B O 1
ATOM 5395 N N . GLU B 1 7 ? -37.438 0.795 0.832 1 84.81 7 GLU B N 1
ATOM 5396 C CA . GLU B 1 7 ? -38.125 2.025 0.465 1 84.81 7 GLU B CA 1
ATOM 5397 C C . GLU B 1 7 ? -38.25 2.969 1.659 1 84.81 7 GLU B C 1
ATOM 5399 O O . GLU B 1 7 ? -38.031 4.176 1.53 1 84.81 7 GLU B O 1
ATOM 5404 N N . ASP B 1 8 ? -38.594 2.379 2.799 1 89.56 8 ASP B N 1
ATOM 5405 C CA . ASP B 1 8 ? -38.719 3.178 4.012 1 89.56 8 ASP B CA 1
ATOM 5406 C C . ASP B 1 8 ? -37.375 3.783 4.414 1 89.56 8 ASP B C 1
ATOM 5408 O O . ASP B 1 8 ? -37.312 4.941 4.828 1 89.56 8 ASP B O 1
ATOM 5412 N N . HIS B 1 9 ? -36.406 3.004 4.332 1 93.81 9 HIS B N 1
ATOM 5413 C CA . HIS B 1 9 ? -35.062 3.479 4.68 1 93.81 9 HIS B CA 1
ATOM 5414 C C . HIS B 1 9 ? -34.594 4.566 3.719 1 93.81 9 HIS B C 1
ATOM 5416 O O . HIS B 1 9 ? -33.969 5.535 4.137 1 93.81 9 HIS B O 1
ATOM 5422 N N . ARG B 1 10 ? -34.875 4.422 2.479 1 93.5 10 ARG B N 1
ATOM 5423 C CA . ARG B 1 10 ? -34.531 5.43 1.485 1 93.5 10 ARG B CA 1
ATOM 5424 C C . ARG B 1 10 ? -35.25 6.738 1.74 1 93.5 10 ARG B C 1
ATOM 5426 O O . ARG B 1 10 ? -34.688 7.82 1.6 1 93.5 10 ARG B O 1
ATOM 5433 N N . ALA B 1 11 ? -36.5 6.547 2.039 1 94.62 11 ALA B N 1
ATOM 5434 C CA . ALA B 1 11 ? -37.281 7.734 2.371 1 94.62 11 ALA B CA 1
ATOM 5435 C C . ALA B 1 11 ? -36.719 8.453 3.584 1 94.62 11 ALA B C 1
ATOM 5437 O O . ALA B 1 11 ? -36.625 9.68 3.594 1 94.62 11 ALA B O 1
ATOM 5438 N N . LEU B 1 12 ? -36.344 7.707 4.586 1 96.12 12 LEU B N 1
ATOM 5439 C CA . LEU B 1 12 ? -35.719 8.273 5.777 1 96.12 12 LEU B CA 1
ATOM 5440 C C . LEU B 1 12 ? -34.406 8.969 5.422 1 96.12 12 LEU B C 1
ATOM 5442 O O . LEU B 1 12 ? -34.156 10.07 5.902 1 96.12 12 LEU B O 1
ATOM 5446 N N . ALA B 1 13 ? -33.625 8.32 4.645 1 96.94 13 ALA B N 1
ATOM 5447 C CA . ALA B 1 13 ? -32.344 8.875 4.227 1 96.94 13 ALA B CA 1
ATOM 5448 C C . ALA B 1 13 ? -32.531 10.188 3.477 1 96.94 13 ALA B C 1
ATOM 5450 O O . ALA B 1 13 ? -31.781 11.141 3.682 1 96.94 13 ALA B O 1
ATOM 5451 N N . GLU B 1 14 ? -33.5 10.219 2.611 1 96.38 14 GLU B N 1
ATOM 5452 C CA . GLU B 1 14 ? -33.75 11.414 1.812 1 96.38 14 GLU B CA 1
ATOM 5453 C C . GLU B 1 14 ? -34.188 12.586 2.693 1 96.38 14 GLU B C 1
ATOM 5455 O O . GLU B 1 14 ? -33.719 13.711 2.516 1 96.38 14 GLU B O 1
ATOM 5460 N N . VAL B 1 15 ? -35.031 12.258 3.559 1 96 15 VAL B N 1
ATOM 5461 C CA . VAL B 1 15 ? -35.5 13.289 4.473 1 96 15 VAL B CA 1
ATOM 5462 C C . VAL B 1 15 ? -34.375 13.781 5.344 1 96 15 VAL B C 1
ATOM 5464 O O . VAL B 1 15 ? -34.219 14.992 5.547 1 96 15 VAL B O 1
ATOM 5467 N N . ALA B 1 16 ? -33.625 12.906 5.871 1 97.25 16 ALA B N 1
ATOM 5468 C CA . ALA B 1 16 ? -32.5 13.258 6.734 1 97.25 16 ALA B CA 1
ATOM 5469 C C . ALA B 1 16 ? -31.469 14.07 5.973 1 97.25 16 ALA B C 1
ATOM 5471 O O . ALA B 1 16 ? -30.938 15.055 6.492 1 97.25 16 ALA B O 1
ATOM 5472 N N . ALA B 1 17 ? -31.172 13.617 4.793 1 97.19 17 ALA B N 1
ATOM 5473 C CA . ALA B 1 17 ? -30.203 14.312 3.965 1 97.19 17 ALA B CA 1
ATOM 5474 C C . ALA B 1 17 ? -30.625 15.758 3.705 1 97.19 17 ALA B C 1
ATOM 5476 O O . ALA B 1 17 ? -29.812 16.688 3.811 1 97.19 17 ALA B O 1
ATOM 5477 N N . ALA B 1 18 ? -31.859 15.906 3.332 1 96.69 18 ALA B N 1
ATOM 5478 C CA . ALA B 1 18 ? -32.406 17.234 3.039 1 96.69 18 ALA B CA 1
ATOM 5479 C C . ALA B 1 18 ? -32.375 18.125 4.273 1 96.69 18 ALA B C 1
ATOM 5481 O O . ALA B 1 18 ? -32.031 19.312 4.18 1 96.69 18 ALA B O 1
ATOM 5482 N N . MET B 1 19 ? -32.688 17.562 5.348 1 96.75 19 MET B N 1
ATOM 5483 C CA . MET B 1 19 ? -32.688 18.312 6.59 1 96.75 19 MET B CA 1
ATOM 5484 C C . MET B 1 19 ? -31.281 18.75 6.98 1 96.75 19 MET B C 1
ATOM 5486 O O . MET B 1 19 ? -31.062 19.906 7.336 1 96.75 19 MET B O 1
ATOM 5490 N N . VAL B 1 20 ? -30.359 17.875 6.918 1 97.12 20 VAL B N 1
ATOM 5491 C CA . VAL B 1 20 ? -28.984 18.172 7.305 1 97.12 20 VAL B CA 1
ATOM 5492 C C . VAL B 1 20 ? -28.391 19.203 6.355 1 97.12 20 VAL B C 1
ATOM 5494 O O . VAL B 1 20 ? -27.734 20.156 6.793 1 97.12 20 VAL B O 1
ATOM 5497 N N . ALA B 1 21 ? -28.656 19.031 5.105 1 94.56 21 ALA B N 1
ATOM 5498 C CA . ALA B 1 21 ? -28.141 19.969 4.113 1 94.56 21 ALA B CA 1
ATOM 5499 C C . ALA B 1 21 ? -28.797 21.344 4.281 1 94.56 21 ALA B C 1
ATOM 5501 O O . ALA B 1 21 ? -28.125 22.375 4.148 1 94.56 21 ALA B O 1
ATOM 5502 N N . GLY B 1 22 ? -30.047 21.359 4.484 1 94 22 GLY B N 1
ATOM 5503 C CA . GLY B 1 22 ? -30.797 22.609 4.59 1 94 22 GLY B CA 1
ATOM 5504 C C . GLY B 1 22 ? -30.5 23.375 5.859 1 94 22 GLY B C 1
ATOM 5505 O O . GLY B 1 22 ? -30.5 24.609 5.852 1 94 22 GLY B O 1
ATOM 5506 N N . ARG B 1 23 ? -30.172 22.75 6.93 1 91.88 23 ARG B N 1
ATOM 5507 C CA . ARG B 1 23 ? -30.031 23.406 8.227 1 91.88 23 ARG B CA 1
ATOM 5508 C C . ARG B 1 23 ? -28.578 23.625 8.586 1 91.88 23 ARG B C 1
ATOM 5510 O O . ARG B 1 23 ? -28.25 24.469 9.438 1 91.88 23 ARG B O 1
ATOM 5517 N N . ALA B 1 24 ? -27.719 22.953 8 1 90.19 24 ALA B N 1
ATOM 5518 C CA . ALA B 1 24 ? -26.312 23.047 8.414 1 90.19 24 ALA B CA 1
ATOM 5519 C C . ALA B 1 24 ? -25.375 22.844 7.223 1 90.19 24 ALA B C 1
ATOM 5521 O O . ALA B 1 24 ? -24.938 23.828 6.609 1 90.19 24 ALA B O 1
ATOM 5522 N N . GLY B 1 25 ? -25.266 21.531 6.801 1 90.88 25 GLY B N 1
ATOM 5523 C CA . GLY B 1 25 ? -24.25 21.203 5.816 1 90.88 25 GLY B CA 1
ATOM 5524 C C . GLY B 1 25 ? -22.844 21.297 6.363 1 90.88 25 GLY B C 1
ATOM 5525 O O . GLY B 1 25 ? -22.625 21.25 7.578 1 90.88 25 GLY B O 1
ATOM 5526 N N . THR B 1 26 ? -21.891 21.422 5.465 1 92.62 26 THR B N 1
ATOM 5527 C CA . THR B 1 26 ? -20.516 21.531 5.934 1 92.62 26 THR B CA 1
ATOM 5528 C C . THR B 1 26 ? -20.281 22.906 6.562 1 92.62 26 THR B C 1
ATOM 5530 O O . THR B 1 26 ? -19.422 23.047 7.434 1 92.62 26 THR B O 1
ATOM 5533 N N . ALA B 1 27 ? -21.047 23.844 6.152 1 92.75 27 ALA B N 1
ATOM 5534 C CA . ALA B 1 27 ? -20.953 25.172 6.766 1 92.75 27 ALA B CA 1
ATOM 5535 C C . ALA B 1 27 ? -21.297 25.109 8.25 1 92.75 27 ALA B C 1
ATOM 5537 O O . ALA B 1 27 ? -20.672 25.781 9.07 1 92.75 27 ALA B O 1
ATOM 5538 N N . GLY B 1 28 ? -22.391 24.375 8.547 1 91.06 28 GLY B N 1
ATOM 5539 C CA . GLY B 1 28 ? -22.75 24.156 9.938 1 91.06 28 GLY B CA 1
ATOM 5540 C C . GLY B 1 28 ? -21.656 23.453 10.727 1 91.06 28 GLY B C 1
ATOM 5541 O O . GLY B 1 28 ? -21.391 23.812 11.875 1 91.06 28 GLY B O 1
ATOM 5542 N N . ALA B 1 29 ? -21.062 22.484 10.109 1 91.56 29 ALA B N 1
ATOM 5543 C CA . ALA B 1 29 ? -19.969 21.766 10.75 1 91.56 29 ALA B CA 1
ATOM 5544 C C . ALA B 1 29 ? -18.797 22.703 11.047 1 91.56 29 ALA B C 1
ATOM 5546 O O . ALA B 1 29 ? -18.188 22.609 12.117 1 91.56 29 ALA B O 1
ATOM 5547 N N . ARG B 1 30 ? -18.469 23.547 10.117 1 91.25 30 ARG B N 1
ATOM 5548 C CA . ARG B 1 30 ? -17.391 24.516 10.289 1 91.25 30 ARG B CA 1
ATOM 5549 C C . ARG B 1 30 ? -17.688 25.453 11.469 1 91.25 30 ARG B C 1
ATOM 5551 O O . ARG B 1 30 ? -16.797 25.734 12.273 1 91.25 30 ARG B O 1
ATOM 5558 N N . ARG B 1 31 ? -18.859 25.891 11.508 1 88.75 31 ARG B N 1
ATOM 5559 C CA . ARG B 1 31 ? -19.266 26.781 12.586 1 88.75 31 ARG B CA 1
ATOM 5560 C C . ARG B 1 31 ? -19.125 26.094 13.945 1 88.75 31 ARG B C 1
ATOM 5562 O O . ARG B 1 31 ? -18.625 26.672 14.898 1 88.75 31 ARG B O 1
ATOM 5569 N N . ILE B 1 32 ? -19.562 24.875 13.977 1 85 32 ILE B N 1
ATOM 5570 C CA . ILE B 1 32 ? -19.531 24.109 15.211 1 85 32 ILE B CA 1
ATOM 5571 C C . ILE B 1 32 ? -18.078 23.891 15.641 1 85 32 ILE B C 1
ATOM 5573 O O . ILE B 1 32 ? -17.75 23.969 16.828 1 85 32 ILE B O 1
ATOM 5577 N N . LEU B 1 33 ? -17.219 23.703 14.695 1 82.69 33 LEU B N 1
ATOM 5578 C CA . LEU B 1 33 ? -15.836 23.359 14.992 1 82.69 33 LEU B CA 1
ATOM 5579 C C . LEU B 1 33 ? -15.008 24.609 15.266 1 82.69 33 LEU B C 1
ATOM 5581 O O . LEU B 1 33 ? -14.195 24.625 16.188 1 82.69 33 LEU B O 1
ATOM 5585 N N . LEU B 1 34 ? -15.227 25.641 14.469 1 81.06 34 LEU B N 1
ATOM 5586 C CA . LEU B 1 34 ? -14.266 26.734 14.438 1 81.06 34 LEU B CA 1
ATOM 5587 C C . LEU B 1 34 ? -14.828 27.953 15.164 1 81.06 34 LEU B C 1
ATOM 5589 O O . LEU B 1 34 ? -14.062 28.797 15.664 1 81.06 34 LEU B O 1
ATOM 5593 N N . ASP B 1 35 ? -16.094 28.125 15.242 1 78.31 35 ASP B N 1
ATOM 5594 C CA . ASP B 1 35 ? -16.641 29.391 15.68 1 78.31 35 ASP B CA 1
ATOM 5595 C C . ASP B 1 35 ? -17.641 29.203 16.828 1 78.31 35 ASP B C 1
ATOM 5597 O O . ASP B 1 35 ? -18.328 30.141 17.219 1 78.31 35 ASP B O 1
ATOM 5601 N N . ARG B 1 36 ? -17.703 28.078 17.312 1 67.31 36 ARG B N 1
ATOM 5602 C CA . ARG B 1 36 ? -18.734 27.891 18.328 1 67.31 36 ARG B CA 1
ATOM 5603 C C . ARG B 1 36 ? -18.391 28.641 19.609 1 67.31 36 ARG B C 1
ATOM 5605 O O . ARG B 1 36 ? -17.219 28.906 19.891 1 67.31 36 ARG B O 1
ATOM 5612 N N . GLU B 1 37 ? -19.453 28.953 20.156 1 70.69 37 GLU B N 1
ATOM 5613 C CA . GLU B 1 37 ? -19.266 29.5 21.5 1 70.69 37 GLU B CA 1
ATOM 5614 C C . GLU B 1 37 ? -18.688 28.453 22.438 1 70.69 37 GLU B C 1
ATOM 5616 O O . GLU B 1 37 ? -19.172 27.328 22.5 1 70.69 37 GLU B O 1
ATOM 5621 N N . LYS B 1 38 ? -17.734 28.719 23.031 1 64.94 38 LYS B N 1
ATOM 5622 C CA . LYS B 1 38 ? -17.016 27.75 23.828 1 64.94 38 LYS B CA 1
ATOM 5623 C C . LYS B 1 38 ? -17.672 27.547 25.188 1 64.94 38 LYS B C 1
ATOM 5625 O O . LYS B 1 38 ? -17.391 26.578 25.891 1 64.94 38 LYS B O 1
ATOM 5630 N N . SER B 1 39 ? -18.578 28.453 25.391 1 69.31 39 SER B N 1
ATOM 5631 C CA . SER B 1 39 ? -19.219 28.328 26.703 1 69.31 39 SER B CA 1
ATOM 5632 C C . SER B 1 39 ? -20.719 28.078 26.562 1 69.31 39 SER B C 1
ATOM 5634 O O . SER B 1 39 ? -21.344 28.562 25.609 1 69.31 39 SER B O 1
ATOM 5636 N N . GLY B 1 40 ? -21.172 27.094 27.297 1 81.38 40 GLY B N 1
ATOM 5637 C CA . GLY B 1 40 ? -22.594 26.828 27.391 1 81.38 40 GLY B CA 1
ATOM 5638 C C . GLY B 1 40 ? -23.094 25.812 26.391 1 81.38 40 GLY B C 1
ATOM 5639 O O . GLY B 1 40 ? -22.297 25.125 25.75 1 81.38 40 GLY B O 1
ATOM 5640 N N . ALA B 1 41 ? -24.391 25.656 26.375 1 91.81 41 ALA B N 1
ATOM 5641 C CA . ALA B 1 41 ? -25.062 24.719 25.5 1 91.81 41 ALA B CA 1
ATOM 5642 C C . ALA B 1 41 ? -25.375 25.359 24.141 1 91.81 41 ALA B C 1
ATOM 5644 O O . ALA B 1 41 ? -26.531 25.625 23.812 1 91.81 41 ALA B O 1
ATOM 5645 N N . TRP B 1 42 ? -24.328 25.438 23.297 1 89.25 42 TRP B N 1
ATOM 5646 C CA . TRP B 1 42 ? -24.469 26.125 22.016 1 89.25 42 TRP B CA 1
ATOM 5647 C C . TRP B 1 42 ? -25.594 25.531 21.188 1 89.25 42 TRP B C 1
ATOM 5649 O O . TRP B 1 42 ? -26.234 26.234 20.406 1 89.25 42 TRP B O 1
ATOM 5659 N N . TRP B 1 43 ? -25.891 24.203 21.328 1 91.69 43 TRP B N 1
ATOM 5660 C CA . TRP B 1 43 ? -26.859 23.484 20.5 1 91.69 43 TRP B CA 1
ATOM 5661 C C . TRP B 1 43 ? -28.281 23.938 20.812 1 91.69 43 TRP B C 1
ATOM 5663 O O . TRP B 1 43 ? -29.203 23.688 20.031 1 91.69 43 TRP B O 1
ATOM 5673 N N . SER B 1 44 ? -28.469 24.609 21.953 1 89.56 44 SER B N 1
ATOM 5674 C CA . SER B 1 44 ? -29.812 25.031 22.344 1 89.56 44 SER B CA 1
ATOM 5675 C C . SER B 1 44 ? -30.391 26.016 21.344 1 89.56 44 SER B C 1
ATOM 5677 O O . SER B 1 44 ? -31.609 26.156 21.234 1 89.56 44 SER B O 1
ATOM 5679 N N . THR B 1 45 ? -29.5 26.703 20.562 1 88.12 45 THR B N 1
ATOM 5680 C CA . THR B 1 45 ? -29.984 27.672 19.578 1 88.12 45 THR B CA 1
ATOM 5681 C C . THR B 1 45 ? -29.656 27.203 18.156 1 88.12 45 THR B C 1
ATOM 5683 O O . THR B 1 45 ? -29.891 27.922 17.188 1 88.12 45 THR B O 1
ATOM 5686 N N . ASP B 1 46 ? -29.109 26.109 18.062 1 91.62 46 ASP B N 1
ATOM 5687 C CA . ASP B 1 46 ? -28.734 25.562 16.766 1 91.62 46 ASP B CA 1
ATOM 5688 C C . ASP B 1 46 ? -29.953 25.047 16.016 1 91.62 46 ASP B C 1
ATOM 5690 O O . ASP B 1 46 ? -30.734 24.266 16.547 1 91.62 46 ASP B O 1
ATOM 5694 N N . GLY B 1 47 ? -30.109 25.422 14.805 1 92.56 47 GLY B N 1
ATOM 5695 C CA . GLY B 1 47 ? -31.281 25.078 14.016 1 92.56 47 GLY B CA 1
ATOM 5696 C C . GLY B 1 47 ? -31.359 23.594 13.711 1 92.56 47 GLY B C 1
ATOM 5697 O O . GLY B 1 47 ? -32.469 23.016 13.711 1 92.56 47 GLY B O 1
ATOM 5698 N N . LEU B 1 48 ? -30.297 22.969 13.422 1 94.88 48 LEU B N 1
ATOM 5699 C CA . LEU B 1 48 ? -30.312 21.547 13.117 1 94.88 48 LEU B CA 1
ATOM 5700 C C . LEU B 1 48 ? -30.672 20.734 14.352 1 94.88 48 LEU B C 1
ATOM 5702 O O . LEU B 1 48 ? -31.469 19.797 14.266 1 94.88 48 LEU B O 1
ATOM 5706 N N . TRP B 1 49 ? -30.094 21.047 15.492 1 94.88 49 TRP B N 1
ATOM 5707 C CA . TRP B 1 49 ? -30.406 20.328 16.734 1 94.88 49 TRP B CA 1
ATOM 5708 C C . TRP B 1 49 ? -31.891 20.438 17.047 1 94.88 49 TRP B C 1
ATOM 5710 O O . TRP B 1 49 ? -32.531 19.438 17.375 1 94.88 49 TRP B O 1
ATOM 5720 N N . LYS B 1 50 ? -32.438 21.609 16.938 1 95.25 50 LYS B N 1
ATOM 5721 C CA . LYS B 1 50 ? -33.844 21.828 17.234 1 95.25 50 LYS B CA 1
ATOM 5722 C C . LYS B 1 50 ? -34.719 20.969 16.328 1 95.25 50 LYS B C 1
ATOM 5724 O O . LYS B 1 50 ? -35.719 20.391 16.797 1 95.25 50 LYS B O 1
ATOM 5729 N N . GLU B 1 51 ? -34.344 20.953 15.172 1 96.38 51 GLU B N 1
ATOM 5730 C CA . GLU B 1 51 ? -35.125 20.172 14.227 1 96.38 51 GLU B CA 1
ATOM 5731 C C . GLU B 1 51 ? -34.969 18.672 14.508 1 96.38 51 GLU B C 1
ATOM 5733 O O . GLU B 1 51 ? -35.938 17.922 14.375 1 96.38 51 GLU B O 1
ATOM 5738 N N . MET B 1 52 ? -33.812 18.188 14.852 1 96.75 52 MET B N 1
ATOM 5739 C CA . MET B 1 52 ? -33.594 16.797 15.203 1 96.75 52 MET B CA 1
ATOM 5740 C C . MET B 1 52 ? -34.469 16.391 16.391 1 96.75 52 MET B C 1
ATOM 5742 O O . MET B 1 52 ? -35.031 15.305 16.406 1 96.75 52 MET B O 1
ATOM 5746 N N . VAL B 1 53 ? -34.562 17.281 17.312 1 96.5 53 VAL B N 1
ATOM 5747 C CA . VAL B 1 53 ? -35.375 17.047 18.5 1 96.5 53 VAL B CA 1
ATOM 5748 C C . VAL B 1 53 ? -36.844 17 18.125 1 96.5 53 VAL B C 1
ATOM 5750 O O . VAL B 1 53 ? -37.562 16.078 18.5 1 96.5 53 VAL B O 1
ATOM 5753 N N . SER B 1 54 ? -37.25 17.953 17.359 1 95.88 54 SER B N 1
ATOM 5754 C CA . SER B 1 54 ? -38.656 18.094 17.016 1 95.88 54 SER B CA 1
ATOM 5755 C C . SER B 1 54 ? -39.125 16.938 16.141 1 95.88 54 SER B C 1
ATOM 5757 O O . SER B 1 54 ? -40.281 16.516 16.234 1 95.88 54 SER B O 1
ATOM 5759 N N . THR B 1 55 ? -38.25 16.438 15.297 1 96 55 THR B N 1
ATOM 5760 C CA . THR B 1 55 ? -38.625 15.352 14.391 1 96 55 THR B CA 1
ATOM 5761 C C . THR B 1 55 ? -38.5 14 15.078 1 96 55 THR B C 1
ATOM 5763 O O . THR B 1 55 ? -38.875 12.969 14.516 1 96 55 THR B O 1
ATOM 5766 N N . GLY B 1 56 ? -37.906 13.977 16.312 1 96.94 56 GLY B N 1
ATOM 5767 C CA . GLY B 1 56 ? -37.844 12.758 17.109 1 96.94 56 GLY B CA 1
ATOM 5768 C C . GLY B 1 56 ? -36.656 11.883 16.797 1 96.94 56 GLY B C 1
ATOM 5769 O O . GLY B 1 56 ? -36.656 10.672 17.031 1 96.94 56 GLY B O 1
ATOM 5770 N N . TRP B 1 57 ? -35.594 12.438 16.219 1 98.06 57 TRP B N 1
ATOM 5771 C CA . TRP B 1 57 ? -34.406 11.664 15.828 1 98.06 57 TRP B CA 1
ATOM 5772 C C . TRP B 1 57 ? -33.719 11.062 17.047 1 98.06 57 TRP B C 1
ATOM 5774 O O . TRP B 1 57 ? -33.125 9.984 16.969 1 98.06 57 TRP B O 1
ATOM 5784 N N . LEU B 1 58 ? -33.781 11.703 18.172 1 98.38 58 LEU B N 1
ATOM 5785 C CA . LEU B 1 58 ? -33.125 11.242 19.391 1 98.38 58 LEU B CA 1
ATOM 5786 C C . LEU B 1 58 ? -33.75 9.961 19.906 1 98.38 58 LEU B C 1
ATOM 5788 O O . LEU B 1 58 ? -33.156 9.227 20.688 1 98.38 58 LEU B O 1
ATOM 5792 N N . GLY B 1 59 ? -34.969 9.688 19.562 1 98.19 59 GLY B N 1
ATOM 5793 C CA . GLY B 1 59 ? -35.688 8.516 20.047 1 98.19 59 GLY B CA 1
ATOM 5794 C C . GLY B 1 59 ? -36.062 7.539 18.938 1 98.19 59 GLY B C 1
ATOM 5795 O O . GLY B 1 59 ? -36.875 6.633 19.156 1 98.19 59 GLY B O 1
ATOM 5796 N N . LEU B 1 60 ? -35.469 7.688 17.797 1 97.81 60 LEU B N 1
ATOM 5797 C CA . LEU B 1 60 ? -35.812 6.863 16.641 1 97.81 60 LEU B CA 1
ATOM 5798 C C . LEU B 1 60 ? -35.719 5.379 16.984 1 97.81 60 LEU B C 1
ATOM 5800 O O . LEU B 1 60 ? -36.625 4.609 16.656 1 97.81 60 LEU B O 1
ATOM 5804 N N . HIS B 1 61 ? -34.719 4.938 17.719 1 97.88 61 HIS B N 1
ATOM 5805 C CA . HIS B 1 61 ? -34.375 3.545 18 1 97.88 61 HIS B CA 1
ATOM 5806 C C . HIS B 1 61 ? -34.938 3.092 19.328 1 97.88 61 HIS B C 1
ATOM 5808 O O . HIS B 1 61 ? -34.656 1.984 19.797 1 97.88 61 HIS B O 1
ATOM 5814 N N . ILE B 1 62 ? -35.688 3.938 19.953 1 98.38 62 ILE B N 1
ATOM 5815 C CA . ILE B 1 62 ? -36.219 3.66 21.281 1 98.38 62 ILE B CA 1
ATOM 5816 C C . ILE B 1 62 ? -37.688 3.258 21.203 1 98.38 62 ILE B C 1
ATOM 5818 O O . ILE B 1 62 ? -38.438 3.82 20.406 1 98.38 62 ILE B O 1
ATOM 5822 N N . ASP B 1 63 ? -38.094 2.42 22.094 1 97.31 63 ASP B N 1
ATOM 5823 C CA . ASP B 1 63 ? -39.469 1.938 22.156 1 97.31 63 ASP B CA 1
ATOM 5824 C C . ASP B 1 63 ? -40.469 3.088 22.406 1 97.31 63 ASP B C 1
ATOM 5826 O O . ASP B 1 63 ? -40.156 4.008 23.172 1 97.31 63 ASP B O 1
ATOM 5830 N N . GLU B 1 64 ? -41.625 2.941 21.938 1 97.19 64 GLU B N 1
ATOM 5831 C CA . GLU B 1 64 ? -42.656 3.975 22.062 1 97.19 64 GLU B CA 1
ATOM 5832 C C . GLU B 1 64 ? -43.031 4.188 23.516 1 97.19 64 GLU B C 1
ATOM 5834 O O . GLU B 1 64 ? -43.406 5.297 23.906 1 97.19 64 GLU B O 1
ATOM 5839 N N . ARG B 1 65 ? -43 3.174 24.312 1 96.69 65 ARG B N 1
ATOM 5840 C CA . ARG B 1 65 ? -43.375 3.264 25.719 1 96.69 65 ARG B CA 1
ATOM 5841 C C . ARG B 1 65 ? -42.469 4.238 26.469 1 96.69 65 ARG B C 1
ATOM 5843 O O . ARG B 1 65 ? -42.844 4.746 27.516 1 96.69 65 ARG B O 1
ATOM 5850 N N . PHE B 1 66 ? -41.344 4.527 25.875 1 97.75 66 PHE B N 1
ATOM 5851 C CA . PHE B 1 66 ? -40.438 5.457 26.516 1 97.75 66 PHE B CA 1
ATOM 5852 C C . PHE B 1 66 ? -40.312 6.758 25.734 1 97.75 66 PHE B C 1
ATOM 5854 O O . PHE B 1 66 ? -39.344 7.504 25.875 1 97.75 66 PHE B O 1
ATOM 5861 N N . GLY B 1 67 ? -41.312 6.938 24.75 1 96.62 67 GLY B N 1
ATOM 5862 C CA . GLY B 1 67 ? -41.375 8.172 23.984 1 96.62 67 GLY B CA 1
ATOM 5863 C C . GLY B 1 67 ? -40.656 8.078 22.656 1 96.62 67 GLY B C 1
ATOM 5864 O O . GLY B 1 67 ? -40.531 9.07 21.938 1 96.62 67 GLY B O 1
ATOM 5865 N N . GLY B 1 68 ? -40.125 6.934 22.344 1 97.81 68 GLY B N 1
ATOM 5866 C CA . GLY B 1 68 ? -39.406 6.758 21.078 1 97.81 68 GLY B CA 1
ATOM 5867 C C . GLY B 1 68 ? -40.344 6.469 19.922 1 97.81 68 GLY B C 1
ATOM 5868 O O . GLY B 1 68 ? -41.562 6.652 20.016 1 97.81 68 GLY B O 1
ATOM 5869 N N . GLN B 1 69 ? -39.719 6.145 18.797 1 97 69 GLN B N 1
ATOM 5870 C CA . GLN B 1 69 ? -40.5 5.902 17.594 1 97 69 GLN B CA 1
ATOM 5871 C C . GLN B 1 69 ? -40.562 4.414 17.266 1 97 69 GLN B C 1
ATOM 5873 O O . GLN B 1 69 ? -41.219 4.012 16.297 1 97 69 GLN B O 1
ATOM 5878 N N . GLY B 1 70 ? -39.844 3.631 17.953 1 96.06 70 GLY B N 1
ATOM 5879 C CA . GLY B 1 70 ? -40.031 2.188 17.891 1 96.06 70 GLY B CA 1
ATOM 5880 C C . GLY B 1 70 ? -39.219 1.532 16.797 1 96.06 70 GLY B C 1
ATOM 5881 O O . GLY B 1 70 ? -39.312 0.324 16.578 1 96.06 70 GLY B O 1
ATOM 5882 N N . TYR B 1 71 ? -38.375 2.254 16.078 1 96.06 71 TYR B N 1
ATOM 5883 C CA . TYR B 1 71 ? -37.5 1.65 15.102 1 96.06 71 TYR B CA 1
ATOM 5884 C C . TYR B 1 71 ? -36.25 1.05 15.781 1 96.06 71 TYR B C 1
ATOM 5886 O O . TYR B 1 71 ? -36.312 0.645 16.938 1 96.06 71 TYR B O 1
ATOM 5894 N N . GLY B 1 72 ? -35.156 0.893 15.047 1 95.81 72 GLY B N 1
ATOM 5895 C CA . GLY B 1 72 ? -34 0.243 15.625 1 95.81 72 GLY B CA 1
ATOM 5896 C C . GLY B 1 72 ? -32.688 0.864 15.172 1 95.81 72 GLY B C 1
ATOM 5897 O O . GLY B 1 72 ? -32.656 2.004 14.703 1 95.81 72 GLY B O 1
ATOM 5898 N N . LEU B 1 73 ? -31.656 0.136 15.391 1 96.81 73 LEU B N 1
ATOM 5899 C CA . LEU B 1 73 ? -30.312 0.606 15.086 1 96.81 73 LEU B CA 1
ATOM 5900 C C . LEU B 1 73 ? -30.125 0.802 13.586 1 96.81 73 LEU B C 1
ATOM 5902 O O . LEU B 1 73 ? -29.453 1.74 13.148 1 96.81 73 LEU B O 1
ATOM 5906 N N . PRO B 1 74 ? -30.734 -0.028 12.703 1 96.12 74 PRO B N 1
ATOM 5907 C CA . PRO B 1 74 ? -30.578 0.195 11.266 1 96.12 74 PRO B CA 1
ATOM 5908 C C . PRO B 1 74 ? -31.031 1.589 10.836 1 96.12 74 PRO B C 1
ATOM 5910 O O . PRO B 1 74 ? -30.328 2.25 10.055 1 96.12 74 PRO B O 1
ATOM 5913 N N . GLU B 1 75 ? -32.156 2.061 11.352 1 97.38 75 GLU B N 1
ATOM 5914 C CA . GLU B 1 75 ? -32.656 3.395 11.023 1 97.38 75 GLU B CA 1
ATOM 5915 C C . GLU B 1 75 ? -31.734 4.477 11.609 1 97.38 75 GLU B C 1
ATOM 5917 O O . GLU B 1 75 ? -31.484 5.492 10.961 1 97.38 75 GLU B O 1
ATOM 5922 N N . LEU B 1 76 ? -31.312 4.215 12.828 1 98.38 76 LEU B N 1
ATOM 5923 C CA . LEU B 1 76 ? -30.406 5.172 13.469 1 98.38 76 LEU B CA 1
ATOM 5924 C C . LEU B 1 76 ? -29.125 5.328 12.664 1 98.38 76 LEU B C 1
ATOM 5926 O O . LEU B 1 76 ? -28.594 6.43 12.547 1 98.38 76 LEU B O 1
ATOM 5930 N N . THR B 1 77 ? -28.562 4.219 12.125 1 98.56 77 THR B N 1
ATOM 5931 C CA . THR B 1 77 ? -27.328 4.266 11.328 1 98.56 77 THR B CA 1
ATOM 5932 C C . THR B 1 77 ? -27.547 5.105 10.07 1 98.56 77 THR B C 1
ATOM 5934 O O . THR B 1 77 ? -26.609 5.781 9.609 1 98.56 77 THR B O 1
ATOM 5937 N N . ILE B 1 78 ? -28.719 5.129 9.531 1 98.19 78 ILE B N 1
ATOM 5938 C CA . ILE B 1 78 ? -29.031 5.918 8.344 1 98.19 78 ILE B CA 1
ATOM 5939 C C . ILE B 1 78 ? -28.938 7.406 8.672 1 98.19 78 ILE B C 1
ATOM 5941 O O . ILE B 1 78 ? -28.391 8.188 7.883 1 98.19 78 ILE B O 1
ATOM 5945 N N . LEU B 1 79 ? -29.438 7.789 9.828 1 98 79 LEU B N 1
ATOM 5946 C CA . LEU B 1 79 ? -29.344 9.18 10.258 1 98 79 LEU B CA 1
ATOM 5947 C C . LEU B 1 79 ? -27.875 9.586 10.445 1 98 79 LEU B C 1
ATOM 5949 O O . LEU B 1 79 ? -27.469 10.656 9.992 1 98 79 LEU B O 1
ATOM 5953 N N . LEU B 1 80 ? -27.156 8.742 11.117 1 98.38 80 LEU B N 1
ATOM 5954 C CA . LEU B 1 80 ? -25.75 9.039 11.391 1 98.38 80 LEU B CA 1
ATOM 5955 C C . LEU B 1 80 ? -24.953 9.141 10.102 1 98.38 80 LEU B C 1
ATOM 5957 O O . LEU B 1 80 ? -24.016 9.93 10.008 1 98.38 80 LEU B O 1
ATOM 5961 N N . GLU B 1 81 ? -25.266 8.289 9.125 1 98.56 81 GLU B N 1
ATOM 5962 C CA . GLU B 1 81 ? -24.625 8.398 7.812 1 98.56 81 GLU B CA 1
ATOM 5963 C C . GLU B 1 81 ? -24.797 9.797 7.234 1 98.56 81 GLU B C 1
ATOM 5965 O O . GLU B 1 81 ? -23.844 10.367 6.699 1 98.56 81 GLU B O 1
ATOM 5970 N N . GLN B 1 82 ? -26.047 10.352 7.379 1 97.94 82 GLN B N 1
ATOM 5971 C CA . GLN B 1 82 ? -26.312 11.656 6.793 1 97.94 82 GLN B CA 1
ATOM 5972 C C . GLN B 1 82 ? -25.594 12.758 7.562 1 97.94 82 GLN B C 1
ATOM 5974 O O . GLN B 1 82 ? -25.125 13.742 6.969 1 97.94 82 GLN B O 1
ATOM 5979 N N . LEU B 1 83 ? -25.5 12.656 8.844 1 97.69 83 LEU B N 1
ATOM 5980 C CA . LEU B 1 83 ? -24.703 13.602 9.625 1 97.69 83 LEU B CA 1
ATOM 5981 C C . LEU B 1 83 ? -23.234 13.508 9.258 1 97.69 83 LEU B C 1
ATOM 5983 O O . LEU B 1 83 ? -22.547 14.531 9.164 1 97.69 83 LEU B O 1
ATOM 5987 N N . GLY B 1 84 ? -22.766 12.289 9.055 1 97.88 84 GLY B N 1
ATOM 5988 C CA . GLY B 1 84 ? -21.375 12.07 8.656 1 97.88 84 GLY B CA 1
ATOM 5989 C C . GLY B 1 84 ? -21.031 12.672 7.309 1 97.88 84 GLY B C 1
ATOM 5990 O O . GLY B 1 84 ? -19.922 13.133 7.09 1 97.88 84 GLY B O 1
ATOM 5991 N N . ARG B 1 85 ? -22.016 12.672 6.402 1 97.94 85 ARG B N 1
ATOM 5992 C CA . ARG B 1 85 ? -21.797 13.25 5.078 1 97.94 85 ARG B CA 1
ATOM 5993 C C . ARG B 1 85 ? -21.453 14.734 5.176 1 97.94 85 ARG B C 1
ATOM 5995 O O . ARG B 1 85 ? -20.719 15.266 4.336 1 97.94 85 ARG B O 1
ATOM 6002 N N . ALA B 1 86 ? -21.922 15.352 6.246 1 97.19 86 ALA B N 1
ATOM 6003 C CA . ALA B 1 86 ? -21.672 16.781 6.418 1 97.19 86 ALA B CA 1
ATOM 6004 C C . ALA B 1 86 ? -20.609 17.031 7.477 1 97.19 86 ALA B C 1
ATOM 6006 O O . ALA B 1 86 ? -20.359 18.188 7.852 1 97.19 86 ALA B O 1
ATOM 6007 N N . ALA B 1 87 ? -20.016 16 7.977 1 96.12 87 ALA B N 1
ATOM 6008 C CA . ALA B 1 87 ? -18.984 16.078 9.016 1 96.12 87 ALA B CA 1
ATOM 6009 C C . ALA B 1 87 ? -19.531 16.781 10.258 1 96.12 87 ALA B C 1
ATOM 6011 O O . ALA B 1 87 ? -18.812 17.562 10.891 1 96.12 87 ALA B O 1
ATOM 6012 N N . VAL B 1 88 ? -20.734 16.578 10.516 1 93.75 88 VAL B N 1
ATOM 6013 C CA . VAL B 1 88 ? -21.359 17.234 11.648 1 93.75 88 VAL B CA 1
ATOM 6014 C C . VAL B 1 88 ? -21.016 16.484 12.938 1 93.75 88 VAL B C 1
ATOM 6016 O O . VAL B 1 88 ? -21.297 15.297 13.07 1 93.75 88 VAL B O 1
ATOM 6019 N N . GLY B 1 89 ? -20.422 17.141 13.812 1 90.25 89 GLY B N 1
ATOM 6020 C CA . GLY B 1 89 ? -20.25 16.641 15.164 1 90.25 89 GLY B CA 1
ATOM 6021 C C . GLY B 1 89 ? -21.328 17.094 16.125 1 90.25 89 GLY B C 1
ATOM 6022 O O . GLY B 1 89 ? -22.5 17.188 15.742 1 90.25 89 GLY B O 1
ATOM 6023 N N . GLY B 1 90 ? -21.031 17.25 17.344 1 90.75 90 GLY B N 1
ATOM 6024 C CA . GLY B 1 90 ? -21.984 17.734 18.312 1 90.75 90 GLY B CA 1
ATOM 6025 C C . GLY B 1 90 ? -22.547 16.625 19.188 1 90.75 90 GLY B C 1
ATOM 6026 O O . GLY B 1 90 ? -22 15.523 19.25 1 90.75 90 GLY B O 1
ATOM 6027 N N . PRO B 1 91 ? -23.609 16.922 19.812 1 94.94 91 PRO B N 1
ATOM 6028 C CA . PRO B 1 91 ? -24.047 16.031 20.891 1 94.94 91 PRO B CA 1
ATOM 6029 C C . PRO B 1 91 ? -24.922 14.875 20.406 1 94.94 91 PRO B C 1
ATOM 6031 O O . PRO B 1 91 ? -25.25 13.977 21.188 1 94.94 91 PRO B O 1
ATOM 6034 N N . PHE B 1 92 ? -25.281 14.82 19.156 1 97 92 PHE B N 1
ATOM 6035 C CA . PHE B 1 92 ? -26.234 13.82 18.688 1 97 92 PHE B CA 1
ATOM 6036 C C . PHE B 1 92 ? -25.703 12.414 18.891 1 97 92 PHE B C 1
ATOM 6038 O O . PHE B 1 92 ? -26.312 11.602 19.594 1 97 92 PHE B O 1
ATOM 6045 N N . LEU B 1 93 ? -24.5 12.109 18.344 1 97.75 93 LEU B N 1
ATOM 6046 C CA . LEU B 1 93 ? -23.938 10.766 18.391 1 97.75 93 LEU B CA 1
ATOM 6047 C C . LEU B 1 93 ? -23.766 10.289 19.828 1 97.75 93 LEU B C 1
ATOM 6049 O O . LEU B 1 93 ? -24.25 9.211 20.188 1 97.75 93 LEU B O 1
ATOM 6053 N N . PRO B 1 94 ? -23.109 11.078 20.719 1 97.62 94 PRO B N 1
ATOM 6054 C CA . PRO B 1 94 ? -22.953 10.555 22.078 1 97.62 94 PRO B CA 1
ATOM 6055 C C . PRO B 1 94 ? -24.281 10.383 22.797 1 97.62 94 PRO B C 1
ATOM 6057 O O . PRO B 1 94 ? -24.469 9.43 23.562 1 97.62 94 PRO B O 1
ATOM 6060 N N . THR B 1 95 ? -25.25 11.234 22.531 1 98.44 95 THR B N 1
ATOM 6061 C CA . THR B 1 95 ? -26.547 11.156 23.219 1 98.44 95 THR B CA 1
ATOM 6062 C C . THR B 1 95 ? -27.297 9.906 22.797 1 98.44 95 THR B C 1
ATOM 6064 O O . THR B 1 95 ? -27.828 9.172 23.641 1 98.44 95 THR B O 1
ATOM 6067 N N . VAL B 1 96 ? -27.344 9.664 21.516 1 98.62 96 VAL B N 1
ATOM 6068 C CA . VAL B 1 96 ? -28.094 8.508 21.047 1 98.62 96 VAL B CA 1
ATOM 6069 C C . VAL B 1 96 ? -27.328 7.227 21.359 1 98.62 96 VAL B C 1
ATOM 6071 O O . VAL B 1 96 ? -27.938 6.172 21.562 1 98.62 96 VAL B O 1
ATOM 6074 N N . ALA B 1 97 ? -26 7.266 21.422 1 98.44 97 ALA B N 1
ATOM 6075 C CA . ALA B 1 97 ? -25.234 6.105 21.859 1 98.44 97 ALA B CA 1
ATOM 6076 C C . ALA B 1 97 ? -25.594 5.723 23.297 1 98.44 97 ALA B C 1
ATOM 6078 O O . ALA B 1 97 ? -25.812 4.547 23.594 1 98.44 97 ALA B O 1
ATOM 6079 N N . VAL B 1 98 ? -25.703 6.684 24.141 1 98.56 98 VAL B N 1
ATOM 6080 C CA . VAL B 1 98 ? -26.047 6.449 25.547 1 98.56 98 VAL B CA 1
ATOM 6081 C C . VAL B 1 98 ? -27.453 5.859 25.641 1 98.56 98 VAL B C 1
ATOM 6083 O O . VAL B 1 98 ? -27.672 4.875 26.359 1 98.56 98 VAL B O 1
ATOM 6086 N N . SER B 1 99 ? -28.406 6.461 24.969 1 98.69 99 SER B N 1
ATOM 6087 C CA . SER B 1 99 ? -29.781 5.941 25.031 1 98.69 99 SER B CA 1
ATOM 6088 C C . SER B 1 99 ? -29.859 4.527 24.469 1 98.69 99 SER B C 1
ATOM 6090 O O . SER B 1 99 ? -30.609 3.695 24.969 1 98.69 99 SER B O 1
ATOM 6092 N N . ALA B 1 100 ? -29.094 4.234 23.406 1 98.38 100 ALA B N 1
ATOM 6093 C CA . ALA B 1 100 ? -29.062 2.889 22.844 1 98.38 100 ALA B CA 1
ATOM 6094 C C . ALA B 1 100 ? -28.516 1.885 23.844 1 98.38 100 ALA B C 1
ATOM 6096 O O . ALA B 1 100 ? -29.016 0.764 23.953 1 98.38 100 ALA B O 1
ATOM 6097 N N . VAL B 1 101 ? -27.453 2.268 24.562 1 98.19 101 VAL B N 1
ATOM 6098 C CA . VAL B 1 101 ? -26.859 1.392 25.562 1 98.19 101 VAL B CA 1
ATOM 6099 C C . VAL B 1 101 ? -27.859 1.119 26.688 1 98.19 101 VAL B C 1
ATOM 6101 O O . VAL B 1 101 ? -28.094 -0.035 27.047 1 98.19 101 VAL B O 1
ATOM 6104 N N . ILE B 1 102 ? -28.5 2.131 27.188 1 98.44 102 ILE B N 1
ATOM 6105 C CA . ILE B 1 102 ? -29.453 1.989 28.281 1 98.44 102 ILE B CA 1
ATOM 6106 C C . ILE B 1 102 ? -30.641 1.142 27.828 1 98.44 102 ILE B C 1
ATOM 6108 O O . ILE B 1 102 ? -31.141 0.303 28.578 1 98.44 102 ILE B O 1
ATOM 6112 N N . ALA B 1 103 ? -31.094 1.391 26.625 1 98.25 103 ALA B N 1
ATOM 6113 C CA . ALA B 1 103 ? -32.188 0.609 26.078 1 98.25 103 ALA B CA 1
ATOM 6114 C C . ALA B 1 103 ? -31.859 -0.88 26.062 1 98.25 103 ALA B C 1
ATOM 6116 O O . ALA B 1 103 ? -32.75 -1.721 26.297 1 98.25 103 ALA B O 1
ATOM 6117 N N . GLU B 1 104 ? -30.641 -1.201 25.781 1 96.5 104 GLU B N 1
ATOM 6118 C CA . GLU B 1 104 ? -30.234 -2.598 25.641 1 96.5 104 GLU B CA 1
ATOM 6119 C C . GLU B 1 104 ? -29.969 -3.242 27 1 96.5 104 GLU B C 1
ATOM 6121 O O . GLU B 1 104 ? -30.391 -4.375 27.25 1 96.5 104 GLU B O 1
ATOM 6126 N N . VAL B 1 105 ? -29.297 -2.535 27.922 1 97.31 105 VAL B N 1
ATOM 6127 C CA . VAL B 1 105 ? -28.75 -3.23 29.078 1 97.31 105 VAL B CA 1
ATOM 6128 C C . VAL B 1 105 ? -29.531 -2.854 30.328 1 97.31 105 VAL B C 1
ATOM 6130 O O . VAL B 1 105 ? -29.422 -3.514 31.375 1 97.31 105 VAL B O 1
ATOM 6133 N N . GLY B 1 106 ? -30.344 -1.819 30.297 1 97.88 106 GLY B N 1
ATOM 6134 C CA . GLY B 1 106 ? -31.016 -1.299 31.484 1 97.88 106 GLY B CA 1
ATOM 6135 C C . GLY B 1 106 ? -32.188 -2.15 31.922 1 97.88 106 GLY B C 1
ATOM 6136 O O . GLY B 1 106 ? -32.844 -2.781 31.094 1 97.88 106 GLY B O 1
ATOM 6137 N N . THR B 1 107 ? -32.438 -2.08 33.188 1 97.19 107 THR B N 1
ATOM 6138 C CA . THR B 1 107 ? -33.719 -2.619 33.719 1 97.19 107 THR B CA 1
ATOM 6139 C C . THR B 1 107 ? -34.875 -1.74 33.312 1 97.19 107 THR B C 1
ATOM 6141 O O . THR B 1 107 ? -34.688 -0.625 32.812 1 97.19 107 THR B O 1
ATOM 6144 N N . ASP B 1 108 ? -36.031 -2.219 33.531 1 96.44 108 ASP B N 1
ATOM 6145 C CA . ASP B 1 108 ? -37.219 -1.438 33.219 1 96.44 108 ASP B CA 1
ATOM 6146 C C . ASP B 1 108 ? -37.25 -0.122 34 1 96.44 108 ASP B C 1
ATOM 6148 O O . ASP B 1 108 ? -37.625 0.917 33.438 1 96.44 108 ASP B O 1
ATOM 6152 N N . GLU B 1 109 ? -36.875 -0.18 35.188 1 97.25 109 GLU B N 1
ATOM 6153 C CA . GLU B 1 109 ? -36.844 1.019 36.031 1 97.25 109 GLU B CA 1
ATOM 6154 C C . GLU B 1 109 ? -35.844 2.027 35.5 1 97.25 109 GLU B C 1
ATOM 6156 O O . GLU B 1 109 ? -36.094 3.229 35.469 1 97.25 109 GLU B O 1
ATOM 6161 N N . GLN B 1 110 ? -34.719 1.516 35.125 1 97.75 110 GLN B N 1
ATOM 6162 C CA . GLN B 1 110 ? -33.656 2.369 34.594 1 97.75 110 GLN B CA 1
ATOM 6163 C C . GLN B 1 110 ? -34.062 2.988 33.281 1 97.75 110 GLN B C 1
ATOM 6165 O O . GLN B 1 110 ? -33.781 4.168 33.031 1 97.75 110 GLN B O 1
ATOM 6170 N N . ARG B 1 111 ? -34.656 2.244 32.406 1 98.38 111 ARG B N 1
ATOM 6171 C CA . ARG B 1 111 ? -35.156 2.738 31.125 1 98.38 111 ARG B CA 1
ATOM 6172 C C . ARG B 1 111 ? -36.219 3.816 31.328 1 98.38 111 ARG B C 1
ATOM 6174 O O . ARG B 1 111 ? -36.188 4.859 30.672 1 98.38 111 ARG B O 1
ATOM 6181 N N . GLU B 1 112 ? -37.062 3.551 32.25 1 97.81 112 GLU B N 1
ATOM 6182 C CA . GLU B 1 112 ? -38.156 4.504 32.531 1 97.81 112 GLU B CA 1
ATOM 6183 C C . GLU B 1 112 ? -37.594 5.816 33.094 1 97.81 112 GLU B C 1
ATOM 6185 O O . GLU B 1 112 ? -38.125 6.887 32.812 1 97.81 112 GLU B O 1
ATOM 6190 N N . ARG B 1 113 ? -36.562 5.719 33.719 1 97.5 113 ARG B N 1
ATOM 6191 C CA . ARG B 1 113 ? -35.969 6.895 34.344 1 97.5 113 ARG B CA 1
ATOM 6192 C C . ARG B 1 113 ? -35.25 7.754 33.312 1 97.5 113 ARG B C 1
ATOM 6194 O O . ARG B 1 113 ? -35.344 8.984 33.344 1 97.5 113 ARG B O 1
ATOM 6201 N N . TRP B 1 114 ? -34.531 7.176 32.438 1 98 114 TRP B N 1
ATOM 6202 C CA . TRP B 1 114 ? -33.531 7.934 31.688 1 98 114 TRP B CA 1
ATOM 6203 C C . TRP B 1 114 ? -33.969 8.109 30.234 1 98 114 TRP B C 1
ATOM 6205 O O . TRP B 1 114 ? -33.688 9.141 29.609 1 98 114 TRP B O 1
ATOM 6215 N N . LEU B 1 115 ? -34.562 7.137 29.609 1 98.62 115 LEU B N 1
ATOM 6216 C CA . LEU B 1 115 ? -34.812 7.137 28.172 1 98.62 115 LEU B CA 1
ATOM 6217 C C . LEU B 1 115 ? -35.719 8.281 27.766 1 98.62 115 LEU B C 1
ATOM 6219 O O . LEU B 1 115 ? -35.438 8.984 26.781 1 98.62 115 LEU B O 1
ATOM 6223 N N . PRO B 1 116 ? -36.812 8.578 28.531 1 98.44 116 PRO B N 1
ATOM 6224 C CA . PRO B 1 116 ? -37.656 9.703 28.125 1 98.44 116 PRO B CA 1
ATOM 6225 C C . PRO B 1 116 ? -36.906 11.031 28.125 1 98.44 116 PRO B C 1
ATOM 6227 O O . PRO B 1 116 ? -37.156 11.891 27.281 1 98.44 116 PRO B O 1
ATOM 6230 N N . LEU B 1 117 ? -35.969 11.234 29 1 97.94 117 LEU B N 1
ATOM 6231 C CA . LEU B 1 117 ? -35.188 12.461 29.094 1 97.94 117 LEU B CA 1
ATOM 6232 C C . LEU B 1 117 ? -34.25 12.602 27.906 1 97.94 117 LEU B C 1
ATOM 6234 O O . LEU B 1 117 ? -34.062 13.695 27.375 1 97.94 117 LEU B O 1
ATOM 6238 N N . LEU B 1 118 ? -33.656 11.492 27.562 1 98.38 118 LEU B N 1
ATOM 6239 C CA . LEU B 1 118 ? -32.75 11.492 26.438 1 98.38 118 LEU B CA 1
ATOM 6240 C C . LEU B 1 118 ? -33.469 11.656 25.109 1 98.38 118 LEU B C 1
ATOM 6242 O O . LEU B 1 118 ? -33 12.352 24.219 1 98.38 118 LEU B O 1
ATOM 6246 N N . VAL B 1 119 ? -34.656 11.078 24.984 1 98.19 119 VAL B N 1
ATOM 6247 C CA . VAL B 1 119 ? -35.469 11.094 23.766 1 98.19 119 VAL B CA 1
ATOM 6248 C C . VAL B 1 119 ? -36 12.5 23.531 1 98.19 119 VAL B C 1
ATOM 6250 O O . VAL B 1 119 ? -36.031 12.969 22.391 1 98.19 119 VAL B O 1
ATOM 6253 N N . SER B 1 120 ? -36.375 13.227 24.578 1 96.81 120 SER B N 1
ATOM 6254 C CA . SER B 1 120 ? -36.969 14.562 24.453 1 96.81 120 SER B CA 1
ATOM 6255 C C . SER B 1 120 ? -35.906 15.609 24.156 1 96.81 120 SER B C 1
ATOM 6257 O O . SER B 1 120 ? -36.219 16.719 23.719 1 96.81 120 SER B O 1
ATOM 6259 N N . GLY B 1 121 ? -34.688 15.281 24.453 1 95.75 121 GLY B N 1
ATOM 6260 C CA . GLY B 1 121 ? -33.594 16.25 24.297 1 95.75 121 GLY B CA 1
ATOM 6261 C C . GLY B 1 121 ? -33.406 17.125 25.531 1 95.75 121 GLY B C 1
ATOM 6262 O O . GLY B 1 121 ? -32.531 18 25.531 1 95.75 121 GLY B O 1
ATOM 6263 N N . ASP B 1 122 ? -34.156 16.859 26.547 1 94.56 122 ASP B N 1
ATOM 6264 C CA . ASP B 1 122 ? -34 17.609 27.797 1 94.56 122 ASP B CA 1
ATOM 6265 C C . ASP B 1 122 ? -32.656 17.344 28.438 1 94.56 122 ASP B C 1
ATOM 6267 O O . ASP B 1 122 ? -32.125 18.172 29.172 1 94.56 122 ASP B O 1
ATOM 6271 N N . VAL B 1 123 ? -32.188 16.172 28.172 1 96.81 123 VAL B N 1
ATOM 6272 C CA . VAL B 1 123 ? -30.875 15.766 28.672 1 96.81 123 VAL B CA 1
ATOM 6273 C C . VAL B 1 123 ? -29.969 15.43 27.5 1 96.81 123 VAL B C 1
ATOM 6275 O O . VAL B 1 123 ? -30.344 14.672 26.609 1 96.81 123 VAL B O 1
ATOM 6278 N N . VAL B 1 124 ? -28.844 16.047 27.469 1 97.5 124 VAL B N 1
ATOM 6279 C CA . VAL B 1 124 ? -27.797 15.75 26.516 1 97.5 124 VAL B CA 1
ATOM 6280 C C . VAL B 1 124 ? -26.672 14.977 27.188 1 97.5 124 VAL B C 1
ATOM 6282 O O . VAL B 1 124 ? -26.266 15.305 28.312 1 97.5 124 VAL B O 1
ATOM 6285 N N . ALA B 1 125 ? -26.156 13.969 26.5 1 98.12 125 ALA B N 1
ATOM 6286 C CA . ALA B 1 125 ? -25.234 13.062 27.188 1 98.12 125 ALA B CA 1
ATOM 6287 C C . ALA B 1 125 ? -23.906 12.969 26.438 1 98.12 125 ALA B C 1
ATOM 6289 O O . ALA B 1 125 ? -23.797 13.367 25.281 1 98.12 125 ALA B O 1
ATOM 6290 N N . GLY B 1 126 ? -22.859 12.57 27.188 1 97.25 126 GLY B N 1
ATOM 6291 C CA . GLY B 1 126 ? -21.562 12.133 26.688 1 97.25 126 GLY B CA 1
ATOM 6292 C C . GLY B 1 126 ? -21.266 10.672 27 1 97.25 126 GLY B C 1
ATOM 6293 O O . GLY B 1 126 ? -21.891 10.078 27.875 1 97.25 126 GLY B O 1
ATOM 6294 N N . ILE B 1 127 ? -20.328 10.133 26.266 1 97.44 127 ILE B N 1
ATOM 6295 C CA . ILE B 1 127 ? -20.031 8.719 26.453 1 97.44 127 ILE B CA 1
ATOM 6296 C C . ILE B 1 127 ? -18.516 8.5 26.422 1 97.44 127 ILE B C 1
ATOM 6298 O O . ILE B 1 127 ? -17.828 9.117 25.609 1 97.44 127 ILE B O 1
ATOM 6302 N N . GLY B 1 128 ? -17.984 7.746 27.359 1 95.12 128 GLY B N 1
ATOM 6303 C CA . GLY B 1 128 ? -16.609 7.289 27.359 1 95.12 128 GLY B CA 1
ATOM 6304 C C . GLY B 1 128 ? -16.469 5.789 27.172 1 95.12 128 GLY B C 1
ATOM 6305 O O . GLY B 1 128 ? -17.312 5.02 27.625 1 95.12 128 GLY B O 1
ATOM 6306 N N . THR B 1 129 ? -15.43 5.375 26.484 1 89.69 129 THR B N 1
ATOM 6307 C CA . THR B 1 129 ? -15.195 3.949 26.266 1 89.69 129 THR B CA 1
ATOM 6308 C C . THR B 1 129 ? -13.852 3.529 26.859 1 89.69 129 THR B C 1
ATOM 6310 O O . THR B 1 129 ? -13.492 2.352 26.812 1 89.69 129 THR B O 1
ATOM 6313 N N . ASN B 1 130 ? -13.188 4.465 27.328 1 82.38 130 ASN B N 1
ATOM 6314 C CA . ASN B 1 130 ? -11.891 4.242 27.969 1 82.38 130 ASN B CA 1
ATOM 6315 C C . ASN B 1 130 ? -11.734 5.082 29.234 1 82.38 130 ASN B C 1
ATOM 6317 O O . ASN B 1 130 ? -12.43 6.086 29.406 1 82.38 130 ASN B O 1
ATOM 6321 N N . GLY B 1 131 ? -11.047 4.566 30.219 1 81.12 131 GLY B N 1
ATOM 6322 C CA . GLY B 1 131 ? -10.766 5.367 31.406 1 81.12 131 GLY B CA 1
ATOM 6323 C C . GLY B 1 131 ? -10.375 4.531 32.594 1 81.12 131 GLY B C 1
ATOM 6324 O O . GLY B 1 131 ? -10.336 3.303 32.531 1 81.12 131 GLY B O 1
ATOM 6325 N N . ASP B 1 132 ? -9.984 5.238 33.562 1 85.81 132 ASP B N 1
ATOM 6326 C CA . ASP B 1 132 ? -9.477 4.586 34.75 1 85.81 132 ASP B CA 1
ATOM 6327 C C . ASP B 1 132 ? -10.383 4.871 35.969 1 85.81 132 ASP B C 1
ATOM 6329 O O . ASP B 1 132 ? -9.906 4.969 37.094 1 85.81 132 ASP B O 1
ATOM 6333 N N . ALA B 1 133 ? -11.664 5.055 35.625 1 93.81 133 ALA B N 1
ATOM 6334 C CA . ALA B 1 133 ? -12.586 5.344 36.719 1 93.81 133 ALA B CA 1
ATOM 6335 C C . ALA B 1 133 ? -12.742 4.137 37.656 1 93.81 133 ALA B C 1
ATOM 6337 O O . ALA B 1 133 ? -12.805 2.998 37.188 1 93.81 133 ALA B O 1
ATOM 6338 N N . VAL B 1 134 ? -12.766 4.426 38.906 1 95.5 134 VAL B N 1
ATOM 6339 C CA . VAL B 1 134 ? -12.898 3.383 39.938 1 95.5 134 VAL B CA 1
ATOM 6340 C C . VAL B 1 134 ? -14.195 3.586 40.719 1 95.5 134 VAL B C 1
ATOM 6342 O O . VAL B 1 134 ? -14.414 4.652 41.281 1 95.5 134 VAL B O 1
ATOM 6345 N N . LEU B 1 135 ? -14.984 2.639 40.688 1 95.69 135 LEU B N 1
ATOM 6346 C CA . LEU B 1 135 ? -16.266 2.664 41.375 1 95.69 135 LEU B CA 1
ATOM 6347 C C . LEU B 1 135 ? -16.156 1.946 42.719 1 95.69 135 LEU B C 1
ATOM 6349 O O . LEU B 1 135 ? -15.703 0.804 42.781 1 95.69 135 LEU B O 1
ATOM 6353 N N . ARG B 1 136 ? -16.422 2.625 43.844 1 93.06 136 ARG B N 1
ATOM 6354 C CA . ARG B 1 136 ? -16.516 2.068 45.188 1 93.06 136 ARG B CA 1
ATOM 6355 C C . ARG B 1 136 ? -17.734 2.594 45.938 1 93.06 136 ARG B C 1
ATOM 6357 O O . ARG B 1 136 ? -17.891 3.805 46.094 1 93.06 136 ARG B O 1
ATOM 6364 N N . ASP B 1 137 ? -18.609 1.706 46.406 1 92.38 137 ASP B N 1
ATOM 6365 C CA . ASP B 1 137 ? -19.766 2.043 47.25 1 92.38 137 ASP B CA 1
ATOM 6366 C C . ASP B 1 137 ? -20.594 3.152 46.594 1 92.38 137 ASP B C 1
ATOM 6368 O O . ASP B 1 137 ? -20.859 4.18 47.219 1 92.38 137 ASP B O 1
ATOM 6372 N N . SER B 1 138 ? -20.875 3.121 45.312 1 92.25 138 SER B N 1
ATOM 6373 C CA . SER B 1 138 ? -21.734 4.012 44.562 1 92.25 138 SER B CA 1
ATOM 6374 C C . SER B 1 138 ? -21.078 5.367 44.344 1 92.25 138 SER B C 1
ATOM 6376 O O . SER B 1 138 ? -21.766 6.355 44.062 1 92.25 138 SER B O 1
ATOM 6378 N N . VAL B 1 139 ? -19.781 5.387 44.531 1 96.12 139 VAL B N 1
ATOM 6379 C CA . VAL B 1 139 ? -18.984 6.582 44.281 1 96.12 139 VAL B CA 1
ATOM 6380 C C . VAL B 1 139 ? -17.875 6.258 43.281 1 96.12 139 VAL B C 1
ATOM 6382 O O . VAL B 1 139 ? -17.281 5.18 43.344 1 96.12 139 VAL B O 1
ATOM 6385 N N . VAL B 1 140 ? -17.672 7.25 42.312 1 96.94 140 VAL B N 1
ATOM 6386 C CA . VAL B 1 140 ? -16.672 7 41.312 1 96.94 140 VAL B CA 1
ATOM 6387 C C . VAL B 1 140 ? -15.633 8.117 41.312 1 96.94 140 VAL B C 1
ATOM 6389 O O . VAL B 1 140 ? -15.961 9.281 41.531 1 96.94 140 VAL B O 1
ATOM 6392 N N . SER B 1 141 ? -14.406 7.777 41.219 1 97.56 141 SER B N 1
ATOM 6393 C CA . SER B 1 141 ? -13.289 8.711 41.125 1 97.56 141 SER B CA 1
ATOM 6394 C C . SER B 1 141 ? -12.406 8.414 39.938 1 97.56 141 SER B C 1
ATOM 6396 O O . SER B 1 141 ? -12.234 7.254 39.562 1 97.56 141 SER B O 1
ATOM 6398 N N . ALA B 1 142 ? -11.992 9.414 39.312 1 96.19 142 ALA B N 1
ATOM 6399 C CA . ALA B 1 142 ? -11.07 9.305 38.188 1 96.19 142 ALA B CA 1
ATOM 6400 C C . ALA B 1 142 ? -10.336 10.617 37.938 1 96.19 142 ALA B C 1
ATOM 6402 O O . ALA B 1 142 ? -10.906 11.703 38.125 1 96.19 142 ALA B O 1
ATOM 6403 N N . GLY B 1 143 ? -9.07 10.586 37.594 1 92 143 GLY B N 1
ATOM 6404 C CA . GLY B 1 143 ? -8.281 11.773 37.312 1 92 143 GLY B CA 1
ATOM 6405 C C . GLY B 1 143 ? -8.625 12.43 36 1 92 143 GLY B C 1
ATOM 6406 O O . GLY B 1 143 ? -8.758 13.648 35.906 1 92 143 GLY B O 1
ATOM 6407 N N . ALA B 1 144 ? -8.703 11.742 34.969 1 93.06 144 ALA B N 1
ATOM 6408 C CA . ALA B 1 144 ? -8.945 12.25 33.594 1 93.06 144 ALA B CA 1
ATOM 6409 C C . ALA B 1 144 ? -9.602 11.188 32.719 1 93.06 144 ALA B C 1
ATOM 6411 O O . ALA B 1 144 ? -8.938 10.281 32.219 1 93.06 144 ALA B O 1
ATOM 6412 N N . VAL B 1 145 ? -10.891 11.359 32.469 1 94.81 145 VAL B N 1
ATOM 6413 C CA . VAL B 1 145 ? -11.633 10.422 31.641 1 94.81 145 VAL B CA 1
ATOM 6414 C C . VAL B 1 145 ? -12.055 11.117 30.344 1 94.81 145 VAL B C 1
ATOM 6416 O O . VAL B 1 145 ? -12.898 12.008 30.359 1 94.81 145 VAL B O 1
ATOM 6419 N N . PRO B 1 146 ? -11.414 10.688 29.25 1 94.25 146 PRO B N 1
ATOM 6420 C CA . PRO B 1 146 ? -11.898 11.258 28 1 94.25 146 PRO B CA 1
ATOM 6421 C C . PRO B 1 146 ? -13.297 10.773 27.625 1 94.25 146 PRO B C 1
ATOM 6423 O O . PRO B 1 146 ? -13.625 9.609 27.844 1 94.25 146 PRO B O 1
ATOM 6426 N N . ALA B 1 147 ? -14.094 11.633 27.109 1 95.38 147 ALA B N 1
ATOM 6427 C CA . ALA B 1 147 ? -15.438 11.305 26.656 1 95.38 147 ALA B CA 1
ATOM 6428 C C . ALA B 1 147 ? -15.789 12.062 25.375 1 95.38 147 ALA B C 1
ATOM 6430 O O . ALA B 1 147 ? -15.328 13.188 25.172 1 95.38 147 ALA B O 1
ATOM 6431 N N . LEU B 1 148 ? -16.469 11.375 24.453 1 95.25 148 LEU B N 1
ATOM 6432 C CA . LEU B 1 148 ? -17.141 12.078 23.375 1 95.25 148 LEU B CA 1
ATOM 6433 C C . LEU B 1 148 ? -18.359 12.852 23.875 1 95.25 148 LEU B C 1
ATOM 6435 O O . LEU B 1 148 ? -19.406 12.258 24.156 1 95.25 148 LEU B O 1
ATOM 6439 N N . ALA B 1 149 ? -18.188 14.172 24.016 1 94.88 149 ALA B N 1
ATOM 6440 C CA . ALA B 1 149 ? -19.203 14.977 24.672 1 94.88 149 ALA B CA 1
ATOM 6441 C C . ALA B 1 149 ? -18.953 16.469 24.453 1 94.88 149 ALA B C 1
ATOM 6443 O O . ALA B 1 149 ? -17.812 16.875 24.234 1 94.88 149 ALA B O 1
ATOM 6444 N N . GLU B 1 150 ? -20.078 17.156 24.547 1 92.88 150 GLU B N 1
ATOM 6445 C CA . GLU B 1 150 ? -19.969 18.594 24.703 1 92.88 150 GLU B CA 1
ATOM 6446 C C . GLU B 1 150 ? -19.688 18.969 26.172 1 92.88 150 GLU B C 1
ATOM 6448 O O . GLU B 1 150 ? -20.141 18.266 27.078 1 92.88 150 GLU B O 1
ATOM 6453 N N . ALA B 1 151 ? -19.031 20.047 26.344 1 91.5 151 ALA B N 1
ATOM 6454 C CA . ALA B 1 151 ? -18.625 20.453 27.672 1 91.5 151 ALA B CA 1
ATOM 6455 C C . ALA B 1 151 ? -19.828 20.688 28.578 1 91.5 151 ALA B C 1
ATOM 6457 O O . ALA B 1 151 ? -19.781 20.422 29.781 1 91.5 151 ALA B O 1
ATOM 6458 N N . ALA B 1 152 ? -20.906 21.109 28 1 93.94 152 ALA B N 1
ATOM 6459 C CA . ALA B 1 152 ? -22.094 21.469 28.766 1 93.94 152 ALA B CA 1
ATOM 6460 C C . ALA B 1 152 ? -23.078 20.312 28.844 1 93.94 152 ALA B C 1
ATOM 6462 O O . ALA B 1 152 ? -24.234 20.5 29.203 1 93.94 152 ALA B O 1
ATOM 6463 N N . ALA B 1 153 ? -22.688 19.125 28.469 1 96 153 ALA B N 1
ATOM 6464 C CA . ALA B 1 153 ? -23.562 17.953 28.562 1 96 153 ALA B CA 1
ATOM 6465 C C . ALA B 1 153 ? -24.031 17.734 30 1 96 153 ALA B C 1
ATOM 6467 O O . ALA B 1 153 ? -23.344 18.109 30.953 1 96 153 ALA B O 1
ATOM 6468 N N . ASP B 1 154 ? -25.188 17.062 30.125 1 96.81 154 ASP B N 1
ATOM 6469 C CA . ASP B 1 154 ? -25.828 16.906 31.406 1 96.81 154 ASP B CA 1
ATOM 6470 C C . ASP B 1 154 ? -25.391 15.609 32.094 1 96.81 154 ASP B C 1
ATOM 6472 O O . ASP B 1 154 ? -25.391 15.523 33.312 1 96.81 154 ASP B O 1
ATOM 6476 N N . LEU B 1 155 ? -25.156 14.68 31.281 1 96.06 155 LEU B N 1
ATOM 6477 C CA . LEU B 1 155 ? -24.922 13.312 31.75 1 96.06 155 LEU B CA 1
ATOM 6478 C C . LEU B 1 155 ? -23.734 12.695 31.047 1 96.06 155 LEU B C 1
ATOM 6480 O O . LEU B 1 155 ? -23.5 12.953 29.859 1 96.06 155 LEU B O 1
ATOM 6484 N N . PHE B 1 156 ? -23.016 11.844 31.781 1 97.38 156 PHE B N 1
ATOM 6485 C CA . PHE B 1 156 ? -21.891 11.102 31.188 1 97.38 156 PHE B CA 1
ATOM 6486 C C . PHE B 1 156 ? -22 9.617 31.516 1 97.38 156 PHE B C 1
ATOM 6488 O O . PHE B 1 156 ? -22.141 9.242 32.688 1 97.38 156 PHE B O 1
ATOM 6495 N N . LEU B 1 157 ? -22.047 8.805 30.5 1 98 157 LEU B N 1
ATOM 6496 C CA . LEU B 1 157 ? -21.922 7.359 30.656 1 98 157 LEU B CA 1
ATOM 6497 C C . LEU B 1 157 ? -20.469 6.914 30.516 1 98 157 LEU B C 1
ATOM 6499 O O . LEU B 1 157 ? -19.891 6.996 29.438 1 98 157 LEU B O 1
ATOM 6503 N N . LEU B 1 158 ? -19.859 6.426 31.609 1 97.25 158 LEU B N 1
ATOM 6504 C CA . LEU B 1 158 ? -18.438 6.164 31.656 1 97.25 158 LEU B CA 1
ATOM 6505 C C . LEU B 1 158 ? -18.156 4.742 32.125 1 97.25 158 LEU B C 1
ATOM 6507 O O . LEU B 1 158 ? -18.891 4.203 32.969 1 97.25 158 LEU B O 1
ATOM 6511 N N . PRO B 1 159 ? -17.125 4.184 31.578 1 96.06 159 PRO B N 1
ATOM 6512 C CA . PRO B 1 159 ? -16.75 2.848 32.062 1 96.06 159 PRO B CA 1
ATOM 6513 C C . PRO B 1 159 ? -16.031 2.883 33.406 1 96.06 159 PRO B C 1
ATOM 6515 O O . PRO B 1 159 ? -15.242 3.791 33.656 1 96.06 159 PRO B O 1
ATOM 6518 N N . ALA B 1 160 ? -16.312 2.014 34.219 1 95.94 160 ALA B N 1
ATOM 6519 C CA . ALA B 1 160 ? -15.609 1.651 35.469 1 95.94 160 ALA B CA 1
ATOM 6520 C C . ALA B 1 160 ? -15.312 0.154 35.5 1 95.94 160 ALA B C 1
ATOM 6522 O O . ALA B 1 160 ? -16.109 -0.626 36.031 1 95.94 160 ALA B O 1
ATOM 6523 N N . ASP B 1 161 ? -14.164 -0.195 34.875 1 92.5 161 ASP B N 1
ATOM 6524 C CA . ASP B 1 161 ? -13.828 -1.591 34.625 1 92.5 161 ASP B CA 1
ATOM 6525 C C . ASP B 1 161 ? -14.859 -2.238 33.688 1 92.5 161 ASP B C 1
ATOM 6527 O O . ASP B 1 161 ? -15.117 -1.735 32.594 1 92.5 161 ASP B O 1
ATOM 6531 N N . ALA B 1 162 ? -15.516 -3.271 34.219 1 94.38 162 ALA B N 1
ATOM 6532 C CA . ALA B 1 162 ? -16.453 -3.988 33.344 1 94.38 162 ALA B CA 1
ATOM 6533 C C . ALA B 1 162 ? -17.844 -3.352 33.406 1 94.38 162 ALA B C 1
ATOM 6535 O O . ALA B 1 162 ? -18.703 -3.65 32.594 1 94.38 162 ALA B O 1
ATOM 6536 N N . ASP B 1 163 ? -18.047 -2.414 34.312 1 96.44 163 ASP B N 1
ATOM 6537 C CA . ASP B 1 163 ? -19.344 -1.782 34.531 1 96.44 163 ASP B CA 1
ATOM 6538 C C . ASP B 1 163 ? -19.406 -0.438 33.812 1 96.44 163 ASP B C 1
ATOM 6540 O O . ASP B 1 163 ? -18.391 0.07 33.312 1 96.44 163 ASP B O 1
ATOM 6544 N N . LEU B 1 164 ? -20.656 0.067 33.656 1 97.31 164 LEU B N 1
ATOM 6545 C CA . LEU B 1 164 ? -20.922 1.442 33.25 1 97.31 164 LEU B CA 1
ATOM 6546 C C . LEU B 1 164 ? -21.594 2.23 34.344 1 97.31 164 LEU B C 1
ATOM 6548 O O . LEU B 1 164 ? -22.422 1.689 35.094 1 97.31 164 LEU B O 1
ATOM 6552 N N . VAL B 1 165 ? -21.203 3.441 34.438 1 97.31 165 VAL B N 1
ATOM 6553 C CA . VAL B 1 165 ? -21.812 4.305 35.438 1 97.31 165 VAL B CA 1
ATOM 6554 C C . VAL B 1 165 ? -22.359 5.566 34.781 1 97.31 165 VAL B C 1
ATOM 6556 O O . VAL B 1 165 ? -21.781 6.051 33.781 1 97.31 165 VAL B O 1
ATOM 6559 N N . VAL B 1 166 ? -23.453 6.082 35.281 1 97.69 166 VAL B N 1
ATOM 6560 C CA . VAL B 1 166 ? -23.984 7.379 34.875 1 97.69 166 VAL B CA 1
ATOM 6561 C C . VAL B 1 166 ? -23.578 8.445 35.875 1 97.69 166 VAL B C 1
ATOM 6563 O O . VAL B 1 166 ? -23.875 8.32 37.062 1 97.69 166 VAL B O 1
ATOM 6566 N N . VAL B 1 167 ? -22.875 9.375 35.375 1 96.88 167 VAL B N 1
ATOM 6567 C CA . VAL B 1 167 ? -22.453 10.516 36.188 1 96.88 167 VAL B CA 1
ATOM 6568 C C . VAL B 1 167 ? -23.156 11.781 35.719 1 96.88 167 VAL B C 1
ATOM 6570 O O . VAL B 1 167 ? -23.172 12.07 34.5 1 96.88 167 VAL B O 1
ATOM 6573 N N . GLN B 1 168 ? -23.734 12.492 36.594 1 96.94 168 GLN B N 1
ATOM 6574 C CA . GLN B 1 168 ? -24.375 13.766 36.25 1 96.94 168 GLN B CA 1
ATOM 6575 C C . GLN B 1 168 ? -23.375 14.922 36.406 1 96.94 168 GLN B C 1
ATOM 6577 O O . GLN B 1 168 ? -22.531 14.922 37.312 1 96.94 168 GLN B O 1
ATOM 6582 N N . ALA B 1 169 ? -23.5 15.891 35.469 1 95.31 169 ALA B N 1
ATOM 6583 C CA . ALA B 1 169 ? -22.703 17.094 35.625 1 95.31 169 ALA B CA 1
ATOM 6584 C C . ALA B 1 169 ? -22.984 17.797 36.938 1 95.31 169 ALA B C 1
ATOM 6586 O O . ALA B 1 169 ? -24.109 17.734 37.438 1 95.31 169 ALA B O 1
ATOM 6587 N N . GLY B 1 170 ? -21.953 18.5 37.469 1 92.69 170 GLY B N 1
ATOM 6588 C CA . GLY B 1 170 ? -22.172 19.219 38.688 1 92.69 170 GLY B CA 1
ATOM 6589 C C . GLY B 1 170 ? -21.094 18.984 39.719 1 92.69 170 GLY B C 1
ATOM 6590 O O . GLY B 1 170 ? -19.906 19 39.406 1 92.69 170 GLY B O 1
ATOM 6591 N N . ASP B 1 171 ? -21.547 18.641 40.906 1 90.38 171 ASP B N 1
ATOM 6592 C CA . ASP B 1 171 ? -20.625 18.578 42.062 1 90.38 171 ASP B CA 1
ATOM 6593 C C . ASP B 1 171 ? -19.641 17.422 41.906 1 90.38 171 ASP B C 1
ATOM 6595 O O . ASP B 1 171 ? -20.031 16.281 41.656 1 90.38 171 ASP B O 1
ATOM 6599 N N . GLY B 1 172 ? -18.422 17.781 42 1 95.56 172 GLY B N 1
ATOM 6600 C CA . GLY B 1 172 ? -17.375 16.781 41.938 1 95.56 172 GLY B CA 1
ATOM 6601 C C . GLY B 1 172 ? -16.922 16.453 40.531 1 95.56 172 GLY B C 1
ATOM 6602 O O . GLY B 1 172 ? -15.969 15.688 40.375 1 95.56 172 GLY B O 1
ATOM 6603 N N . VAL B 1 173 ? -17.625 16.938 39.594 1 96.88 173 VAL B N 1
ATOM 6604 C CA . VAL B 1 173 ? -17.281 16.672 38.188 1 96.88 173 VAL B CA 1
ATOM 6605 C C . VAL B 1 173 ? -16.625 17.906 37.594 1 96.88 173 VAL B C 1
ATOM 6607 O O . VAL B 1 173 ? -17.219 18.984 37.531 1 96.88 173 VAL B O 1
ATOM 6610 N N . SER B 1 174 ? -15.375 17.797 37.156 1 96.56 174 SER B N 1
ATOM 6611 C CA . SER B 1 174 ? -14.672 18.859 36.438 1 96.56 174 SER B CA 1
ATOM 6612 C C . SER B 1 174 ? -14.516 18.5 34.969 1 96.56 174 SER B C 1
ATOM 6614 O O . SER B 1 174 ? -14.148 17.359 34.625 1 96.56 174 SER B O 1
ATOM 6616 N N . ILE B 1 175 ? -14.844 19.391 34.125 1 93.88 175 ILE B N 1
ATOM 6617 C CA . ILE B 1 175 ? -14.781 19.172 32.688 1 93.88 175 ILE B CA 1
ATOM 6618 C C . ILE B 1 175 ? -13.773 20.141 32.062 1 93.88 175 ILE B C 1
ATOM 6620 O O . ILE B 1 175 ? -13.812 21.344 32.312 1 93.88 175 ILE B O 1
ATOM 6624 N N . ARG B 1 176 ? -12.891 19.672 31.312 1 90.75 176 ARG B N 1
ATOM 6625 C CA . ARG B 1 176 ? -12.023 20.531 30.516 1 90.75 176 ARG B CA 1
ATOM 6626 C C . ARG B 1 176 ? -12.008 20.094 29.047 1 90.75 176 ARG B C 1
ATOM 6628 O O . ARG B 1 176 ? -12.234 18.922 28.75 1 90.75 176 ARG B O 1
ATOM 6635 N N . THR B 1 177 ? -11.797 21.016 28.203 1 87.19 177 THR B N 1
ATOM 6636 C CA . THR B 1 177 ? -11.648 20.734 26.781 1 87.19 177 THR B CA 1
ATOM 6637 C C . THR B 1 177 ? -10.172 20.781 26.375 1 87.19 177 THR B C 1
ATOM 6639 O O . THR B 1 177 ? -9.367 21.438 27.031 1 87.19 177 THR B O 1
ATOM 6642 N N . ILE B 1 178 ? -9.836 19.922 25.469 1 77.69 178 ILE B N 1
ATOM 6643 C CA . ILE B 1 178 ? -8.461 19.875 25 1 77.69 178 ILE B CA 1
ATOM 6644 C C . ILE B 1 178 ? -8.312 20.719 23.734 1 77.69 178 ILE B C 1
ATOM 6646 O O . ILE B 1 178 ? -9.094 20.562 22.797 1 77.69 178 ILE B O 1
ATOM 6650 N N . ASP B 1 179 ? -7.676 21.75 23.859 1 73.25 179 ASP B N 1
ATOM 6651 C CA . ASP B 1 179 ? -7.375 22.531 22.672 1 73.25 179 ASP B CA 1
ATOM 6652 C C . ASP B 1 179 ? -6.219 21.922 21.891 1 73.25 179 ASP B C 1
ATOM 6654 O O . ASP B 1 179 ? -5.055 22.234 22.141 1 73.25 179 ASP B O 1
ATOM 6658 N N . SER B 1 180 ? -6.523 20.719 21.453 1 67.38 180 SER B N 1
ATOM 6659 C CA . SER B 1 180 ? -5.496 20.156 20.578 1 67.38 180 SER B CA 1
ATOM 6660 C C . SER B 1 180 ? -5.254 21.031 19.359 1 67.38 180 SER B C 1
ATOM 6662 O O . SER B 1 180 ? -6.09 21.875 19.016 1 67.38 180 SER B O 1
ATOM 6664 N N . VAL B 1 181 ? -4.062 20.734 18.812 1 63.5 181 VAL B N 1
ATOM 6665 C CA . VAL B 1 181 ? -3.688 21.547 17.672 1 63.5 181 VAL B CA 1
ATOM 6666 C C . VAL B 1 181 ? -4.75 21.422 16.578 1 63.5 181 VAL B C 1
ATOM 6668 O O . VAL B 1 181 ? -5.141 20.328 16.203 1 63.5 181 VAL B O 1
ATOM 6671 N N . ASP B 1 182 ? -5.289 22.547 16.281 1 65.19 182 ASP B N 1
ATOM 6672 C CA . ASP B 1 182 ? -6.184 22.844 15.172 1 65.19 182 ASP B CA 1
ATOM 6673 C C . ASP B 1 182 ? -7.551 22.188 15.375 1 65.19 182 ASP B C 1
ATOM 6675 O O . ASP B 1 182 ? -8.211 21.812 14.406 1 65.19 182 ASP B O 1
ATOM 6679 N N . GLN B 1 183 ? -7.816 21.828 16.734 1 78.75 183 GLN B N 1
ATOM 6680 C CA . GLN B 1 183 ? -9.141 21.328 17.094 1 78.75 183 GLN B CA 1
ATOM 6681 C C . GLN B 1 183 ? -9.406 19.953 16.484 1 78.75 183 GLN B C 1
ATOM 6683 O O . GLN B 1 183 ? -10.531 19.656 16.094 1 78.75 183 GLN B O 1
ATOM 6688 N N . LEU B 1 184 ? -8.328 19.203 16.359 1 78.75 184 LEU B N 1
ATOM 6689 C CA . LEU B 1 184 ? -8.406 17.906 15.719 1 78.75 184 LEU B CA 1
ATOM 6690 C C . LEU B 1 184 ? -9.383 17 16.469 1 78.75 184 LEU B C 1
ATOM 6692 O O . LEU B 1 184 ? -10.117 16.219 15.852 1 78.75 184 LEU B O 1
ATOM 6696 N N . LEU B 1 185 ? -9.445 17.156 17.75 1 78.69 185 LEU B N 1
ATOM 6697 C CA . LEU B 1 185 ? -10.203 16.203 18.562 1 78.69 185 LEU B CA 1
ATOM 6698 C C . LEU B 1 185 ? -11.484 16.828 19.078 1 78.69 185 LEU B C 1
ATOM 6700 O O . LEU B 1 185 ? -12.07 16.344 20.047 1 78.69 185 LEU B O 1
ATOM 6704 N N . ALA B 1 186 ? -12.016 17.844 18.547 1 82.62 186 ALA B N 1
ATOM 6705 C CA . ALA B 1 186 ? -13.289 18.406 19 1 82.62 186 ALA B CA 1
ATOM 6706 C C . ALA B 1 186 ? -14.461 17.609 18.438 1 82.62 186 ALA B C 1
ATOM 6708 O O . ALA B 1 186 ? -14.422 17.156 17.281 1 82.62 186 ALA B O 1
ATOM 6709 N N . PRO B 1 187 ? -15.484 17.328 19.172 1 83.5 187 PRO B N 1
ATOM 6710 C CA . PRO B 1 187 ? -15.672 17.672 20.594 1 83.5 187 PRO B CA 1
ATOM 6711 C C . PRO B 1 187 ? -15.266 16.547 21.531 1 83.5 187 PRO B C 1
ATOM 6713 O O . PRO B 1 187 ? -15.938 15.508 21.578 1 83.5 187 PRO B O 1
ATOM 6716 N N . VAL B 1 188 ? -14.203 16.5 22.172 1 90.81 188 VAL B N 1
ATOM 6717 C CA . VAL B 1 188 ? -13.711 15.602 23.203 1 90.81 188 VAL B CA 1
ATOM 6718 C C . VAL B 1 188 ? -13.5 16.375 24.5 1 90.81 188 VAL B C 1
ATOM 6720 O O . VAL B 1 188 ? -12.898 17.453 24.5 1 90.81 188 VAL B O 1
ATOM 6723 N N . ILE B 1 189 ? -14.141 15.875 25.531 1 92.75 189 ILE B N 1
ATOM 6724 C CA . ILE B 1 189 ? -13.891 16.469 26.844 1 92.75 189 ILE B CA 1
ATOM 6725 C C . ILE B 1 189 ? -13.078 15.5 27.703 1 92.75 189 ILE B C 1
ATOM 6727 O O . ILE B 1 189 ? -12.977 14.312 27.391 1 92.75 189 ILE B O 1
ATOM 6731 N N . VAL B 1 190 ? -12.5 16.031 28.734 1 94.44 190 VAL B N 1
ATOM 6732 C CA . VAL B 1 190 ? -11.836 15.242 29.766 1 94.44 190 VAL B CA 1
ATOM 6733 C C . VAL B 1 190 ? -12.5 15.5 31.109 1 94.44 190 VAL B C 1
ATOM 6735 O O . VAL B 1 190 ? -12.469 16.625 31.625 1 94.44 190 VAL B O 1
ATOM 6738 N N . ALA B 1 191 ? -13.016 14.461 31.672 1 95.25 191 ALA B N 1
ATOM 6739 C CA . ALA B 1 191 ? -13.727 14.602 32.938 1 95.25 191 ALA B CA 1
ATOM 6740 C C . ALA B 1 191 ? -12.844 14.188 34.094 1 95.25 191 ALA B C 1
ATOM 6742 O O . ALA B 1 191 ? -12.219 13.125 34.062 1 95.25 191 ALA B O 1
ATOM 6743 N N . GLY B 1 192 ? -12.75 15.047 35.062 1 96.31 192 GLY B N 1
ATOM 6744 C CA . GLY B 1 192 ? -12.234 14.703 36.375 1 96.31 192 GLY B CA 1
ATOM 6745 C C . GLY B 1 192 ? -13.328 14.422 37.406 1 96.31 192 GLY B C 1
ATOM 6746 O O . GLY B 1 192 ? -14.289 15.188 37.5 1 96.31 192 GLY B O 1
ATOM 6747 N N . LEU B 1 193 ? -13.227 13.281 38.031 1 97.44 193 LEU B N 1
ATOM 6748 C CA . LEU B 1 193 ? -14.25 12.859 39 1 97.44 193 LEU B CA 1
ATOM 6749 C C . LEU B 1 193 ? -13.672 12.758 40.406 1 97.44 193 LEU B C 1
ATOM 6751 O O . LEU B 1 193 ? -12.805 11.922 40.656 1 97.44 193 LEU B O 1
ATOM 6755 N N . ASP B 1 194 ? -14.156 13.562 41.219 1 97.06 194 ASP B N 1
ATOM 6756 C CA . ASP B 1 194 ? -13.719 13.555 42.625 1 97.06 194 ASP B CA 1
ATOM 6757 C C . ASP B 1 194 ? -14.797 12.984 43.531 1 97.06 194 ASP B C 1
ATOM 6759 O O . ASP B 1 194 ? -15.594 13.734 44.094 1 97.06 194 ASP B O 1
ATOM 6763 N N . SER B 1 195 ? -14.773 11.719 43.719 1 95.69 195 SER B N 1
ATOM 6764 C CA . SER B 1 195 ? -15.703 11 44.562 1 95.69 195 SER B CA 1
ATOM 6765 C C . SER B 1 195 ? -17.141 11.375 44.281 1 95.69 195 SER B C 1
ATOM 6767 O O . SER B 1 195 ? -17.891 11.766 45.188 1 95.69 195 SER B O 1
ATOM 6769 N N . VAL B 1 196 ? -17.484 11.227 43.094 1 97.25 196 VAL B N 1
ATOM 6770 C CA . VAL B 1 196 ? -18.812 11.625 42.594 1 97.25 196 VAL B CA 1
ATOM 6771 C C . VAL B 1 196 ? -19.812 10.5 42.844 1 97.25 196 VAL B C 1
ATOM 6773 O O . VAL B 1 196 ? -19.547 9.344 42.531 1 97.25 196 VAL B O 1
ATOM 6776 N N . ARG B 1 197 ? -20.891 10.828 43.438 1 96.44 197 ARG B N 1
ATOM 6777 C CA . ARG B 1 197 ? -21.969 9.836 43.594 1 96.44 197 ARG B CA 1
ATOM 6778 C C . ARG B 1 197 ? -22.562 9.477 42.219 1 96.44 197 ARG B C 1
ATOM 6780 O O . ARG B 1 197 ? -22.969 10.359 41.469 1 96.44 197 ARG B O 1
ATOM 6787 N N . VAL B 1 198 ? -22.641 8.219 41.938 1 96.94 198 VAL B N 1
ATOM 6788 C CA . VAL B 1 198 ? -23.141 7.801 40.625 1 96.94 198 VAL B C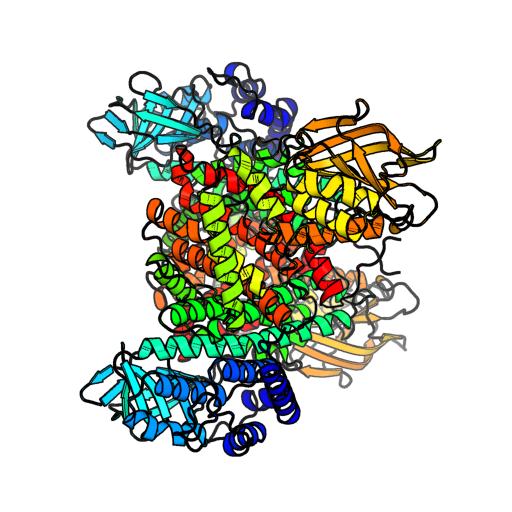A 1
ATOM 6789 C C . VAL B 1 198 ? -24.672 7.793 40.625 1 96.94 198 VAL B C 1
ATOM 6791 O O . VAL B 1 198 ? -25.281 7.449 41.625 1 96.94 198 VAL B O 1
ATOM 6794 N N . ALA B 1 199 ? -25.25 8.109 39.562 1 96.25 199 ALA B N 1
ATOM 6795 C CA . ALA B 1 199 ? -26.703 8.109 39.406 1 96.25 199 ALA B CA 1
ATOM 6796 C C . ALA B 1 199 ? -27.234 6.711 39.094 1 96.25 199 ALA B C 1
ATOM 6798 O O . ALA B 1 199 ? -28.359 6.363 39.469 1 96.25 199 ALA B O 1
ATOM 6799 N N . GLU B 1 200 ? -26.5 5.98 38.281 1 95.44 200 GLU B N 1
ATOM 6800 C CA . GLU B 1 200 ? -26.828 4.613 37.906 1 95.44 200 GLU B CA 1
ATOM 6801 C C . GLU B 1 200 ? -25.578 3.77 37.719 1 95.44 200 GLU B C 1
ATOM 6803 O O . GLU B 1 200 ? -24.5 4.301 37.406 1 95.44 200 GLU B O 1
ATOM 6808 N N . VAL B 1 201 ? -25.719 2.518 37.906 1 97 201 VAL B N 1
ATOM 6809 C CA . VAL B 1 201 ? -24.688 1.538 37.562 1 97 201 VAL B CA 1
ATOM 6810 C C . VAL B 1 201 ? -25.281 0.462 36.656 1 97 201 VAL B C 1
ATOM 6812 O O . VAL B 1 201 ? -26.391 -0.029 36.906 1 97 201 VAL B O 1
ATOM 6815 N N . PHE B 1 202 ? -24.656 0.156 35.656 1 97.31 202 PHE B N 1
ATOM 6816 C CA . PHE B 1 202 ? -24.984 -0.959 34.781 1 97.31 202 PHE B CA 1
ATOM 6817 C C . PHE B 1 202 ? -23.891 -2.027 34.812 1 97.31 202 PHE B C 1
ATOM 6819 O O . PHE B 1 202 ? -22.906 -1.947 34.062 1 97.31 202 PHE B O 1
ATOM 6826 N N . PRO B 1 203 ? -24.141 -3.078 35.562 1 96.12 203 PRO B N 1
ATOM 6827 C CA . PRO B 1 203 ? -23.094 -4.074 35.75 1 96.12 203 PRO B CA 1
ATOM 6828 C C . PRO B 1 203 ? -22.734 -4.844 34.5 1 96.12 203 PRO B C 1
ATOM 6830 O O . PRO B 1 203 ? -23.625 -5.348 33.812 1 96.12 203 PRO B O 1
ATOM 6833 N N . GLY B 1 204 ? -21.5 -4.926 34.188 1 95.62 204 GLY B N 1
ATOM 6834 C CA . GLY B 1 204 ? -20.984 -5.738 33.125 1 95.62 204 GLY B CA 1
ATOM 6835 C C . GLY B 1 204 ? -21.359 -5.199 31.734 1 95.62 204 GLY B C 1
ATOM 6836 O O . GLY B 1 204 ? -21.359 -5.945 30.75 1 95.62 204 GLY B O 1
ATOM 6837 N N . ALA B 1 205 ? -21.672 -3.898 31.656 1 96.31 205 ALA B N 1
ATOM 6838 C CA . ALA B 1 205 ? -22.281 -3.379 30.422 1 96.31 205 ALA B CA 1
ATOM 6839 C C . ALA B 1 205 ? -21.25 -2.637 29.578 1 96.31 205 ALA B C 1
ATOM 6841 O O . ALA B 1 205 ? -21.578 -2.139 28.5 1 96.31 205 ALA B O 1
ATOM 6842 N N . ALA B 1 206 ? -19.984 -2.621 29.984 1 95.56 206 ALA B N 1
ATOM 6843 C CA . ALA B 1 206 ? -18.969 -1.841 29.281 1 95.56 206 ALA B CA 1
ATOM 6844 C C . ALA B 1 206 ? -18.844 -2.301 27.844 1 95.56 206 ALA B C 1
ATOM 6846 O O . ALA B 1 206 ? -18.656 -1.48 26.938 1 95.56 206 ALA B O 1
ATOM 6847 N N . GLY B 1 207 ? -18.953 -3.617 27.641 1 94.25 207 GLY B N 1
ATOM 6848 C CA . GLY B 1 207 ? -18.828 -4.164 26.297 1 94.25 207 GLY B CA 1
ATOM 6849 C C . GLY B 1 207 ? -19.922 -3.689 25.359 1 94.25 207 GLY B C 1
ATOM 6850 O O . GLY B 1 207 ? -19.688 -3.486 24.172 1 94.25 207 GLY B O 1
ATOM 6851 N N . ALA B 1 208 ? -21.094 -3.525 25.891 1 95.94 208 ALA B N 1
ATOM 6852 C CA . ALA B 1 208 ? -22.219 -3.062 25.094 1 95.94 208 ALA B CA 1
ATOM 6853 C C . ALA B 1 208 ? -21.984 -1.636 24.594 1 95.94 208 ALA B C 1
ATOM 6855 O O . ALA B 1 208 ? -22.328 -1.304 23.469 1 95.94 208 ALA B O 1
ATOM 6856 N N . ALA B 1 209 ? -21.469 -0.799 25.469 1 96.69 209 ALA B N 1
ATOM 6857 C CA . ALA B 1 209 ? -21.172 0.581 25.078 1 96.69 209 ALA B CA 1
ATOM 6858 C C . ALA B 1 209 ? -20.156 0.635 23.938 1 96.69 209 ALA B C 1
ATOM 6860 O O . ALA B 1 209 ? -20.328 1.4 22.984 1 96.69 209 ALA B O 1
ATOM 6861 N N . VAL B 1 210 ? -19.125 -0.207 24.062 1 96.12 210 VAL B N 1
ATOM 6862 C CA . VAL B 1 210 ? -18.078 -0.256 23.047 1 96.12 210 VAL B CA 1
ATOM 6863 C C . VAL B 1 210 ? -18.672 -0.727 21.719 1 96.12 210 VAL B C 1
ATOM 6865 O O . VAL B 1 210 ? -18.438 -0.121 20.672 1 96.12 210 VAL B O 1
ATOM 6868 N N . ARG B 1 211 ? -19.453 -1.77 21.734 1 97 211 ARG B N 1
ATOM 6869 C CA . ARG B 1 211 ? -20.047 -2.33 20.531 1 97 211 ARG B CA 1
ATOM 6870 C C . ARG B 1 211 ? -20.953 -1.31 19.844 1 97 211 ARG B C 1
ATOM 6872 O O . ARG B 1 211 ? -20.859 -1.111 18.625 1 97 211 ARG B O 1
ATOM 6879 N N . ILE B 1 212 ? -21.797 -0.661 20.625 1 97.75 212 ILE B N 1
ATOM 6880 C CA . ILE B 1 212 ? -22.766 0.282 20.078 1 97.75 212 ILE B CA 1
ATOM 6881 C C . ILE B 1 212 ? -22.047 1.489 19.484 1 97.75 212 ILE B C 1
ATOM 6883 O O . ILE B 1 212 ? -22.375 1.941 18.391 1 97.75 212 ILE B O 1
ATOM 6887 N N . LEU B 1 213 ? -21.078 1.991 20.203 1 97.62 213 LEU B N 1
ATOM 6888 C CA . LEU B 1 213 ? -20.328 3.135 19.688 1 97.62 213 LEU B CA 1
ATOM 6889 C C . LEU B 1 213 ? -19.594 2.773 18.406 1 97.62 213 LEU B C 1
ATOM 6891 O O . LEU B 1 213 ? -19.516 3.586 17.484 1 97.62 213 LEU B O 1
ATOM 6895 N N . ARG B 1 214 ? -19.031 1.541 18.359 1 98.06 214 ARG B N 1
ATOM 6896 C CA . ARG B 1 214 ? -18.344 1.085 17.156 1 98.06 214 ARG B CA 1
ATOM 6897 C C . ARG B 1 214 ? -19.297 1.064 15.969 1 98.06 214 ARG B C 1
ATOM 6899 O O . ARG B 1 214 ? -18.953 1.537 14.883 1 98.06 214 ARG B O 1
ATOM 6906 N N . LEU B 1 215 ? -20.469 0.606 16.156 1 98.56 215 LEU B N 1
ATOM 6907 C CA . LEU B 1 215 ? -21.438 0.535 15.078 1 98.56 215 LEU B CA 1
ATOM 6908 C C . LEU B 1 215 ? -21.844 1.931 14.617 1 98.56 215 LEU B C 1
ATOM 6910 O O . LEU B 1 215 ? -21.844 2.221 13.414 1 98.56 215 LEU B O 1
ATOM 6914 N N . LEU B 1 216 ? -22.203 2.775 15.57 1 98.62 216 LEU B N 1
ATOM 6915 C CA . LEU B 1 216 ? -22.703 4.105 15.227 1 98.62 216 LEU B CA 1
ATOM 6916 C C . LEU B 1 216 ? -21.594 4.961 14.617 1 98.62 216 LEU B C 1
ATOM 6918 O O . LEU B 1 216 ? -21.844 5.746 13.703 1 98.62 216 LEU B O 1
ATOM 6922 N N . ALA B 1 217 ? -20.391 4.797 15.172 1 98.31 217 ALA B N 1
ATOM 6923 C CA . ALA B 1 217 ? -19.25 5.484 14.586 1 98.31 217 ALA B CA 1
ATOM 6924 C C . ALA B 1 217 ? -19 5.016 13.156 1 98.31 217 ALA B C 1
ATOM 6926 O O . ALA B 1 217 ? -18.656 5.816 12.289 1 98.31 217 ALA B O 1
ATOM 6927 N N . ALA B 1 218 ? -19.094 3.723 12.922 1 98.75 218 ALA B N 1
ATOM 6928 C CA . ALA B 1 218 ? -18.922 3.184 11.57 1 98.75 218 ALA B CA 1
ATOM 6929 C C . ALA B 1 218 ? -19.953 3.783 10.617 1 98.75 218 ALA B C 1
ATOM 6931 O O . ALA B 1 218 ? -19.641 4.09 9.461 1 98.75 218 ALA B O 1
ATOM 6932 N N . ALA B 1 219 ? -21.156 3.939 11.094 1 98.81 219 ALA B N 1
ATOM 6933 C CA . ALA B 1 219 ? -22.219 4.512 10.273 1 98.81 219 ALA B CA 1
ATOM 6934 C C . ALA B 1 219 ? -21.891 5.957 9.898 1 98.81 219 ALA B C 1
ATOM 6936 O O . ALA B 1 219 ? -22.062 6.359 8.75 1 98.81 219 ALA B O 1
ATOM 6937 N N . GLU B 1 220 ? -21.531 6.746 10.883 1 98.5 220 GLU B N 1
ATOM 6938 C CA . GLU B 1 220 ? -21.125 8.117 10.602 1 98.5 220 GLU B CA 1
ATOM 6939 C C . GLU B 1 220 ? -19.953 8.156 9.625 1 98.5 220 GLU B C 1
ATOM 6941 O O . GLU B 1 220 ? -19.922 8.992 8.711 1 98.5 220 GLU B O 1
ATOM 6946 N N . ALA B 1 221 ? -19 7.238 9.828 1 98.69 221 ALA B N 1
ATOM 6947 C CA . ALA B 1 221 ? -17.844 7.152 8.961 1 98.69 221 ALA B CA 1
ATOM 6948 C C . ALA B 1 221 ? -18.25 6.863 7.52 1 98.69 221 ALA B C 1
ATOM 6950 O O . ALA B 1 221 ? -17.641 7.383 6.578 1 98.69 221 ALA B O 1
ATOM 6951 N N . VAL B 1 222 ? -19.234 6.027 7.328 1 98.75 222 VAL B N 1
ATOM 6952 C CA . VAL B 1 222 ? -19.734 5.715 5.992 1 98.75 222 VAL B CA 1
ATOM 6953 C C . VAL B 1 222 ? -20.172 7.004 5.293 1 98.75 222 VAL B C 1
ATOM 6955 O O . VAL B 1 222 ? -19.875 7.199 4.109 1 98.75 222 VAL B O 1
ATOM 6958 N N . GLY B 1 223 ? -20.859 7.855 6.023 1 98.69 223 GLY B N 1
ATOM 6959 C CA . GLY B 1 223 ? -21.234 9.148 5.469 1 98.69 223 GLY B CA 1
ATOM 6960 C C . GLY B 1 223 ? -20.047 9.992 5.055 1 98.69 223 GLY B C 1
ATOM 6961 O O . GLY B 1 223 ? -20.031 10.547 3.955 1 98.69 223 GLY B O 1
ATOM 6962 N N . GLY B 1 224 ? -19.094 10.094 5.992 1 98.56 224 GLY B N 1
ATOM 6963 C CA . GLY B 1 224 ? -17.891 10.844 5.684 1 98.56 224 GLY B CA 1
ATOM 6964 C C . GLY B 1 224 ? -17.125 10.297 4.492 1 98.56 224 GLY B C 1
ATOM 6965 O O . GLY B 1 224 ? -16.609 11.055 3.668 1 98.56 224 GLY B O 1
ATOM 6966 N N . LEU B 1 225 ? -17.016 8.961 4.414 1 98.69 225 LEU B N 1
ATOM 6967 C CA . LEU B 1 225 ? -16.391 8.289 3.287 1 98.69 225 LEU B CA 1
ATOM 6968 C C . LEU B 1 225 ? -17.047 8.68 1.972 1 98.69 225 LEU B C 1
ATOM 6970 O O . LEU B 1 225 ? -16.375 9.016 1.002 1 98.69 225 LEU B O 1
ATOM 6974 N N . GLY B 1 226 ? -18.375 8.609 1.995 1 98.44 226 GLY B N 1
ATOM 6975 C CA . GLY B 1 226 ? -19.109 9 0.802 1 98.44 226 GLY B CA 1
ATOM 6976 C C . GLY B 1 226 ? -18.859 10.438 0.386 1 98.44 226 GLY B C 1
ATOM 6977 O O . GLY B 1 226 ? -18.625 10.719 -0.792 1 98.44 226 GLY B O 1
ATOM 6978 N N . ALA B 1 227 ? -18.828 11.336 1.312 1 98.44 227 ALA B N 1
ATOM 6979 C CA . ALA B 1 227 ? -18.625 12.758 1.048 1 98.44 227 ALA B CA 1
ATOM 6980 C C . ALA B 1 227 ? -17.219 13.016 0.487 1 98.44 227 ALA B C 1
ATOM 6982 O O . ALA B 1 227 ? -17.062 13.75 -0.485 1 98.44 227 ALA B O 1
ATOM 6983 N N . CYS B 1 228 ? -16.219 12.438 1.136 1 98.69 228 CYS B N 1
ATOM 6984 C CA . CYS B 1 228 ? -14.836 12.617 0.684 1 98.69 228 CYS B CA 1
ATOM 6985 C C . CYS B 1 228 ? -14.664 12.094 -0.737 1 98.69 228 CYS B C 1
ATOM 6987 O O . CYS B 1 228 ? -14 12.727 -1.559 1 98.69 228 CYS B O 1
ATOM 6989 N N . THR B 1 229 ? -15.195 10.906 -1.019 1 98.56 229 THR B N 1
ATOM 6990 C CA . THR B 1 229 ? -15.094 10.297 -2.342 1 98.56 229 THR B CA 1
ATOM 6991 C C . THR B 1 229 ? -15.766 11.18 -3.393 1 98.56 229 THR B C 1
ATOM 6993 O O . THR B 1 229 ? -15.203 11.414 -4.465 1 98.56 229 THR B O 1
ATOM 6996 N N . GLU B 1 230 ? -16.922 11.688 -3.082 1 98.06 230 GLU B N 1
ATOM 6997 C CA . GLU B 1 230 ? -17.656 12.562 -3.992 1 98.06 230 GLU B CA 1
ATOM 6998 C C . GLU B 1 230 ? -16.922 13.875 -4.215 1 98.06 230 GLU B C 1
ATOM 7000 O O . GLU B 1 230 ? -16.828 14.359 -5.344 1 98.06 230 GLU B O 1
ATOM 7005 N N . MET B 1 231 ? -16.391 14.438 -3.125 1 97.88 231 MET B N 1
ATOM 7006 C CA . MET B 1 231 ? -15.633 15.68 -3.199 1 97.88 231 MET B CA 1
ATOM 7007 C C . MET B 1 231 ? -14.422 15.523 -4.102 1 97.88 231 MET B C 1
ATOM 7009 O O . MET B 1 231 ? -14.18 16.359 -4.977 1 97.88 231 MET B O 1
ATOM 7013 N N . ALA B 1 232 ? -13.68 14.516 -3.879 1 98.56 232 ALA B N 1
ATOM 7014 C CA . ALA B 1 232 ? -12.477 14.258 -4.66 1 98.56 232 ALA B CA 1
ATOM 7015 C C . ALA B 1 232 ? -12.812 14.031 -6.133 1 98.56 232 ALA B C 1
ATOM 7017 O O . ALA B 1 232 ? -12.133 14.539 -7.02 1 98.56 232 ALA B O 1
ATOM 7018 N N . THR B 1 233 ? -13.844 13.25 -6.371 1 98.5 233 THR B N 1
ATOM 7019 C CA . THR B 1 233 ? -14.25 12.93 -7.734 1 98.5 233 THR B CA 1
ATOM 7020 C C . THR B 1 233 ? -14.688 14.188 -8.477 1 98.5 233 THR B C 1
ATOM 7022 O O . THR B 1 233 ? -14.289 14.406 -9.625 1 98.5 233 THR B O 1
ATOM 7025 N N . ALA B 1 234 ? -15.508 14.977 -7.84 1 98.12 234 ALA B N 1
ATOM 7026 C CA . ALA B 1 234 ? -15.984 16.219 -8.445 1 98.12 234 ALA B CA 1
ATOM 7027 C C . ALA B 1 234 ? -14.828 17.156 -8.758 1 98.12 234 ALA B C 1
ATOM 7029 O O . ALA B 1 234 ? -14.773 17.766 -9.828 1 98.12 234 ALA B O 1
ATOM 7030 N N . TYR B 1 235 ? -13.938 17.297 -7.809 1 97.94 235 TYR B N 1
ATOM 7031 C CA . TYR B 1 235 ? -12.773 18.156 -8.008 1 97.94 235 TYR B CA 1
ATOM 7032 C C . TYR B 1 235 ? -11.922 17.656 -9.164 1 97.94 235 TYR B C 1
ATOM 7034 O O . TYR B 1 235 ? -11.492 18.438 -10.016 1 97.94 235 TYR B O 1
ATOM 7042 N N . ALA B 1 236 ? -11.664 16.375 -9.203 1 97.94 236 ALA B N 1
ATOM 7043 C CA . ALA B 1 236 ? -10.828 15.773 -10.234 1 97.94 236 ALA B CA 1
ATOM 7044 C C . ALA B 1 236 ? -11.453 15.953 -11.617 1 97.94 236 ALA B C 1
ATOM 7046 O O . ALA B 1 236 ? -10.742 16.078 -12.609 1 97.94 236 ALA B O 1
ATOM 7047 N N . ALA B 1 237 ? -12.742 15.922 -11.688 1 97.31 237 ALA B N 1
ATOM 7048 C CA . ALA B 1 237 ? -13.445 16.062 -12.961 1 97.31 237 ALA B CA 1
ATOM 7049 C C . ALA B 1 237 ? -13.375 17.484 -13.484 1 97.31 237 ALA B C 1
ATOM 7051 O O . ALA B 1 237 ? -13.461 17.719 -14.688 1 97.31 237 ALA B O 1
ATOM 7052 N N . GLY B 1 238 ? -13.188 18.438 -12.617 1 95.62 238 GLY B N 1
ATOM 7053 C CA . GLY B 1 238 ? -13.281 19.828 -13 1 95.62 238 GLY B CA 1
ATOM 7054 C C . GLY B 1 238 ? -11.93 20.531 -13.062 1 95.62 238 GLY B C 1
ATOM 7055 O O . GLY B 1 238 ? -11.695 21.359 -13.945 1 95.62 238 GLY B O 1
ATOM 7056 N N . ARG B 1 239 ? -10.992 20.219 -12.133 1 95.75 239 ARG B N 1
ATOM 7057 C CA . ARG B 1 239 ? -9.688 20.875 -12.07 1 95.75 239 ARG B CA 1
ATOM 7058 C C . ARG B 1 239 ? -8.828 20.484 -13.273 1 95.75 239 ARG B C 1
ATOM 7060 O O . ARG B 1 239 ? -8.68 19.297 -13.578 1 95.75 239 ARG B O 1
ATOM 7067 N N . GLU B 1 240 ? -8.234 21.516 -13.922 1 94.31 240 GLU B N 1
ATOM 7068 C CA . GLU B 1 240 ? -7.438 21.234 -15.109 1 94.31 240 GLU B CA 1
ATOM 7069 C C . GLU B 1 240 ? -5.961 21.547 -14.867 1 94.31 240 GLU B C 1
ATOM 7071 O O . GLU B 1 240 ? -5.629 22.516 -14.195 1 94.31 240 GLU B O 1
ATOM 7076 N N . GLN B 1 241 ? -5.113 20.703 -15.195 1 92.06 241 GLN B N 1
ATOM 7077 C CA . GLN B 1 241 ? -3.664 20.844 -15.312 1 92.06 241 GLN B CA 1
ATOM 7078 C C . GLN B 1 241 ? -3.15 20.203 -16.594 1 92.06 241 GLN B C 1
ATOM 7080 O O . GLN B 1 241 ? -3.703 19.219 -17.062 1 92.06 241 GLN B O 1
ATOM 7085 N N . PHE B 1 242 ? -2.115 20.828 -17.172 1 90.5 242 PHE B N 1
ATOM 7086 C CA . PHE B 1 242 ? -1.499 20.344 -18.406 1 90.5 242 PHE B CA 1
ATOM 7087 C C . PHE B 1 242 ? -2.525 20.266 -19.516 1 90.5 242 PHE B C 1
ATOM 7089 O O . PHE B 1 242 ? -2.496 19.328 -20.328 1 90.5 242 PHE B O 1
ATOM 7096 N N . GLY B 1 243 ? -3.533 21.031 -19.469 1 89.5 243 GLY B N 1
ATOM 7097 C CA . GLY B 1 243 ? -4.469 21.203 -20.578 1 89.5 243 GLY B CA 1
ATOM 7098 C C . GLY B 1 243 ? -5.637 20.234 -20.531 1 89.5 243 GLY B C 1
ATOM 7099 O O . GLY B 1 243 ? -6.414 20.156 -21.484 1 89.5 243 GLY B O 1
ATOM 7100 N N . ARG B 1 244 ? -5.812 19.484 -19.484 1 92.25 244 ARG B N 1
ATOM 7101 C CA . ARG B 1 244 ? -6.91 18.531 -19.359 1 92.25 244 ARG B CA 1
ATOM 7102 C C . ARG B 1 244 ? -7.309 18.359 -17.891 1 92.25 244 ARG B C 1
ATOM 7104 O O . ARG B 1 244 ? -6.543 18.688 -16.984 1 92.25 244 ARG B O 1
ATOM 7111 N N . PRO B 1 245 ? -8.547 17.859 -17.641 1 95.12 245 PRO B N 1
ATOM 7112 C CA . PRO B 1 245 ? -8.93 17.609 -16.25 1 95.12 245 PRO B CA 1
ATOM 7113 C C . PRO B 1 245 ? -7.992 16.625 -15.547 1 95.12 245 PRO B C 1
ATOM 7115 O O . PRO B 1 245 ? -7.562 15.641 -16.141 1 95.12 245 PRO B O 1
ATOM 7118 N N . ILE B 1 246 ? -7.68 16.891 -14.328 1 96.06 246 ILE B N 1
ATOM 7119 C CA . ILE B 1 246 ? -6.699 16.047 -13.648 1 96.06 246 ILE B CA 1
ATOM 7120 C C . ILE B 1 246 ? -7.262 14.641 -13.469 1 96.06 246 ILE B C 1
ATOM 7122 O O . ILE B 1 246 ? -6.508 13.68 -13.344 1 96.06 246 ILE B O 1
ATOM 7126 N N . GLY B 1 247 ? -8.641 14.492 -13.484 1 96.94 247 GLY B N 1
ATOM 7127 C CA . GLY B 1 247 ? -9.297 13.195 -13.375 1 96.94 247 GLY B CA 1
ATOM 7128 C C . GLY B 1 247 ? -9.078 12.32 -14.594 1 96.94 247 GLY B C 1
ATOM 7129 O O . GLY B 1 247 ? -9.414 11.133 -14.586 1 96.94 247 GLY B O 1
ATOM 7130 N N . SER B 1 248 ? -8.492 12.859 -15.641 1 95.81 248 SER B N 1
ATOM 7131 C CA . SER B 1 248 ? -8.195 12.062 -16.828 1 95.81 248 SER B CA 1
ATOM 7132 C C . SER B 1 248 ? -6.867 11.32 -16.672 1 95.81 248 SER B C 1
ATOM 7134 O O . SER B 1 248 ? -6.586 10.383 -17.422 1 95.81 248 SER B O 1
ATOM 7136 N N . PHE B 1 249 ? -5.992 11.758 -15.75 1 95.44 249 PHE B N 1
ATOM 7137 C CA . PHE B 1 249 ? -4.734 11.062 -15.477 1 95.44 249 PHE B CA 1
ATOM 7138 C C . PHE B 1 249 ? -4.977 9.812 -14.633 1 95.44 249 PHE B C 1
ATOM 7140 O O . PHE B 1 249 ? -5.672 9.867 -13.617 1 95.44 249 PHE B O 1
ATOM 7147 N N . GLN B 1 250 ? -4.352 8.672 -15.047 1 96.06 250 GLN B N 1
ATOM 7148 C CA . GLN B 1 250 ? -4.629 7.398 -14.391 1 96.06 250 GLN B CA 1
ATOM 7149 C C . GLN B 1 250 ? -4.262 7.445 -12.914 1 96.06 250 GLN B C 1
ATOM 7151 O O . GLN B 1 250 ? -4.926 6.816 -12.086 1 96.06 250 GLN B O 1
ATOM 7156 N N . ALA B 1 251 ? -3.221 8.172 -12.57 1 96.06 251 ALA B N 1
ATOM 7157 C CA . ALA B 1 251 ? -2.797 8.234 -11.172 1 96.06 251 ALA B CA 1
ATOM 7158 C C . ALA B 1 251 ? -3.91 8.781 -10.289 1 96.06 251 ALA B C 1
ATOM 7160 O O . ALA B 1 251 ? -4.156 8.258 -9.195 1 96.06 251 ALA B O 1
ATOM 7161 N N . ILE B 1 252 ? -4.566 9.836 -10.719 1 97.56 252 ILE B N 1
ATOM 7162 C CA . ILE B 1 252 ? -5.637 10.461 -9.953 1 97.56 252 ILE B CA 1
ATOM 7163 C C . ILE B 1 252 ? -6.898 9.602 -10.031 1 97.56 252 ILE B C 1
ATOM 7165 O O . ILE B 1 252 ? -7.586 9.406 -9.023 1 97.56 252 ILE B O 1
ATOM 7169 N N . LYS B 1 253 ? -7.176 9.031 -11.211 1 96.94 253 LYS B N 1
ATOM 7170 C CA . LYS B 1 253 ? -8.312 8.133 -11.391 1 96.94 253 LYS B CA 1
ATOM 7171 C C . LYS B 1 253 ? -8.258 6.973 -10.398 1 96.94 253 LYS B C 1
ATOM 7173 O O . LYS B 1 253 ? -9.273 6.625 -9.789 1 96.94 253 LYS B O 1
ATOM 7178 N N . HIS B 1 254 ? -7.125 6.449 -10.352 1 98.06 254 HIS B N 1
ATOM 7179 C CA . HIS B 1 254 ? -6.977 5.273 -9.5 1 98.06 254 HIS B CA 1
ATOM 7180 C C . HIS B 1 254 ? -7.137 5.637 -8.031 1 98.06 254 HIS B C 1
ATOM 7182 O O . HIS B 1 254 ? -7.652 4.844 -7.238 1 98.06 254 HIS B O 1
ATOM 7188 N N . HIS B 1 255 ? -6.684 6.871 -7.602 1 98.44 255 HIS B N 1
ATOM 7189 C CA . HIS B 1 255 ? -6.969 7.34 -6.25 1 98.44 255 HIS B CA 1
ATOM 7190 C C . HIS B 1 255 ? -8.469 7.371 -5.984 1 98.44 255 HIS B C 1
ATOM 7192 O O . HIS B 1 255 ? -8.938 6.832 -4.98 1 98.44 255 HIS B O 1
ATOM 7198 N N . CYS B 1 256 ? -9.18 7.945 -6.902 1 98.69 256 CYS B N 1
ATOM 7199 C CA . CYS B 1 256 ? -10.625 8.094 -6.73 1 98.69 256 CYS B CA 1
ATOM 7200 C C . CYS B 1 256 ? -11.312 6.73 -6.742 1 98.69 256 CYS B C 1
ATOM 7202 O O . CYS B 1 256 ? -12.242 6.496 -5.965 1 98.69 256 CYS B O 1
ATOM 7204 N N . ALA B 1 257 ? -10.844 5.863 -7.609 1 98.31 257 ALA B N 1
ATOM 7205 C CA . ALA B 1 257 ? -11.406 4.512 -7.66 1 98.31 257 ALA B CA 1
ATOM 7206 C C . ALA B 1 257 ? -11.203 3.785 -6.332 1 98.31 257 ALA B C 1
ATOM 7208 O O . ALA B 1 257 ? -12.125 3.133 -5.832 1 98.31 257 ALA B O 1
ATOM 7209 N N . ASN B 1 258 ? -10.039 3.879 -5.812 1 98.62 258 ASN B N 1
ATOM 7210 C CA . ASN B 1 258 ? -9.758 3.238 -4.535 1 98.62 258 ASN B CA 1
ATOM 7211 C C . ASN B 1 258 ? -10.609 3.818 -3.414 1 98.62 258 ASN B C 1
ATOM 7213 O O . ASN B 1 258 ? -11.023 3.098 -2.502 1 98.62 258 ASN B O 1
ATOM 7217 N N . MET B 1 259 ? -10.828 5.109 -3.408 1 98.62 259 MET B N 1
ATOM 7218 C CA . MET B 1 259 ? -11.711 5.742 -2.432 1 98.62 259 MET B CA 1
ATOM 7219 C C . MET B 1 259 ? -13.117 5.16 -2.508 1 98.62 259 MET B C 1
ATOM 7221 O O . MET B 1 259 ? -13.742 4.898 -1.479 1 98.62 259 MET B O 1
ATOM 7225 N N . LEU B 1 260 ? -13.555 4.949 -3.719 1 98.25 260 LEU B N 1
ATOM 7226 C CA . LEU B 1 260 ? -14.883 4.375 -3.898 1 98.25 260 LEU B CA 1
ATOM 7227 C C . LEU B 1 260 ? -14.938 2.947 -3.367 1 98.25 260 LEU B C 1
ATOM 7229 O O . LEU B 1 260 ? -15.914 2.553 -2.73 1 98.25 260 LEU B O 1
ATOM 7233 N N . VAL B 1 261 ? -13.938 2.166 -3.646 1 97.88 261 VAL B N 1
ATOM 7234 C CA . VAL B 1 261 ? -13.883 0.787 -3.172 1 97.88 261 VAL B CA 1
ATOM 7235 C C . VAL B 1 261 ? -13.984 0.76 -1.648 1 97.88 261 VAL B C 1
ATOM 7237 O O . VAL B 1 261 ? -14.797 0.021 -1.087 1 97.88 261 VAL B O 1
ATOM 7240 N N . ASP B 1 262 ? -13.219 1.585 -0.959 1 98.44 262 ASP B N 1
ATOM 7241 C CA . ASP B 1 262 ? -13.258 1.681 0.497 1 98.44 262 ASP B CA 1
ATOM 7242 C C . ASP B 1 262 ? -14.656 2.051 0.985 1 98.44 262 ASP B C 1
ATOM 7244 O O . ASP B 1 262 ? -15.148 1.483 1.964 1 98.44 262 ASP B O 1
ATOM 7248 N N . THR B 1 263 ? -15.25 2.98 0.294 1 98.19 263 THR B N 1
ATOM 7249 C CA . THR B 1 263 ? -16.547 3.506 0.685 1 98.19 263 THR B CA 1
ATOM 7250 C C . THR B 1 263 ? -17.625 2.428 0.565 1 98.19 263 THR B C 1
ATOM 7252 O O . THR B 1 263 ? -18.422 2.23 1.487 1 98.19 263 THR B O 1
ATOM 7255 N N . GLU B 1 264 ? -17.594 1.707 -0.539 1 96.94 264 GLU B N 1
ATOM 7256 C CA . GLU B 1 264 ? -18.609 0.687 -0.779 1 96.94 264 GLU B CA 1
ATOM 7257 C C . GLU B 1 264 ? -18.453 -0.484 0.188 1 96.94 264 GLU B C 1
ATOM 7259 O O . GLU B 1 264 ? -19.453 -1.027 0.678 1 96.94 264 GLU B O 1
ATOM 7264 N N . LEU B 1 265 ? -17.25 -0.874 0.438 1 97.44 265 LEU B N 1
ATOM 7265 C CA . LEU B 1 265 ? -17 -1.95 1.389 1 97.44 265 LEU B CA 1
ATOM 7266 C C . LEU B 1 265 ? -17.438 -1.553 2.793 1 97.44 265 LEU B C 1
ATOM 7268 O O . LEU B 1 265 ? -18.047 -2.354 3.506 1 97.44 265 LEU B O 1
ATOM 7272 N N . ALA B 1 266 ? -17.156 -0.339 3.193 1 98.56 266 ALA B N 1
ATOM 7273 C CA . ALA B 1 266 ? -17.562 0.162 4.504 1 98.56 266 ALA B CA 1
ATOM 7274 C C . ALA B 1 266 ? -19.078 0.186 4.629 1 98.56 266 ALA B C 1
ATOM 7276 O O . ALA B 1 266 ? -19.625 -0.175 5.676 1 98.56 266 ALA B O 1
ATOM 7277 N N . THR B 1 267 ? -19.688 0.615 3.541 1 97.75 267 THR B N 1
ATOM 7278 C CA . THR B 1 267 ? -21.156 0.699 3.541 1 97.75 267 THR B CA 1
ATOM 7279 C C . THR B 1 267 ? -21.766 -0.684 3.711 1 97.75 267 THR B C 1
ATOM 7281 O O . THR B 1 267 ? -22.688 -0.866 4.52 1 97.75 267 THR B O 1
ATOM 7284 N N . ALA B 1 268 ? -21.25 -1.616 3.008 1 94.75 268 ALA B N 1
ATOM 7285 C CA . ALA B 1 268 ? -21.781 -2.975 3.061 1 94.75 268 ALA B CA 1
ATOM 7286 C C . ALA B 1 268 ? -21.578 -3.586 4.445 1 94.75 268 ALA B C 1
ATOM 7288 O O . ALA B 1 268 ? -22.516 -4.184 5.004 1 94.75 268 ALA B O 1
ATOM 7289 N N . ALA B 1 269 ? -20.438 -3.434 5.004 1 96.88 269 ALA B N 1
ATOM 7290 C CA . ALA B 1 269 ? -20.125 -4 6.312 1 96.88 269 ALA B CA 1
ATOM 7291 C C . ALA B 1 269 ? -20.984 -3.369 7.402 1 96.88 269 ALA B C 1
ATOM 7293 O O . ALA B 1 269 ? -21.5 -4.066 8.281 1 96.88 269 ALA B O 1
ATOM 7294 N N . THR B 1 270 ? -21.109 -2.061 7.352 1 98.38 270 THR B N 1
ATOM 7295 C CA . THR B 1 270 ? -21.875 -1.348 8.367 1 98.38 270 THR B CA 1
ATOM 7296 C C . THR B 1 270 ? -23.359 -1.69 8.25 1 98.38 270 THR B C 1
ATOM 7298 O O . THR B 1 270 ? -24.047 -1.822 9.266 1 98.38 270 THR B O 1
ATOM 7301 N N . TRP B 1 271 ? -23.828 -1.826 7.012 1 96.06 271 TRP B N 1
ATOM 7302 C CA . TRP B 1 271 ? -25.203 -2.24 6.77 1 96.06 271 TRP B CA 1
ATOM 7303 C C . TRP B 1 271 ? -25.5 -3.588 7.422 1 96.06 271 TRP B C 1
ATOM 7305 O O . TRP B 1 271 ? -26.516 -3.758 8.086 1 96.06 271 TRP B O 1
ATOM 7315 N N . ASP B 1 272 ? -24.625 -4.504 7.258 1 93.56 272 ASP B N 1
ATOM 7316 C CA . ASP B 1 272 ? -24.812 -5.828 7.84 1 93.56 272 ASP B CA 1
ATOM 7317 C C . ASP B 1 272 ? -24.719 -5.773 9.367 1 93.56 272 ASP B C 1
ATOM 7319 O O . ASP B 1 272 ? -25.516 -6.41 10.062 1 93.56 272 ASP B O 1
ATOM 7323 N N . ALA B 1 273 ? -23.75 -5.051 9.898 1 96.75 273 ALA B N 1
ATOM 7324 C CA . ALA B 1 273 ? -23.547 -4.957 11.344 1 96.75 273 ALA B CA 1
ATOM 7325 C C . ALA B 1 273 ? -24.766 -4.355 12.031 1 96.75 273 ALA B C 1
ATOM 7327 O O . ALA B 1 273 ? -25.094 -4.727 13.156 1 96.75 273 ALA B O 1
ATOM 7328 N N . ALA B 1 274 ? -25.422 -3.422 11.352 1 96.19 274 ALA B N 1
ATOM 7329 C CA . ALA B 1 274 ? -26.578 -2.754 11.93 1 96.19 274 ALA B CA 1
ATOM 7330 C C . ALA B 1 274 ? -27.734 -3.736 12.141 1 96.19 274 ALA B C 1
ATOM 7332 O O . ALA B 1 274 ? -28.609 -3.5 12.969 1 96.19 274 ALA B O 1
ATOM 7333 N N . ARG B 1 275 ? -27.672 -4.816 11.508 1 90.81 275 ARG B N 1
ATOM 7334 C CA . ARG B 1 275 ? -28.766 -5.781 11.547 1 90.81 275 ARG B CA 1
ATOM 7335 C C . ARG B 1 275 ? -28.391 -6.992 12.398 1 90.81 275 ARG B C 1
ATOM 7337 O O . ARG B 1 275 ? -29.219 -7.875 12.617 1 90.81 275 ARG B O 1
ATOM 7344 N N . ALA B 1 276 ? -27.188 -7.004 12.789 1 90.88 276 ALA B N 1
ATOM 7345 C CA . ALA B 1 276 ? -26.719 -8.148 13.57 1 90.88 276 ALA B CA 1
ATOM 7346 C C . ALA B 1 276 ? -27.297 -8.117 14.977 1 90.88 276 ALA B C 1
ATOM 7348 O O . ALA B 1 276 ? -27.453 -7.047 15.57 1 90.88 276 ALA B O 1
ATOM 7349 N N . VAL B 1 277 ? -27.578 -9.305 15.492 1 86.75 277 VAL B N 1
ATOM 7350 C CA . VAL B 1 277 ? -28.156 -9.406 16.828 1 86.75 277 VAL B CA 1
ATOM 7351 C C . VAL B 1 277 ? -27.422 -10.484 17.625 1 86.75 277 VAL B C 1
ATOM 7353 O O . VAL B 1 277 ? -26.672 -11.289 17.047 1 86.75 277 VAL B O 1
ATOM 7356 N N . GLY B 1 278 ? -27.516 -10.422 18.875 1 81.69 278 GLY B N 1
ATOM 7357 C CA . GLY B 1 278 ? -26.953 -11.461 19.734 1 81.69 278 GLY B CA 1
ATOM 7358 C C . GLY B 1 278 ? -25.438 -11.43 19.812 1 81.69 278 GLY B C 1
ATOM 7359 O O . GLY B 1 278 ? -24.828 -10.359 19.766 1 81.69 278 GLY B O 1
ATOM 7360 N N . ALA B 1 279 ? -24.891 -12.57 19.969 1 80.75 279 ALA B N 1
ATOM 7361 C CA . ALA B 1 279 ? -23.453 -12.711 20.172 1 80.75 279 ALA B CA 1
ATOM 7362 C C . ALA B 1 279 ? -22.688 -12.297 18.922 1 80.75 279 ALA B C 1
ATOM 7364 O O . ALA B 1 279 ? -21.578 -11.766 19.016 1 80.75 279 ALA B O 1
ATOM 7365 N N . GLU B 1 280 ? -23.312 -12.367 17.797 1 91.62 280 GLU B N 1
ATOM 7366 C CA . GLU B 1 280 ? -22.656 -12.055 16.531 1 91.62 280 GLU B CA 1
ATOM 7367 C C . GLU B 1 280 ? -22.531 -10.547 16.328 1 91.62 280 GLU B C 1
ATOM 7369 O O . GLU B 1 280 ? -21.719 -10.086 15.523 1 91.62 280 GLU B O 1
ATOM 7374 N N . ALA B 1 281 ? -23.375 -9.82 17.031 1 94.69 281 ALA B N 1
ATOM 7375 C CA . ALA B 1 281 ? -23.391 -8.367 16.859 1 94.69 281 ALA B CA 1
ATOM 7376 C C . ALA B 1 281 ? -22.047 -7.758 17.25 1 94.69 281 ALA B C 1
ATOM 7378 O O . ALA B 1 281 ? -21.609 -6.773 16.641 1 94.69 281 ALA B O 1
ATOM 7379 N N . GLU B 1 282 ? -21.438 -8.375 18.25 1 95.75 282 GLU B N 1
ATOM 7380 C CA . GLU B 1 282 ? -20.141 -7.863 18.672 1 95.75 282 GLU B CA 1
ATOM 7381 C C . GLU B 1 282 ? -19.094 -8.031 17.562 1 95.75 282 GLU B C 1
ATOM 7383 O O . GLU B 1 282 ? -18.344 -7.102 17.266 1 95.75 282 GLU B O 1
ATOM 7388 N N . LEU B 1 283 ? -19.047 -9.219 16.984 1 96.88 283 LEU B N 1
ATOM 7389 C CA . LEU B 1 283 ? -18.109 -9.492 15.914 1 96.88 283 LEU B CA 1
ATOM 7390 C C . LEU B 1 283 ? -18.406 -8.609 14.703 1 96.88 283 LEU B C 1
ATOM 7392 O O . LEU B 1 283 ? -17.484 -8.023 14.125 1 96.88 283 LEU B O 1
ATOM 7396 N N . ALA B 1 284 ? -19.656 -8.477 14.32 1 97 284 ALA B N 1
ATOM 7397 C CA . ALA B 1 284 ? -20.047 -7.691 13.156 1 97 284 ALA B CA 1
ATOM 7398 C C . ALA B 1 284 ? -19.672 -6.223 13.336 1 97 284 ALA B C 1
ATOM 7400 O O . ALA B 1 284 ? -19.141 -5.594 12.422 1 97 284 ALA B O 1
ATOM 7401 N N . ALA B 1 285 ? -19.938 -5.691 14.516 1 98 285 ALA B N 1
ATOM 7402 C CA . ALA B 1 285 ? -19.641 -4.289 14.797 1 98 285 ALA B CA 1
ATOM 7403 C C . ALA B 1 285 ? -18.141 -4.035 14.773 1 98 285 ALA B C 1
ATOM 7405 O O . ALA B 1 285 ? -17.688 -3.014 14.258 1 98 285 ALA B O 1
ATOM 7406 N N . ALA B 1 286 ? -17.391 -5.004 15.344 1 97.88 286 ALA B N 1
ATOM 7407 C CA . ALA B 1 286 ? -15.938 -4.871 15.359 1 97.88 286 ALA B CA 1
ATOM 7408 C C . ALA B 1 286 ? -15.375 -4.898 13.938 1 97.88 286 ALA B C 1
ATOM 7410 O O . ALA B 1 286 ? -14.477 -4.121 13.609 1 97.88 286 ALA B O 1
ATOM 7411 N N . MET B 1 287 ? -15.867 -5.734 13.125 1 98.19 287 MET B N 1
ATOM 7412 C CA . MET B 1 287 ? -15.367 -5.855 11.758 1 98.19 287 MET B CA 1
ATOM 7413 C C . MET B 1 287 ? -15.781 -4.648 10.922 1 98.19 287 MET B C 1
ATOM 7415 O O . MET B 1 287 ? -14.977 -4.113 10.156 1 98.19 287 MET B O 1
ATOM 7419 N N . ALA B 1 288 ? -17.016 -4.199 11.086 1 98.5 288 ALA B N 1
ATOM 7420 C CA . ALA B 1 288 ? -17.484 -3.023 10.359 1 98.5 288 ALA B CA 1
ATOM 7421 C C . ALA B 1 288 ? -16.672 -1.789 10.734 1 98.5 288 ALA B C 1
ATOM 7423 O O . ALA B 1 288 ? -16.203 -1.054 9.859 1 98.5 288 ALA B O 1
ATOM 7424 N N . ALA B 1 289 ? -16.531 -1.593 12.039 1 98.69 289 ALA B N 1
ATOM 7425 C CA . ALA B 1 289 ? -15.734 -0.464 12.516 1 98.69 289 ALA B CA 1
ATOM 7426 C C . ALA B 1 289 ? -14.281 -0.599 12.07 1 98.69 289 ALA B C 1
ATOM 7428 O O . ALA B 1 289 ? -13.641 0.391 11.711 1 98.69 289 ALA B O 1
ATOM 7429 N N . GLY B 1 290 ? -13.805 -1.848 12.125 1 98.44 290 GLY B N 1
ATOM 7430 C CA . GLY B 1 290 ? -12.43 -2.109 11.734 1 98.44 290 GLY B CA 1
ATOM 7431 C C . GLY B 1 290 ? -12.125 -1.684 10.312 1 98.44 290 GLY B C 1
ATOM 7432 O O . GLY B 1 290 ? -11.031 -1.196 10.023 1 98.44 290 GLY B O 1
ATOM 7433 N N . HIS B 1 291 ? -13.039 -1.797 9.445 1 98.56 291 HIS B N 1
ATOM 7434 C CA . HIS B 1 291 ? -12.828 -1.358 8.07 1 98.56 291 HIS B CA 1
ATOM 7435 C C . HIS B 1 291 ? -13.203 0.11 7.898 1 98.56 291 HIS B C 1
ATOM 7437 O O . HIS B 1 291 ? -12.406 0.899 7.379 1 98.56 291 HIS B O 1
ATOM 7443 N N . ALA B 1 292 ? -14.383 0.481 8.328 1 98.69 292 ALA B N 1
ATOM 7444 C CA . ALA B 1 292 ? -14.969 1.784 8.023 1 98.69 292 ALA B CA 1
ATOM 7445 C C . ALA B 1 292 ? -14.125 2.914 8.602 1 98.69 292 ALA B C 1
ATOM 7447 O O . ALA B 1 292 ? -13.859 3.914 7.934 1 98.69 292 ALA B O 1
ATOM 7448 N N . LEU B 1 293 ? -13.734 2.773 9.828 1 98.56 293 LEU B N 1
ATOM 7449 C CA . LEU B 1 293 ? -13.031 3.865 10.492 1 98.56 293 LEU B CA 1
ATOM 7450 C C . LEU B 1 293 ? -11.617 4.012 9.945 1 98.56 293 LEU B C 1
ATOM 7452 O O . LEU B 1 293 ? -11.133 5.129 9.75 1 98.56 293 LEU B O 1
ATOM 7456 N N . THR B 1 294 ? -10.953 2.881 9.68 1 97.88 294 THR B N 1
ATOM 7457 C CA . THR B 1 294 ? -9.633 2.928 9.078 1 97.88 294 THR B CA 1
ATOM 7458 C C . THR B 1 294 ? -9.703 3.486 7.66 1 97.88 294 THR B C 1
ATOM 7460 O O . THR B 1 294 ? -8.852 4.293 7.262 1 97.88 294 THR B O 1
ATOM 7463 N N . ALA B 1 295 ? -10.68 3.039 6.949 1 98.56 295 ALA B N 1
ATOM 7464 C CA . ALA B 1 295 ? -10.891 3.547 5.594 1 98.56 295 ALA B CA 1
ATOM 7465 C C . ALA B 1 295 ? -11.211 5.039 5.613 1 98.56 295 ALA B C 1
ATOM 7467 O O . ALA B 1 295 ? -10.766 5.785 4.738 1 98.56 295 ALA B O 1
ATOM 7468 N N . TYR B 1 296 ? -12.008 5.457 6.57 1 98.62 296 TYR B N 1
ATOM 7469 C CA . TYR B 1 296 ? -12.391 6.859 6.672 1 98.62 296 TYR B CA 1
ATOM 7470 C C . TYR B 1 296 ? -11.172 7.75 6.859 1 98.62 296 TYR B C 1
ATOM 7472 O O . TYR B 1 296 ? -11.047 8.789 6.207 1 98.62 296 TYR B O 1
ATOM 7480 N N . GLN B 1 297 ? -10.312 7.344 7.719 1 97.75 297 GLN B N 1
ATOM 7481 C CA . GLN B 1 297 ? -9.07 8.086 7.895 1 97.75 297 GLN B CA 1
ATOM 7482 C C . GLN B 1 297 ? -8.266 8.141 6.598 1 97.75 297 GLN B C 1
ATOM 7484 O O . GLN B 1 297 ? -7.84 9.219 6.172 1 97.75 297 GLN B O 1
ATOM 7489 N N . ARG B 1 298 ? -8.078 7.043 5.957 1 98 298 ARG B N 1
ATOM 7490 C CA . ARG B 1 298 ? -7.293 6.953 4.727 1 98 298 ARG B CA 1
ATOM 7491 C C . ARG B 1 298 ? -7.906 7.809 3.623 1 98 298 ARG B C 1
ATOM 7493 O O . ARG B 1 298 ? -7.199 8.555 2.945 1 98 298 ARG B O 1
ATOM 7500 N N . VAL B 1 299 ? -9.203 7.668 3.461 1 98.69 299 VAL B N 1
ATOM 7501 C CA . VAL B 1 299 ? -9.898 8.336 2.365 1 98.69 299 VAL B CA 1
ATOM 7502 C C . VAL B 1 299 ? -9.93 9.844 2.615 1 98.69 299 VAL B C 1
ATOM 7504 O O . VAL B 1 299 ? -9.828 10.633 1.676 1 98.69 299 VAL B O 1
ATOM 7507 N N . SER B 1 300 ? -10.109 10.273 3.863 1 98.5 300 SER B N 1
ATOM 7508 C CA . SER B 1 300 ? -10.102 11.703 4.172 1 98.5 300 SER B CA 1
ATOM 7509 C C . SER B 1 300 ? -8.727 12.312 3.896 1 98.5 300 SER B C 1
ATOM 7511 O O . SER B 1 300 ? -8.633 13.445 3.414 1 98.5 300 SER B O 1
ATOM 7513 N N . LEU B 1 301 ? -7.68 11.578 4.176 1 98.12 301 LEU B N 1
ATOM 7514 C CA . LEU B 1 301 ? -6.332 12.031 3.863 1 98.12 301 LEU B CA 1
ATOM 7515 C C . LEU B 1 301 ? -6.105 12.07 2.357 1 98.12 301 LEU B C 1
ATOM 7517 O O . LEU B 1 301 ? -5.484 13.008 1.841 1 98.12 301 LEU B O 1
ATOM 7521 N N . GLN B 1 302 ? -6.594 11.062 1.677 1 98.44 302 GLN B N 1
ATOM 7522 C CA . GLN B 1 302 ? -6.465 11.016 0.224 1 98.44 302 GLN B CA 1
ATOM 7523 C C . GLN B 1 302 ? -7.238 12.156 -0.435 1 98.44 302 GLN B C 1
ATOM 7525 O O . GLN B 1 302 ? -6.832 12.664 -1.479 1 98.44 302 GLN B O 1
ATOM 7530 N N . ASN B 1 303 ? -8.367 12.523 0.181 1 98.69 303 ASN B N 1
ATOM 7531 C CA . ASN B 1 303 ? -9.141 13.664 -0.293 1 98.69 303 ASN B CA 1
ATOM 7532 C C . ASN B 1 303 ? -8.297 14.938 -0.332 1 98.69 303 ASN B C 1
ATOM 7534 O O . ASN B 1 303 ? -8.352 15.695 -1.299 1 98.69 303 ASN B O 1
ATOM 7538 N N . VAL B 1 304 ? -7.488 15.102 0.675 1 98.06 304 VAL B N 1
ATOM 7539 C CA . VAL B 1 304 ? -6.578 16.234 0.724 1 98.06 304 VAL B CA 1
ATOM 7540 C C . VAL B 1 304 ? -5.531 16.109 -0.379 1 98.06 304 VAL B C 1
ATOM 7542 O O . VAL B 1 304 ? -5.203 17.094 -1.05 1 98.06 304 VAL B O 1
ATOM 7545 N N . GLN B 1 305 ? -5.047 14.945 -0.61 1 98.31 305 GLN B N 1
ATOM 7546 C CA . GLN B 1 305 ? -4.039 14.711 -1.636 1 98.31 305 GLN B CA 1
ATOM 7547 C C . GLN B 1 305 ? -4.574 15.047 -3.023 1 98.31 305 GLN B C 1
ATOM 7549 O O . GLN B 1 305 ? -3.879 15.664 -3.834 1 98.31 305 GLN B O 1
ATOM 7554 N N . VAL B 1 306 ? -5.766 14.633 -3.334 1 98.25 306 VAL B N 1
ATOM 7555 C CA . VAL B 1 306 ? -6.363 14.867 -4.645 1 98.25 306 VAL B CA 1
ATOM 7556 C C . VAL B 1 306 ? -6.594 16.359 -4.852 1 98.25 306 VAL B C 1
ATOM 7558 O O . VAL B 1 306 ? -6.375 16.891 -5.945 1 98.25 306 VAL B O 1
ATOM 7561 N N . HIS B 1 307 ? -6.957 17.062 -3.811 1 97.56 307 HIS B N 1
ATOM 7562 C CA . HIS B 1 307 ? -7.227 18.5 -3.902 1 97.56 307 HIS B CA 1
ATOM 7563 C C . HIS B 1 307 ? -5.93 19.297 -3.953 1 97.56 307 HIS B C 1
ATOM 7565 O O . HIS B 1 307 ? -5.91 20.422 -4.457 1 97.56 307 HIS B O 1
ATOM 7571 N N . GLY B 1 308 ? -4.859 18.766 -3.355 1 95.5 308 GLY B N 1
ATOM 7572 C CA . GLY B 1 308 ? -3.594 19.484 -3.314 1 95.5 308 GLY B CA 1
ATOM 7573 C C . GLY B 1 308 ? -3.586 20.609 -2.309 1 95.5 308 GLY B C 1
ATOM 7574 O O . GLY B 1 308 ? -4.004 20.438 -1.163 1 95.5 308 GLY B O 1
ATOM 7575 N N . GLY B 1 309 ? -3.057 21.734 -2.67 1 94.31 309 GLY B N 1
ATOM 7576 C CA . GLY B 1 309 ? -2.859 22.875 -1.778 1 94.31 309 GLY B CA 1
ATOM 7577 C C . GLY B 1 309 ? -4.148 23.359 -1.144 1 94.31 309 GLY B C 1
ATOM 7578 O O . GLY B 1 309 ? -4.188 23.641 0.057 1 94.31 309 GLY B O 1
ATOM 7579 N N . ILE B 1 310 ? -5.191 23.391 -1.914 1 95 310 ILE B N 1
ATOM 7580 C CA . ILE B 1 310 ? -6.434 23.969 -1.407 1 95 310 ILE B CA 1
ATOM 7581 C C . ILE B 1 310 ? -7.012 23.062 -0.314 1 95 310 ILE B C 1
ATOM 7583 O O . ILE B 1 310 ? -7.582 23.547 0.663 1 95 310 ILE B O 1
ATOM 7587 N N . GLY B 1 311 ? -6.855 21.75 -0.484 1 95.56 311 GLY B N 1
ATOM 7588 C CA . GLY B 1 311 ? -7.328 20.812 0.517 1 95.56 311 GLY B CA 1
ATOM 7589 C C . GLY B 1 311 ? -6.555 20.891 1.819 1 95.56 311 GLY B C 1
ATOM 7590 O O . GLY B 1 311 ? -7.047 20.453 2.865 1 95.56 311 GLY B O 1
ATOM 7591 N N . TYR B 1 312 ? -5.395 21.469 1.757 1 95.38 312 TYR B N 1
ATOM 7592 C CA . TYR B 1 312 ? -4.512 21.578 2.914 1 95.38 312 TYR B CA 1
ATOM 7593 C C . TYR B 1 312 ? -4.785 22.859 3.684 1 95.38 312 TYR B C 1
ATOM 7595 O O . TYR B 1 312 ? -4.047 23.219 4.609 1 95.38 312 TYR B O 1
ATOM 7603 N N . THR B 1 313 ? -5.824 23.609 3.33 1 94.94 313 THR B N 1
ATOM 7604 C CA . THR B 1 313 ? -6.145 24.875 3.982 1 94.94 313 THR B CA 1
ATOM 7605 C C . THR B 1 313 ? -7.57 24.859 4.527 1 94.94 313 THR B C 1
ATOM 7607 O O . THR B 1 313 ? -8.328 23.922 4.27 1 94.94 313 THR B O 1
ATOM 7610 N N . TRP B 1 314 ? -7.895 25.922 5.215 1 93 314 TRP B N 1
ATOM 7611 C CA . TRP B 1 314 ? -9.242 26.094 5.75 1 93 314 TRP B CA 1
ATOM 7612 C C . TRP B 1 314 ? -10.172 26.688 4.699 1 93 314 TRP B C 1
ATOM 7614 O O . TRP B 1 314 ? -11.383 26.797 4.922 1 93 314 TRP B O 1
ATOM 7624 N N . GLU B 1 315 ? -9.602 26.922 3.49 1 93.38 315 GLU B N 1
ATOM 7625 C CA . GLU B 1 315 ? -10.438 27.438 2.406 1 93.38 315 GLU B CA 1
ATOM 7626 C C . GLU B 1 315 ? -11.328 26.344 1.823 1 93.38 315 GLU B C 1
ATOM 7628 O O . GLU B 1 315 ? -12.273 26.625 1.089 1 93.38 315 GLU B O 1
ATOM 7633 N N . HIS B 1 316 ? -11.008 25.156 2.121 1 95 316 HIS B N 1
ATOM 7634 C CA . HIS B 1 316 ? -11.789 23.984 1.709 1 95 316 HIS B CA 1
ATOM 7635 C C . HIS B 1 316 ? -12.211 23.156 2.912 1 95 316 HIS B C 1
ATOM 7637 O O . HIS B 1 316 ? -11.539 23.156 3.945 1 95 316 HIS B O 1
ATOM 7643 N N . ASP B 1 317 ? -13.211 22.344 2.785 1 95.38 317 ASP B N 1
ATOM 7644 C CA . ASP B 1 317 ? -13.805 21.656 3.922 1 95.38 317 ASP B CA 1
ATOM 7645 C C . ASP B 1 317 ? -13.172 20.281 4.121 1 95.38 317 ASP B C 1
ATOM 7647 O O . ASP B 1 317 ? -13.57 19.531 5.012 1 95.38 317 ASP B O 1
ATOM 7651 N N . ALA B 1 318 ? -12.172 19.906 3.361 1 96.19 318 ALA B N 1
ATOM 7652 C CA . ALA B 1 318 ? -11.586 18.562 3.396 1 96.19 318 ALA B CA 1
ATOM 7653 C C . ALA B 1 318 ? -11.062 18.234 4.793 1 96.19 318 ALA B C 1
ATOM 7655 O O . ALA B 1 318 ? -11.18 17.094 5.25 1 96.19 318 ALA B O 1
ATOM 7656 N N . HIS B 1 319 ? -10.523 19.188 5.523 1 93.88 319 HIS B N 1
ATOM 7657 C CA . HIS B 1 319 ? -9.875 18.938 6.805 1 93.88 319 HIS B CA 1
ATOM 7658 C C . HIS B 1 319 ? -10.898 18.578 7.879 1 93.88 319 HIS B C 1
ATOM 7660 O O . HIS B 1 319 ? -10.562 17.938 8.875 1 93.88 319 HIS B O 1
ATOM 7666 N N . LEU B 1 320 ? -12.18 18.969 7.719 1 95.31 320 LEU B N 1
ATOM 7667 C CA . LEU B 1 320 ? -13.234 18.641 8.672 1 95.31 320 LEU B CA 1
ATOM 7668 C C . LEU B 1 320 ? -13.383 17.125 8.82 1 95.31 320 LEU B C 1
ATOM 7670 O O . LEU B 1 320 ? -13.578 16.625 9.922 1 95.31 320 LEU B O 1
ATOM 7674 N N . TYR B 1 321 ? -13.219 16.453 7.723 1 97.31 321 TYR B N 1
ATOM 7675 C CA . TYR B 1 321 ? -13.414 15 7.695 1 97.31 321 TYR B CA 1
ATOM 7676 C C . TYR B 1 321 ? -12.234 14.281 8.328 1 97.31 321 TYR B C 1
ATOM 7678 O O . TYR B 1 321 ? -12.398 13.227 8.953 1 97.31 321 TYR B O 1
ATOM 7686 N N . ILE B 1 322 ? -11.008 14.836 8.211 1 96.38 322 ILE B N 1
ATOM 7687 C CA . ILE B 1 322 ? -9.836 14.281 8.883 1 96.38 322 ILE B CA 1
ATOM 7688 C C . ILE B 1 322 ? -10.023 14.352 10.391 1 96.38 322 ILE B C 1
ATOM 7690 O O . ILE B 1 322 ? -9.727 13.391 11.109 1 96.38 322 ILE B O 1
ATOM 7694 N N . ARG B 1 323 ? -10.531 15.43 10.82 1 93.94 323 ARG B N 1
ATOM 7695 C CA . ARG B 1 323 ? -10.742 15.641 12.25 1 93.94 323 ARG B CA 1
ATOM 7696 C C . ARG B 1 323 ? -11.781 14.672 12.805 1 93.94 323 ARG B C 1
ATOM 7698 O O . ARG B 1 323 ? -11.555 14.047 13.844 1 93.94 323 ARG B O 1
ATOM 7705 N N . ARG B 1 324 ? -12.844 14.547 12.094 1 95.31 324 ARG B N 1
ATOM 7706 C CA . ARG B 1 324 ? -13.898 13.648 12.555 1 95.31 324 ARG B CA 1
ATOM 7707 C C . ARG B 1 324 ? -13.438 12.195 12.523 1 95.31 324 ARG B C 1
ATOM 7709 O O . ARG B 1 324 ? -13.742 11.422 13.43 1 95.31 324 ARG B O 1
ATOM 7716 N N . ALA B 1 325 ? -12.75 11.82 11.453 1 96.62 325 ALA B N 1
ATOM 7717 C CA . ALA B 1 325 ? -12.227 10.461 11.344 1 96.62 325 ALA B CA 1
ATOM 7718 C C . ALA B 1 325 ? -11.336 10.117 12.531 1 96.62 325 ALA B C 1
ATOM 7720 O O . ALA B 1 325 ? -11.398 9.008 13.062 1 96.62 325 ALA B O 1
ATOM 7721 N N . THR B 1 326 ? -10.539 11.047 12.969 1 94.06 326 THR B N 1
ATOM 7722 C CA . THR B 1 326 ? -9.586 10.836 14.047 1 94.06 326 THR B CA 1
ATOM 7723 C C . THR B 1 326 ? -10.305 10.625 15.375 1 94.06 326 THR B C 1
ATOM 7725 O O . THR B 1 326 ? -9.977 9.703 16.125 1 94.06 326 THR B O 1
ATOM 7728 N N . VAL B 1 327 ? -11.32 11.375 15.602 1 92.12 327 VAL B N 1
ATOM 7729 C CA . VAL B 1 327 ? -12.062 11.305 16.859 1 92.12 327 VAL B CA 1
ATOM 7730 C C . VAL B 1 327 ? -12.82 9.977 16.938 1 92.12 327 VAL B C 1
ATOM 7732 O O . VAL B 1 327 ? -12.781 9.289 17.953 1 92.12 327 VAL B O 1
ATOM 7735 N N . LEU B 1 328 ? -13.469 9.633 15.844 1 95.75 328 LEU B N 1
ATOM 7736 C CA . LEU B 1 328 ? -14.25 8.398 15.82 1 95.75 328 LEU B CA 1
ATOM 7737 C C . LEU B 1 328 ? -13.352 7.184 16.016 1 95.75 328 LEU B C 1
ATOM 7739 O O . LEU B 1 328 ? -13.688 6.266 16.766 1 95.75 328 LEU B O 1
ATOM 7743 N N . GLN B 1 329 ? -12.25 7.223 15.352 1 94.38 329 GLN B N 1
ATOM 7744 C CA . GLN B 1 329 ? -11.328 6.102 15.461 1 94.38 329 GLN B CA 1
ATOM 7745 C C . GLN B 1 329 ? -10.781 5.973 16.875 1 94.38 329 GLN B C 1
ATOM 7747 O O . GLN B 1 329 ? -10.648 4.863 17.406 1 94.38 329 GLN B O 1
ATOM 7752 N N . ALA B 1 330 ? -10.5 7.027 17.469 1 90.56 330 ALA B N 1
ATOM 7753 C CA . ALA B 1 330 ? -9.953 7.012 18.828 1 90.56 330 ALA B CA 1
ATOM 7754 C C . ALA B 1 330 ? -10.945 6.414 19.812 1 90.56 330 ALA B C 1
ATOM 7756 O O . ALA B 1 330 ? -10.57 5.617 20.688 1 90.56 330 ALA B O 1
ATOM 7757 N N . PHE B 1 331 ? -12.18 6.695 19.688 1 92 331 PHE B N 1
ATOM 7758 C CA . PHE B 1 331 ? -13.172 6.27 20.672 1 92 331 PHE B CA 1
ATOM 7759 C C . PHE B 1 331 ? -13.68 4.867 20.344 1 92 331 PHE B C 1
ATOM 7761 O O . PHE B 1 331 ? -14.25 4.191 21.219 1 92 331 PHE B O 1
ATOM 7768 N N . ALA B 1 332 ? -13.438 4.469 19.078 1 92.25 332 ALA B N 1
ATOM 7769 C CA . ALA B 1 332 ? -13.82 3.107 18.719 1 92.25 332 ALA B CA 1
ATOM 7770 C C . ALA B 1 332 ? -12.734 2.111 19.125 1 92.25 332 ALA B C 1
ATOM 7772 O O . ALA B 1 332 ? -12.898 0.902 18.938 1 92.25 332 ALA B O 1
ATOM 7773 N N . GLY B 1 333 ? -11.688 2.535 19.719 1 88.88 333 GLY B N 1
ATOM 7774 C CA . GLY B 1 333 ? -10.633 1.66 20.203 1 88.88 333 GLY B CA 1
ATOM 7775 C C . GLY B 1 333 ? -9.422 1.626 19.281 1 88.88 333 GLY B C 1
ATOM 7776 O O . GLY B 1 333 ? -8.391 1.047 19.625 1 88.88 333 GLY B O 1
ATOM 7777 N N . GLY B 1 334 ? -9.492 2.305 18.109 1 91.69 334 GLY B N 1
ATOM 7778 C CA . GLY B 1 334 ? -8.367 2.324 17.203 1 91.69 334 GLY B CA 1
ATOM 7779 C C . GLY B 1 334 ? -8.281 1.077 16.344 1 91.69 334 GLY B C 1
ATOM 7780 O O . GLY B 1 334 ? -8.891 0.055 16.656 1 91.69 334 GLY B O 1
ATOM 7781 N N . GLN B 1 335 ? -7.438 1.133 15.367 1 94.88 335 GLN B N 1
ATOM 7782 C CA . GLN B 1 335 ? -7.27 0.079 14.367 1 94.88 335 GLN B CA 1
ATOM 7783 C C . GLN B 1 335 ? -6.73 -1.198 15.008 1 94.88 335 GLN B C 1
ATOM 7785 O O . GLN B 1 335 ? -7.238 -2.291 14.75 1 94.88 335 GLN B O 1
ATOM 7790 N N . ASP B 1 336 ? -5.734 -1.119 15.875 1 96.5 336 ASP B N 1
ATOM 7791 C CA . ASP B 1 336 ? -5.062 -2.273 16.469 1 96.5 336 ASP B CA 1
ATOM 7792 C C . ASP B 1 336 ? -6.012 -3.059 17.359 1 96.5 336 ASP B C 1
ATOM 7794 O O . ASP B 1 336 ? -6.098 -4.285 17.266 1 96.5 336 ASP B O 1
ATOM 7798 N N . ALA B 1 337 ? -6.75 -2.309 18.172 1 95.25 337 ALA B N 1
ATOM 7799 C CA . ALA B 1 337 ? -7.676 -2.955 19.109 1 95.25 337 ALA B CA 1
ATOM 7800 C C . ALA B 1 337 ? -8.797 -3.674 18.359 1 95.25 337 ALA B C 1
ATOM 7802 O O . ALA B 1 337 ? -9.25 -4.738 18.781 1 95.25 337 ALA B O 1
ATOM 7803 N N . LEU 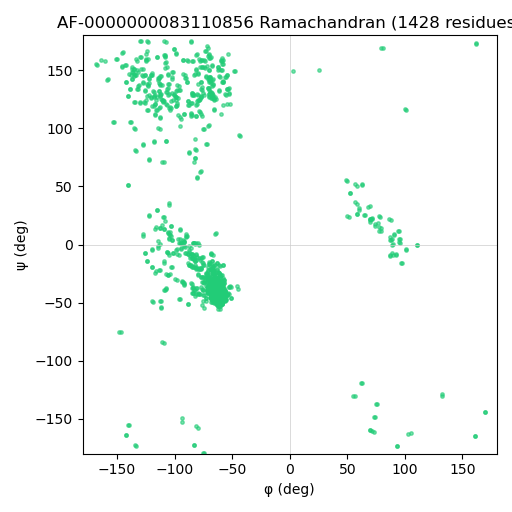B 1 338 ? -9.266 -3.07 17.312 1 97.44 338 LEU B N 1
ATOM 7804 C CA . LEU B 1 338 ? -10.344 -3.67 16.516 1 97.44 338 LEU B CA 1
ATOM 7805 C C . LEU B 1 338 ? -9.867 -4.949 15.844 1 97.44 338 LEU B C 1
ATOM 7807 O O . LEU B 1 338 ? -10.562 -5.965 15.867 1 97.44 338 LEU B O 1
ATOM 7811 N N . GLN B 1 339 ? -8.688 -4.957 15.305 1 98.25 339 GLN B N 1
ATOM 7812 C CA . GLN B 1 339 ? -8.109 -6.145 14.672 1 98.25 339 GLN B CA 1
ATOM 7813 C C . GLN B 1 339 ? -7.848 -7.238 15.695 1 98.25 339 GLN B C 1
ATOM 7815 O O . GLN B 1 339 ? -8.141 -8.414 15.453 1 98.25 339 GLN B O 1
ATOM 7820 N N . ASP B 1 340 ? -7.305 -6.844 16.844 1 97.56 340 ASP B N 1
ATOM 7821 C CA . ASP B 1 340 ? -7.07 -7.789 17.922 1 97.56 340 ASP B CA 1
ATOM 7822 C C . ASP B 1 340 ? -8.367 -8.461 18.359 1 97.56 340 ASP B C 1
ATOM 7824 O O . ASP B 1 340 ? -8.406 -9.672 18.594 1 97.56 340 ASP B O 1
ATOM 7828 N N . ARG B 1 341 ? -9.422 -7.637 18.469 1 96.81 341 ARG B N 1
ATOM 7829 C CA . ARG B 1 341 ? -10.711 -8.148 18.922 1 96.81 341 ARG B CA 1
ATOM 7830 C C . ARG B 1 341 ? -11.281 -9.156 17.922 1 96.81 341 ARG B C 1
ATOM 7832 O O . ARG B 1 341 ? -11.836 -10.188 18.328 1 96.81 341 ARG B O 1
ATOM 7839 N N . VAL B 1 342 ? -11.148 -8.891 16.656 1 98 342 VAL B N 1
ATOM 7840 C CA . VAL B 1 342 ? -11.703 -9.758 15.625 1 98 342 VAL B CA 1
ATOM 7841 C C . VAL B 1 342 ? -11 -11.109 15.648 1 98 342 VAL B C 1
ATOM 7843 O O . VAL B 1 342 ? -11.648 -12.156 15.641 1 98 342 VAL B O 1
ATOM 7846 N N . ILE B 1 343 ? -9.656 -11.094 15.672 1 98.19 343 ILE B N 1
ATOM 7847 C CA . ILE B 1 343 ? -8.938 -12.359 15.648 1 98.19 343 ILE B CA 1
ATOM 7848 C C . ILE B 1 343 ? -9.188 -13.125 16.953 1 98.19 343 ILE B C 1
ATOM 7850 O O . ILE B 1 343 ? -9.266 -14.352 16.953 1 98.19 343 ILE B O 1
ATOM 7854 N N . ALA B 1 344 ? -9.383 -12.422 18.078 1 97.06 344 ALA B N 1
ATOM 7855 C CA . ALA B 1 344 ? -9.727 -13.078 19.344 1 97.06 344 ALA B CA 1
ATOM 7856 C C . ALA B 1 344 ? -11.086 -13.773 19.25 1 97.06 344 ALA B C 1
ATOM 7858 O O . ALA B 1 344 ? -11.227 -14.93 19.641 1 97.06 344 ALA B O 1
ATOM 7859 N N . LEU B 1 345 ? -12.078 -13.055 18.75 1 96.94 345 LEU B N 1
ATOM 7860 C CA . LEU B 1 345 ? -13.43 -13.586 18.656 1 96.94 345 LEU B CA 1
ATOM 7861 C C . LEU B 1 345 ? -13.492 -14.75 17.672 1 96.94 345 LEU B C 1
ATOM 7863 O O . LEU B 1 345 ? -14.047 -15.805 17.984 1 96.94 345 LEU B O 1
ATOM 7867 N N . GLN B 1 346 ? -12.914 -14.562 16.531 1 96.25 346 GLN B N 1
ATOM 7868 C CA . GLN B 1 346 ? -12.992 -15.617 15.531 1 96.25 346 GLN B CA 1
ATOM 7869 C C . GLN B 1 346 ? -12.078 -16.781 15.883 1 96.25 346 GLN B C 1
ATOM 7871 O O . GLN B 1 346 ? -12.359 -17.922 15.531 1 96.25 346 GLN B O 1
ATOM 7876 N N . GLY B 1 347 ? -10.961 -16.484 16.516 1 95.31 347 GLY B N 1
ATOM 7877 C CA . GLY B 1 347 ? -10.117 -17.547 17.031 1 95.31 347 GLY B CA 1
ATOM 7878 C C . GLY B 1 347 ? -10.82 -18.438 18.031 1 95.31 347 GLY B C 1
ATOM 7879 O O . GLY B 1 347 ? -10.492 -19.609 18.156 1 95.31 347 GLY B O 1
ATOM 7880 N N . SER B 1 348 ? -11.836 -17.891 18.703 1 94.44 348 SER B N 1
ATOM 7881 C CA . SER B 1 348 ? -12.602 -18.641 19.688 1 94.44 348 SER B CA 1
ATOM 7882 C C . SER B 1 348 ? -13.797 -19.328 19.047 1 94.44 348 SER B C 1
ATOM 7884 O O . SER B 1 348 ? -14.609 -19.953 19.75 1 94.44 348 SER B O 1
ATOM 7886 N N . GLY B 1 349 ? -14.016 -19.125 17.734 1 92.88 349 GLY B N 1
ATOM 7887 C CA . GLY B 1 349 ? -15.016 -19.891 17.016 1 92.88 349 GLY B CA 1
ATOM 7888 C C . GLY B 1 349 ? -16.219 -19.062 16.594 1 92.88 349 GLY B C 1
ATOM 7889 O O . GLY B 1 349 ? -17.094 -19.547 15.883 1 92.88 349 GLY B O 1
ATOM 7890 N N . MET B 1 350 ? -16.219 -17.766 16.938 1 93.19 350 MET B N 1
ATOM 7891 C CA . MET B 1 350 ? -17.344 -16.906 16.562 1 93.19 350 MET B CA 1
ATOM 7892 C C . MET B 1 350 ? -17.359 -16.656 15.062 1 93.19 350 MET B C 1
ATOM 7894 O O . MET B 1 350 ? -16.312 -16.406 14.469 1 93.19 350 MET B O 1
ATOM 7898 N N . ARG B 1 351 ? -18.484 -16.766 14.445 1 90 351 ARG B N 1
ATOM 7899 C CA . ARG B 1 351 ? -18.656 -16.469 13.023 1 90 351 ARG B CA 1
ATOM 7900 C C . ARG B 1 351 ? -19.938 -15.68 12.781 1 90 351 ARG B C 1
ATOM 7902 O O . ARG B 1 351 ? -20.922 -15.836 13.516 1 90 351 ARG B O 1
ATOM 7909 N N . ARG B 1 352 ? -19.797 -14.82 11.891 1 86.5 352 ARG B N 1
ATOM 7910 C CA . ARG B 1 352 ? -21 -14.109 11.469 1 86.5 352 ARG B CA 1
ATOM 7911 C C . ARG B 1 352 ? -21.75 -14.883 10.391 1 86.5 352 ARG B C 1
ATOM 7913 O O . ARG B 1 352 ? -21.203 -15.125 9.305 1 86.5 352 ARG B O 1
ATOM 7920 N N . ARG B 1 353 ? -22.953 -15.383 10.75 1 71.69 353 ARG B N 1
ATOM 7921 C CA . ARG B 1 353 ? -23.797 -16.078 9.773 1 71.69 353 ARG B CA 1
ATOM 7922 C C . ARG B 1 353 ? -24.641 -15.086 8.984 1 71.69 353 ARG B C 1
ATOM 7924 O O . ARG B 1 353 ? -25.219 -14.156 9.562 1 71.69 353 ARG B O 1
ATOM 7931 N N . HIS B 1 354 ? -24.344 -14.961 7.734 1 65.38 354 HIS B N 1
ATOM 7932 C CA . HIS B 1 354 ? -24.984 -13.969 6.871 1 65.38 354 HIS B CA 1
ATOM 7933 C C . HIS B 1 354 ? -26.422 -14.375 6.547 1 65.38 354 HIS B C 1
ATOM 7935 O O . HIS B 1 354 ? -26.672 -15.492 6.086 1 65.38 354 HIS B O 1
ATOM 7941 N N . SER B 1 355 ? -27.344 -13.953 7.496 1 57.81 355 SER B N 1
ATOM 7942 C CA . SER B 1 355 ? -28.719 -14.305 7.184 1 57.81 355 SER B CA 1
ATOM 7943 C C . SER B 1 355 ? -29.5 -13.102 6.676 1 57.81 355 SER B C 1
ATOM 7945 O O . SER B 1 355 ? -29.266 -11.969 7.117 1 57.81 355 SER B O 1
ATOM 7947 N N . VAL B 1 356 ? -29.906 -13.211 5.461 1 57.88 356 VAL B N 1
ATOM 7948 C CA . VAL B 1 356 ? -30.859 -12.211 4.977 1 57.88 356 VAL B CA 1
ATOM 7949 C C . VAL B 1 356 ? -32.25 -12.5 5.543 1 57.88 356 VAL B C 1
ATOM 7951 O O . VAL B 1 356 ? -32.656 -13.656 5.613 1 57.88 356 VAL B O 1
ATOM 7954 N N . ASP B 1 357 ? -32.719 -11.641 6.434 1 57.34 357 ASP B N 1
ATOM 7955 C CA . ASP B 1 357 ? -34.125 -11.82 6.828 1 57.34 357 ASP B CA 1
ATOM 7956 C C . ASP B 1 357 ? -35 -12.102 5.617 1 57.34 357 ASP B C 1
ATOM 7958 O O . ASP B 1 357 ? -35.188 -11.234 4.758 1 57.34 357 ASP B O 1
ATOM 7962 N N . LEU B 1 358 ? -35.125 -13.391 5.434 1 59.38 358 LEU B N 1
ATOM 7963 C CA . LEU B 1 358 ? -35.875 -13.789 4.242 1 59.38 358 LEU B CA 1
ATOM 7964 C C . LEU B 1 358 ? -37.344 -13.812 4.527 1 59.38 358 LEU B C 1
ATOM 7966 O O . LEU B 1 358 ? -37.781 -14.156 5.633 1 59.38 358 LEU B O 1
ATOM 7970 N N . PRO B 1 359 ? -38.125 -13.164 3.666 1 61.5 359 PRO B N 1
ATOM 7971 C CA . PRO B 1 359 ? -39.594 -13.25 3.795 1 61.5 359 PRO B CA 1
ATOM 7972 C C . PRO B 1 359 ? -40.094 -14.688 3.975 1 61.5 359 PRO B C 1
ATOM 7974 O O . PRO B 1 359 ? -39.375 -15.633 3.639 1 61.5 359 PRO B O 1
ATOM 7977 N N . GLU B 1 360 ? -41.188 -14.789 4.684 1 62.88 360 GLU B N 1
ATOM 7978 C CA . GLU B 1 360 ? -41.812 -16.078 4.938 1 62.88 360 GLU B CA 1
ATOM 7979 C C . GLU B 1 360 ? -41.875 -16.922 3.664 1 62.88 360 GLU B C 1
ATOM 7981 O O . GLU B 1 360 ? -41.688 -18.141 3.703 1 62.88 360 GLU B O 1
ATOM 7986 N N . ASP B 1 361 ? -42.125 -16.281 2.596 1 69.56 361 ASP B N 1
ATOM 7987 C CA . ASP B 1 361 ? -42.25 -16.969 1.315 1 69.56 361 ASP B CA 1
ATOM 7988 C C . ASP B 1 361 ? -40.906 -17.562 0.886 1 69.56 361 ASP B C 1
ATOM 7990 O O . ASP B 1 361 ? -40.844 -18.453 0.031 1 69.56 361 ASP B O 1
ATOM 7994 N N . ALA B 1 362 ? -39.875 -17.203 1.62 1 74.19 362 ALA B N 1
ATOM 7995 C CA . ALA B 1 362 ? -38.531 -17.688 1.279 1 74.19 362 ALA B CA 1
ATOM 7996 C C . ALA B 1 362 ? -38.312 -19.094 1.806 1 74.19 362 ALA B C 1
ATOM 7998 O O . ALA B 1 362 ? -37.438 -19.812 1.305 1 74.19 362 ALA B O 1
ATOM 7999 N N . GLU B 1 363 ? -39.125 -19.5 2.795 1 80.62 363 GLU B N 1
ATOM 8000 C CA . GLU B 1 363 ? -38.969 -20.812 3.396 1 80.62 363 GLU B CA 1
ATOM 8001 C C . GLU B 1 363 ? -39.25 -21.922 2.387 1 80.62 363 GLU B C 1
ATOM 8003 O O . GLU B 1 363 ? -38.688 -23.016 2.477 1 80.62 363 GLU B O 1
ATOM 8008 N N . GLN B 1 364 ? -40.094 -21.609 1.485 1 86.81 364 GLN B N 1
ATOM 8009 C CA . GLN B 1 364 ? -40.406 -22.594 0.448 1 86.81 364 GLN B CA 1
ATOM 8010 C C . GLN B 1 364 ? -39.156 -22.922 -0.369 1 86.81 364 GLN B C 1
ATOM 8012 O O . GLN B 1 364 ? -38.969 -24.078 -0.771 1 86.81 364 GLN B O 1
ATOM 8017 N N . TYR B 1 365 ? -38.375 -21.984 -0.593 1 89.31 365 TYR B N 1
ATOM 8018 C CA . TYR B 1 365 ? -37.125 -22.203 -1.33 1 89.31 365 TYR B CA 1
ATOM 8019 C C . TYR B 1 365 ? -36.188 -23.094 -0.54 1 89.31 365 TYR B C 1
ATOM 8021 O O . TYR B 1 365 ? -35.469 -23.938 -1.117 1 89.31 365 TYR B O 1
ATOM 8029 N N . ARG B 1 366 ? -36.125 -22.922 0.785 1 89 366 ARG B N 1
ATOM 8030 C CA . ARG B 1 366 ? -35.25 -23.734 1.637 1 89 366 ARG B CA 1
ATOM 8031 C C . ARG B 1 366 ? -35.688 -25.203 1.599 1 89 366 ARG B C 1
ATOM 8033 O O . ARG B 1 366 ? -34.844 -26.094 1.445 1 89 366 ARG B O 1
ATOM 8040 N N . GLN B 1 367 ? -37 -25.344 1.759 1 91.56 367 GLN B N 1
ATOM 8041 C CA . GLN B 1 367 ? -37.5 -26.719 1.732 1 91.56 367 GLN B CA 1
ATOM 8042 C C . GLN B 1 367 ? -37.219 -27.391 0.393 1 91.56 367 GLN B C 1
ATOM 8044 O O . GLN B 1 367 ? -36.812 -28.547 0.35 1 91.56 367 GLN B O 1
ATOM 8049 N N . ALA B 1 368 ? -37.469 -26.688 -0.642 1 94 368 ALA B N 1
ATOM 8050 C CA . ALA B 1 368 ? -37.219 -27.219 -1.974 1 94 368 ALA B CA 1
ATOM 8051 C C . ALA B 1 368 ? -35.75 -27.594 -2.129 1 94 368 ALA B C 1
ATOM 8053 O O . ALA B 1 368 ? -35.406 -28.625 -2.717 1 94 368 ALA B O 1
ATOM 8054 N N . ALA B 1 369 ? -34.875 -26.766 -1.671 1 95 369 ALA B N 1
ATOM 8055 C CA . ALA B 1 369 ? -33.438 -27.016 -1.748 1 95 369 ALA B CA 1
ATOM 8056 C C . ALA B 1 369 ? -33.031 -28.219 -0.904 1 95 369 ALA B C 1
ATOM 8058 O O . ALA B 1 369 ? -32.188 -29.016 -1.307 1 95 369 ALA B O 1
ATOM 8059 N N . LEU B 1 370 ? -33.688 -28.328 0.254 1 94.81 370 LEU B N 1
ATOM 8060 C CA . LEU B 1 370 ? -33.406 -29.469 1.124 1 94.81 370 LEU B CA 1
ATOM 8061 C C . LEU B 1 370 ? -33.938 -30.766 0.5 1 94.81 370 LEU B C 1
ATOM 8063 O O . LEU B 1 370 ? -33.312 -31.828 0.643 1 94.81 370 LEU B O 1
ATOM 8067 N N . ASP B 1 371 ? -35.062 -30.672 -0.11 1 96.12 371 ASP B N 1
ATOM 8068 C CA . ASP B 1 371 ? -35.594 -31.828 -0.837 1 96.12 371 ASP B CA 1
ATOM 8069 C C . ASP B 1 371 ? -34.625 -32.281 -1.935 1 96.12 371 ASP B C 1
ATOM 8071 O O . ASP B 1 371 ? -34.375 -33.469 -2.121 1 96.12 371 ASP B O 1
ATOM 8075 N N . PHE B 1 372 ? -34.156 -31.375 -2.67 1 96.12 372 PHE B N 1
ATOM 8076 C CA . PHE B 1 372 ? -33.156 -31.672 -3.688 1 96.12 372 PHE B CA 1
ATOM 8077 C C . PHE B 1 372 ? -31.938 -32.344 -3.068 1 96.12 372 PHE B C 1
ATOM 8079 O O . PHE B 1 372 ? -31.406 -33.312 -3.615 1 96.12 372 PHE B O 1
ATOM 8086 N N . ARG B 1 373 ? -31.422 -31.734 -1.919 1 96.44 373 ARG B N 1
ATOM 8087 C CA . ARG B 1 373 ? -30.297 -32.312 -1.201 1 96.44 373 ARG B CA 1
ATOM 8088 C C . ARG B 1 373 ? -30.547 -33.781 -0.892 1 96.44 373 ARG B C 1
ATOM 8090 O O . ARG B 1 373 ? -29.672 -34.625 -1.118 1 96.44 373 ARG B O 1
ATOM 8097 N N . CYS B 1 374 ? -31.719 -34.094 -0.406 1 95.44 374 CYS B N 1
ATOM 8098 C CA . CYS B 1 374 ? -32.094 -35.469 -0.072 1 95.44 374 CYS B CA 1
ATOM 8099 C C . CYS B 1 374 ? -32.094 -36.344 -1.312 1 95.44 374 CYS B C 1
ATOM 8101 O O . CYS B 1 374 ? -31.594 -37.469 -1.271 1 95.44 374 CYS B O 1
ATOM 8103 N N . GLN B 1 375 ? -32.656 -35.812 -2.334 1 95.88 375 GLN B N 1
ATOM 8104 C CA . GLN B 1 375 ? -32.656 -36.562 -3.598 1 95.88 375 GLN B CA 1
ATOM 8105 C C . GLN B 1 375 ? -31.25 -36.844 -4.094 1 95.88 375 GLN B C 1
ATOM 8107 O O . GLN B 1 375 ? -30.953 -37.938 -4.555 1 95.88 375 GLN B O 1
ATOM 8112 N N . LEU B 1 376 ? -30.406 -35.844 -4.078 1 95.81 376 LEU B N 1
ATOM 8113 C CA . LEU B 1 376 ? -29.031 -35.969 -4.531 1 95.81 376 LEU B CA 1
ATOM 8114 C C . LEU B 1 376 ? -28.266 -37 -3.707 1 95.81 376 LEU B C 1
ATOM 8116 O O . LEU B 1 376 ? -27.516 -37.812 -4.258 1 95.81 376 LEU B O 1
ATOM 8120 N N . GLU B 1 377 ? -28.453 -36.969 -2.408 1 94.19 377 GLU B N 1
ATOM 8121 C CA . GLU B 1 377 ? -27.766 -37.875 -1.501 1 94.19 377 GLU B CA 1
ATOM 8122 C C . GLU B 1 377 ? -28.219 -39.312 -1.727 1 94.19 377 GLU B C 1
ATOM 8124 O O . GLU B 1 377 ? -27.453 -40.25 -1.531 1 94.19 377 GLU B O 1
ATOM 8129 N N . ALA B 1 378 ? -29.453 -39.469 -2.139 1 94.12 378 ALA B N 1
ATOM 8130 C CA . ALA B 1 378 ? -30.031 -40.812 -2.379 1 94.12 378 ALA B CA 1
ATOM 8131 C C . ALA B 1 378 ? -29.656 -41.312 -3.764 1 94.12 378 ALA B C 1
ATOM 8133 O O . ALA B 1 378 ? -29.828 -42.5 -4.059 1 94.12 378 ALA B O 1
ATOM 8134 N N . SER B 1 379 ? -29.156 -40.469 -4.574 1 94.69 379 SER B N 1
ATOM 8135 C CA . SER B 1 379 ? -28.875 -40.812 -5.961 1 94.69 379 SER B CA 1
ATOM 8136 C C . SER B 1 379 ? -27.516 -41.5 -6.09 1 94.69 379 SER B C 1
ATOM 8138 O O . SER B 1 379 ? -26.672 -41.375 -5.199 1 94.69 379 SER B O 1
ATOM 8140 N N . ASP B 1 380 ? -27.328 -42.281 -7.215 1 92.75 380 ASP B N 1
ATOM 8141 C CA . ASP B 1 380 ? -26.047 -42.875 -7.543 1 92.75 380 ASP B CA 1
ATOM 8142 C C . ASP B 1 380 ? -25.062 -41.812 -8.062 1 92.75 380 ASP B C 1
ATOM 8144 O O . ASP B 1 380 ? -25.469 -40.844 -8.68 1 92.75 380 ASP B O 1
ATOM 8148 N N . ALA B 1 381 ? -23.781 -42.094 -7.836 1 88.88 381 ALA B N 1
ATOM 8149 C CA . ALA B 1 381 ? -22.719 -41.156 -8.203 1 88.88 381 ALA B CA 1
ATOM 8150 C C . ALA B 1 381 ? -22.797 -40.812 -9.688 1 88.88 381 ALA B C 1
ATOM 8152 O O . ALA B 1 381 ? -22.547 -39.656 -10.07 1 88.88 381 ALA B O 1
ATOM 8153 N N . GLY B 1 382 ? -23.078 -41.719 -10.484 1 88.62 382 GLY B N 1
ATOM 8154 C CA . GLY B 1 382 ? -23.109 -41.531 -11.93 1 88.62 382 GLY B CA 1
ATOM 8155 C C . GLY B 1 382 ? -24.25 -40.625 -12.391 1 88.62 382 GLY B C 1
ATOM 8156 O O . GLY B 1 382 ? -24.172 -40.031 -13.461 1 88.62 382 GLY B O 1
ATOM 8157 N N . ASP B 1 383 ? -25.297 -40.469 -11.602 1 92.06 383 ASP B N 1
ATOM 8158 C CA . ASP B 1 383 ? -26.5 -39.719 -11.984 1 92.06 383 ASP B CA 1
ATOM 8159 C C . ASP B 1 383 ? -26.469 -38.312 -11.43 1 92.06 383 ASP B C 1
ATOM 8161 O O . ASP B 1 383 ? -27.312 -37.469 -11.789 1 92.06 383 ASP B O 1
ATOM 8165 N N . ARG B 1 384 ? -25.516 -38.031 -10.703 1 93.75 384 ARG B N 1
ATOM 8166 C CA . ARG B 1 384 ? -25.531 -36.781 -9.922 1 93.75 384 ARG B CA 1
ATOM 8167 C C . ARG B 1 384 ? -25.406 -35.562 -10.828 1 93.75 384 ARG B C 1
ATOM 8169 O O . ARG B 1 384 ? -26.078 -34.562 -10.617 1 93.75 384 ARG B O 1
ATOM 8176 N N . GLN B 1 385 ? -24.562 -35.719 -11.859 1 94.12 385 GLN B N 1
ATOM 8177 C CA . GLN B 1 385 ? -24.406 -34.594 -12.773 1 94.12 385 GLN B CA 1
ATOM 8178 C C . GLN B 1 385 ? -25.734 -34.219 -13.445 1 94.12 385 GLN B C 1
ATOM 8180 O O . GLN B 1 385 ? -26.094 -33.062 -13.516 1 94.12 385 GLN B O 1
ATOM 8185 N N . ARG B 1 386 ? -26.359 -35.156 -13.859 1 94.62 386 ARG B N 1
ATOM 8186 C CA . ARG B 1 386 ? -27.641 -34.938 -14.531 1 94.62 386 ARG B CA 1
ATOM 8187 C C . ARG B 1 386 ? -28.688 -34.406 -13.555 1 94.62 386 ARG B C 1
ATOM 8189 O O . ARG B 1 386 ? -29.484 -33.562 -13.922 1 94.62 386 ARG B O 1
ATOM 8196 N N . LEU B 1 387 ? -28.656 -34.938 -12.391 1 95.88 387 LEU B N 1
ATOM 8197 C CA . LEU B 1 387 ? -29.609 -34.469 -11.375 1 95.88 387 LEU B CA 1
ATOM 8198 C C . LEU B 1 387 ? -29.391 -33 -11.062 1 95.88 387 LEU B C 1
ATOM 8200 O O . LEU B 1 387 ? -30.344 -32.219 -10.984 1 95.88 387 LEU B O 1
ATOM 8204 N N . TRP B 1 388 ? -28.141 -32.625 -10.867 1 96.69 388 TRP B N 1
ATOM 8205 C CA . TRP B 1 388 ? -27.828 -31.203 -10.656 1 96.69 388 TRP B CA 1
ATOM 8206 C C . TRP B 1 388 ? -28.312 -30.344 -11.82 1 96.69 388 TRP B C 1
ATOM 8208 O O . TRP B 1 388 ? -28.953 -29.312 -11.609 1 96.69 388 TRP B O 1
ATOM 8218 N N . ALA B 1 389 ? -28.109 -30.812 -13.047 1 95.88 389 ALA B N 1
ATOM 8219 C CA . ALA B 1 389 ? -28.406 -30.062 -14.266 1 95.88 389 ALA B CA 1
ATOM 8220 C C . ALA B 1 389 ? -29.906 -29.891 -14.445 1 95.88 389 ALA B C 1
ATOM 8222 O O . ALA B 1 389 ? -30.406 -28.781 -14.609 1 95.88 389 ALA B O 1
ATOM 8223 N N . ARG B 1 390 ? -30.625 -30.922 -14.273 1 95.69 390 ARG B N 1
ATOM 8224 C CA . ARG B 1 390 ? -32.031 -30.95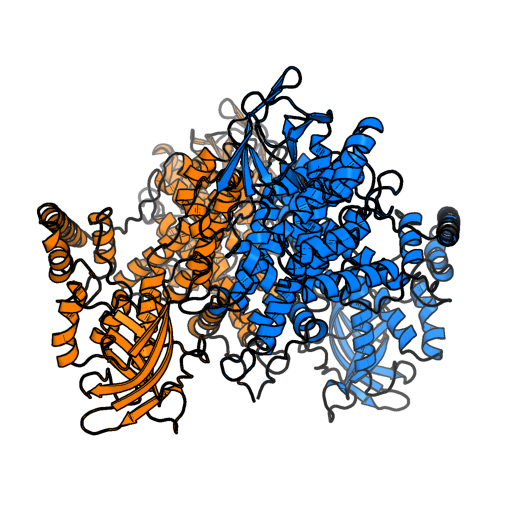3 -14.656 1 95.69 390 ARG B CA 1
ATOM 8225 C C . ARG B 1 390 ? -32.906 -30.391 -13.539 1 95.69 390 ARG B C 1
ATOM 8227 O O . ARG B 1 390 ? -34.031 -29.969 -13.789 1 95.69 390 ARG B O 1
ATOM 8234 N N . SER B 1 391 ? -32.344 -30.328 -12.359 1 95.88 391 SER B N 1
ATOM 8235 C CA . SER B 1 391 ? -33.125 -29.812 -11.227 1 95.88 391 SER B CA 1
ATOM 8236 C C . SER B 1 391 ? -33.125 -28.297 -11.219 1 95.88 391 SER B C 1
ATOM 8238 O O . SER B 1 391 ? -33.938 -27.688 -10.523 1 95.88 391 SER B O 1
ATOM 8240 N N . GLY B 1 392 ? -32.188 -27.734 -11.891 1 95.19 392 GLY B N 1
ATOM 8241 C CA . GLY B 1 392 ? -32.062 -26.281 -11.891 1 95.19 392 GLY B CA 1
ATOM 8242 C C . GLY B 1 392 ? -31.188 -25.766 -10.766 1 95.19 392 GLY B C 1
ATOM 8243 O O . GLY B 1 392 ? -30.922 -24.562 -10.68 1 95.19 392 GLY B O 1
ATOM 8244 N N . TYR B 1 393 ? -30.641 -26.625 -9.922 1 95.81 393 TYR B N 1
ATOM 8245 C CA . TYR B 1 393 ? -29.875 -26.203 -8.758 1 95.81 393 TYR B CA 1
ATOM 8246 C C . TYR B 1 393 ? -28.391 -26.078 -9.109 1 95.81 393 TYR B C 1
ATOM 8248 O O . TYR B 1 393 ? -27.609 -25.547 -8.32 1 95.81 393 TYR B O 1
ATOM 8256 N N . LEU B 1 394 ? -28 -26.5 -10.336 1 94.25 394 LEU B N 1
ATOM 8257 C CA . LEU B 1 394 ? -26.625 -26.312 -10.758 1 94.25 394 LEU B CA 1
ATOM 8258 C C . LEU B 1 394 ? -26.297 -24.844 -10.961 1 94.25 394 LEU B C 1
ATOM 8260 O O . LEU B 1 394 ? -25.25 -24.375 -10.523 1 94.25 394 LEU B O 1
ATOM 8264 N N . GLN B 1 395 ? -27.219 -24.172 -11.656 1 92.12 395 GLN B N 1
ATOM 8265 C CA . GLN B 1 395 ? -27.141 -22.719 -11.867 1 92.12 395 GLN B CA 1
ATOM 8266 C C . GLN B 1 395 ? -28.484 -22.062 -11.602 1 92.12 395 GLN B C 1
ATOM 8268 O O . GLN B 1 395 ? -29.156 -21.609 -12.531 1 92.12 395 GLN B O 1
ATOM 8273 N N . PRO B 1 396 ? -28.703 -21.875 -10.312 1 91.06 396 PRO B N 1
ATOM 8274 C CA . PRO B 1 396 ? -30.062 -21.469 -9.938 1 91.06 396 PRO B CA 1
ATOM 8275 C C . PRO B 1 396 ? -30.469 -20.125 -10.523 1 91.06 396 PRO B C 1
ATOM 8277 O O . PRO B 1 396 ? -31.641 -19.891 -10.805 1 91.06 396 PRO B O 1
ATOM 8280 N N . HIS B 1 397 ? -29.531 -19.25 -10.766 1 84.88 397 HIS B N 1
ATOM 8281 C CA . HIS B 1 397 ? -29.875 -17.891 -11.203 1 84.88 397 HIS B CA 1
ATOM 8282 C C . HIS B 1 397 ? -30.125 -17.859 -12.703 1 84.88 397 HIS B C 1
ATOM 8284 O O . HIS B 1 397 ? -30.656 -16.859 -13.219 1 84.88 397 HIS B O 1
ATOM 8290 N N . TRP B 1 398 ? -29.766 -18.953 -13.422 1 89.31 398 TRP B N 1
ATOM 8291 C CA . TRP B 1 398 ? -30.047 -19 -14.852 1 89.31 398 TRP B CA 1
ATOM 8292 C C . TRP B 1 398 ? -31.547 -19.125 -15.102 1 89.31 398 TRP B C 1
ATOM 8294 O O . TRP B 1 398 ? -32.312 -19.516 -14.203 1 89.31 398 TRP B O 1
ATOM 8304 N N . PRO B 1 399 ? -32.062 -18.781 -16.344 1 89.88 399 PRO B N 1
ATOM 8305 C CA . PRO B 1 399 ? -33.5 -18.906 -16.625 1 89.88 399 PRO B CA 1
ATOM 8306 C C . PRO B 1 399 ? -33.969 -20.359 -16.688 1 89.88 399 PRO B C 1
ATOM 8308 O O . PRO B 1 399 ? -33.188 -21.234 -17.109 1 89.88 399 PRO B O 1
ATOM 8311 N N . ALA B 1 400 ? -35.188 -20.531 -16.203 1 93.06 400 ALA B N 1
ATOM 8312 C CA . ALA B 1 400 ? -35.812 -21.828 -16.422 1 93.06 400 ALA B CA 1
ATOM 8313 C C . ALA B 1 400 ? -35.906 -22.156 -17.906 1 93.06 400 ALA B C 1
ATOM 8315 O O . ALA B 1 400 ? -36.156 -21.266 -18.734 1 93.06 400 ALA B O 1
ATOM 8316 N N . PRO B 1 401 ? -35.688 -23.344 -18.375 1 94.88 401 PRO B N 1
ATOM 8317 C CA . PRO B 1 401 ? -35.594 -24.547 -17.547 1 94.88 401 PRO B CA 1
ATOM 8318 C C . PRO B 1 401 ? -34.125 -24.891 -17.203 1 94.88 401 PRO B C 1
ATOM 8320 O O . PRO B 1 401 ? -33.875 -25.922 -16.578 1 94.88 401 PRO B O 1
ATOM 8323 N N . TYR B 1 402 ? -33.25 -24.109 -17.641 1 95.5 402 TYR B N 1
ATOM 8324 C CA . TYR B 1 402 ? -31.844 -24.422 -17.469 1 95.5 402 TYR B CA 1
ATOM 8325 C C . TYR B 1 402 ? -31.391 -24.078 -16.047 1 95.5 402 TYR B C 1
ATOM 8327 O O . TYR B 1 402 ? -30.344 -24.547 -15.602 1 95.5 402 TYR B O 1
ATOM 8335 N N . GLY B 1 403 ? -32.062 -23.266 -15.383 1 94.56 403 GLY B N 1
ATOM 8336 C CA . GLY B 1 403 ? -31.984 -22.891 -13.977 1 94.56 403 GLY B CA 1
ATOM 8337 C C . GLY B 1 403 ? -33.344 -22.688 -13.352 1 94.56 403 GLY B C 1
ATOM 8338 O O . GLY B 1 403 ? -34.344 -23.281 -13.797 1 94.56 403 GLY B O 1
ATOM 8339 N N . ARG B 1 404 ? -33.344 -21.891 -12.305 1 93.75 404 ARG B N 1
ATOM 8340 C CA . ARG B 1 404 ? -34.594 -21.688 -11.586 1 93.75 404 ARG B CA 1
ATOM 8341 C C . ARG B 1 404 ? -35.062 -20.25 -11.703 1 93.75 404 ARG B C 1
ATOM 8343 O O . ARG B 1 404 ? -36.156 -19.906 -11.234 1 93.75 404 ARG B O 1
ATOM 8350 N N . GLY B 1 405 ? -34.188 -19.484 -12.43 1 89.81 405 GLY B N 1
ATOM 8351 C CA . GLY B 1 405 ? -34.5 -18.062 -12.383 1 89.81 405 GLY B CA 1
ATOM 8352 C C . GLY B 1 405 ? -34.469 -17.484 -10.977 1 89.81 405 GLY B C 1
ATOM 8353 O O . GLY B 1 405 ? -35.25 -16.594 -10.664 1 89.81 405 GLY B O 1
ATOM 8354 N N . ALA B 1 406 ? -33.656 -18.078 -10.188 1 87.81 406 ALA B N 1
ATOM 8355 C CA . ALA B 1 406 ? -33.625 -17.734 -8.773 1 87.81 406 ALA B CA 1
ATOM 8356 C C . ALA B 1 406 ? -33.125 -16.297 -8.57 1 87.81 406 ALA B C 1
ATOM 8358 O O . ALA B 1 406 ? -32.094 -15.898 -9.133 1 87.81 406 ALA B O 1
ATOM 8359 N N . ASP B 1 407 ? -33.906 -15.656 -7.949 1 75.75 407 ASP B N 1
ATOM 8360 C CA . ASP B 1 407 ? -33.438 -14.32 -7.566 1 75.75 407 ASP B CA 1
ATOM 8361 C C . ASP B 1 407 ? -32.438 -14.383 -6.426 1 75.75 407 ASP B C 1
ATOM 8363 O O . ASP B 1 407 ? -32 -15.477 -6.027 1 75.75 407 ASP B O 1
ATOM 8367 N N . SER B 1 408 ? -31.969 -13.32 -5.992 1 70.5 408 SER B N 1
ATOM 8368 C CA . SER B 1 408 ? -30.875 -13.242 -5.027 1 70.5 408 SER B CA 1
ATOM 8369 C C . SER B 1 408 ? -31.25 -13.93 -3.717 1 70.5 408 SER B C 1
ATOM 8371 O O . SER B 1 408 ? -30.406 -14.578 -3.09 1 70.5 408 SER B O 1
ATOM 8373 N N . VAL B 1 409 ? -32.438 -13.758 -3.24 1 71.62 409 VAL B N 1
ATOM 8374 C CA . VAL B 1 409 ? -32.875 -14.367 -1.994 1 71.62 409 VAL B CA 1
ATOM 8375 C C . VAL B 1 409 ? -32.844 -15.883 -2.117 1 71.62 409 VAL B C 1
ATOM 8377 O O . VAL B 1 409 ? -32.312 -16.578 -1.247 1 71.62 409 VAL B O 1
ATOM 8380 N N . GLU B 1 410 ? -33.5 -16.25 -3.148 1 82.06 410 GLU B N 1
ATOM 8381 C CA . GLU B 1 410 ? -33.531 -17.688 -3.375 1 82.06 410 GLU B CA 1
ATOM 8382 C C . GLU B 1 410 ? -32.125 -18.25 -3.492 1 82.06 410 GLU B C 1
ATOM 8384 O O . GLU B 1 410 ? -31.828 -19.344 -2.984 1 82.06 410 GLU B O 1
ATOM 8389 N N . GLN B 1 411 ? -31.25 -17.547 -4.141 1 81.06 411 GLN B N 1
ATOM 8390 C CA . GLN B 1 411 ? -29.875 -18.016 -4.316 1 81.06 411 GLN B CA 1
ATOM 8391 C C . GLN B 1 411 ? -29.156 -18.156 -2.973 1 81.06 411 GLN B C 1
ATOM 8393 O O . GLN B 1 411 ? -28.406 -19.109 -2.764 1 81.06 411 GLN B O 1
ATOM 8398 N N . LEU B 1 412 ? -29.359 -17.234 -2.113 1 74.12 412 LEU B N 1
ATOM 8399 C CA . LEU B 1 412 ? -28.734 -17.297 -0.794 1 74.12 412 LEU B CA 1
ATOM 8400 C C . LEU B 1 412 ? -29.219 -18.516 -0.021 1 74.12 412 LEU B C 1
ATOM 8402 O O . LEU B 1 412 ? -28.438 -19.172 0.672 1 74.12 412 LEU B O 1
ATOM 8406 N N . ILE B 1 413 ? -30.484 -18.75 -0.082 1 81.06 413 ILE B N 1
ATOM 8407 C CA . ILE B 1 413 ? -31.094 -19.891 0.603 1 81.06 413 ILE B CA 1
ATOM 8408 C C . ILE B 1 413 ? -30.531 -21.188 0.033 1 81.06 413 ILE B C 1
ATOM 8410 O O . ILE B 1 413 ? -30.203 -22.109 0.782 1 81.06 413 ILE B O 1
ATOM 8414 N N . ILE B 1 414 ? -30.484 -21.203 -1.228 1 88.38 414 ILE B N 1
ATOM 8415 C CA . ILE B 1 414 ? -29.953 -22.375 -1.91 1 88.38 414 ILE B CA 1
ATOM 8416 C C . ILE B 1 414 ? -28.516 -22.625 -1.476 1 88.38 414 ILE B C 1
ATOM 8418 O O . ILE B 1 414 ? -28.141 -23.75 -1.164 1 88.38 414 ILE B O 1
ATOM 8422 N N . GLU B 1 415 ? -27.719 -21.578 -1.442 1 80 415 GLU B N 1
ATOM 8423 C CA . GLU B 1 415 ? -26.328 -21.703 -1.032 1 80 415 GLU B CA 1
ATOM 8424 C C . GLU B 1 415 ? -26.219 -22.234 0.39 1 80 415 GLU B C 1
ATOM 8426 O O . GLU B 1 415 ? -25.344 -23.062 0.677 1 80 415 GLU B O 1
ATOM 8431 N N . ASP B 1 416 ? -27.047 -21.766 1.22 1 77.31 416 ASP B N 1
ATOM 8432 C CA . ASP B 1 416 ? -27.047 -22.203 2.609 1 77.31 416 ASP B CA 1
ATOM 8433 C C . ASP B 1 416 ? -27.484 -23.672 2.723 1 77.31 416 ASP B C 1
ATOM 8435 O O . ASP B 1 416 ? -26.828 -24.469 3.4 1 77.31 416 ASP B O 1
ATOM 8439 N N . ALA B 1 417 ? -28.547 -23.953 2.098 1 87 417 ALA B N 1
ATOM 8440 C CA . ALA B 1 417 ? -29.141 -25.266 2.201 1 87 417 ALA B CA 1
ATOM 8441 C C . ALA B 1 417 ? -28.25 -26.344 1.572 1 87 417 ALA B C 1
ATOM 8443 O O . ALA B 1 417 ? -28.234 -27.484 2.018 1 87 417 ALA B O 1
ATOM 8444 N N . LEU B 1 418 ? -27.547 -25.984 0.588 1 90.94 418 LEU B N 1
ATOM 8445 C CA . LEU B 1 418 ? -26.766 -26.953 -0.163 1 90.94 418 LEU B CA 1
ATOM 8446 C C . LEU B 1 418 ? -25.281 -26.875 0.195 1 90.94 418 LEU B C 1
ATOM 8448 O O . LEU B 1 418 ? -24.438 -27.484 -0.467 1 90.94 418 LEU B O 1
ATOM 8452 N N . ASP B 1 419 ? -25 -26.062 1.208 1 82.81 419 ASP B N 1
ATOM 8453 C CA . ASP B 1 419 ? -23.625 -25.922 1.682 1 82.81 419 ASP B CA 1
ATOM 8454 C C . ASP B 1 419 ? -23.016 -27.281 1.995 1 82.81 419 ASP B C 1
ATOM 8456 O O . ASP B 1 419 ? -23.688 -28.156 2.539 1 82.81 419 ASP B O 1
ATOM 8460 N N . GLY B 1 420 ? -21.828 -27.484 1.551 1 80.75 420 GLY B N 1
ATOM 8461 C CA . GLY B 1 420 ? -21.094 -28.703 1.862 1 80.75 420 GLY B CA 1
ATOM 8462 C C . GLY B 1 420 ? -21.188 -29.75 0.77 1 80.75 420 GLY B C 1
ATOM 8463 O O . GLY B 1 420 ? -20.453 -30.75 0.789 1 80.75 420 GLY B O 1
ATOM 8464 N N . LEU B 1 421 ? -22.125 -29.609 -0.129 1 88.88 421 LEU B N 1
ATOM 8465 C CA . LEU B 1 421 ? -22.234 -30.562 -1.236 1 88.88 421 LEU B CA 1
ATOM 8466 C C . LEU B 1 421 ? -21.219 -30.25 -2.326 1 88.88 421 LEU B C 1
ATOM 8468 O O . LEU B 1 421 ? -20.828 -29.094 -2.5 1 88.88 421 LEU B O 1
ATOM 8472 N N . ASP B 1 422 ? -20.766 -31.281 -2.959 1 86.69 422 ASP B N 1
ATOM 8473 C CA . ASP B 1 422 ? -19.844 -31.125 -4.07 1 86.69 422 ASP B CA 1
ATOM 8474 C C . ASP B 1 422 ? -20.578 -30.797 -5.363 1 86.69 422 ASP B C 1
ATOM 8476 O O . ASP B 1 422 ? -20.875 -31.688 -6.16 1 86.69 422 ASP B O 1
ATOM 8480 N N . LYS B 1 423 ? -20.922 -29.688 -5.625 1 89.38 423 LYS B N 1
ATOM 8481 C CA . LYS B 1 423 ? -21.562 -29.219 -6.852 1 89.38 423 LYS B CA 1
ATOM 8482 C C . LYS B 1 423 ? -20.609 -29.312 -8.039 1 89.38 423 LYS B C 1
ATOM 8484 O O . LYS B 1 423 ? -19.469 -28.844 -7.973 1 89.38 423 LYS B O 1
ATOM 8489 N N . PRO B 1 424 ? -21.031 -29.969 -9.07 1 90.31 424 PRO B N 1
ATOM 8490 C CA . PRO B 1 424 ? -20.172 -30.031 -10.25 1 90.31 424 PRO B CA 1
ATOM 8491 C C . PRO B 1 424 ? -19.875 -28.656 -10.844 1 90.31 424 PRO B C 1
ATOM 8493 O O . PRO B 1 424 ? -20.75 -27.781 -10.836 1 90.31 424 PRO B O 1
ATOM 8496 N N . SER B 1 425 ? -18.688 -28.531 -11.32 1 88.69 425 SER B N 1
ATOM 8497 C CA . SER B 1 425 ? -18.281 -27.297 -11.992 1 88.69 425 SER B CA 1
ATOM 8498 C C . SER B 1 425 ? -18.422 -27.422 -13.508 1 88.69 425 SER B C 1
ATOM 8500 O O . SER B 1 425 ? -18.094 -28.469 -14.078 1 88.69 425 SER B O 1
ATOM 8502 N N . LEU B 1 426 ? -18.938 -26.391 -14.078 1 91.19 426 LEU B N 1
ATOM 8503 C CA . LEU B 1 426 ? -18.984 -26.359 -15.531 1 91.19 426 LEU B CA 1
ATOM 8504 C C . LEU B 1 426 ? -17.719 -25.719 -16.094 1 91.19 426 LEU B C 1
ATOM 8506 O O . LEU B 1 426 ? -17.641 -25.438 -17.297 1 91.19 426 LEU B O 1
ATOM 8510 N N . GLY B 1 427 ? -16.766 -25.484 -15.234 1 88.62 427 GLY B N 1
ATOM 8511 C CA . GLY B 1 427 ? -15.586 -24.766 -15.688 1 88.62 427 GLY B CA 1
ATOM 8512 C C . GLY B 1 427 ? -15.898 -23.438 -16.328 1 88.62 427 GLY B C 1
ATOM 8513 O O . GLY B 1 427 ? -16.656 -22.625 -15.773 1 88.62 427 GLY B O 1
ATOM 8514 N N . LEU B 1 428 ? -15.398 -23.188 -17.422 1 91.56 428 LEU B N 1
ATOM 8515 C CA . LEU B 1 428 ? -15.625 -21.938 -18.125 1 91.56 428 LEU B CA 1
ATOM 8516 C C . LEU B 1 428 ? -17.016 -21.906 -18.75 1 91.56 428 LEU B C 1
ATOM 8518 O O . LEU B 1 428 ? -17.5 -20.844 -19.156 1 91.56 428 LEU B O 1
ATOM 8522 N N . GLY B 1 429 ? -17.656 -23.047 -18.75 1 93.75 429 GLY B N 1
ATOM 8523 C CA . GLY B 1 429 ? -19.047 -23.062 -19.156 1 93.75 429 GLY B CA 1
ATOM 8524 C C . GLY B 1 429 ? -19.938 -22.156 -18.312 1 93.75 429 GLY B C 1
ATOM 8525 O O . GLY B 1 429 ? -21 -21.734 -18.75 1 93.75 429 GLY B O 1
ATOM 8526 N N . GLU B 1 430 ? -19.438 -21.797 -17.188 1 90.12 430 GLU B N 1
ATOM 8527 C CA . GLU B 1 430 ? -20.203 -20.984 -16.25 1 90.12 430 GLU B CA 1
ATOM 8528 C C . GLU B 1 430 ? -20.438 -19.578 -16.797 1 90.12 430 GLU B C 1
ATOM 8530 O O . GLU B 1 430 ? -21.359 -18.891 -16.391 1 90.12 430 GLU B O 1
ATOM 8535 N N . TRP B 1 431 ? -19.578 -19.234 -17.766 1 89.5 431 TRP B N 1
ATOM 8536 C CA . TRP B 1 431 ? -19.859 -17.906 -18.328 1 89.5 431 TRP B CA 1
ATOM 8537 C C . TRP B 1 431 ? -20.047 -17.969 -19.828 1 89.5 431 TRP B C 1
ATOM 8539 O O . TRP B 1 431 ? -20.672 -17.094 -20.422 1 89.5 431 TRP B O 1
ATOM 8549 N N . VAL B 1 432 ? -19.672 -19.062 -20.453 1 94.31 432 VAL B N 1
ATOM 8550 C CA . VAL B 1 432 ? -19.906 -19.203 -21.875 1 94.31 432 VAL B CA 1
ATOM 8551 C C . VAL B 1 432 ? -21.359 -19.609 -22.125 1 94.31 432 VAL B C 1
ATOM 8553 O O . VAL B 1 432 ? -22.016 -19.062 -23.016 1 94.31 432 VAL B O 1
ATOM 8556 N N . VAL B 1 433 ? -21.859 -20.484 -21.359 1 95.25 433 VAL B N 1
ATOM 8557 C CA . VAL B 1 433 ? -23.188 -21.047 -21.562 1 95.25 433 VAL B CA 1
ATOM 8558 C C . VAL B 1 433 ? -24.25 -19.969 -21.359 1 95.25 433 VAL B C 1
ATOM 8560 O O . VAL B 1 433 ? -25.141 -19.797 -22.188 1 95.25 433 VAL B O 1
ATOM 8563 N N . PRO B 1 434 ? -24.141 -19.188 -20.297 1 93.62 434 PRO B N 1
ATOM 8564 C CA . PRO B 1 434 ? -25.125 -18.094 -20.188 1 93.62 434 PRO B CA 1
ATOM 8565 C C . PRO B 1 434 ? -25.016 -17.078 -21.312 1 93.62 434 PRO B C 1
ATOM 8567 O O . PRO B 1 434 ? -26.016 -16.469 -21.703 1 93.62 434 PRO B O 1
ATOM 8570 N N . THR B 1 435 ? -23.891 -16.891 -21.859 1 94.19 435 THR B N 1
ATOM 8571 C CA . THR B 1 435 ? -23.719 -16.031 -23.031 1 94.19 435 THR B CA 1
ATOM 8572 C C . THR B 1 435 ? -24.5 -16.578 -24.219 1 94.19 435 THR B C 1
ATOM 8574 O O . THR B 1 435 ? -25.125 -15.828 -24.953 1 94.19 435 THR B O 1
ATOM 8577 N N . LEU B 1 436 ? -24.5 -17.906 -24.375 1 96.19 436 LEU B N 1
ATOM 8578 C CA . LEU B 1 436 ? -25.266 -18.547 -25.438 1 96.19 436 LEU B CA 1
ATOM 8579 C C . LEU B 1 436 ? -26.766 -18.406 -25.188 1 96.19 436 LEU B C 1
ATOM 8581 O O . LEU B 1 436 ? -27.547 -18.25 -26.125 1 96.19 436 LEU B O 1
ATOM 8585 N N . LEU B 1 437 ? -27.141 -18.453 -23.953 1 94.88 437 LEU B N 1
ATOM 8586 C CA . LEU B 1 437 ? -28.547 -18.266 -23.625 1 94.88 437 LEU B CA 1
ATOM 8587 C C . LEU B 1 437 ? -29 -16.859 -23.969 1 94.88 437 LEU B C 1
ATOM 8589 O O . LEU B 1 437 ? -30.156 -16.656 -24.359 1 94.88 437 LEU B O 1
ATOM 8593 N N . GLN B 1 438 ? -28.078 -15.93 -23.875 1 93.69 438 GLN B N 1
ATOM 8594 C CA . GLN B 1 438 ? -28.406 -14.523 -24.094 1 93.69 438 GLN B CA 1
ATOM 8595 C C . GLN B 1 438 ? -28.375 -14.172 -25.578 1 93.69 438 GLN B C 1
ATOM 8597 O O . GLN B 1 438 ? -29.188 -13.375 -26.047 1 93.69 438 GLN B O 1
ATOM 8602 N N . HIS B 1 439 ? -27.438 -14.766 -26.312 1 95.19 439 HIS B N 1
ATOM 8603 C CA . HIS B 1 439 ? -27.172 -14.266 -27.656 1 95.19 439 HIS B CA 1
ATOM 8604 C C . HIS B 1 439 ? -27.281 -15.375 -28.688 1 95.19 439 HIS B C 1
ATOM 8606 O O . HIS B 1 439 ? -27.234 -15.109 -29.891 1 95.19 439 HIS B O 1
ATOM 8612 N N . GLY B 1 440 ? -27.438 -16.562 -28.234 1 96.62 440 GLY B N 1
ATOM 8613 C CA . GLY B 1 440 ? -27.5 -17.688 -29.156 1 96.62 440 GLY B CA 1
ATOM 8614 C C . GLY B 1 440 ? -28.844 -17.797 -29.859 1 96.62 440 GLY B C 1
ATOM 8615 O O . GLY B 1 440 ? -29.844 -17.25 -29.391 1 96.62 440 GLY B O 1
ATOM 8616 N N . SER B 1 441 ? -28.828 -18.5 -31 1 96.5 441 SER B N 1
ATOM 8617 C CA . SER B 1 441 ? -30.078 -18.828 -31.688 1 96.5 441 SER B CA 1
ATOM 8618 C C . SER B 1 441 ? -30.844 -19.922 -30.953 1 96.5 441 SER B C 1
ATOM 8620 O O . SER B 1 441 ? -30.297 -20.594 -30.094 1 96.5 441 SER B O 1
ATOM 8622 N N . LYS B 1 442 ? -32.094 -20.078 -31.344 1 96.19 442 LYS B N 1
ATOM 8623 C CA . LYS B 1 442 ? -32.906 -21.156 -30.766 1 96.19 442 LYS B CA 1
ATOM 8624 C C . LYS B 1 442 ? -32.281 -22.516 -31.031 1 96.19 442 LYS B C 1
ATOM 8626 O O . LYS B 1 442 ? -32.25 -23.375 -30.141 1 96.19 442 LYS B O 1
ATOM 8631 N N . GLU B 1 443 ? -31.797 -22.656 -32.219 1 97.31 443 GLU B N 1
ATOM 8632 C CA . GLU B 1 443 ? -31.156 -23.906 -32.562 1 97.31 443 GLU B CA 1
ATOM 8633 C C . GLU B 1 443 ? -29.938 -24.172 -31.688 1 97.31 443 GLU B C 1
ATOM 8635 O O . GLU B 1 443 ? -29.734 -25.297 -31.219 1 97.31 443 GLU B O 1
ATOM 8640 N N . GLN B 1 444 ? -29.109 -23.266 -31.5 1 97.69 444 GLN B N 1
ATOM 8641 C CA . GLN B 1 444 ? -27.922 -23.391 -30.672 1 97.69 444 GLN B CA 1
ATOM 8642 C C . GLN B 1 444 ? -28.281 -23.734 -29.234 1 97.69 444 GLN B C 1
ATOM 8644 O O . GLN B 1 444 ? -27.656 -24.609 -28.625 1 97.69 444 GLN B O 1
ATOM 8649 N N . VAL B 1 445 ? -29.281 -23.047 -28.703 1 96.69 445 VAL B N 1
ATOM 8650 C CA . VAL B 1 445 ? -29.719 -23.297 -27.328 1 96.69 445 VAL B CA 1
ATOM 8651 C C . VAL B 1 445 ? -30.219 -24.734 -27.203 1 96.69 445 VAL B C 1
ATOM 8653 O O . VAL B 1 445 ? -29.812 -25.453 -26.281 1 96.69 445 VAL B O 1
ATOM 8656 N N . ASP B 1 446 ? -31.031 -25.156 -28.156 1 96.06 446 ASP B N 1
ATOM 8657 C CA . ASP B 1 446 ? -31.594 -26.516 -28.125 1 96.06 446 ASP B CA 1
ATOM 8658 C C . ASP B 1 446 ? -30.484 -27.562 -28.234 1 96.06 446 ASP B C 1
ATOM 8660 O O . ASP B 1 446 ? -30.547 -28.609 -27.594 1 96.06 446 ASP B O 1
ATOM 8664 N N . ARG B 1 447 ? -29.516 -27.25 -28.953 1 97.25 447 ARG B N 1
ATOM 8665 C CA . ARG B 1 447 ? -28.469 -28.219 -29.281 1 97.25 447 ARG B CA 1
ATOM 8666 C C . ARG B 1 447 ? -27.422 -28.281 -28.188 1 97.25 447 ARG B C 1
ATOM 8668 O O . ARG B 1 447 ? -26.875 -29.344 -27.906 1 97.25 447 ARG B O 1
ATOM 8675 N N . LEU B 1 448 ? -27.125 -27.203 -27.547 1 97.81 448 LEU B N 1
ATOM 8676 C CA . LEU B 1 448 ? -25.859 -27.125 -26.844 1 97.81 448 LEU B CA 1
ATOM 8677 C C . LEU B 1 448 ? -26.062 -26.984 -25.344 1 97.81 448 LEU B C 1
ATOM 8679 O O . LEU B 1 448 ? -25.172 -27.297 -24.547 1 97.81 448 LEU B O 1
ATOM 8683 N N . ILE B 1 449 ? -27.172 -26.516 -24.812 1 97.38 449 ILE B N 1
ATOM 8684 C CA . ILE B 1 449 ? -27.281 -26.094 -23.422 1 97.38 449 ILE B CA 1
ATOM 8685 C C . ILE B 1 449 ? -27.359 -27.312 -22.516 1 97.38 449 ILE B C 1
ATOM 8687 O O . ILE B 1 449 ? -26.578 -27.438 -21.562 1 97.38 449 ILE B O 1
ATOM 8691 N N . TRP B 1 450 ? -28.219 -28.203 -22.766 1 96.94 450 TRP B N 1
ATOM 8692 C CA . TRP B 1 450 ? -28.391 -29.359 -21.875 1 96.94 450 TRP B CA 1
ATOM 8693 C C . TRP B 1 450 ? -27.141 -30.234 -21.891 1 96.94 450 TRP B C 1
ATOM 8695 O O . TRP B 1 450 ? -26.656 -30.625 -20.828 1 96.94 450 TRP B O 1
ATOM 8705 N N . PRO B 1 451 ? -26.531 -30.547 -23.078 1 97.25 451 PRO B N 1
ATOM 8706 C CA . PRO B 1 451 ? -25.266 -31.281 -23.047 1 97.25 451 PRO B CA 1
ATOM 8707 C C . PRO B 1 451 ? -24.188 -30.578 -22.234 1 97.25 451 PRO B C 1
ATOM 8709 O O . PRO B 1 451 ? -23.344 -31.234 -21.609 1 97.25 451 PRO B O 1
ATOM 8712 N N . SER B 1 452 ? -24.188 -29.281 -22.234 1 97.44 452 SER B N 1
ATOM 8713 C CA . SER B 1 452 ? -23.25 -28.516 -21.422 1 97.44 452 SER B CA 1
ATOM 8714 C C . SER B 1 452 ? -23.531 -28.672 -19.938 1 97.44 452 SER B C 1
ATOM 8716 O O . SER B 1 452 ? -22.609 -28.922 -19.156 1 97.44 452 SER B O 1
ATOM 8718 N N . LEU B 1 453 ? -24.766 -28.547 -19.516 1 96.94 453 LEU B N 1
ATOM 8719 C CA . LEU B 1 453 ? -25.156 -28.656 -18.109 1 96.94 453 LEU B CA 1
ATOM 8720 C C . LEU B 1 453 ? -24.969 -30.078 -17.594 1 96.94 453 LEU B C 1
ATOM 8722 O O . LEU B 1 453 ? -24.656 -30.266 -16.406 1 96.94 453 LEU B O 1
ATOM 8726 N N . GLU B 1 454 ? -25.141 -31 -18.5 1 95.88 454 GLU B N 1
ATOM 8727 C CA . GLU B 1 454 ? -25.047 -32.406 -18.094 1 95.88 454 GLU B CA 1
ATOM 8728 C C . GLU B 1 454 ? -23.594 -32.875 -18.172 1 95.88 454 GLU B C 1
ATOM 8730 O O . GLU B 1 454 ? -23.312 -34.062 -17.875 1 95.88 454 GLU B O 1
ATOM 8735 N N . GLY B 1 455 ? -22.672 -32.062 -18.578 1 92.5 455 GLY B N 1
ATOM 8736 C CA . GLY B 1 455 ? -21.25 -32.312 -18.438 1 92.5 455 GLY B CA 1
ATOM 8737 C C . GLY B 1 455 ? -20.641 -32.938 -19.672 1 92.5 455 GLY B C 1
ATOM 8738 O O . GLY B 1 455 ? -19.453 -33.25 -19.688 1 92.5 455 GLY B O 1
ATOM 8739 N N . GLU B 1 456 ? -21.422 -33.094 -20.734 1 94.12 456 GLU B N 1
ATOM 8740 C CA . GLU B 1 456 ? -20.922 -33.688 -21.969 1 94.12 456 GLU B CA 1
ATOM 8741 C C . GLU B 1 456 ? -20.062 -32.688 -22.75 1 94.12 456 GLU B C 1
ATOM 8743 O O . GLU B 1 456 ? -19.109 -33.094 -23.438 1 94.12 456 GLU B O 1
ATOM 8748 N N . LEU B 1 457 ? -20.438 -31.516 -22.75 1 96.38 457 LEU B N 1
ATOM 8749 C CA . LEU B 1 457 ? -19.688 -30.469 -23.438 1 96.38 457 LEU B CA 1
ATOM 8750 C C . LEU B 1 457 ? -19.016 -29.531 -22.438 1 96.38 457 LEU B C 1
ATOM 8752 O O . LEU B 1 457 ? -19.656 -28.984 -21.547 1 96.38 457 LEU B O 1
ATOM 8756 N N . ARG B 1 458 ? -17.734 -29.422 -22.562 1 96.81 458 ARG B N 1
ATOM 8757 C CA . ARG B 1 458 ? -16.953 -28.422 -21.844 1 96.81 458 ARG B CA 1
ATOM 8758 C C . ARG B 1 458 ? -16.516 -27.312 -22.781 1 96.81 458 ARG B C 1
ATOM 8760 O O . ARG B 1 458 ? -16.25 -27.547 -23.969 1 96.81 458 ARG B O 1
ATOM 8767 N N . TRP B 1 459 ? -16.453 -26.141 -22.172 1 97.5 459 TRP B N 1
ATOM 8768 C CA . TRP B 1 459 ? -16.234 -24.953 -23 1 97.5 459 TRP B CA 1
ATOM 8769 C C . TRP B 1 459 ? -14.961 -24.234 -22.578 1 97.5 459 TRP B C 1
ATOM 8771 O O . TRP B 1 459 ? -14.586 -24.25 -21.391 1 97.5 459 TRP B O 1
ATOM 8781 N N . CYS B 1 460 ? -14.266 -23.641 -23.5 1 97.12 460 CYS B N 1
ATOM 8782 C CA . CYS B 1 460 ? -13.195 -22.688 -23.234 1 97.12 460 CYS B CA 1
ATOM 8783 C C . CYS B 1 460 ? -13.453 -21.375 -23.969 1 97.12 460 CYS B C 1
ATOM 8785 O O . CYS B 1 460 ? -14.391 -21.266 -24.766 1 97.12 460 CYS B O 1
ATOM 8787 N N . GLN B 1 461 ? -12.773 -20.344 -23.594 1 96.44 461 GLN B N 1
ATOM 8788 C CA . GLN B 1 461 ? -12.922 -19.016 -24.156 1 96.44 461 GLN B CA 1
ATOM 8789 C C . GLN B 1 461 ? -11.734 -18.656 -25.047 1 96.44 461 GLN B C 1
ATOM 8791 O O . GLN B 1 461 ? -10.586 -18.688 -24.594 1 96.44 461 GLN B O 1
ATOM 8796 N N . LEU B 1 462 ? -12 -18.391 -26.312 1 97.69 462 LEU B N 1
ATOM 8797 C CA . LEU B 1 462 ? -10.969 -18.094 -27.297 1 97.69 462 LEU B CA 1
ATOM 8798 C C . LEU B 1 462 ? -11 -16.625 -27.703 1 97.69 462 LEU B C 1
ATOM 8800 O O . LEU B 1 462 ? -11.234 -16.297 -28.859 1 97.69 462 LEU B O 1
ATOM 8804 N N . PHE B 1 463 ? -10.57 -15.734 -26.734 1 96.06 463 PHE B N 1
ATOM 8805 C CA . PHE B 1 463 ? -10.648 -14.289 -26.953 1 96.06 463 PHE B CA 1
ATOM 8806 C C . PHE B 1 463 ? -9.258 -13.68 -27.078 1 96.06 463 PHE B C 1
ATOM 8808 O O . PHE B 1 463 ? -8.922 -13.078 -28.094 1 96.06 463 PHE B O 1
ATOM 8815 N N . SER B 1 464 ? -8.398 -13.898 -26.141 1 95 464 SER B N 1
ATOM 8816 C CA . SER B 1 464 ? -7.09 -13.266 -26.062 1 95 464 SER B CA 1
ATOM 8817 C C . SER B 1 464 ? -6.164 -13.805 -27.156 1 95 464 SER B C 1
ATOM 8819 O O . SER B 1 464 ? -6.242 -14.977 -27.531 1 95 464 SER B O 1
ATOM 8821 N N . GLU B 1 465 ? -5.398 -12.883 -27.656 1 95.88 465 GLU B N 1
ATOM 8822 C CA . GLU B 1 465 ? -4.383 -13.18 -28.656 1 95.88 465 GLU B CA 1
ATOM 8823 C C . GLU B 1 465 ? -3.027 -12.602 -28.266 1 95.88 465 GLU B C 1
ATOM 8825 O O . GLU B 1 465 ? -2.945 -11.75 -27.375 1 95.88 465 GLU B O 1
ATOM 8830 N N . PRO B 1 466 ? -1.968 -13.055 -28.812 1 90.38 466 PRO B N 1
ATOM 8831 C CA . PRO B 1 466 ? -0.642 -12.555 -28.453 1 90.38 466 PRO B CA 1
ATOM 8832 C C . PRO B 1 466 ? -0.548 -11.031 -28.5 1 90.38 466 PRO B C 1
ATOM 8834 O O . PRO B 1 466 ? 0.085 -10.422 -27.641 1 90.38 466 PRO B O 1
ATOM 8837 N N . GLY B 1 467 ? -1.18 -10.445 -29.391 1 88.56 467 GLY B N 1
ATOM 8838 C CA . GLY B 1 467 ? -1.129 -9 -29.531 1 88.56 467 GLY B CA 1
ATOM 8839 C C . GLY B 1 467 ? -2.262 -8.289 -28.812 1 88.56 467 GLY B C 1
ATOM 8840 O O . GLY B 1 467 ? -2.305 -7.055 -28.766 1 88.56 467 GLY B O 1
ATOM 8841 N N . ALA B 1 468 ? -3.168 -9.062 -28.219 1 88.75 468 ALA B N 1
ATOM 8842 C CA . ALA B 1 468 ? -4.363 -8.477 -27.609 1 88.75 468 ALA B CA 1
ATOM 8843 C C . ALA B 1 468 ? -4.684 -9.133 -26.281 1 88.75 468 ALA B C 1
ATOM 8845 O O . ALA B 1 468 ? -5.215 -10.242 -26.234 1 88.75 468 ALA B O 1
ATOM 8846 N N . GLY B 1 469 ? -4.41 -8.422 -25.234 1 89.38 469 GLY B N 1
ATOM 8847 C CA . GLY B 1 469 ? -4.781 -8.812 -23.891 1 89.38 469 GLY B CA 1
ATOM 8848 C C . GLY B 1 469 ? -5.863 -7.941 -23.281 1 89.38 469 GLY B C 1
ATOM 8849 O O . GLY B 1 469 ? -7.051 -8.156 -23.531 1 89.38 469 GLY B O 1
ATOM 8850 N N . SER B 1 470 ? -5.48 -6.84 -22.734 1 88.75 470 SER B N 1
ATOM 8851 C CA . SER B 1 470 ? -6.43 -5.879 -22.172 1 88.75 470 SER B CA 1
ATOM 8852 C C . SER B 1 470 ? -7.227 -5.191 -23.281 1 88.75 470 SER B C 1
ATOM 8854 O O . SER B 1 470 ? -8.391 -4.844 -23.078 1 88.75 470 SER B O 1
ATOM 8856 N N . ASP B 1 471 ? -6.578 -4.969 -24.391 1 89.5 471 ASP B N 1
ATOM 8857 C CA . ASP B 1 471 ? -7.285 -4.465 -25.562 1 89.5 471 ASP B CA 1
ATOM 8858 C C . ASP B 1 471 ? -7.973 -5.602 -26.328 1 89.5 471 ASP B C 1
ATOM 8860 O O . ASP B 1 471 ? -7.609 -5.906 -27.469 1 89.5 471 ASP B O 1
ATOM 8864 N N . ALA B 1 472 ? -9.008 -6.066 -25.797 1 87.5 472 ALA B N 1
ATOM 8865 C CA . ALA B 1 472 ? -9.656 -7.293 -26.25 1 87.5 472 ALA B CA 1
ATOM 8866 C C . ALA B 1 472 ? -10.305 -7.098 -27.625 1 87.5 472 ALA B C 1
ATOM 8868 O O . ALA B 1 472 ? -10.594 -8.07 -28.328 1 87.5 472 ALA B O 1
ATOM 8869 N N . ALA B 1 473 ? -10.469 -5.871 -28.016 1 88.5 473 ALA B N 1
ATOM 8870 C CA . ALA B 1 473 ? -11.117 -5.598 -29.297 1 88.5 473 ALA B CA 1
ATOM 8871 C C . ALA B 1 473 ? -10.117 -5.66 -30.453 1 88.5 473 ALA B C 1
ATOM 8873 O O . ALA B 1 473 ? -10.508 -5.691 -31.625 1 88.5 473 ALA B O 1
ATOM 8874 N N . ALA B 1 474 ? -8.844 -5.711 -30.141 1 90.56 474 ALA B N 1
ATOM 8875 C CA . ALA B 1 474 ? -7.812 -5.77 -31.172 1 90.56 474 ALA B CA 1
ATOM 8876 C C . ALA B 1 474 ? -7.641 -7.191 -31.703 1 90.56 474 ALA B C 1
ATOM 8878 O O . ALA B 1 474 ? -6.523 -7.707 -31.75 1 90.56 474 ALA B O 1
ATOM 8879 N N . VAL B 1 475 ? -8.711 -7.75 -32.219 1 94.69 475 VAL B N 1
ATOM 8880 C CA . VAL B 1 475 ? -8.75 -9.141 -32.688 1 94.69 475 VAL B CA 1
ATOM 8881 C C . VAL B 1 475 ? -8.086 -9.25 -34.062 1 94.69 475 VAL B C 1
ATOM 8883 O O . VAL B 1 475 ? -8.438 -8.516 -34.969 1 94.69 475 VAL B O 1
ATOM 8886 N N . ALA B 1 476 ? -7.117 -10.125 -34.188 1 95.19 476 ALA B N 1
ATOM 8887 C CA . ALA B 1 476 ? -6.406 -10.336 -35.438 1 95.19 476 ALA B CA 1
ATOM 8888 C C . ALA B 1 476 ? -6.828 -11.648 -36.094 1 95.19 476 ALA B C 1
ATOM 8890 O O . ALA B 1 476 ? -6.672 -11.828 -37.281 1 95.19 476 ALA B O 1
ATOM 8891 N N . THR B 1 477 ? -7.305 -12.641 -35.312 1 97.69 477 THR B N 1
ATOM 8892 C CA . THR B 1 477 ? -7.82 -13.883 -35.875 1 97.69 477 THR B CA 1
ATOM 8893 C C . THR B 1 477 ? -8.883 -13.586 -36.938 1 97.69 477 THR B C 1
ATOM 8895 O O . THR B 1 477 ? -9.875 -12.906 -36.656 1 97.69 477 THR B O 1
ATOM 8898 N N . LYS B 1 478 ? -8.727 -14.188 -38.094 1 97.81 478 LYS B N 1
ATOM 8899 C CA . LYS B 1 478 ? -9.531 -13.789 -39.25 1 97.81 478 LYS B CA 1
ATOM 8900 C C . LYS B 1 478 ? -10.484 -14.906 -39.656 1 97.81 478 LYS B C 1
ATOM 8902 O O . LYS B 1 478 ? -10.133 -16.078 -39.625 1 97.81 478 LYS B O 1
ATOM 8907 N N . ALA B 1 479 ? -11.648 -14.445 -40.062 1 98.44 479 ALA B N 1
ATOM 8908 C CA . ALA B 1 479 ? -12.625 -15.344 -40.688 1 98.44 479 ALA B CA 1
ATOM 8909 C C . ALA B 1 479 ? -13.016 -14.867 -42.094 1 98.44 479 ALA B C 1
ATOM 8911 O O . ALA B 1 479 ? -13.359 -13.695 -42.281 1 98.44 479 ALA B O 1
ATOM 8912 N N . THR B 1 480 ? -12.914 -15.781 -43 1 97.94 480 THR B N 1
ATOM 8913 C CA . THR B 1 480 ? -13.289 -15.484 -44.375 1 97.94 480 THR B CA 1
ATOM 8914 C C . THR B 1 480 ? -14.531 -16.281 -44.781 1 97.94 480 THR B C 1
ATOM 8916 O O . THR B 1 480 ? -14.625 -17.484 -44.5 1 97.94 480 THR B O 1
ATOM 8919 N N . ARG B 1 481 ? -15.414 -15.562 -45.5 1 97.81 481 ARG B N 1
ATOM 8920 C CA . ARG B 1 481 ? -16.672 -16.188 -45.938 1 97.81 481 ARG B CA 1
ATOM 8921 C C . ARG B 1 481 ? -16.422 -17.234 -47 1 97.81 481 ARG B C 1
ATOM 8923 O O . ARG B 1 481 ? -15.617 -17.031 -47.906 1 97.81 481 ARG B O 1
ATOM 8930 N N . VAL B 1 482 ? -17.047 -18.422 -46.844 1 97.5 482 VAL B N 1
ATOM 8931 C CA . VAL B 1 482 ? -17.062 -19.484 -47.844 1 97.5 482 VAL B CA 1
ATOM 8932 C C . VAL B 1 482 ? -18.484 -20.016 -48 1 97.5 482 VAL B C 1
ATOM 8934 O O . VAL B 1 482 ? -19.438 -19.484 -47.438 1 97.5 482 VAL B O 1
ATOM 8937 N N . ALA B 1 483 ? -18.531 -21.109 -48.812 1 93.62 483 ALA B N 1
ATOM 8938 C CA . ALA B 1 483 ? -19.844 -21.719 -49.031 1 93.62 483 ALA B CA 1
ATOM 8939 C C . ALA B 1 483 ? -20.375 -22.312 -47.719 1 93.62 483 ALA B C 1
ATOM 8941 O O . ALA B 1 483 ? -19.703 -23.109 -47.062 1 93.62 483 ALA B O 1
ATOM 8942 N N . ASP B 1 484 ? -21.406 -21.875 -47.188 1 94.31 484 ASP B N 1
ATOM 8943 C CA . ASP B 1 484 ? -22.188 -22.406 -46.062 1 94.31 484 ASP B CA 1
ATOM 8944 C C . ASP B 1 484 ? -21.516 -22.094 -44.75 1 94.31 484 ASP B C 1
ATOM 8946 O O . ASP B 1 484 ? -21.766 -22.797 -43.75 1 94.31 484 ASP B O 1
ATOM 8950 N N . GLY B 1 485 ? -20.531 -21.141 -44.75 1 98.12 485 GLY B N 1
ATOM 8951 C CA . GLY B 1 485 ? -19.922 -20.812 -43.469 1 98.12 485 GLY B CA 1
ATOM 8952 C C . GLY B 1 485 ? -18.688 -19.938 -43.625 1 98.12 485 GLY B C 1
ATOM 8953 O O . GLY B 1 485 ? -18.688 -18.969 -44.406 1 98.12 485 GLY B O 1
ATOM 8954 N N . TRP B 1 486 ? -17.688 -20.188 -42.75 1 98.56 486 TRP B N 1
ATOM 8955 C CA . TRP B 1 486 ? -16.469 -19.391 -42.625 1 98.56 486 TRP B CA 1
ATOM 8956 C C . TRP B 1 486 ? -15.242 -20.266 -42.469 1 98.56 486 TRP B C 1
ATOM 8958 O O . TRP B 1 486 ? -15.352 -21.406 -42 1 98.56 486 TRP B O 1
ATOM 8968 N N . VAL B 1 487 ? -14.164 -19.766 -42.906 1 98.56 487 VAL B N 1
ATOM 8969 C CA . VAL B 1 487 ? -12.867 -20.359 -42.625 1 98.56 487 VAL B CA 1
ATOM 8970 C C . VAL B 1 487 ? -12.07 -19.438 -41.688 1 98.56 487 VAL B C 1
ATOM 8972 O O . VAL B 1 487 ? -11.867 -18.266 -42 1 98.56 487 VAL B O 1
ATOM 8975 N N . VAL B 1 488 ? -11.625 -20.031 -40.5 1 98.75 488 VAL B N 1
ATOM 8976 C CA . VAL B 1 488 ? -11.023 -19.219 -39.469 1 98.75 488 VAL B CA 1
ATOM 8977 C C . VAL B 1 488 ? -9.547 -19.562 -39.312 1 98.75 488 VAL B C 1
ATOM 8979 O O . VAL B 1 488 ? -9.18 -20.734 -39.219 1 98.75 488 VAL B O 1
ATOM 8982 N N . SER B 1 489 ? -8.68 -18.562 -39.344 1 98.69 489 SER B N 1
ATOM 8983 C CA . SER B 1 489 ? -7.242 -18.719 -39.156 1 98.69 489 SER B CA 1
ATOM 8984 C C . SER B 1 489 ? -6.703 -17.703 -38.156 1 98.69 489 SER B C 1
ATOM 8986 O O . SER B 1 489 ? -7.059 -16.516 -38.219 1 98.69 489 SER B O 1
ATOM 8988 N N . GLY B 1 490 ? -5.914 -18.188 -37.281 1 98.25 490 GLY B N 1
ATOM 8989 C CA . GLY B 1 490 ? -5.312 -17.312 -36.281 1 98.25 490 GLY B CA 1
ATOM 8990 C C . GLY B 1 490 ? -4.789 -18.047 -35.062 1 98.25 490 GLY B C 1
ATOM 8991 O O . GLY B 1 490 ? -4.512 -19.25 -35.125 1 98.25 490 GLY B O 1
ATOM 8992 N N . GLN B 1 491 ? -4.516 -17.281 -34 1 98 491 GLN B N 1
ATOM 8993 C CA . GLN B 1 491 ? -3.965 -17.828 -32.781 1 98 491 GLN B CA 1
ATOM 8994 C C . GLN B 1 491 ? -4.598 -17.172 -31.547 1 98 491 GLN B C 1
ATOM 8996 O O . GLN B 1 491 ? -4.762 -15.945 -31.516 1 98 491 GLN B O 1
ATOM 9001 N N . LYS B 1 492 ? -5.059 -18.031 -30.703 1 97.62 492 LYS B N 1
ATOM 9002 C CA . LYS B 1 492 ? -5.508 -17.578 -29.375 1 97.62 492 LYS B CA 1
ATOM 9003 C C . LYS B 1 492 ? -4.527 -18.016 -28.297 1 97.62 492 LYS B C 1
ATOM 9005 O O . LYS B 1 492 ? -3.715 -18.922 -28.516 1 97.62 492 LYS B O 1
ATOM 9010 N N . VAL B 1 493 ? -4.559 -17.281 -27.172 1 96.19 493 VAL B N 1
ATOM 9011 C CA . VAL B 1 493 ? -3.646 -17.625 -26.094 1 96.19 493 VAL B CA 1
ATOM 9012 C C . VAL B 1 493 ? -4.324 -17.359 -24.75 1 96.19 493 VAL B C 1
ATOM 9014 O O . VAL B 1 493 ? -5.359 -16.703 -24.688 1 96.19 493 VAL B O 1
ATOM 9017 N N . TRP B 1 494 ? -3.754 -17.922 -23.641 1 95 494 TRP B N 1
ATOM 9018 C CA . TRP B 1 494 ? -4.223 -17.812 -22.25 1 95 494 TRP B CA 1
ATOM 9019 C C . TRP B 1 494 ? -5.574 -18.5 -22.094 1 95 494 TRP B C 1
ATOM 9021 O O . TRP B 1 494 ? -6.406 -18.062 -21.281 1 95 494 TRP B O 1
ATOM 9031 N N . THR B 1 495 ? -5.863 -19.438 -22.922 1 95.69 495 THR B N 1
ATOM 9032 C CA . THR B 1 495 ? -7.148 -20.125 -22.891 1 95.69 495 THR B CA 1
ATOM 9033 C C . THR B 1 495 ? -7.148 -21.219 -21.812 1 95.69 495 THR B C 1
ATOM 9035 O O . THR B 1 495 ? -6.527 -22.266 -22 1 95.69 495 THR B O 1
ATOM 9038 N N . SER B 1 496 ? -7.875 -21 -20.828 1 93.31 496 SER B N 1
ATOM 9039 C CA . SER B 1 496 ? -7.93 -21.938 -19.719 1 93.31 496 SER B CA 1
ATOM 9040 C C . SER B 1 496 ? -8.633 -23.234 -20.109 1 93.31 496 SER B C 1
ATOM 9042 O O . SER B 1 496 ? -9.664 -23.203 -20.781 1 93.31 496 SER B O 1
ATOM 9044 N N . ASP B 1 497 ? -8.062 -24.375 -19.859 1 94.5 497 ASP B N 1
ATOM 9045 C CA . ASP B 1 497 ? -8.641 -25.719 -19.875 1 94.5 497 ASP B CA 1
ATOM 9046 C C . ASP B 1 497 ? -8.984 -26.156 -21.297 1 94.5 497 ASP B C 1
ATOM 9048 O O . ASP B 1 497 ? -9.789 -27.062 -21.484 1 94.5 497 ASP B O 1
ATOM 9052 N N . ALA B 1 498 ? -8.375 -25.578 -22.266 1 96.75 498 ALA B N 1
ATOM 9053 C CA . ALA B 1 498 ? -8.703 -25.859 -23.672 1 96.75 498 ALA B CA 1
ATOM 9054 C C . ALA B 1 498 ? -8.5 -27.344 -23.969 1 96.75 498 ALA B C 1
ATOM 9056 O O . ALA B 1 498 ? -9.289 -27.938 -24.719 1 96.75 498 ALA B O 1
ATOM 9057 N N . VAL B 1 499 ? -7.562 -27.984 -23.359 1 95.62 499 VAL B N 1
ATOM 9058 C CA . VAL B 1 499 ? -7.207 -29.375 -23.656 1 95.62 499 VAL B CA 1
ATOM 9059 C C . VAL B 1 499 ? -8.359 -30.297 -23.281 1 95.62 499 VAL B C 1
ATOM 9061 O O . VAL B 1 499 ? -8.531 -31.359 -23.859 1 95.62 499 VAL B O 1
ATOM 9064 N N . ASN B 1 500 ? -9.133 -29.875 -22.391 1 95.25 500 ASN B N 1
ATOM 9065 C CA . ASN B 1 500 ? -10.203 -30.719 -21.875 1 95.25 500 ASN B CA 1
ATOM 9066 C C . ASN B 1 500 ? -11.562 -30.281 -22.391 1 95.25 500 ASN B C 1
ATOM 9068 O O . ASN B 1 500 ? -12.602 -30.766 -21.922 1 95.25 500 ASN B O 1
ATOM 9072 N N . CYS B 1 501 ? -11.555 -29.391 -23.344 1 97.38 501 CYS B N 1
ATOM 9073 C CA . CYS B 1 501 ? -12.82 -28.828 -23.812 1 97.38 501 CYS B CA 1
ATOM 9074 C C . CYS B 1 501 ? -13.164 -29.359 -25.203 1 97.38 501 CYS B C 1
ATOM 9076 O O . CYS B 1 501 ? -12.273 -29.703 -25.984 1 97.38 501 CYS B O 1
ATOM 9078 N N . GLN B 1 502 ? -14.453 -29.406 -25.469 1 97.81 502 GLN B N 1
ATOM 9079 C CA . GLN B 1 502 ? -14.93 -29.828 -26.781 1 97.81 502 GLN B CA 1
ATOM 9080 C C . GLN B 1 502 ? -15.25 -28.625 -27.672 1 97.81 502 GLN B C 1
ATOM 9082 O O . GLN B 1 502 ? -15.164 -28.719 -28.891 1 97.81 502 GLN B O 1
ATOM 9087 N N . ARG B 1 503 ? -15.656 -27.547 -27.062 1 98.38 503 ARG B N 1
ATOM 9088 C CA . ARG B 1 503 ? -16.062 -26.359 -27.797 1 98.38 503 ARG B CA 1
ATOM 9089 C C . ARG B 1 503 ? -15.406 -25.109 -27.219 1 98.38 503 ARG B C 1
ATOM 9091 O O . ARG B 1 503 ? -15.125 -25.047 -26.031 1 98.38 503 ARG B O 1
ATOM 9098 N N . GLY B 1 504 ? -15.164 -24.172 -28.062 1 98.44 504 GLY B N 1
ATOM 9099 C CA . GLY B 1 504 ? -14.68 -22.859 -27.641 1 98.44 504 GLY B CA 1
ATOM 9100 C C . GLY B 1 504 ? -15.453 -21.719 -28.25 1 98.44 504 GLY B C 1
ATOM 9101 O O . GLY B 1 504 ? -15.852 -21.766 -29.422 1 98.44 504 GLY B O 1
ATOM 9102 N N . LEU B 1 505 ? -15.766 -20.719 -27.453 1 98.5 505 LEU B N 1
ATOM 9103 C CA . LEU B 1 505 ? -16.328 -19.469 -27.969 1 98.5 505 LEU B CA 1
ATOM 9104 C C . LEU B 1 505 ? -15.227 -18.5 -28.375 1 98.5 505 LEU B C 1
ATOM 9106 O O . LEU B 1 505 ? -14.43 -18.078 -27.531 1 98.5 505 LEU B O 1
ATOM 9110 N N . ALA B 1 506 ? -15.211 -18.109 -29.672 1 98.44 506 ALA B N 1
ATOM 9111 C CA . ALA B 1 506 ? -14.102 -17.312 -30.188 1 98.44 506 ALA B CA 1
ATOM 9112 C C . ALA B 1 506 ? -14.609 -15.977 -30.719 1 98.44 506 ALA B C 1
ATOM 9114 O O . ALA B 1 506 ? -15.727 -15.883 -31.234 1 98.44 506 ALA B O 1
ATOM 9115 N N . THR B 1 507 ? -13.805 -14.984 -30.562 1 97.62 507 THR B N 1
ATOM 9116 C CA . THR B 1 507 ? -13.969 -13.75 -31.328 1 97.62 507 THR B CA 1
ATOM 9117 C C . THR B 1 507 ? -13.039 -13.727 -32.531 1 97.62 507 THR B C 1
ATOM 9119 O O . THR B 1 507 ? -11.859 -14.07 -32.438 1 97.62 507 THR B O 1
ATOM 9122 N N . VAL B 1 508 ? -13.609 -13.367 -33.719 1 98.06 508 VAL B N 1
ATOM 9123 C CA . VAL B 1 508 ? -12.844 -13.352 -34.969 1 98.06 508 VAL B CA 1
ATOM 9124 C C . VAL B 1 508 ? -13.148 -12.078 -35.75 1 98.06 508 VAL B C 1
ATOM 9126 O O . VAL B 1 508 ? -14.227 -11.492 -35.594 1 98.06 508 VAL B O 1
ATOM 9129 N N . ARG B 1 509 ? -12.211 -11.688 -36.469 1 97.88 509 ARG B N 1
ATOM 9130 C CA . ARG B 1 509 ? -12.391 -10.523 -37.344 1 97.88 509 ARG B CA 1
ATOM 9131 C C . ARG B 1 509 ? -13.023 -10.93 -38.656 1 97.88 509 ARG B C 1
ATOM 9133 O O . ARG B 1 509 ? -12.453 -11.727 -39.406 1 97.88 509 ARG B O 1
ATOM 9140 N N . THR B 1 510 ? -14.164 -10.375 -39 1 97.56 510 THR B N 1
ATOM 9141 C CA . THR B 1 510 ? -14.859 -10.703 -40.25 1 97.56 510 THR B CA 1
ATOM 9142 C C . THR B 1 510 ? -14.875 -9.508 -41.188 1 97.56 510 THR B C 1
ATOM 9144 O O . THR B 1 510 ? -15.07 -9.672 -42.406 1 97.56 510 THR B O 1
ATOM 9147 N N . ASP B 1 511 ? -14.711 -8.328 -40.656 1 96.12 511 ASP B N 1
ATOM 9148 C CA . ASP B 1 511 ? -14.602 -7.125 -41.469 1 96.12 511 ASP B CA 1
ATOM 9149 C C . ASP B 1 511 ? -13.445 -6.242 -41 1 96.12 511 ASP B C 1
ATOM 9151 O O . ASP B 1 511 ? -13.617 -5.438 -40.062 1 96.12 511 ASP B O 1
ATOM 9155 N N . PRO B 1 512 ? -12.359 -6.352 -41.688 1 92.44 512 PRO B N 1
ATOM 9156 C CA . PRO B 1 512 ? -11.195 -5.57 -41.25 1 92.44 512 PRO B CA 1
ATOM 9157 C C . PRO B 1 512 ? -11.273 -4.105 -41.688 1 92.44 512 PRO B C 1
ATOM 9159 O O . PRO B 1 512 ? -10.43 -3.295 -41.281 1 92.44 512 PRO B O 1
ATOM 9162 N N . LYS B 1 513 ? -12.328 -3.715 -42.344 1 91.81 513 LYS B N 1
ATOM 9163 C CA . LYS B 1 513 ? -12.398 -2.383 -42.938 1 91.81 513 LYS B CA 1
ATOM 9164 C C . LYS B 1 513 ? -13.156 -1.418 -42.031 1 91.81 513 LYS B C 1
ATOM 9166 O O . LYS B 1 513 ? -13.188 -0.212 -42.281 1 91.81 513 LYS B O 1
ATOM 9171 N N . VAL B 1 514 ? -13.727 -1.9 -41.031 1 90.31 514 VAL B N 1
ATOM 9172 C CA . VAL B 1 514 ? -14.508 -1.055 -40.156 1 90.31 514 VAL B CA 1
ATOM 9173 C C . VAL B 1 514 ? -13.758 -0.888 -38.812 1 90.31 514 VAL B C 1
ATOM 9175 O O . VAL B 1 514 ? -12.695 -1.479 -38.625 1 90.31 514 VAL B O 1
ATOM 9178 N N . ARG B 1 515 ? -14.336 -0.055 -37.969 1 83.25 515 ARG B N 1
ATOM 9179 C CA . ARG B 1 515 ? -13.734 0.201 -36.688 1 83.25 515 ARG B CA 1
ATOM 9180 C C . ARG B 1 515 ? -13.609 -1.088 -35.875 1 83.25 515 ARG B C 1
ATOM 9182 O O . ARG B 1 515 ? -14.406 -2.014 -36.031 1 83.25 515 ARG B O 1
ATOM 9189 N N . LYS B 1 516 ? -12.727 -1.102 -34.906 1 84.94 516 LYS B N 1
ATOM 9190 C CA . LYS B 1 516 ? -12.273 -2.293 -34.188 1 84.94 516 LYS B CA 1
ATOM 9191 C C . LYS B 1 516 ? -13.453 -3.047 -33.594 1 84.94 516 LYS B C 1
ATOM 9193 O O . LYS B 1 516 ? -13.57 -4.266 -33.75 1 84.94 516 LYS B O 1
ATOM 9198 N N . HIS B 1 517 ? -14.414 -2.43 -33 1 87.75 517 HIS B N 1
ATOM 9199 C CA . HIS B 1 517 ? -15.492 -3.082 -32.281 1 87.75 517 HIS B CA 1
ATOM 9200 C C . HIS B 1 517 ? -16.594 -3.559 -33.219 1 87.75 517 HIS B C 1
ATOM 9202 O O . HIS B 1 517 ? -17.406 -4.41 -32.844 1 87.75 517 HIS B O 1
ATOM 9208 N N . LYS B 1 518 ? -16.656 -3.117 -34.5 1 90.5 518 LYS B N 1
ATOM 9209 C CA . LYS B 1 518 ? -17.766 -3.404 -35.406 1 90.5 518 LYS B CA 1
ATOM 9210 C C . LYS B 1 518 ? -17.406 -4.52 -36.375 1 90.5 518 LYS B C 1
ATOM 9212 O O . LYS B 1 518 ? -18.266 -5.035 -37.094 1 90.5 518 LYS B O 1
ATOM 9217 N N . GLY B 1 519 ? -16.266 -4.969 -36.438 1 94.06 519 GLY B N 1
ATOM 9218 C CA . GLY B 1 519 ? -15.828 -5.977 -37.375 1 94.06 519 GLY B CA 1
ATOM 9219 C C . GLY B 1 519 ? -15.547 -7.324 -36.75 1 94.06 519 GLY B C 1
ATOM 9220 O O . GLY B 1 519 ? -14.789 -8.133 -37.281 1 94.06 519 GLY B O 1
ATOM 9221 N N . ILE B 1 520 ? -16.188 -7.539 -35.594 1 96.88 520 ILE B N 1
ATOM 9222 C CA . ILE B 1 520 ? -15.914 -8.758 -34.844 1 96.88 520 ILE B CA 1
ATOM 9223 C C . ILE B 1 520 ? -17.141 -9.656 -34.844 1 96.88 520 ILE B C 1
ATOM 9225 O O . ILE B 1 520 ? -18.281 -9.172 -34.75 1 96.88 520 ILE B O 1
ATOM 9229 N N . THR B 1 521 ? -16.984 -10.891 -35.031 1 98.12 521 THR B N 1
ATOM 9230 C CA . THR B 1 521 ? -18.047 -11.898 -34.938 1 98.12 521 THR B CA 1
ATOM 9231 C C . THR B 1 521 ? -17.688 -12.969 -33.906 1 98.12 521 THR B C 1
ATOM 9233 O O . THR B 1 521 ? -16.516 -13.336 -33.781 1 98.12 521 THR B O 1
ATOM 9236 N N . ALA B 1 522 ? -18.672 -13.43 -33.188 1 98.44 522 ALA B N 1
ATOM 9237 C CA . ALA B 1 522 ? -18.484 -14.531 -32.219 1 98.44 522 ALA B CA 1
ATOM 9238 C C . ALA B 1 522 ? -18.859 -15.867 -32.875 1 98.44 522 ALA B C 1
ATOM 9240 O O . ALA B 1 522 ? -19.875 -15.961 -33.562 1 98.44 522 ALA B O 1
ATOM 9241 N N . MET B 1 523 ? -17.969 -16.859 -32.688 1 98.69 523 MET B N 1
ATOM 9242 C CA . MET B 1 523 ? -18.188 -18.172 -33.312 1 98.69 523 MET B CA 1
ATOM 9243 C C . MET B 1 523 ? -17.875 -19.297 -32.312 1 98.69 523 MET B C 1
ATOM 9245 O O . MET B 1 523 ? -17.016 -19.141 -31.469 1 98.69 523 MET B O 1
ATOM 9249 N N . ILE B 1 524 ? -18.594 -20.359 -32.469 1 98.69 524 ILE B N 1
ATOM 9250 C CA . ILE B 1 524 ? -18.281 -21.594 -31.734 1 98.69 524 ILE B CA 1
ATOM 9251 C C . ILE B 1 524 ? -17.281 -22.422 -32.531 1 98.69 524 ILE B C 1
ATOM 9253 O O . ILE B 1 524 ? -17.547 -22.766 -33.719 1 98.69 524 ILE B O 1
ATOM 9257 N N . ILE B 1 525 ? -16.188 -22.734 -31.969 1 98.75 525 ILE B N 1
ATOM 9258 C CA . ILE B 1 525 ? -15.156 -23.547 -32.594 1 98.75 525 ILE B CA 1
ATOM 9259 C C . ILE B 1 525 ? -15.234 -24.984 -32.094 1 98.75 525 ILE B C 1
ATOM 9261 O O . ILE B 1 525 ? -15.32 -25.219 -30.875 1 98.75 525 ILE B O 1
ATOM 9265 N N . ASP B 1 526 ? -15.25 -25.938 -33 1 98.44 526 ASP B N 1
ATOM 9266 C CA . ASP B 1 526 ? -15.078 -27.344 -32.625 1 98.44 526 ASP B CA 1
ATOM 9267 C C . ASP B 1 526 ? -13.617 -27.672 -32.375 1 98.44 526 ASP B C 1
ATOM 9269 O O . ASP B 1 526 ? -12.805 -27.703 -33.281 1 98.44 526 ASP B O 1
ATOM 9273 N N . LEU B 1 527 ? -13.289 -28 -31.141 1 98.25 527 LEU B N 1
ATOM 9274 C CA . LEU B 1 527 ? -11.891 -28.125 -30.75 1 98.25 527 LEU B CA 1
ATOM 9275 C C . LEU B 1 527 ? -11.336 -29.484 -31.156 1 98.25 527 LEU B C 1
ATOM 9277 O O . LEU B 1 527 ? -10.117 -29.688 -31.172 1 98.25 527 LEU B O 1
ATOM 9281 N N . SER B 1 528 ? -12.234 -30.344 -31.609 1 96.75 528 SER B N 1
ATOM 9282 C CA . SER B 1 528 ? -11.797 -31.656 -32.062 1 96.75 528 SER B CA 1
ATOM 9283 C C . SER B 1 528 ? -11.391 -31.609 -33.531 1 96.75 528 SER B C 1
ATOM 9285 O O . SER B 1 528 ? -10.836 -32.562 -34.062 1 96.75 528 SER B O 1
ATOM 9287 N N . ASP B 1 529 ? -11.711 -30.531 -34.156 1 97.44 529 ASP B N 1
ATOM 9288 C CA . ASP B 1 529 ? -11.297 -30.375 -35.531 1 97.44 529 ASP B CA 1
ATOM 9289 C C . ASP B 1 529 ? -9.789 -30.562 -35.688 1 97.44 529 ASP B C 1
ATOM 9291 O O . ASP B 1 529 ? -9.008 -30.031 -34.906 1 97.44 529 ASP B O 1
ATOM 9295 N N . PRO B 1 530 ? -9.336 -31.344 -36.688 1 96.88 530 PRO B N 1
ATOM 9296 C CA . PRO B 1 530 ? -7.906 -31.609 -36.875 1 96.88 530 PRO B CA 1
ATOM 9297 C C . PRO B 1 530 ? -7.109 -30.344 -37.188 1 96.88 530 PRO B C 1
ATOM 9299 O O . PRO B 1 530 ? -5.891 -30.312 -37 1 96.88 530 PRO B O 1
ATOM 9302 N N . ALA B 1 531 ? -7.758 -29.312 -37.656 1 97.81 531 ALA B N 1
ATOM 9303 C CA . ALA B 1 531 ? -7.098 -28.062 -38 1 97.81 531 ALA B CA 1
ATOM 9304 C C . ALA B 1 531 ? -6.898 -27.203 -36.75 1 97.81 531 ALA B C 1
ATOM 9306 O O . ALA B 1 531 ? -6.371 -26.078 -36.844 1 97.81 531 ALA B O 1
ATOM 9307 N N . VAL B 1 532 ? -7.312 -27.672 -35.625 1 98.5 532 VAL B N 1
ATOM 9308 C CA . VAL B 1 532 ? -7.109 -27 -34.344 1 98.5 532 VAL B CA 1
ATOM 9309 C C . VAL B 1 532 ? -5.953 -27.672 -33.594 1 98.5 532 VAL B C 1
ATOM 9311 O O . VAL B 1 532 ? -5.934 -28.891 -33.406 1 98.5 532 VAL B O 1
ATOM 9314 N N . ARG B 1 533 ? -4.965 -26.922 -33.219 1 98.19 533 ARG B N 1
ATOM 9315 C CA . ARG B 1 533 ? -3.863 -27.422 -32.406 1 98.19 533 ARG B CA 1
ATOM 9316 C C . ARG B 1 533 ? -3.811 -26.688 -31.062 1 98.19 533 ARG B C 1
ATOM 9318 O O . ARG B 1 533 ? -3.801 -25.469 -31.016 1 98.19 533 ARG B O 1
ATOM 9325 N N . ILE B 1 534 ? -3.795 -27.438 -29.969 1 98.25 534 ILE B N 1
ATOM 9326 C CA . ILE B 1 534 ? -3.76 -26.906 -28.609 1 98.25 534 ILE B CA 1
ATOM 9327 C C . ILE B 1 534 ? -2.396 -27.188 -27.984 1 98.25 534 ILE B C 1
ATOM 9329 O O . ILE B 1 534 ? -1.947 -28.328 -27.938 1 98.25 534 ILE B O 1
ATOM 9333 N N . ARG B 1 535 ? -1.711 -26.203 -27.531 1 97.31 535 ARG B N 1
ATOM 9334 C CA . ARG B 1 535 ? -0.42 -26.312 -26.859 1 97.31 535 ARG B CA 1
ATOM 9335 C C . ARG B 1 535 ? -0.502 -25.812 -25.422 1 97.31 535 ARG B C 1
ATOM 9337 O O . ARG B 1 535 ? -0.601 -24.609 -25.188 1 97.31 535 ARG B O 1
ATOM 9344 N N . PRO B 1 536 ? -0.373 -26.688 -24.484 1 96.69 536 PRO B N 1
ATOM 9345 C CA . PRO B 1 536 ? -0.405 -26.25 -23.078 1 96.69 536 PRO B CA 1
ATOM 9346 C C . PRO B 1 536 ? 0.799 -25.391 -22.703 1 96.69 536 PRO B C 1
ATOM 9348 O O . PRO B 1 536 ? 1.916 -25.656 -23.156 1 96.69 536 PRO B O 1
ATOM 9351 N N . LEU B 1 537 ? 0.583 -24.391 -21.891 1 95.75 537 LEU B N 1
ATOM 9352 C CA . LEU B 1 537 ? 1.634 -23.547 -21.328 1 95.75 537 LEU B CA 1
ATOM 9353 C C . LEU B 1 537 ? 1.851 -23.859 -19.844 1 95.75 537 LEU B C 1
ATOM 9355 O O . LEU B 1 537 ? 0.888 -23.984 -19.094 1 95.75 537 LEU B O 1
ATOM 9359 N N . THR B 1 538 ? 3.096 -24 -19.438 1 93.88 538 THR B N 1
ATOM 9360 C CA . THR B 1 538 ? 3.391 -24.25 -18.031 1 93.88 538 THR B CA 1
ATOM 9361 C C . THR B 1 538 ? 3.309 -22.969 -17.219 1 93.88 538 THR B C 1
ATOM 9363 O O . THR B 1 538 ? 3.99 -21.984 -17.531 1 93.88 538 THR B O 1
ATOM 9366 N N . GLU B 1 539 ? 2.521 -22.984 -16.234 1 94.38 539 GLU B N 1
ATOM 9367 C CA . GLU B 1 539 ? 2.307 -21.828 -15.359 1 94.38 539 GLU B CA 1
ATOM 9368 C C . GLU B 1 539 ? 3.352 -21.766 -14.25 1 94.38 539 GLU B C 1
ATOM 9370 O O . GLU B 1 539 ? 4.156 -22.688 -14.102 1 94.38 539 GLU B O 1
ATOM 9375 N N . ILE B 1 540 ? 3.303 -20.672 -13.469 1 93.31 540 ILE B N 1
ATOM 9376 C CA . ILE B 1 540 ? 4.277 -20.422 -12.414 1 93.31 540 ILE B CA 1
ATOM 9377 C C . ILE B 1 540 ? 4.219 -21.547 -11.375 1 93.31 540 ILE B C 1
ATOM 9379 O O . ILE B 1 540 ? 5.223 -21.844 -10.719 1 93.31 540 ILE B O 1
ATOM 9383 N N . THR B 1 541 ? 3.084 -22.297 -11.195 1 92.31 541 THR B N 1
ATOM 9384 C CA . THR B 1 541 ? 2.916 -23.375 -10.234 1 92.31 541 THR B CA 1
ATOM 9385 C C . THR B 1 541 ? 3.443 -24.688 -10.805 1 92.31 541 THR B C 1
ATOM 9387 O O . THR B 1 541 ? 3.521 -25.688 -10.086 1 92.31 541 THR B O 1
ATOM 9390 N N . GLY B 1 542 ? 3.783 -24.703 -12.055 1 90.44 542 GLY B N 1
ATOM 9391 C CA . GLY B 1 542 ? 4.16 -25.938 -12.727 1 90.44 542 GLY B CA 1
ATOM 9392 C C . GLY B 1 542 ? 2.998 -26.625 -13.406 1 90.44 542 GLY B C 1
ATOM 9393 O O . GLY B 1 542 ? 3.197 -27.516 -14.242 1 90.44 542 GLY B O 1
ATOM 9394 N N . GLU B 1 543 ? 1.83 -26.125 -13.156 1 92.31 543 GLU B N 1
ATOM 9395 C CA . GLU B 1 543 ? 0.64 -26.672 -13.797 1 92.31 543 GLU B CA 1
ATOM 9396 C C . GLU B 1 543 ? 0.471 -26.125 -15.211 1 92.31 543 GLU B C 1
ATOM 9398 O O . GLU B 1 543 ? 1.16 -25.172 -15.602 1 92.31 543 GLU B O 1
ATOM 9403 N N . THR B 1 544 ? -0.35 -26.797 -15.977 1 93.19 544 THR B N 1
ATOM 9404 C CA . THR B 1 544 ? -0.636 -26.391 -17.344 1 93.19 544 THR B CA 1
ATOM 9405 C C . THR B 1 544 ? -2.133 -26.156 -17.531 1 93.19 544 THR B C 1
ATOM 9407 O O . THR B 1 544 ? -2.785 -26.891 -18.297 1 93.19 544 THR B O 1
ATOM 9410 N N . LEU B 1 545 ? -2.604 -25.109 -17 1 89.94 545 LEU B N 1
ATOM 9411 C CA . LEU B 1 545 ? -4.039 -24.859 -17.031 1 89.94 545 LEU B CA 1
ATOM 9412 C C . LEU B 1 545 ? -4.422 -24 -18.234 1 89.94 545 LEU B C 1
ATOM 9414 O O . LEU B 1 545 ? -5.543 -24.094 -18.734 1 89.94 545 LEU B O 1
ATOM 9418 N N . PHE B 1 546 ? -3.617 -23.094 -18.734 1 91.5 546 PHE B N 1
ATOM 9419 C CA . PHE B 1 546 ? -3.98 -22.312 -19.906 1 91.5 546 PHE B CA 1
ATOM 9420 C C . PHE B 1 546 ? -3.145 -22.734 -21.109 1 91.5 546 PHE B C 1
ATOM 9422 O O . PHE B 1 546 ? -2.178 -23.484 -20.969 1 91.5 546 PHE B O 1
ATOM 9429 N N . ASN B 1 547 ? -3.613 -22.344 -22.297 1 96 547 ASN B N 1
ATOM 9430 C CA . ASN B 1 547 ? -3.123 -22.906 -23.547 1 96 547 ASN B CA 1
ATOM 9431 C C . ASN B 1 547 ? -3.051 -21.844 -24.641 1 96 547 ASN B C 1
ATOM 9433 O O . ASN B 1 547 ? -3.748 -20.828 -24.578 1 96 547 ASN B O 1
ATOM 9437 N N . GLU B 1 548 ? -2.197 -22.109 -25.531 1 97.19 548 GLU B N 1
ATOM 9438 C CA . GLU B 1 548 ? -2.295 -21.531 -26.859 1 97.19 548 GLU B CA 1
ATOM 9439 C C . GLU B 1 548 ? -3.133 -22.391 -27.797 1 97.19 548 GLU B C 1
ATOM 9441 O O . GLU B 1 548 ? -3.064 -23.625 -27.734 1 97.19 548 GLU B O 1
ATOM 9446 N N . VAL B 1 549 ? -3.898 -21.766 -28.562 1 98.31 549 VAL B N 1
ATOM 9447 C CA . VAL B 1 549 ? -4.73 -22.469 -29.516 1 98.31 549 VAL B CA 1
ATOM 9448 C C . VAL B 1 549 ? -4.496 -21.906 -30.922 1 98.31 549 VAL B C 1
ATOM 9450 O O . VAL B 1 549 ? -4.684 -20.719 -31.156 1 98.31 549 VAL B O 1
ATOM 9453 N N . PHE B 1 550 ? -4.109 -22.781 -31.781 1 98.62 550 PHE B N 1
ATOM 9454 C CA . PHE B 1 550 ? -3.826 -22.406 -33.156 1 98.62 550 PHE B CA 1
ATOM 9455 C C . PHE B 1 550 ? -4.941 -22.875 -34.094 1 98.62 550 PHE B C 1
ATOM 9457 O O . PHE B 1 550 ? -5.371 -24.031 -34 1 98.62 550 PHE B O 1
ATOM 9464 N N . LEU B 1 551 ? -5.434 -22 -34.875 1 98.75 551 LEU B N 1
ATOM 9465 C CA . LEU B 1 551 ? -6.461 -22.281 -35.875 1 98.75 551 LEU B CA 1
ATOM 9466 C C . LEU B 1 551 ? -5.906 -22.125 -37.281 1 98.75 551 LEU B C 1
ATOM 9468 O O . LEU B 1 551 ? -5.504 -21.031 -37.688 1 98.75 551 LEU B O 1
ATOM 9472 N N . ASP B 1 552 ? -5.945 -23.188 -37.938 1 98.38 552 ASP B N 1
ATOM 9473 C CA . ASP B 1 552 ? -5.422 -23.188 -39.312 1 98.38 552 ASP B CA 1
ATOM 9474 C C . ASP B 1 552 ? -6.512 -23.531 -40.312 1 98.38 552 ASP B C 1
ATOM 9476 O O . ASP B 1 552 ? -6.645 -24.688 -40.719 1 98.38 552 ASP B O 1
ATOM 9480 N N . ASN B 1 553 ? -7.184 -22.578 -40.75 1 98.12 553 ASN B N 1
ATOM 9481 C CA . ASN B 1 553 ? -8.273 -22.703 -41.719 1 98.12 553 ASN B CA 1
ATOM 9482 C C . ASN B 1 553 ? -9.359 -23.656 -41.219 1 98.12 553 ASN B C 1
ATOM 9484 O O . ASN B 1 553 ? -9.727 -24.609 -41.906 1 98.12 553 ASN B O 1
ATOM 9488 N N . VAL B 1 554 ? -9.781 -23.406 -40.094 1 98.69 554 VAL B N 1
ATOM 9489 C CA . VAL B 1 554 ? -10.836 -24.188 -39.469 1 98.69 554 VAL B CA 1
ATOM 9490 C C . VAL B 1 554 ? -12.188 -23.797 -40.062 1 98.69 554 VAL B C 1
ATOM 9492 O O . VAL B 1 554 ? -12.562 -22.625 -40.062 1 98.69 554 VAL B O 1
ATOM 9495 N N . PHE B 1 555 ? -12.922 -24.734 -40.5 1 98.44 555 PHE B N 1
ATOM 9496 C CA . PHE B 1 555 ? -14.25 -24.484 -41.062 1 98.44 555 PHE B CA 1
ATOM 9497 C C . PHE B 1 555 ? -15.266 -24.328 -39.938 1 98.44 555 PHE B C 1
ATOM 9499 O O . PHE B 1 555 ? -15.336 -25.156 -39.031 1 98.44 555 PHE B O 1
ATOM 9506 N N . VAL B 1 556 ? -16.062 -23.25 -39.969 1 98.62 556 VAL B N 1
ATOM 9507 C CA . VAL B 1 556 ? -17.141 -22.969 -39.031 1 98.62 556 VAL B CA 1
ATOM 9508 C C . VAL B 1 556 ? -18.453 -22.766 -39.812 1 98.62 556 VAL B C 1
ATOM 9510 O O . VAL B 1 556 ? -18.594 -21.797 -40.562 1 98.62 556 VAL B O 1
ATOM 9513 N N . PRO B 1 557 ? -19.391 -23.594 -39.625 1 98.31 557 PRO B N 1
ATOM 9514 C CA . PRO B 1 557 ? -20.656 -23.422 -40.344 1 98.31 557 PRO B CA 1
ATOM 9515 C C . PRO B 1 557 ? -21.453 -22.219 -39.812 1 98.31 557 PRO B C 1
ATOM 9517 O O . PRO B 1 557 ? -21.266 -21.781 -38.688 1 98.31 557 PRO B O 1
ATOM 9520 N N . ASP B 1 558 ? -22.422 -21.719 -40.562 1 97.69 558 ASP B N 1
ATOM 9521 C CA . ASP B 1 558 ? -23.234 -20.562 -40.219 1 97.69 558 ASP B CA 1
ATOM 9522 C C . ASP B 1 558 ? -23.984 -20.781 -38.906 1 97.69 558 ASP B C 1
ATOM 9524 O O . ASP B 1 558 ? -24.188 -19.844 -38.156 1 97.69 558 ASP B O 1
ATOM 9528 N N . ARG B 1 559 ? -24.359 -21.922 -38.656 1 97.38 559 ARG B N 1
ATOM 9529 C CA . ARG B 1 559 ? -25.141 -22.219 -37.469 1 97.38 559 ARG B CA 1
ATOM 9530 C C . ARG B 1 559 ? -24.312 -22.031 -36.188 1 97.38 559 ARG B C 1
ATOM 9532 O O . ARG B 1 559 ? -24.859 -21.984 -35.094 1 97.38 559 ARG B O 1
ATOM 9539 N N . ASP B 1 560 ? -22.953 -21.922 -36.344 1 98.31 560 ASP B N 1
ATOM 9540 C CA . ASP B 1 560 ? -22.094 -21.781 -35.156 1 98.31 560 ASP B CA 1
ATOM 9541 C C . ASP B 1 560 ? -21.609 -20.344 -35 1 98.31 560 ASP B C 1
ATOM 9543 O O . ASP B 1 560 ? -20.703 -20.078 -34.219 1 98.31 560 ASP B O 1
ATOM 9547 N N . VAL B 1 561 ? -22.203 -19.469 -35.781 1 98.44 561 VAL B N 1
ATOM 9548 C CA . VAL B 1 561 ? -22.062 -18.047 -35.531 1 98.44 561 VAL B CA 1
ATOM 9549 C C . VAL B 1 561 ? -23.031 -17.625 -34.406 1 98.44 561 VAL B C 1
ATOM 9551 O O . VAL B 1 561 ? -24.219 -17.922 -34.469 1 98.44 561 VAL B O 1
ATOM 9554 N N . VAL B 1 562 ? -22.531 -17.062 -33.406 1 98.44 562 VAL B N 1
ATOM 9555 C CA . VAL B 1 562 ? -23.344 -16.625 -32.281 1 98.44 562 VAL B CA 1
ATOM 9556 C C . VAL B 1 562 ? -23.656 -15.141 -32.375 1 98.44 562 VAL B C 1
ATOM 9558 O O . VAL B 1 562 ? -22.75 -14.312 -32.406 1 98.44 562 VAL B O 1
ATOM 9561 N N . GLY B 1 563 ? -24.891 -14.789 -32.344 1 96.88 563 GLY B N 1
ATOM 9562 C CA . GLY B 1 563 ? -25.266 -13.414 -32.625 1 96.88 563 GLY B CA 1
ATOM 9563 C C . GLY B 1 563 ? -25.156 -13.062 -34.094 1 96.88 563 GLY B C 1
ATOM 9564 O O . GLY B 1 563 ? -25.172 -13.945 -34.969 1 96.88 563 GLY B O 1
ATOM 9565 N N . ALA B 1 564 ? -25.109 -11.711 -34.344 1 96.69 564 ALA B N 1
ATOM 9566 C CA . ALA B 1 564 ? -25.047 -11.266 -35.75 1 96.69 564 ALA B CA 1
ATOM 9567 C C . ALA B 1 564 ? -23.609 -11.109 -36.219 1 96.69 564 ALA B C 1
ATOM 9569 O O . ALA B 1 564 ? -22.719 -10.797 -35.406 1 96.69 564 ALA B O 1
ATOM 9570 N N . VAL B 1 565 ? -23.406 -11.422 -37.531 1 97.12 565 VAL B N 1
ATOM 9571 C CA . VAL B 1 565 ? -22.109 -11.156 -38.125 1 97.12 565 VAL B CA 1
ATOM 9572 C C . VAL B 1 565 ? -21.734 -9.688 -37.938 1 97.12 565 VAL B C 1
ATOM 9574 O O . VAL B 1 565 ? -22.578 -8.797 -38.094 1 97.12 565 VAL B O 1
ATOM 9577 N N . ASN B 1 566 ? -20.562 -9.484 -37.438 1 96.62 566 ASN B N 1
ATOM 9578 C CA . ASN B 1 566 ? -19.984 -8.164 -37.188 1 96.62 566 ASN B CA 1
ATOM 9579 C C . ASN B 1 566 ? -20.547 -7.52 -35.938 1 96.62 566 ASN B C 1
ATOM 9581 O O . ASN B 1 566 ? -20.281 -6.348 -35.656 1 96.62 566 ASN B O 1
ATOM 9585 N N . ASP B 1 567 ? -21.25 -8.266 -35.156 1 95.69 567 ASP B N 1
ATOM 9586 C CA . ASP B 1 567 ? -21.75 -7.777 -33.844 1 95.69 567 ASP B CA 1
ATOM 9587 C C . ASP B 1 567 ? -21.25 -8.656 -32.719 1 95.69 567 ASP B C 1
ATOM 9589 O O . ASP B 1 567 ? -21.953 -8.852 -31.719 1 95.69 567 ASP B O 1
ATOM 9593 N N . GLY B 1 568 ? -20.188 -9.25 -32.969 1 95.25 568 GLY B N 1
ATOM 9594 C CA . GLY B 1 568 ? -19.609 -10.164 -32 1 95.25 568 GLY B CA 1
ATOM 9595 C C . GLY B 1 568 ? -19.125 -9.469 -30.75 1 95.25 568 GLY B C 1
ATOM 9596 O O . GLY B 1 568 ? -18.969 -10.102 -29.703 1 95.25 568 GLY B O 1
ATOM 9597 N N . TRP B 1 569 ? -18.875 -8.172 -30.828 1 93.31 569 TRP B N 1
ATOM 9598 C CA . TRP B 1 569 ? -18.406 -7.426 -29.672 1 93.31 569 TRP B CA 1
ATOM 9599 C C . TRP B 1 569 ? -19.453 -7.422 -28.562 1 93.31 569 TRP B C 1
ATOM 9601 O O . TRP B 1 569 ? -19.125 -7.504 -27.391 1 93.31 569 TRP B O 1
ATOM 9611 N N . SER B 1 570 ? -20.656 -7.34 -28.906 1 92.88 570 SER B N 1
ATOM 9612 C CA . SER B 1 570 ? -21.719 -7.406 -27.922 1 92.88 570 SER B CA 1
ATOM 9613 C C . SER B 1 570 ? -21.75 -8.766 -27.219 1 92.88 570 SER B C 1
ATOM 9615 O O . SER B 1 570 ? -21.984 -8.836 -26.016 1 92.88 570 SER B O 1
ATOM 9617 N N . VAL B 1 571 ? -21.5 -9.797 -27.953 1 93.75 571 VAL B N 1
ATOM 9618 C CA . VAL B 1 571 ? -21.422 -11.148 -27.406 1 93.75 571 VAL B CA 1
ATOM 9619 C C . VAL B 1 571 ? -20.234 -11.258 -26.453 1 93.75 571 VAL B C 1
ATOM 9621 O O . VAL B 1 571 ? -20.359 -11.805 -25.344 1 93.75 571 VAL B O 1
ATOM 9624 N N . ALA B 1 572 ? -19.156 -10.727 -26.906 1 93.38 572 ALA B N 1
ATOM 9625 C CA . ALA B 1 572 ? -17.953 -10.75 -26.094 1 93.38 572 ALA B CA 1
ATOM 9626 C C . ALA B 1 572 ? -18.172 -10.008 -24.781 1 93.38 572 ALA B C 1
ATOM 9628 O O . ALA B 1 572 ? -17.75 -10.484 -23.719 1 93.38 572 ALA B O 1
ATOM 9629 N N . MET B 1 573 ? -18.781 -8.883 -24.844 1 87.88 573 MET B N 1
ATOM 9630 C CA . MET B 1 573 ? -19.047 -8.086 -23.641 1 87.88 573 MET B CA 1
ATOM 9631 C C . MET B 1 573 ? -19.938 -8.844 -22.672 1 87.88 573 MET B C 1
ATOM 9633 O O . MET B 1 573 ? -19.75 -8.773 -21.453 1 87.88 573 MET B O 1
ATOM 9637 N N . ALA B 1 574 ? -20.875 -9.5 -23.203 1 88.38 574 ALA B N 1
ATOM 9638 C CA . ALA B 1 574 ? -21.734 -10.328 -22.359 1 88.38 574 ALA B CA 1
ATOM 9639 C C . ALA B 1 574 ? -20.938 -11.43 -21.672 1 88.38 574 ALA B C 1
ATOM 9641 O O . ALA B 1 574 ? -21.141 -11.711 -20.484 1 88.38 574 ALA B O 1
ATOM 9642 N N . ALA B 1 575 ? -20.078 -12.039 -22.438 1 90.69 575 ALA B N 1
ATOM 9643 C CA . ALA B 1 575 ? -19.234 -13.086 -21.875 1 90.69 575 ALA B CA 1
ATOM 9644 C C . ALA B 1 575 ? -18.344 -12.539 -20.766 1 90.69 575 ALA B C 1
ATOM 9646 O O . ALA B 1 575 ? -18.188 -13.172 -19.719 1 90.69 575 ALA B O 1
ATOM 9647 N N . PHE B 1 576 ? -17.781 -11.367 -21.031 1 86.06 576 PHE B N 1
ATOM 9648 C CA . PHE B 1 576 ? -16.953 -10.719 -20.016 1 86.06 576 PHE B CA 1
ATOM 9649 C C . PHE B 1 576 ? -17.766 -10.445 -18.75 1 86.06 576 PHE B C 1
ATOM 9651 O O . PHE B 1 576 ? -17.266 -10.609 -17.641 1 86.06 576 PHE B O 1
ATOM 9658 N N . GLY B 1 577 ? -18.938 -9.992 -18.906 1 79.06 577 GLY B N 1
ATOM 9659 C CA . GLY B 1 577 ? -19.812 -9.758 -17.766 1 79.06 577 GLY B CA 1
ATOM 9660 C C . GLY B 1 577 ? -20.094 -11.008 -16.953 1 79.06 577 GLY B C 1
ATOM 9661 O O . GLY B 1 577 ? -20.016 -10.984 -15.727 1 79.06 577 GLY B O 1
ATOM 9662 N N . ASN B 1 578 ? -20.375 -12.07 -17.641 1 82.69 578 ASN B N 1
ATOM 9663 C CA . ASN B 1 578 ? -20.625 -13.352 -17 1 82.69 578 ASN B CA 1
ATOM 9664 C C . ASN B 1 578 ? -19.391 -13.891 -16.312 1 82.69 578 ASN B C 1
ATOM 9666 O O . ASN B 1 578 ? -19.469 -14.508 -15.25 1 82.69 578 ASN B O 1
ATOM 9670 N N . GLU B 1 579 ? -18.266 -13.656 -16.938 1 84.31 579 GLU B N 1
ATOM 9671 C CA . GLU B 1 579 ? -16.984 -14.07 -16.391 1 84.31 579 GLU B CA 1
ATOM 9672 C C . GLU B 1 579 ? -16.719 -13.383 -15.047 1 84.31 579 GLU B C 1
ATOM 9674 O O . GLU B 1 579 ? -16.312 -14.031 -14.078 1 84.31 579 GLU B O 1
ATOM 9679 N N . ARG B 1 580 ? -16.906 -12.18 -14.984 1 72.5 580 ARG B N 1
ATOM 9680 C CA . ARG B 1 580 ? -16.656 -11.383 -13.781 1 72.5 580 ARG B CA 1
ATOM 9681 C C . ARG B 1 580 ? -17.516 -11.859 -12.625 1 72.5 580 ARG B C 1
ATOM 9683 O O . ARG B 1 580 ? -17.062 -11.883 -11.477 1 72.5 580 ARG B O 1
ATOM 9690 N N . VAL B 1 581 ? -18.703 -12.227 -12.938 1 66.38 581 VAL B N 1
ATOM 9691 C CA . VAL B 1 581 ? -19.625 -12.719 -11.922 1 66.38 581 VAL B CA 1
ATOM 9692 C C . VAL B 1 581 ? -19.125 -14.062 -11.383 1 66.38 581 VAL B C 1
ATOM 9694 O O . VAL B 1 581 ? -19.172 -14.312 -10.18 1 66.38 581 VAL B O 1
ATOM 9697 N N . SER B 1 582 ? -18.641 -14.797 -12.273 1 68.75 582 SER B N 1
ATOM 9698 C CA . SER B 1 582 ? -18.172 -16.125 -11.898 1 68.75 582 SER B CA 1
ATOM 9699 C C . SER B 1 582 ? -16.875 -16.047 -11.102 1 68.75 582 SER B C 1
ATOM 9701 O O . SER B 1 582 ? -16.719 -16.75 -10.094 1 68.75 582 SER B O 1
ATOM 9703 N N . ILE B 1 583 ? -15.969 -15.258 -11.578 1 65.25 583 ILE B N 1
ATOM 9704 C CA . ILE B 1 583 ? -14.664 -15.133 -10.922 1 65.25 583 ILE B CA 1
ATOM 9705 C C . ILE B 1 583 ? -14.836 -14.477 -9.555 1 65.25 583 ILE B C 1
ATOM 9707 O O . ILE B 1 583 ? -14.148 -14.828 -8.602 1 65.25 583 ILE B O 1
ATOM 9711 N N . GLY B 1 584 ? -15.781 -13.633 -9.422 1 60.84 584 GLY B N 1
ATOM 9712 C CA . GLY B 1 584 ? -16.016 -12.914 -8.18 1 60.84 584 GLY B CA 1
ATOM 9713 C C . GLY B 1 584 ? -16.703 -13.758 -7.121 1 60.84 584 GLY B C 1
ATOM 9714 O O . GLY B 1 584 ? -16.781 -13.359 -5.957 1 60.84 584 GLY B O 1
ATOM 9715 N N . GLY B 1 585 ? -17.25 -14.953 -7.438 1 58.81 585 GLY B N 1
ATOM 9716 C CA . GLY B 1 585 ? -18.109 -15.719 -6.551 1 58.81 585 GLY B CA 1
ATOM 9717 C C . GLY B 1 585 ? -17.328 -16.562 -5.555 1 58.81 585 GLY B C 1
ATOM 9718 O O . GLY B 1 585 ? -17.875 -16.969 -4.52 1 58.81 585 GLY B O 1
ATOM 9719 N N . GLY B 1 586 ? -16.109 -16.844 -5.785 1 62.56 586 GLY B N 1
ATOM 9720 C CA . GLY B 1 586 ? -15.445 -17.688 -4.801 1 62.56 586 GLY B CA 1
ATOM 9721 C C . GLY B 1 586 ? -13.93 -17.609 -4.871 1 62.56 586 GLY B C 1
ATOM 9722 O O . GLY B 1 586 ? -13.375 -17.094 -5.844 1 62.56 586 GLY B O 1
ATOM 9723 N N . SER B 1 587 ? -13.445 -18.016 -3.609 1 67.81 587 SER B N 1
ATOM 9724 C CA . SER B 1 587 ? -11.992 -17.984 -3.557 1 67.81 587 SER B CA 1
ATOM 9725 C C . SER B 1 587 ? -11.391 -19.266 -4.141 1 67.81 587 SER B C 1
ATOM 9727 O O . SER B 1 587 ? -11.844 -20.375 -3.832 1 67.81 587 SER B O 1
ATOM 9729 N N . VAL B 1 588 ? -10.5 -19.078 -5.016 1 77.5 588 VAL B N 1
ATOM 9730 C CA . VAL B 1 588 ? -9.805 -20.219 -5.605 1 77.5 588 VAL B CA 1
ATOM 9731 C C . VAL B 1 588 ? -8.508 -20.484 -4.848 1 77.5 588 VAL B C 1
ATOM 9733 O O . VAL B 1 588 ? -7.762 -21.406 -5.18 1 77.5 588 VAL B O 1
ATOM 9736 N N . THR B 1 589 ? -8.25 -19.719 -3.85 1 91.88 589 THR B N 1
ATOM 9737 C CA . THR B 1 589 ? -7.102 -19.875 -2.965 1 91.88 589 THR B CA 1
ATOM 9738 C C . THR B 1 589 ? -7.539 -19.859 -1.503 1 91.88 589 THR B C 1
ATOM 9740 O O . THR B 1 589 ? -8.727 -19.75 -1.207 1 91.88 589 THR B O 1
ATOM 9743 N N . MET B 1 590 ? -6.59 -20.094 -0.668 1 93.75 590 MET B N 1
ATOM 9744 C CA . MET B 1 590 ? -6.879 -20.109 0.763 1 93.75 590 MET B CA 1
ATOM 9745 C C . MET B 1 590 ? -7.543 -18.812 1.192 1 93.75 590 MET B C 1
ATOM 9747 O O . MET B 1 590 ? -7.27 -17.75 0.624 1 93.75 590 MET B O 1
ATOM 9751 N N . THR B 1 591 ? -8.445 -18.938 2.156 1 94.56 591 THR B N 1
ATOM 9752 C CA . THR B 1 591 ? -9.18 -17.781 2.652 1 94.56 591 THR B CA 1
ATOM 9753 C C . THR B 1 591 ? -8.578 -17.281 3.957 1 94.56 591 THR B C 1
ATOM 9755 O O . THR B 1 591 ? -7.727 -17.938 4.555 1 94.56 591 THR B O 1
ATOM 9758 N N . ALA B 1 592 ? -8.992 -16.125 4.383 1 96.69 592 ALA B N 1
ATOM 9759 C CA . ALA B 1 592 ? -8.469 -15.5 5.594 1 96.69 592 ALA B CA 1
ATOM 9760 C C . ALA B 1 592 ? -8.727 -16.375 6.82 1 96.69 592 ALA B C 1
ATOM 9762 O O . ALA B 1 592 ? -7.906 -16.406 7.742 1 96.69 592 ALA B O 1
ATOM 9763 N N . GLU B 1 593 ? -9.828 -17.109 6.875 1 95.19 593 GLU B N 1
ATOM 9764 C CA . GLU B 1 593 ? -10.172 -17.969 8.016 1 95.19 593 GLU B CA 1
ATOM 9765 C C . GLU B 1 593 ? -9.141 -19.078 8.195 1 95.19 593 GLU B C 1
ATOM 9767 O O . GLU B 1 593 ? -8.867 -19.5 9.32 1 95.19 593 GLU B O 1
ATOM 9772 N N . ALA B 1 594 ? -8.594 -19.484 7.086 1 96.38 594 ALA B N 1
ATOM 9773 C CA . ALA B 1 594 ? -7.598 -20.562 7.141 1 96.38 594 ALA B CA 1
ATOM 9774 C C . ALA B 1 594 ? -6.332 -20.094 7.855 1 96.38 594 ALA B C 1
ATOM 9776 O O . ALA B 1 594 ? -5.57 -20.906 8.383 1 96.38 594 ALA B O 1
ATOM 9777 N N . LEU B 1 595 ? -6.086 -18.797 7.914 1 98.38 595 LEU B N 1
ATOM 9778 C CA . LEU B 1 595 ? -4.898 -18.25 8.555 1 98.38 595 LEU B CA 1
ATOM 9779 C C . LEU B 1 595 ? -4.953 -18.438 10.062 1 98.38 595 LEU B C 1
ATOM 9781 O O . LEU B 1 595 ? -3.916 -18.484 10.727 1 98.38 595 LEU B O 1
ATOM 9785 N N . ILE B 1 596 ? -6.199 -18.547 10.641 1 97.94 596 ILE B N 1
ATOM 9786 C CA . ILE B 1 596 ? -6.355 -18.703 12.086 1 97.94 596 ILE B CA 1
ATOM 9787 C C . ILE B 1 596 ? -5.672 -20 12.531 1 97.94 596 ILE B C 1
ATOM 9789 O O . ILE B 1 596 ? -4.887 -19.984 13.484 1 97.94 596 ILE B O 1
ATOM 9793 N N . ASP B 1 597 ? -5.922 -21.047 11.773 1 97.31 597 ASP B N 1
ATOM 9794 C CA . ASP B 1 597 ? -5.328 -22.328 12.125 1 97.31 597 ASP B CA 1
ATOM 9795 C C . ASP B 1 597 ? -3.822 -22.328 11.859 1 97.31 597 ASP B C 1
ATOM 9797 O O . ASP B 1 597 ? -3.053 -22.906 12.633 1 97.31 597 ASP B O 1
ATOM 9801 N N . LEU B 1 598 ? -3.438 -21.719 10.766 1 98 598 LEU B N 1
ATOM 9802 C CA . LEU B 1 598 ? -2.016 -21.625 10.453 1 98 598 LEU B CA 1
ATOM 9803 C C . LEU B 1 598 ? -1.269 -20.891 11.555 1 98 598 LEU B C 1
ATOM 9805 O O . LEU B 1 598 ? -0.157 -21.266 11.922 1 98 598 LEU B O 1
ATOM 9809 N N . LEU B 1 599 ? -1.87 -19.766 12.016 1 98.06 599 LEU B N 1
ATOM 9810 C CA . LEU B 1 599 ? -1.302 -18.969 13.094 1 98.06 599 LEU B CA 1
ATOM 9811 C C . LEU B 1 599 ? -1.112 -19.797 14.359 1 98.06 599 LEU B C 1
ATOM 9813 O O . LEU B 1 599 ? -0.053 -19.75 14.984 1 98.06 599 LEU B O 1
ATOM 9817 N N . LYS B 1 600 ? -2.102 -20.609 14.742 1 97.44 600 LYS B N 1
ATOM 9818 C CA . LYS B 1 600 ? -2.051 -21.438 15.945 1 97.44 600 LYS B CA 1
ATOM 9819 C C . LYS B 1 600 ? -0.957 -22.5 15.828 1 97.44 600 LYS B C 1
ATOM 9821 O O . LYS B 1 600 ? -0.277 -22.812 16.812 1 97.44 600 LYS B O 1
ATOM 9826 N N . ARG B 1 601 ? -0.779 -22.938 14.648 1 97.19 601 ARG B N 1
ATOM 9827 C CA . ARG B 1 601 ? 0.157 -24.031 14.438 1 97.19 601 ARG B CA 1
ATOM 9828 C C . ARG B 1 601 ? 1.596 -23.531 14.398 1 97.19 601 ARG B C 1
ATOM 9830 O O . ARG B 1 601 ? 2.5 -24.172 14.93 1 97.19 601 ARG B O 1
ATOM 9837 N N . HIS B 1 602 ? 1.805 -22.359 13.805 1 97 602 HIS B N 1
ATOM 9838 C CA . HIS B 1 602 ? 3.182 -22.047 13.438 1 97 602 HIS B CA 1
ATOM 9839 C C . HIS B 1 602 ? 3.668 -20.781 14.141 1 97 602 HIS B C 1
ATOM 9841 O O . HIS B 1 602 ? 4.875 -20.531 14.203 1 97 602 HIS B O 1
ATOM 9847 N N . ARG B 1 603 ? 2.795 -19.969 14.609 1 96.81 603 ARG B N 1
ATOM 9848 C CA . ARG B 1 603 ? 3.166 -18.734 15.281 1 96.81 603 ARG B CA 1
ATOM 9849 C C . ARG B 1 603 ? 2.27 -18.469 16.484 1 96.81 603 ARG B C 1
ATOM 9851 O O . ARG B 1 603 ? 1.72 -17.375 16.641 1 96.81 603 ARG B O 1
ATOM 9858 N N . PRO B 1 604 ? 2.164 -19.484 17.312 1 95.25 604 PRO B N 1
ATOM 9859 C CA . PRO B 1 604 ? 1.304 -19.25 18.469 1 95.25 604 PRO B CA 1
ATOM 9860 C C . PRO B 1 604 ? 1.808 -18.109 19.359 1 95.25 604 PRO B C 1
ATOM 9862 O O . PRO B 1 604 ? 3.01 -18 19.609 1 95.25 604 PRO B O 1
ATOM 9865 N N . GLY B 1 605 ? 1.003 -17.219 19.75 1 94.38 605 GLY B N 1
ATOM 9866 C CA . GLY B 1 605 ? 1.353 -16.172 20.703 1 94.38 605 GLY B CA 1
ATOM 9867 C C . GLY B 1 605 ? 1.91 -14.922 20.047 1 94.38 605 GLY B C 1
ATOM 9868 O O . GLY B 1 605 ? 2.176 -13.93 20.719 1 94.38 605 GLY B O 1
ATOM 9869 N N . ASP B 1 606 ? 2.18 -14.961 18.766 1 96.69 606 ASP B N 1
ATOM 9870 C CA . ASP B 1 606 ? 2.66 -13.781 18.047 1 96.69 606 ASP B CA 1
ATOM 9871 C C . ASP B 1 606 ? 1.527 -12.789 17.812 1 96.69 606 ASP B C 1
ATOM 9873 O O . ASP B 1 606 ? 0.834 -12.867 16.797 1 96.69 606 ASP B O 1
ATOM 9877 N N . SER B 1 607 ? 1.458 -11.789 18.641 1 95.94 607 SER B N 1
ATOM 9878 C CA . SER B 1 607 ? 0.335 -10.859 18.594 1 95.94 607 SER B CA 1
ATOM 9879 C C . SER B 1 607 ? 0.416 -9.969 17.359 1 95.94 607 SER B C 1
ATOM 9881 O O . SER B 1 607 ? -0.608 -9.5 16.859 1 95.94 607 SER B O 1
ATOM 9883 N N . GLY B 1 608 ? 1.632 -9.719 16.875 1 96.94 608 GLY B N 1
ATOM 9884 C CA . GLY B 1 608 ? 1.782 -8.922 15.656 1 96.94 608 GLY B CA 1
ATOM 9885 C C . GLY B 1 608 ? 1.187 -9.586 14.43 1 96.94 608 GLY B C 1
ATOM 9886 O O . GLY B 1 608 ? 0.412 -8.969 13.695 1 96.94 608 GLY B O 1
ATOM 9887 N N . VAL B 1 609 ? 1.483 -10.844 14.234 1 97.88 609 VAL B N 1
ATOM 9888 C CA . VAL B 1 609 ? 0.96 -11.586 13.086 1 97.88 609 VAL B CA 1
ATOM 9889 C C . VAL B 1 609 ? -0.536 -11.836 13.273 1 97.88 609 VAL B C 1
ATOM 9891 O O . VAL B 1 609 ? -1.299 -11.812 12.305 1 97.88 609 VAL B O 1
ATOM 9894 N N . ALA B 1 610 ? -0.921 -12.078 14.516 1 98.25 610 ALA B N 1
ATOM 9895 C CA . ALA B 1 610 ? -2.34 -12.273 14.805 1 98.25 610 ALA B CA 1
ATOM 9896 C C . ALA B 1 610 ? -3.156 -11.055 14.383 1 98.25 610 ALA B C 1
ATOM 9898 O O . ALA B 1 610 ? -4.246 -11.195 13.82 1 98.25 610 ALA B O 1
ATOM 9899 N N . ARG B 1 611 ? -2.682 -9.938 14.711 1 97.75 611 ARG B N 1
ATOM 9900 C CA . ARG B 1 611 ? -3.348 -8.695 14.336 1 97.75 611 ARG B CA 1
ATOM 9901 C C . ARG B 1 611 ? -3.498 -8.586 12.82 1 97.75 611 ARG B C 1
ATOM 9903 O O . ARG B 1 611 ? -4.527 -8.117 12.328 1 97.75 611 ARG B O 1
ATOM 9910 N N . GLU B 1 612 ? -2.49 -8.977 12.102 1 98.31 612 GLU B N 1
ATOM 9911 C CA . GLU B 1 612 ? -2.561 -8.961 10.641 1 98.31 612 GLU B CA 1
ATOM 9912 C C . GLU B 1 612 ? -3.611 -9.945 10.133 1 98.31 612 GLU B C 1
ATOM 9914 O O . GLU B 1 612 ? -4.285 -9.672 9.133 1 98.31 612 GLU B O 1
ATOM 9919 N N . VAL B 1 613 ? -3.686 -11.078 10.766 1 98.69 613 VAL B N 1
ATOM 9920 C CA . VAL B 1 613 ? -4.75 -12.016 10.422 1 98.69 613 VAL B CA 1
ATOM 9921 C C . VAL B 1 613 ? -6.109 -11.359 10.664 1 98.69 613 VAL B C 1
ATOM 9923 O O . VAL B 1 613 ? -7.016 -11.469 9.828 1 98.69 613 VAL B O 1
ATOM 9926 N N . GLY B 1 614 ? -6.262 -10.641 11.789 1 98.69 614 GLY B N 1
ATOM 9927 C CA . GLY B 1 614 ? -7.488 -9.914 12.07 1 98.69 614 GLY B CA 1
ATOM 9928 C C . GLY B 1 614 ? -7.863 -8.93 10.977 1 98.69 614 GLY B C 1
ATOM 9929 O O . GLY B 1 614 ? -9.031 -8.82 10.609 1 98.69 614 GLY B O 1
ATOM 9930 N N . ALA B 1 615 ? -6.887 -8.25 10.469 1 98.62 615 ALA B N 1
ATOM 9931 C CA . ALA B 1 615 ? -7.113 -7.293 9.391 1 98.62 615 ALA B CA 1
ATOM 9932 C C . ALA B 1 615 ? -7.664 -7.98 8.148 1 98.62 615 ALA B C 1
ATOM 9934 O O . ALA B 1 615 ? -8.555 -7.445 7.473 1 98.62 615 ALA B O 1
ATOM 9935 N N . LEU B 1 616 ? -7.129 -9.18 7.812 1 98.69 616 LEU B N 1
ATOM 9936 C CA . LEU B 1 616 ? -7.559 -9.883 6.613 1 98.69 616 LEU B CA 1
ATOM 9937 C C . LEU B 1 616 ? -8.93 -10.523 6.82 1 98.69 616 LEU B C 1
ATOM 9939 O O . LEU B 1 616 ? -9.711 -10.648 5.871 1 98.69 616 LEU B O 1
ATOM 9943 N N . LEU B 1 617 ? -9.211 -10.836 8.055 1 98.19 617 LEU B N 1
ATOM 9944 C CA . LEU B 1 617 ? -10.555 -11.312 8.367 1 98.19 617 LEU B CA 1
ATOM 9945 C C . LEU B 1 617 ? -11.578 -10.195 8.18 1 98.19 617 LEU B C 1
ATOM 9947 O O . LEU B 1 617 ? -12.68 -10.438 7.676 1 98.19 617 LEU B O 1
ATOM 9951 N N . ILE B 1 618 ? -11.219 -9.008 8.562 1 98.5 618 ILE B N 1
ATOM 9952 C CA . ILE B 1 618 ? -12.07 -7.848 8.344 1 98.5 618 ILE B CA 1
ATOM 9953 C C . ILE B 1 618 ? -12.312 -7.648 6.852 1 98.5 618 ILE B C 1
ATOM 9955 O O . ILE B 1 618 ? -13.445 -7.438 6.422 1 98.5 618 ILE B O 1
ATOM 9959 N N . GLU B 1 619 ? -11.25 -7.793 6.047 1 97.81 619 GLU B N 1
ATOM 9960 C CA . GLU B 1 619 ? -11.391 -7.66 4.602 1 97.81 619 GLU B CA 1
ATOM 9961 C C . GLU B 1 619 ? -12.344 -8.711 4.039 1 97.81 619 GLU B C 1
ATOM 9963 O O . GLU B 1 619 ? -13.188 -8.406 3.201 1 97.81 619 GLU B O 1
ATOM 9968 N N . SER B 1 620 ? -12.133 -9.914 4.504 1 95.62 620 SER B N 1
ATOM 9969 C CA . SER B 1 620 ? -12.984 -11.016 4.055 1 95.62 620 SER B CA 1
ATOM 9970 C C . SER B 1 620 ? -14.453 -10.734 4.355 1 95.62 620 SER B C 1
ATOM 9972 O O . SER B 1 620 ? -15.32 -11.008 3.523 1 95.62 620 SER B O 1
ATOM 9974 N N . TYR B 1 621 ? -14.727 -10.195 5.508 1 95.06 621 TYR B N 1
ATOM 9975 C CA . TYR B 1 621 ? -16.078 -9.859 5.93 1 95.06 621 TYR B CA 1
ATOM 9976 C C . TYR B 1 621 ? -16.672 -8.781 5.031 1 95.06 621 TYR B C 1
ATOM 9978 O O . TYR B 1 621 ? -17.844 -8.883 4.621 1 95.06 621 TYR B O 1
ATOM 9986 N N . THR B 1 622 ? -15.93 -7.773 4.727 1 96.19 622 THR B N 1
ATOM 9987 C CA . THR B 1 622 ? -16.453 -6.68 3.914 1 96.19 622 THR B CA 1
ATOM 9988 C C . THR B 1 622 ? -16.797 -7.164 2.508 1 96.19 622 THR B C 1
ATOM 9990 O O . THR B 1 622 ? -17.781 -6.719 1.915 1 96.19 622 THR B O 1
ATOM 9993 N N . LEU B 1 623 ? -15.977 -8.062 1.963 1 91.81 623 LEU B N 1
ATOM 9994 C CA . LEU B 1 623 ? -16.25 -8.633 0.65 1 91.81 623 LEU B CA 1
ATOM 9995 C C . LEU B 1 623 ? -17.547 -9.445 0.675 1 91.81 623 LEU B C 1
ATOM 9997 O O . LEU B 1 623 ? -18.375 -9.336 -0.237 1 91.81 623 LEU B O 1
ATOM 10001 N N . ALA B 1 624 ? -17.703 -10.25 1.721 1 88.12 624 ALA B N 1
ATOM 10002 C CA . ALA B 1 624 ? -18.906 -11.07 1.858 1 88.12 624 ALA B CA 1
ATOM 10003 C C . ALA B 1 624 ? -20.156 -10.195 1.966 1 88.12 624 ALA B C 1
ATOM 10005 O O . ALA B 1 624 ? -21.188 -10.5 1.358 1 88.12 624 ALA B O 1
ATOM 10006 N N . THR B 1 625 ? -20.047 -9.148 2.746 1 91.69 625 THR B N 1
ATOM 10007 C CA . THR B 1 625 ? -21.203 -8.289 2.969 1 91.69 625 THR B CA 1
ATOM 10008 C C . THR B 1 625 ? -21.516 -7.469 1.72 1 91.69 625 THR B C 1
ATOM 10010 O O . THR B 1 625 ? -22.672 -7.141 1.46 1 91.69 625 THR B O 1
ATOM 10013 N N . LEU B 1 626 ? -20.5 -7.102 0.938 1 89.56 626 LEU B N 1
ATOM 10014 C CA . LEU B 1 626 ? -20.734 -6.426 -0.333 1 89.56 626 LEU B CA 1
ATOM 10015 C C . LEU B 1 626 ? -21.625 -7.266 -1.244 1 89.56 626 LEU B C 1
ATOM 10017 O O . LEU B 1 626 ? -22.562 -6.75 -1.842 1 89.56 626 LEU B O 1
ATOM 10021 N N . ASN B 1 627 ? -21.281 -8.531 -1.335 1 78.81 627 ASN B N 1
ATOM 10022 C CA . ASN B 1 627 ? -22.062 -9.453 -2.154 1 78.81 627 ASN B CA 1
ATOM 10023 C C . ASN B 1 627 ? -23.469 -9.648 -1.591 1 78.81 627 ASN B C 1
ATOM 10025 O O . ASN B 1 627 ? -24.438 -9.719 -2.346 1 78.81 627 ASN B O 1
ATOM 10029 N N . LEU B 1 628 ? -23.562 -9.758 -0.267 1 80.25 628 LEU B N 1
ATOM 10030 C CA . LEU B 1 628 ? -24.859 -9.906 0.396 1 80.25 628 LEU B CA 1
ATOM 10031 C C . LEU B 1 628 ? -25.75 -8.695 0.132 1 80.25 628 LEU B C 1
ATOM 10033 O O . LEU B 1 628 ? -26.938 -8.844 -0.113 1 80.25 628 LEU B O 1
ATOM 10037 N N . ARG B 1 629 ? -25.156 -7.582 0.262 1 83.56 629 ARG B N 1
ATOM 10038 C CA . ARG B 1 629 ? -25.891 -6.344 0.056 1 83.56 629 ARG B CA 1
ATOM 10039 C C . ARG B 1 629 ? -26.375 -6.23 -1.386 1 83.56 629 ARG B C 1
ATOM 10041 O O . ARG B 1 629 ? -27.484 -5.746 -1.638 1 83.56 629 ARG B O 1
ATOM 10048 N N . GLN B 1 630 ? -25.547 -6.598 -2.314 1 78.12 630 GLN B N 1
ATOM 10049 C CA . GLN B 1 630 ? -25.969 -6.629 -3.715 1 78.12 630 GLN B CA 1
ATOM 10050 C C . GLN B 1 630 ? -27.188 -7.516 -3.906 1 78.12 630 GLN B C 1
ATOM 10052 O O . GLN B 1 630 ? -28.125 -7.152 -4.629 1 78.12 630 GLN B O 1
ATOM 10057 N N . ALA B 1 631 ? -27.188 -8.602 -3.234 1 72.75 631 ALA B N 1
ATOM 10058 C CA . ALA B 1 631 ? -28.328 -9.516 -3.297 1 72.75 631 ALA B CA 1
ATOM 10059 C C . ALA B 1 631 ? -29.562 -8.891 -2.674 1 72.75 631 ALA B C 1
ATOM 10061 O O . ALA B 1 631 ? -30.672 -9.031 -3.207 1 72.75 631 ALA B O 1
ATOM 10062 N N . ALA B 1 632 ? -29.344 -8.234 -1.549 1 75 632 ALA B N 1
ATOM 10063 C CA . ALA B 1 632 ? -30.469 -7.598 -0.853 1 75 632 ALA B CA 1
ATOM 10064 C C . ALA B 1 632 ? -31.078 -6.488 -1.703 1 75 632 ALA B C 1
ATOM 10066 O O . ALA B 1 632 ? -32.312 -6.316 -1.72 1 75 632 ALA B O 1
ATOM 10067 N N . ARG B 1 633 ? -30.25 -5.77 -2.377 1 76.12 633 ARG B N 1
ATOM 10068 C CA . ARG B 1 633 ? -30.719 -4.688 -3.236 1 76.12 633 ARG B CA 1
ATOM 10069 C C . ARG B 1 633 ? -31.516 -5.234 -4.418 1 76.12 633 ARG B C 1
ATOM 10071 O O . ARG B 1 633 ? -32.5 -4.617 -4.859 1 76.12 633 ARG B O 1
ATOM 10078 N N . ALA B 1 634 ? -31 -6.312 -4.945 1 66.31 634 ALA B N 1
ATOM 10079 C CA . ALA B 1 634 ? -31.672 -6.93 -6.082 1 66.31 634 ALA B CA 1
ATOM 10080 C C . ALA B 1 634 ? -33.094 -7.348 -5.715 1 66.31 634 ALA B C 1
ATOM 10082 O O . ALA B 1 634 ? -34 -7.371 -6.574 1 66.31 634 ALA B O 1
ATOM 10083 N N . VAL B 1 635 ? -33.219 -7.703 -4.453 1 62.69 635 VAL B N 1
ATOM 10084 C CA . VAL B 1 635 ? -34.531 -8.094 -3.971 1 62.69 635 VAL B CA 1
ATOM 10085 C C . VAL B 1 635 ? -35.438 -6.871 -3.93 1 62.69 635 VAL B C 1
ATOM 10087 O O . VAL B 1 635 ? -36.656 -6.98 -4.191 1 62.69 635 VAL B O 1
ATOM 10090 N N . PHE B 1 636 ? -34.781 -5.809 -3.643 1 61.03 636 PHE B N 1
ATOM 10091 C CA . PHE B 1 636 ? -35.594 -4.617 -3.447 1 61.03 636 PHE B CA 1
ATOM 10092 C C . PHE B 1 636 ? -35.5 -3.68 -4.645 1 61.03 636 PHE B C 1
ATOM 10094 O O . PHE B 1 636 ? -35.656 -2.467 -4.508 1 61.03 636 PHE B O 1
ATOM 10101 N N . ASP B 1 637 ? -35.344 -4.277 -6.012 1 54.59 637 ASP B N 1
ATOM 10102 C CA . ASP B 1 637 ? -35.312 -3.582 -7.297 1 54.59 637 ASP B CA 1
ATOM 10103 C C . ASP B 1 637 ? -34.344 -2.424 -7.281 1 54.59 637 ASP B C 1
ATOM 10105 O O . ASP B 1 637 ? -34.562 -1.379 -7.887 1 54.59 637 ASP B O 1
ATOM 10109 N N . ALA B 1 638 ? -33.469 -2.658 -6.391 1 51.91 638 ALA B N 1
ATOM 10110 C CA . ALA B 1 638 ? -32.562 -1.514 -6.355 1 51.91 638 ALA B CA 1
ATOM 10111 C C . ALA B 1 638 ? -31.484 -1.622 -7.441 1 51.91 638 ALA B C 1
ATOM 10113 O O . ALA B 1 638 ? -30.766 -2.619 -7.52 1 51.91 638 ALA B O 1
ATOM 10114 N N . GLY B 1 639 ? -31.688 -1.476 -8.828 1 50.66 639 GLY B N 1
ATOM 10115 C CA . GLY B 1 639 ? -30.875 -1.441 -10.039 1 50.66 639 GLY B CA 1
ATOM 10116 C C . GLY B 1 639 ? -29.562 -2.172 -9.891 1 50.66 639 GLY B C 1
ATOM 10117 O O . GLY B 1 639 ? -29.141 -2.484 -8.773 1 50.66 639 GLY B O 1
ATOM 10118 N N . PRO B 1 640 ? -29.047 -2.764 -11.148 1 52.47 640 PRO B N 1
ATOM 10119 C CA . PRO B 1 640 ? -27.766 -3.467 -11.141 1 52.47 640 PRO B CA 1
ATOM 10120 C C . PRO B 1 640 ? -26.625 -2.613 -10.586 1 52.47 640 PRO B C 1
ATOM 10122 O O . PRO B 1 640 ? -26.562 -1.409 -10.852 1 52.47 640 PRO B O 1
ATOM 10125 N N . GLY B 1 641 ? -25.953 -3.023 -9.539 1 56.97 641 GLY B N 1
ATOM 10126 C CA . GLY B 1 641 ? -24.953 -2.232 -8.836 1 56.97 641 GLY B CA 1
ATOM 10127 C C . GLY B 1 641 ? -23.547 -2.391 -9.414 1 56.97 641 GLY B C 1
ATOM 10128 O O . GLY B 1 641 ? -23.344 -3.207 -10.312 1 56.97 641 GLY B O 1
ATOM 10129 N N . ILE B 1 642 ? -22.656 -1.52 -9.227 1 65.75 642 ILE B N 1
ATOM 10130 C CA . ILE B 1 642 ? -21.25 -1.362 -9.539 1 65.75 642 ILE B CA 1
ATOM 10131 C C . ILE B 1 642 ? -20.438 -2.434 -8.812 1 65.75 642 ILE B C 1
ATOM 10133 O O . ILE B 1 642 ? -19.219 -2.545 -9.016 1 65.75 642 ILE B O 1
ATOM 10137 N N . GLU B 1 643 ? -21.047 -3.441 -8.195 1 76.06 643 GLU B N 1
ATOM 10138 C CA . GLU B 1 643 ? -20.438 -4.27 -7.16 1 76.06 643 GLU B CA 1
ATOM 10139 C C . GLU B 1 643 ? -19.531 -5.34 -7.773 1 76.06 643 GLU B C 1
ATOM 10141 O O . GLU B 1 643 ? -18.547 -5.75 -7.164 1 76.06 643 GLU B O 1
ATOM 10146 N N . GLY B 1 644 ? -19.812 -5.715 -8.992 1 79.5 644 GLY B N 1
ATOM 10147 C CA . GLY B 1 644 ? -19.016 -6.762 -9.609 1 79.5 644 GLY B CA 1
ATOM 10148 C C . GLY B 1 644 ? -17.562 -6.375 -9.797 1 79.5 644 GLY B C 1
ATOM 10149 O O . GLY B 1 644 ? -16.672 -7.145 -9.445 1 79.5 644 GLY B O 1
ATOM 10150 N N . ASN B 1 645 ? -17.297 -5.137 -10.289 1 86.25 645 ASN B N 1
ATOM 10151 C CA . ASN B 1 645 ? -15.93 -4.664 -10.492 1 86.25 645 ASN B CA 1
ATOM 10152 C C . ASN B 1 645 ? -15.203 -4.453 -9.172 1 86.25 645 ASN B C 1
ATOM 10154 O O . ASN B 1 645 ? -14.008 -4.727 -9.062 1 86.25 645 ASN B O 1
ATOM 10158 N N . ILE B 1 646 ? -15.93 -4.016 -8.188 1 91.94 646 ILE B N 1
ATOM 10159 C CA . ILE B 1 646 ? -15.344 -3.775 -6.875 1 91.94 646 ILE B CA 1
ATOM 10160 C C . ILE B 1 646 ? -14.945 -5.105 -6.234 1 91.94 646 ILE B C 1
ATOM 10162 O O . ILE B 1 646 ? -13.844 -5.242 -5.707 1 91.94 646 ILE B O 1
ATOM 10166 N N . ALA B 1 647 ? -15.836 -6.074 -6.316 1 90.25 647 ALA B N 1
ATOM 10167 C CA . ALA B 1 647 ? -15.586 -7.391 -5.734 1 90.25 647 ALA B CA 1
ATOM 10168 C C . ALA B 1 647 ? -14.406 -8.078 -6.414 1 90.25 647 ALA B C 1
ATOM 10170 O O . ALA B 1 647 ? -13.578 -8.711 -5.754 1 90.25 647 ALA B O 1
ATOM 10171 N N . LYS B 1 648 ? -14.344 -7.949 -7.711 1 90 648 LYS B N 1
ATOM 10172 C CA . LYS B 1 648 ? -13.242 -8.547 -8.461 1 90 648 LYS B CA 1
ATOM 10173 C C . LYS B 1 648 ? -11.906 -7.926 -8.062 1 90 648 LYS B C 1
ATOM 10175 O O . LYS B 1 648 ? -10.945 -8.641 -7.777 1 90 648 LYS B O 1
ATOM 10180 N N . LEU B 1 649 ? -11.836 -6.586 -8.094 1 93.88 649 LEU B N 1
ATOM 10181 C CA . LEU B 1 649 ? -10.609 -5.867 -7.789 1 93.88 649 LEU B CA 1
ATOM 10182 C C . LEU B 1 649 ? -10.141 -6.164 -6.371 1 93.88 649 LEU B C 1
ATOM 10184 O O . LEU B 1 649 ? -9.008 -6.605 -6.16 1 93.88 649 LEU B O 1
ATOM 10188 N N . PHE B 1 650 ? -11.031 -5.98 -5.41 1 95.5 650 PHE B N 1
ATOM 10189 C CA . PHE B 1 650 ? -10.688 -6.121 -4 1 95.5 650 PHE B CA 1
ATOM 10190 C C . PHE B 1 650 ? -10.445 -7.586 -3.646 1 95.5 650 PHE B C 1
ATOM 10192 O O . PHE B 1 650 ? -9.523 -7.906 -2.893 1 95.5 650 PHE B O 1
ATOM 10199 N N . GLY B 1 651 ? -11.281 -8.484 -4.168 1 94.12 651 GLY B N 1
ATOM 10200 C CA . GLY B 1 651 ? -11.148 -9.906 -3.896 1 94.12 651 GLY B CA 1
ATOM 10201 C C . GLY B 1 651 ? -9.828 -10.484 -4.391 1 94.12 651 GLY B C 1
ATOM 10202 O O . GLY B 1 651 ? -9.195 -11.273 -3.691 1 94.12 651 GLY B O 1
ATOM 10203 N N . ALA B 1 652 ? -9.445 -10.117 -5.598 1 94.56 652 ALA B N 1
ATOM 10204 C CA . ALA B 1 652 ? -8.195 -10.609 -6.172 1 94.56 652 ALA B CA 1
ATOM 10205 C C . ALA B 1 652 ? -7 -10.172 -5.332 1 94.56 652 ALA B C 1
ATOM 10207 O O . ALA B 1 652 ? -6.141 -10.984 -4.996 1 94.56 652 ALA B O 1
ATOM 10208 N N . GLU B 1 653 ? -6.977 -8.914 -4.977 1 97.06 653 GLU B N 1
ATOM 10209 C CA . GLU B 1 653 ? -5.863 -8.383 -4.199 1 97.06 653 GLU B CA 1
ATOM 10210 C C . GLU B 1 653 ? -5.875 -8.914 -2.771 1 97.06 653 GLU B C 1
ATOM 10212 O O . GLU B 1 653 ? -4.82 -9.164 -2.184 1 97.06 653 GLU B O 1
ATOM 10217 N N . HIS B 1 654 ? -7.059 -9.117 -2.191 1 96.94 654 HIS B N 1
ATOM 10218 C CA . HIS B 1 654 ? -7.203 -9.727 -0.875 1 96.94 654 HIS B CA 1
ATOM 10219 C C . HIS B 1 654 ? -6.648 -11.148 -0.861 1 96.94 654 HIS B C 1
ATOM 10221 O O . HIS B 1 654 ? -5.918 -11.523 0.061 1 96.94 654 HIS B O 1
ATOM 10227 N N . ALA B 1 655 ? -6.98 -11.914 -1.878 1 96.69 655 ALA B N 1
ATOM 10228 C CA . ALA B 1 655 ? -6.504 -13.289 -1.958 1 96.69 655 ALA B CA 1
ATOM 10229 C C . ALA B 1 655 ? -4.98 -13.344 -1.968 1 96.69 655 ALA B C 1
ATOM 10231 O O . ALA B 1 655 ? -4.379 -14.242 -1.366 1 96.69 655 ALA B O 1
ATOM 10232 N N . GLN B 1 656 ? -4.371 -12.414 -2.652 1 97.62 656 GLN B N 1
ATOM 10233 C CA . GLN B 1 656 ? -2.916 -12.352 -2.691 1 97.62 656 GLN B CA 1
ATOM 10234 C C . GLN B 1 656 ? -2.344 -12.008 -1.319 1 97.62 656 GLN B C 1
ATOM 10236 O O . GLN B 1 656 ? -1.35 -12.602 -0.889 1 97.62 656 GLN B O 1
ATOM 10241 N N . ARG B 1 657 ? -2.977 -11.055 -0.605 1 98.12 657 ARG B N 1
ATOM 10242 C CA . ARG B 1 657 ? -2.508 -10.695 0.729 1 98.12 657 ARG B CA 1
ATOM 10243 C C . ARG B 1 657 ? -2.641 -11.875 1.69 1 98.12 657 ARG B C 1
ATOM 10245 O O . ARG B 1 657 ? -1.777 -12.086 2.545 1 98.12 657 ARG B O 1
ATOM 10252 N N . VAL B 1 658 ? -3.695 -12.617 1.549 1 98.19 658 VAL B N 1
ATOM 10253 C CA . VAL B 1 658 ? -3.904 -13.789 2.387 1 98.19 658 VAL B CA 1
ATOM 10254 C C . VAL B 1 658 ? -2.799 -14.812 2.133 1 98.19 658 VAL B C 1
ATOM 10256 O O . VAL B 1 658 ? -2.182 -15.312 3.074 1 98.19 658 VAL B O 1
ATOM 10259 N N . ALA B 1 659 ? -2.539 -15.102 0.88 1 97.69 659 ALA B N 1
ATOM 10260 C CA . ALA B 1 659 ? -1.521 -16.094 0.525 1 97.69 659 ALA B CA 1
ATOM 10261 C C . ALA B 1 659 ? -0.137 -15.641 0.983 1 97.69 659 ALA B C 1
ATOM 10263 O O . ALA B 1 659 ? 0.663 -16.453 1.458 1 97.69 659 ALA B O 1
ATOM 10264 N N . GLU B 1 660 ? 0.163 -14.391 0.816 1 97.69 660 GLU B N 1
ATOM 10265 C CA . GLU B 1 660 ? 1.456 -13.852 1.223 1 97.69 660 GLU B CA 1
ATOM 10266 C C . GLU B 1 660 ? 1.644 -13.945 2.734 1 97.69 660 GLU B C 1
ATOM 10268 O O . GLU B 1 660 ? 2.73 -14.281 3.211 1 97.69 660 GLU B O 1
ATOM 10273 N N . LEU B 1 661 ? 0.581 -13.586 3.49 1 98.25 661 LEU B N 1
ATOM 10274 C CA . LEU B 1 661 ? 0.69 -13.703 4.941 1 98.25 661 LEU B CA 1
ATOM 10275 C C . LEU B 1 661 ? 0.818 -15.156 5.363 1 98.25 661 LEU B C 1
ATOM 10277 O O . LEU B 1 661 ? 1.55 -15.477 6.301 1 98.25 661 LEU B O 1
ATOM 10281 N N . ALA B 1 662 ? 0.088 -16.047 4.664 1 98.19 662 ALA B N 1
ATOM 10282 C CA . ALA B 1 662 ? 0.209 -17.484 4.945 1 98.19 662 ALA B CA 1
ATOM 10283 C C . ALA B 1 662 ? 1.653 -17.953 4.793 1 98.19 662 ALA B C 1
ATOM 10285 O O . ALA B 1 662 ? 2.162 -18.688 5.633 1 98.19 662 ALA B O 1
ATOM 10286 N N . LEU B 1 663 ? 2.266 -17.453 3.723 1 96.31 663 LEU B N 1
ATOM 10287 C CA . LEU B 1 663 ? 3.66 -17.812 3.48 1 96.31 663 LEU B CA 1
ATOM 10288 C C . LEU B 1 663 ? 4.547 -17.328 4.621 1 96.31 663 LEU B C 1
ATOM 10290 O O . LEU B 1 663 ? 5.438 -18.047 5.07 1 96.31 663 LEU B O 1
ATOM 10294 N N . ARG B 1 664 ? 4.328 -16.156 5.094 1 96.62 664 ARG B N 1
ATOM 10295 C CA . ARG B 1 664 ? 5.121 -15.602 6.18 1 96.62 664 ARG B CA 1
ATOM 10296 C C . ARG B 1 664 ? 4.895 -16.375 7.477 1 96.62 664 ARG B C 1
ATOM 10298 O O . ARG B 1 664 ? 5.836 -16.609 8.234 1 96.62 664 ARG B O 1
ATOM 10305 N N . ILE B 1 665 ? 3.645 -16.734 7.711 1 97.56 665 ILE B N 1
ATOM 10306 C CA . ILE B 1 665 ? 3.295 -17.453 8.93 1 97.56 665 ILE B CA 1
ATOM 10307 C C . ILE B 1 665 ? 3.955 -18.828 8.93 1 97.56 665 ILE B C 1
ATOM 10309 O O . ILE B 1 665 ? 4.457 -19.281 9.953 1 97.56 665 ILE B O 1
ATOM 10313 N N . ALA B 1 666 ? 4.035 -19.469 7.762 1 95.25 666 ALA B N 1
ATOM 10314 C CA . ALA B 1 666 ? 4.469 -20.859 7.668 1 95.25 666 ALA B CA 1
ATOM 10315 C C . ALA B 1 666 ? 5.91 -20.953 7.18 1 95.25 666 ALA B C 1
ATOM 10317 O O . ALA B 1 666 ? 6.363 -22.016 6.754 1 95.25 666 ALA B O 1
ATOM 10318 N N . ASP B 1 667 ? 6.664 -19.922 7.195 1 91.44 667 ASP B N 1
ATOM 10319 C CA . ASP B 1 667 ? 7.969 -19.844 6.543 1 91.44 667 ASP B CA 1
ATOM 10320 C C . ASP B 1 667 ? 8.883 -20.984 6.992 1 91.44 667 ASP B C 1
ATOM 10322 O O . ASP B 1 667 ? 9.477 -21.672 6.164 1 91.44 667 ASP B O 1
ATOM 10326 N N . ARG B 1 668 ? 8.93 -21.312 8.281 1 90.44 668 ARG B N 1
ATOM 10327 C CA . ARG B 1 668 ? 9.805 -22.375 8.789 1 90.44 668 ARG B CA 1
ATOM 10328 C C . ARG B 1 668 ? 9.297 -23.75 8.367 1 90.44 668 ARG B C 1
ATOM 10330 O O . ARG B 1 668 ? 10.086 -24.625 8.039 1 90.44 668 ARG B O 1
ATOM 10337 N N . ALA B 1 669 ? 7.988 -23.891 8.414 1 92.31 669 ALA B N 1
ATOM 10338 C CA . ALA B 1 669 ? 7.379 -25.156 8.031 1 92.31 669 ALA B CA 1
ATOM 10339 C C . ALA B 1 669 ? 7.629 -25.469 6.555 1 92.31 669 ALA B C 1
ATOM 10341 O O . ALA B 1 669 ? 7.898 -26.609 6.191 1 92.31 669 ALA B O 1
ATOM 10342 N N . ILE B 1 670 ? 7.609 -24.516 5.734 1 92.12 670 ILE B N 1
ATOM 10343 C CA . ILE B 1 670 ? 7.754 -24.703 4.293 1 92.12 670 ILE B CA 1
ATOM 10344 C C . ILE B 1 670 ? 9.188 -25.109 3.971 1 92.12 670 ILE B C 1
ATOM 10346 O O . ILE B 1 670 ? 9.43 -25.844 3.01 1 92.12 670 ILE B O 1
ATOM 10350 N N . LEU B 1 671 ? 10.117 -24.672 4.785 1 90.88 671 LEU B N 1
ATOM 10351 C CA . LEU B 1 671 ? 11.523 -25.016 4.578 1 90.88 671 LEU B CA 1
ATOM 10352 C C . LEU B 1 671 ? 11.758 -26.516 4.738 1 90.88 671 LEU B C 1
ATOM 10354 O O . LEU B 1 671 ? 12.703 -27.062 4.18 1 90.88 671 LEU B O 1
ATOM 10358 N N . VAL B 1 672 ? 10.875 -27.172 5.492 1 90.88 672 VAL B N 1
ATOM 10359 C CA . VAL B 1 672 ? 11.078 -28.609 5.711 1 90.88 672 VAL B CA 1
ATOM 10360 C C . VAL B 1 672 ? 10.016 -29.391 4.949 1 90.88 672 VAL B C 1
ATOM 10362 O O . VAL B 1 672 ? 9.766 -30.562 5.25 1 90.88 672 VAL B O 1
ATOM 10365 N N . GLY B 1 673 ? 9.281 -28.75 4.031 1 89.56 673 GLY B N 1
ATOM 10366 C CA . GLY B 1 673 ? 8.391 -29.422 3.1 1 89.56 673 GLY B CA 1
ATOM 10367 C C . GLY B 1 673 ? 6.957 -29.484 3.59 1 89.56 673 GLY B C 1
ATOM 10368 O O . GLY B 1 673 ? 6.125 -30.188 2.998 1 89.56 673 GLY B O 1
ATOM 10369 N N . GLU B 1 674 ? 6.703 -28.781 4.57 1 91.75 674 GLU B N 1
ATOM 10370 C CA . GLU B 1 674 ? 5.34 -28.781 5.094 1 91.75 674 GLU B CA 1
ATOM 10371 C C . GLU B 1 674 ? 4.512 -27.656 4.465 1 91.75 674 GLU B C 1
ATOM 10373 O O . GLU B 1 674 ? 5.059 -26.766 3.822 1 91.75 674 GLU B O 1
ATOM 10378 N N . GLU B 1 675 ? 3.174 -27.781 4.488 1 93.25 675 GLU B N 1
ATOM 10379 C CA . GLU B 1 675 ? 2.186 -26.797 4.047 1 93.25 675 GLU B CA 1
ATOM 10380 C C . GLU B 1 675 ? 2.316 -26.516 2.553 1 93.25 675 GLU B C 1
ATOM 10382 O O . GLU B 1 675 ? 2.41 -25.359 2.139 1 93.25 675 GLU B O 1
ATOM 10387 N N . PRO B 1 676 ? 2.334 -27.5 1.715 1 92.69 676 PRO B N 1
ATOM 10388 C CA . PRO B 1 676 ? 2.506 -27.312 0.273 1 92.69 676 PRO B CA 1
ATOM 10389 C C . PRO B 1 676 ? 1.398 -26.453 -0.341 1 92.69 676 PRO B C 1
ATOM 10391 O O . PRO B 1 676 ? 1.634 -25.75 -1.323 1 92.69 676 PRO B O 1
ATOM 10394 N N . LYS B 1 677 ? 0.235 -26.484 0.256 1 93.62 677 LYS B N 1
ATOM 10395 C CA . LYS B 1 677 ? -0.875 -25.703 -0.263 1 93.62 677 LYS B CA 1
ATOM 10396 C C . LYS B 1 677 ? -0.588 -24.203 -0.138 1 93.62 677 LYS B C 1
ATOM 10398 O O . LYS B 1 677 ? -0.996 -23.406 -0.993 1 93.62 677 LYS B O 1
ATOM 10403 N N . VAL B 1 678 ? 0.081 -23.797 0.938 1 95.31 678 VAL B N 1
ATOM 10404 C CA . VAL B 1 678 ? 0.45 -22.406 1.139 1 95.31 678 VAL B CA 1
ATOM 10405 C C . VAL B 1 678 ? 1.342 -21.938 -0.008 1 95.31 678 VAL B C 1
ATOM 10407 O O . VAL B 1 678 ? 1.119 -20.859 -0.579 1 95.31 678 VAL B O 1
ATOM 10410 N N . VAL B 1 679 ? 2.287 -22.75 -0.381 1 94.25 679 VAL B N 1
ATOM 10411 C CA . VAL B 1 679 ? 3.229 -22.438 -1.45 1 94.25 679 VAL B CA 1
ATOM 10412 C C . VAL B 1 679 ? 2.486 -22.359 -2.783 1 94.25 679 VAL B C 1
ATOM 10414 O O . VAL B 1 679 ? 2.703 -21.422 -3.562 1 94.25 679 VAL B O 1
ATOM 10417 N N . HIS B 1 680 ? 1.644 -23.312 -2.988 1 94.81 680 HIS B N 1
ATOM 10418 C CA . HIS B 1 680 ? 0.858 -23.344 -4.215 1 94.81 680 HIS B CA 1
ATOM 10419 C C . HIS B 1 680 ? 0.024 -22.078 -4.363 1 94.81 680 HIS B C 1
ATOM 10421 O O . HIS B 1 680 ? 0.052 -21.422 -5.414 1 94.81 680 HIS B O 1
ATOM 10427 N N . ASP B 1 681 ? -0.713 -21.734 -3.328 1 95.62 681 ASP B N 1
ATOM 10428 C CA . ASP B 1 681 ? -1.638 -20.609 -3.393 1 95.62 681 ASP B CA 1
ATOM 10429 C C . ASP B 1 681 ? -0.884 -19.281 -3.504 1 95.62 681 ASP B C 1
ATOM 10431 O O . ASP B 1 681 ? -1.365 -18.344 -4.137 1 95.62 681 ASP B O 1
ATOM 10435 N N . TYR B 1 682 ? 0.302 -19.25 -2.928 1 96.56 682 TYR B N 1
ATOM 10436 C CA . TYR B 1 682 ? 1.153 -18.078 -3.041 1 96.56 682 TYR B CA 1
ATOM 10437 C C . TYR B 1 682 ? 1.507 -17.797 -4.496 1 96.56 682 TYR B C 1
ATOM 10439 O O . TYR B 1 682 ? 1.396 -16.656 -4.961 1 96.56 682 TYR B O 1
ATOM 10447 N N . LEU B 1 683 ? 1.867 -18.781 -5.211 1 95.88 683 LEU B N 1
ATOM 10448 C CA . LEU B 1 683 ? 2.199 -18.641 -6.625 1 95.88 683 LEU B CA 1
ATOM 10449 C C . LEU B 1 683 ? 0.939 -18.469 -7.465 1 95.88 683 LEU B C 1
ATOM 10451 O O . LEU B 1 683 ? 0.863 -17.562 -8.305 1 95.88 683 LEU B O 1
ATOM 10455 N N . PHE B 1 684 ? -0.1 -19.266 -7.176 1 95.06 684 PHE B N 1
ATOM 10456 C CA . PHE B 1 684 ? -1.315 -19.312 -7.977 1 95.06 684 PHE B CA 1
ATOM 10457 C C . PHE B 1 684 ? -2.049 -17.969 -7.918 1 95.06 684 PHE B C 1
ATOM 10459 O O . PHE B 1 684 ? -2.59 -17.516 -8.93 1 95.06 684 PHE B O 1
ATOM 10466 N N . SER B 1 685 ? -2.064 -17.344 -6.793 1 95.56 685 SER B N 1
ATOM 10467 C CA . SER B 1 685 ? -2.863 -16.141 -6.574 1 95.56 685 SER B CA 1
ATOM 10468 C C . SER B 1 685 ? -2.408 -15 -7.477 1 95.56 685 SER B C 1
ATOM 10470 O O . SER B 1 685 ? -3.137 -14.031 -7.672 1 95.56 685 SER B O 1
ATOM 10472 N N . ARG B 1 686 ? -1.239 -15.086 -8.062 1 95.5 686 ARG B N 1
ATOM 10473 C CA . ARG B 1 686 ? -0.686 -14 -8.859 1 95.5 686 ARG B CA 1
ATOM 10474 C C . ARG B 1 686 ? -1.521 -13.766 -10.117 1 95.5 686 ARG B C 1
ATOM 10476 O O . ARG B 1 686 ? -1.616 -12.633 -10.594 1 95.5 686 ARG B O 1
ATOM 10483 N N . CYS B 1 687 ? -2.18 -14.758 -10.602 1 94.62 687 CYS B N 1
ATOM 10484 C CA . CYS B 1 687 ? -2.961 -14.617 -11.828 1 94.62 687 CYS B CA 1
ATOM 10485 C C . CYS B 1 687 ? -4.254 -13.852 -11.57 1 94.62 687 CYS B C 1
ATOM 10487 O O . CYS B 1 687 ? -4.863 -13.32 -12.5 1 94.62 687 CYS B O 1
ATOM 10489 N N . LEU B 1 688 ? -4.668 -13.742 -10.305 1 93.94 688 LEU B N 1
ATOM 10490 C CA . LEU B 1 688 ? -5.98 -13.203 -9.969 1 93.94 688 LEU B CA 1
ATOM 10491 C C . LEU B 1 688 ? -6.055 -11.711 -10.273 1 93.94 688 LEU B C 1
ATOM 10493 O O . LEU B 1 688 ? -7.129 -11.188 -10.562 1 93.94 688 LEU B O 1
ATOM 10497 N N . THR B 1 689 ? -4.938 -10.984 -10.219 1 95.69 689 THR B N 1
ATOM 10498 C CA . THR B 1 689 ? -4.918 -9.555 -10.508 1 95.69 689 THR B CA 1
ATOM 10499 C C . THR B 1 689 ? -4.617 -9.305 -11.984 1 95.69 689 THR B C 1
ATOM 10501 O O . THR B 1 689 ? -4.484 -8.156 -12.406 1 95.69 689 THR B O 1
ATOM 10504 N N . ILE B 1 690 ? -4.477 -10.352 -12.766 1 94.5 690 ILE B N 1
ATOM 10505 C CA . ILE B 1 690 ? -4.16 -10.25 -14.188 1 94.5 690 ILE B CA 1
ATOM 10506 C C . ILE B 1 690 ? -5.348 -10.727 -15.016 1 94.5 690 ILE B C 1
ATOM 10508 O O . ILE B 1 690 ? -5.812 -10.023 -15.906 1 94.5 690 ILE B O 1
ATOM 10512 N N . ALA B 1 691 ? -5.883 -11.898 -14.641 1 90.06 691 ALA B N 1
ATOM 10513 C CA . ALA B 1 691 ? -6.957 -12.539 -15.391 1 90.06 691 ALA B CA 1
ATOM 10514 C C . ALA B 1 691 ? -8.266 -11.766 -15.25 1 90.06 691 ALA B C 1
ATOM 10516 O O . ALA B 1 691 ? -8.578 -11.266 -14.164 1 90.06 691 ALA B O 1
ATOM 10517 N N . GLY B 1 692 ? -9.055 -11.719 -16.328 1 85.31 692 GLY B N 1
ATOM 10518 C CA . GLY B 1 692 ? -10.352 -11.07 -16.297 1 85.31 692 GLY B CA 1
ATOM 10519 C C . GLY B 1 692 ? -10.266 -9.562 -16.219 1 85.31 692 GLY B C 1
ATOM 10520 O O . GLY B 1 692 ? -11.211 -8.898 -15.781 1 85.31 692 GLY B O 1
ATOM 10521 N N . GLY B 1 693 ? -9.109 -9.023 -16.641 1 89 693 GLY B N 1
ATOM 10522 C CA . GLY B 1 693 ? -8.828 -7.605 -16.5 1 89 693 GLY B CA 1
ATOM 10523 C C . GLY B 1 693 ? -7.914 -7.289 -15.336 1 89 693 GLY B C 1
ATOM 10524 O O . GLY B 1 693 ? -8.266 -7.535 -14.18 1 89 693 GLY B O 1
ATOM 10525 N N . THR B 1 694 ? -6.766 -6.777 -15.68 1 94.19 694 THR B N 1
ATOM 10526 C CA . THR B 1 694 ? -5.789 -6.492 -14.633 1 94.19 694 THR B CA 1
ATOM 10527 C C . THR B 1 694 ? -6.363 -5.52 -13.609 1 94.19 694 THR B C 1
ATOM 10529 O O . THR B 1 694 ? -7.34 -4.82 -13.891 1 94.19 694 THR B O 1
ATOM 10532 N N . SER B 1 695 ? -5.852 -5.48 -12.406 1 96.38 695 SER B N 1
ATOM 10533 C CA . SER B 1 695 ? -6.277 -4.539 -11.375 1 96.38 695 SER B CA 1
ATOM 10534 C C . SER B 1 695 ? -6.238 -3.104 -11.891 1 96.38 695 SER B C 1
ATOM 10536 O O . SER B 1 695 ? -7.102 -2.293 -11.547 1 96.38 695 SER B O 1
ATOM 10538 N N . GLU B 1 696 ? -5.242 -2.762 -12.734 1 96.69 696 GLU B N 1
ATOM 10539 C CA . GLU B 1 696 ? -5.109 -1.425 -13.305 1 96.69 696 GLU B CA 1
ATOM 10540 C C . GLU B 1 696 ? -6.285 -1.097 -14.219 1 96.69 696 GLU B C 1
ATOM 10542 O O . GLU B 1 696 ? -6.852 -0.003 -14.148 1 96.69 696 GLU B O 1
ATOM 10547 N N . ILE B 1 697 ? -6.664 -2.072 -15.039 1 94.06 697 ILE B N 1
ATOM 10548 C CA . ILE B 1 697 ? -7.77 -1.879 -15.969 1 94.06 697 ILE B CA 1
ATOM 10549 C C . ILE B 1 697 ? -9.078 -1.765 -15.195 1 94.06 697 ILE B C 1
ATOM 10551 O O . ILE B 1 697 ? -9.93 -0.927 -15.516 1 94.06 697 ILE B O 1
ATOM 10555 N N . VAL B 1 698 ? -9.266 -2.611 -14.172 1 93.44 698 VAL B N 1
ATOM 10556 C CA . VAL B 1 698 ? -10.5 -2.596 -13.406 1 93.44 698 VAL B CA 1
ATOM 10557 C C . VAL B 1 698 ? -10.633 -1.266 -12.664 1 93.44 698 VAL B C 1
ATOM 10559 O O . VAL B 1 698 ? -11.734 -0.708 -12.57 1 93.44 698 VAL B O 1
ATOM 10562 N N . ARG B 1 699 ? -9.562 -0.709 -12.133 1 97.06 699 ARG B N 1
ATOM 10563 C CA . ARG B 1 699 ? -9.594 0.608 -11.5 1 97.06 699 ARG B CA 1
ATOM 10564 C C . ARG B 1 699 ? -10.008 1.682 -12.5 1 97.06 699 ARG B C 1
ATOM 10566 O O . ARG B 1 699 ? -10.766 2.596 -12.164 1 97.06 699 ARG B O 1
ATOM 10573 N N . ASN B 1 700 ? -9.477 1.6 -13.727 1 95.06 700 ASN B N 1
ATOM 10574 C CA . ASN B 1 700 ? -9.891 2.531 -14.773 1 95.06 700 ASN B CA 1
ATOM 10575 C C . ASN B 1 700 ? -11.391 2.453 -15.031 1 95.06 700 ASN B C 1
ATOM 10577 O O . ASN B 1 700 ? -12.055 3.48 -15.195 1 95.06 700 ASN B O 1
ATOM 10581 N N . LEU B 1 701 ? -11.844 1.233 -15.086 1 91.94 701 LEU B N 1
ATOM 10582 C CA . LEU B 1 701 ? -13.266 1.026 -15.344 1 91.94 701 LEU B CA 1
ATOM 10583 C C . LEU B 1 701 ? -14.117 1.616 -14.227 1 91.94 701 LEU B C 1
ATOM 10585 O O . LEU B 1 701 ? -15.125 2.27 -14.484 1 91.94 701 LEU B O 1
ATOM 10589 N N . ILE B 1 702 ? -13.711 1.384 -12.984 1 94.5 702 ILE B N 1
ATOM 10590 C CA . ILE B 1 702 ? -14.43 1.928 -11.836 1 94.5 702 ILE B CA 1
ATOM 10591 C C . ILE B 1 702 ? -14.438 3.453 -11.906 1 94.5 702 ILE B C 1
ATOM 10593 O O . ILE B 1 702 ? -15.484 4.082 -11.758 1 94.5 702 ILE B O 1
ATOM 10597 N N . ALA B 1 703 ? -13.32 4.031 -12.195 1 97 703 ALA B N 1
ATOM 10598 C CA . ALA B 1 703 ? -13.188 5.484 -12.227 1 97 703 ALA B CA 1
ATOM 10599 C C . ALA B 1 703 ? -14.023 6.09 -13.352 1 97 703 ALA B C 1
ATOM 10601 O O . ALA B 1 703 ? -14.703 7.102 -13.156 1 97 703 ALA B O 1
ATOM 10602 N N . GLU B 1 704 ? -14 5.492 -14.539 1 94.81 704 GLU B N 1
ATOM 10603 C CA . GLU B 1 704 ? -14.633 6.07 -15.719 1 94.81 704 GLU B CA 1
ATOM 10604 C C . GLU B 1 704 ? -16.125 5.734 -15.766 1 94.81 704 GLU B C 1
ATOM 10606 O O . GLU B 1 704 ? -16.953 6.609 -16.031 1 94.81 704 GLU B O 1
ATOM 10611 N N . ARG B 1 705 ? -16.469 4.539 -15.445 1 90.5 705 ARG B N 1
ATOM 10612 C CA . ARG B 1 705 ? -17.828 4.086 -15.672 1 90.5 705 ARG B CA 1
ATOM 10613 C C . ARG B 1 705 ? -18.703 4.32 -14.445 1 90.5 705 ARG B C 1
ATOM 10615 O O . ARG B 1 705 ? -19.906 4.551 -14.562 1 90.5 705 ARG B O 1
ATOM 10622 N N . ILE B 1 706 ? -18.109 4.203 -13.289 1 92.25 706 ILE B N 1
ATOM 10623 C CA . ILE B 1 706 ? -18.891 4.355 -12.07 1 92.25 706 ILE B CA 1
ATOM 10624 C C . ILE B 1 706 ? -18.781 5.789 -11.562 1 92.25 706 ILE B C 1
ATOM 10626 O O . ILE B 1 706 ? -19.797 6.449 -11.32 1 92.25 706 ILE B O 1
ATOM 10630 N N . LEU B 1 707 ? -17.641 6.332 -11.5 1 96.12 707 LEU B N 1
ATOM 10631 C CA . LEU B 1 707 ? -17.453 7.668 -10.945 1 96.12 707 LEU B CA 1
ATOM 10632 C C . LEU B 1 707 ? -17.625 8.734 -12.023 1 96.12 707 LEU B C 1
ATOM 10634 O O . LEU B 1 707 ? -17.734 9.922 -11.719 1 96.12 707 LEU B O 1
ATOM 10638 N N . GLY B 1 708 ? -17.578 8.344 -13.312 1 95.94 708 GLY B N 1
ATOM 10639 C CA . GLY B 1 708 ? -17.812 9.273 -14.406 1 95.94 708 GLY B CA 1
ATOM 10640 C C . GLY B 1 708 ? -16.609 10.164 -14.695 1 95.94 708 GLY B C 1
ATOM 10641 O O . GLY B 1 708 ? -16.781 11.266 -15.227 1 95.94 708 GLY B O 1
ATOM 10642 N N . LEU B 1 709 ? -15.438 9.75 -14.367 1 97 709 LEU B N 1
ATOM 10643 C CA . LEU B 1 709 ? -14.242 10.539 -14.648 1 97 709 LEU B CA 1
ATOM 10644 C C . LEU B 1 709 ? -13.844 10.422 -16.109 1 97 709 LEU B C 1
ATOM 10646 O O . LEU B 1 709 ? -14.156 9.422 -16.766 1 97 709 LEU B O 1
ATOM 10650 N N . PRO B 1 710 ? -13.203 11.406 -16.594 1 94.19 710 PRO B N 1
ATOM 10651 C CA . PRO B 1 710 ? -12.875 11.414 -18.016 1 94.19 710 PRO B CA 1
ATOM 10652 C C . PRO B 1 710 ? -11.867 10.328 -18.406 1 94.19 710 PRO B C 1
ATOM 10654 O O . PRO B 1 710 ? -11.023 9.953 -17.578 1 94.19 710 PRO B O 1
ATOM 10657 N N . ARG B 1 711 ? -11.969 9.961 -19.656 1 89.06 711 ARG B N 1
ATOM 10658 C CA . ARG B 1 711 ? -11.062 8.945 -20.188 1 89.06 711 ARG B CA 1
ATOM 10659 C C . ARG B 1 711 ? -9.688 9.547 -20.484 1 89.06 711 ARG B C 1
ATOM 10661 O O . ARG B 1 711 ? -9.555 10.766 -20.625 1 89.06 711 ARG B O 1
ATOM 10668 N N . ASP B 1 712 ? -8.75 8.625 -20.516 1 82.5 712 ASP B N 1
ATOM 10669 C CA . ASP B 1 712 ? -7.402 9.023 -20.922 1 82.5 712 ASP B CA 1
ATOM 10670 C C . ASP B 1 712 ? -7.387 9.547 -22.359 1 82.5 712 ASP B C 1
ATOM 10672 O O . ASP B 1 712 ? -8.211 9.148 -23.172 1 82.5 712 ASP B O 1
ATOM 10676 N N . SER B 1 713 ? -6.492 10.352 -22.594 1 76.12 713 SER B N 1
ATOM 10677 C CA . SER B 1 713 ? -6.375 10.898 -23.938 1 76.12 713 SER B CA 1
ATOM 10678 C C . SER B 1 713 ? -5.969 9.82 -24.938 1 76.12 713 SER B C 1
ATOM 10680 O O . SER B 1 713 ? -5.152 8.953 -24.625 1 76.12 713 SER B O 1
ATOM 10682 N N . ALA B 1 714 ? -6.652 9.891 -26.078 1 68.88 714 ALA B N 1
ATOM 10683 C CA . ALA B 1 714 ? -6.344 8.914 -27.125 1 68.88 714 ALA B CA 1
ATOM 10684 C C . ALA B 1 714 ? -4.977 9.188 -27.734 1 68.88 714 ALA B C 1
ATOM 10686 O O . ALA B 1 714 ? -4.535 10.336 -27.812 1 68.88 714 ALA B O 1
ATOM 10687 N N . PRO B 1 715 ? -4.203 8.086 -28.047 1 66.75 715 PRO B N 1
ATOM 10688 C CA . PRO B 1 715 ? -2.922 8.328 -28.719 1 66.75 715 PRO B CA 1
ATOM 10689 C C . PRO B 1 715 ? -3.068 9.125 -30.016 1 66.75 715 PRO B C 1
ATOM 10691 O O . PRO B 1 715 ? -4.105 9.047 -30.672 1 66.75 715 PRO B O 1
ATOM 10694 N N . LYS B 1 716 ? -2.182 9.984 -30.375 1 51.69 716 LYS B N 1
ATOM 10695 C CA . LYS B 1 716 ? -2.176 10.711 -31.641 1 51.69 716 LYS B CA 1
ATOM 10696 C C . LYS B 1 716 ? -1.945 9.766 -32.812 1 51.69 716 LYS B C 1
ATOM 10698 O O . LYS B 1 716 ? -1.167 8.812 -32.719 1 51.69 716 LYS B O 1
#

Foldseek 3Di:
DALAQFPVLVVLLVVLLCLCVVQAFLNNQCCVQPPADLDDDSCVPRPSSVVCLVVQLQQQAPPVVLPHDNRHLSSNLSNLLSCLLRLHAAQRLQLSLVLNLCRPQPDPVSNNVPNNCSRNVVFTEKEALDAAWADDPQWIFGAKTKIRHRQNGAWYWYDHDQKTFIAGPDPQKDKDADPPVPSLQPPMIIIGGDRGRTPDMRGRSSLVSLLSLLLSLLSSLLNNLVNLLLLLLVQQQPDDDPHHRNLQDLVSLLLSLVSVLLSLLLSLLSSQLSPDDDPLNSLSSLLSSLRSLVSQLVSLVSSLVSNDPCSVDPVDSSVSSNSSSVNSQVRSPHNLVSLLVNLVCVLVPDDDDDDDPDPPVLVVLLVLLLVLVVVLVPDDPLCNLVSCQQSQLLPQCADPPRHVVDALSSVVSNCVSCPPDDRDDLVLCQLLLSLCVVFNDPVCVVPPRSCSSSPNFHEKEFQADPVDAQNSLQADWAWEDDPQFTWTFDKGWQIFQLVVGQKYWHWHFYDPPDDSQQRIWIFIAGCPPPQKDWAFDQAPLRDGGITMIGGDGGTGGPNGTTHDHRNCSVSVVSSLVSVLVVLLPDDPADALSVVSVLCCVQPPPPSVLSSVSSSLVSLVSSLVSSSVVQSVSSVSVNPNDPSSLSSLLSVLVSQLSSLVSSCVSCVVVVVVPPDVRSVSSNRVSVCSCRPSHHSSRSSLCSSCVVSVRDHHDDDD/DALAQFPVLVVLLVVLLCLCVVQAFLNNQCCVQPPADQDDDSCVPRPSSVVCLVVQLQQQAPPVVLPHDNRHLSSNLSNLLSCLLRLHAAQRLQLSLVLNLCRPQPDPVSNNPPNNCSRNVVFTEKEALDAAWADDPQWIFGAKTKIRHRQNGAWYWYDHDQKTFIAGPDPQKDKDADPPVPSLQPPMIIIGGDRGRTPDMRGRSSLVSLLSLLLSLLSSLLNNLVNLLLLLLVQQQPDDDPHHRNLQDLVSLLLSLVSVLLSLLLSLLSSQLSPDDDPLNSLSSLLSSLRSLVSQLVSLVSSLVSNDPCSVDPVDSSVSSNSSSVNSQVRSPHNLVSLLVNLVCVLVPDDDDDDDPDPPVLVVLLVLLLVLVVVLVPDDPLCNLLSCQQSQLLPQCADPPRHVVDALSSVVSNCVNCPPDDRDDLVLCQLLLSLCVVFNDPVCVVPPRSCSSSPNFHEKEFQADPVDAQNSLQAPWAWEDDVQFTWTFDKGWQIFQLVVGQKYWHKHFYDPPDDSQQRIWIFIAGCPPPQKDWAFDQAPLRDGGITMIGGDGGTGGPNRTTHDHRNRSVSVVSSLVSVLVVLLPDDPADALSVVSVLCCVQPPPPSVLSSVSSSLVSLVSSLVSSSVVQSVSSVNVNDRDPSSLSSLLSVLVSQLSSLVSSCVSCVVVVVVPPDVRSVSSNRVSVCSCRPSHHSSRSSLCSSCVVSVRDHHDDDD

pLDDT: mean 92.59, std 8.55, range [50.66, 98.81]

Nearest PDB structures (foldseek):
  6wy9-assembly1_A-2  TM=7.538E-01  e=4.304E-17  Thermomonospora curvata DSM 43183
  8hk0-assembly1_A  TM=8.043E-01  e=6.985E-16  Streptomyces ficellus
  6wy8-assembly1_D  TM=7.642E-01  e=1.698E-16  Thermomonospora curvata DSM 43183
  8hk0-assembly1_B  TM=7.903E-01  e=2.873E-15  Streptomyces ficellus
  1rx0-assembly1_C  TM=7.398E-01  e=1.196E-12  Homo sapiens

InterPro domains:
  IPR006091 Acyl-CoA dehydrogenase/oxidase, middle domain [PF02770] (460-553)
  IPR009075 Acyl-CoA dehydrogenase/oxidase, C-terminal [PF00441] (212-344)
  IPR009075 Acyl-CoA dehydrogenase/oxidase, C-terminal [PF00441] (566-707)
  IPR009100 Acyl-CoA dehydrogenase/oxidase, N-terminal and middle domain superfamily [SSF56645] (1-129)
  IPR009100 Acyl-CoA dehydrogenase/oxidase, N-terminal and middle domain superfamily [SSF56645] (357-579)
  IPR013786 Acyl-CoA dehydrogenase/oxidase, N-terminal [PF02771] (6-122)
  IPR036250 Acyl-CoA dehydrogenase-like, C-terminal [SSF47203] (212-341)
  IPR036250 Acyl-CoA dehydrogenase-like, C-terminal [SSF47203] (566-709)
  IPR037069 Acyl-CoA dehydrogenase/oxidase, N-terminal domain superfamily [G3DSA:1.10.540.10] (3-123)
  IPR037069 Acyl-CoA dehydrogenase/oxidase, N-terminal domain superfamily [G3DSA:1.10.540.10] (354-457)
  IPR046373 Acyl-CoA oxidase/dehydrogenase, middle domain superfamily [G3DSA:2.40.110.10] (460-570)
  IPR052161 Mycobacterial Acyl-CoA Dehydrogenase [PTHR43292] (369-712)

Radius of gyration: 34.33 Å; Cα contacts (8 Å, |Δi|>4): 2917; chains: 2; bounding box: 91×96×96 Å

Solvent-accessible surface area (backbone atoms only — not comparable to full-atom values): 70593 Å² total; per-residue (Å²): 112,73,67,47,66,52,70,67,42,39,52,50,40,51,53,44,39,50,49,42,52,72,52,38,28,52,64,38,24,47,39,60,72,74,64,48,64,87,65,62,62,58,57,81,76,32,64,46,53,50,48,39,40,74,74,35,61,52,8,34,50,30,50,52,94,42,67,21,67,50,50,38,57,52,61,47,32,39,49,33,18,42,38,15,43,27,46,47,76,70,48,61,64,28,27,40,44,48,46,51,37,40,67,70,73,42,51,73,68,54,32,65,66,46,37,42,38,42,22,64,54,81,39,44,25,16,34,27,76,54,60,72,31,44,74,55,94,64,22,30,32,27,80,65,28,39,25,44,22,51,85,59,35,45,33,34,39,32,31,35,72,55,19,28,32,32,37,59,62,52,80,45,47,44,74,44,70,54,83,39,58,55,52,37,50,63,61,36,21,27,35,26,30,57,67,23,66,47,77,43,74,39,81,67,38,32,64,54,47,46,36,49,44,18,40,47,43,18,19,20,24,35,15,33,27,48,37,32,37,51,51,35,45,54,47,26,54,64,45,56,47,83,86,38,40,44,19,29,40,50,63,49,23,41,51,48,24,51,32,44,46,47,31,40,31,22,24,21,19,33,47,51,23,43,69,43,61,73,80,39,22,51,55,34,12,35,36,15,25,42,45,14,32,53,39,21,39,53,38,23,52,46,27,22,60,72,54,31,74,54,22,42,18,70,88,33,72,44,50,52,40,41,22,50,27,51,41,46,27,54,65,50,53,35,64,67,51,24,16,43,50,44,34,53,44,43,70,72,66,57,66,80,78,87,70,73,90,62,56,77,78,46,53,56,47,35,52,54,34,42,50,49,49,52,50,58,72,71,46,57,81,88,49,43,49,46,50,36,27,70,68,6,70,65,40,33,62,39,57,66,74,64,8,58,47,34,48,47,63,51,45,51,39,37,52,60,55,48,58,90,60,86,73,82,77,51,68,52,28,66,17,51,50,57,33,38,72,72,43,36,50,73,66,48,43,72,66,46,48,62,44,32,53,48,65,76,42,31,37,20,57,37,63,33,26,93,78,11,63,89,36,61,55,60,54,75,28,34,36,44,84,52,90,75,26,30,34,30,35,39,55,29,34,76,17,49,49,47,88,76,24,49,33,27,48,28,56,28,24,62,36,88,86,50,58,61,61,52,10,19,22,25,31,51,41,63,52,76,40,84,45,42,47,76,44,73,38,44,30,63,53,60,46,60,53,30,19,34,38,38,33,56,63,33,77,34,49,58,82,36,45,37,51,49,85,35,42,11,42,63,54,49,50,46,27,51,53,35,38,44,53,58,61,48,70,56,78,92,49,68,53,46,73,57,43,55,59,48,35,60,72,58,42,62,86,43,60,37,62,44,29,52,48,12,49,42,40,31,51,53,48,22,54,53,27,37,55,50,45,52,30,53,28,54,67,59,72,40,66,93,69,76,55,56,62,46,44,36,48,52,48,24,53,47,41,36,53,38,23,51,49,44,40,63,48,37,41,72,48,45,55,70,54,39,66,54,64,42,58,39,29,42,51,53,32,61,49,47,43,42,55,96,50,29,50,68,54,46,29,49,46,43,17,36,72,69,70,60,28,51,69,61,59,63,71,132,110,72,68,47,66,51,70,68,41,40,52,51,39,52,52,44,39,52,48,43,52,73,53,38,28,54,64,39,23,46,38,61,71,76,63,47,64,88,65,60,63,59,57,80,75,33,64,47,54,50,47,38,40,73,73,37,60,52,9,34,52,31,49,50,93,42,68,21,68,51,51,37,57,53,60,47,32,36,50,33,17,41,36,15,44,28,46,46,75,70,48,60,64,26,28,41,44,48,47,52,37,39,68,71,74,43,53,70,68,54,33,66,65,46,37,41,39,42,24,66,54,80,39,43,26,18,34,27,73,52,59,74,32,44,74,55,96,64,24,31,32,28,79,64,29,38,23,43,22,52,86,58,36,44,32,33,41,34,31,34,73,54,20,27,33,32,36,58,61,52,80,43,47,44,74,43,71,55,82,41,64,55,51,36,51,63,60,34,21,27,36,26,31,57,67,22,68,47,78,43,75,40,80,68,38,31,64,52,48,47,38,50,43,18,38,47,43,16,21,20,25,34,15,34,28,47,36,32,38,49,50,36,45,55,47,26,54,64,44,58,48,83,86,38,39,44,19,29,41,50,63,50,24,40,51,48,23,52,32,45,47,46,30,41,32,23,22,22,17,32,44,52,24,43,68,45,59,73,83,39,22,50,56,33,13,36,34,17,24,44,45,15,30,54,40,22,39,52,37,24,52,48,28,22,60,72,55,32,71,55,24,44,18,69,88,33,72,44,49,53,40,41,23,48,28,51,44,47,28,53,66,50,54,34,65,67,50,25,16,42,49,44,34,52,44,42,68,73,66,56,64,79,77,88,70,72,91,61,58,77,80,46,52,58,47,35,52,53,35,42,51,48,50,53,49,57,71,71,44,55,81,87,49,44,49,46,50,36,26,70,69,7,70,67,41,33,62,38,57,67,74,63,8,58,47,33,48,47,62,50,45,52,38,38,50,61,54,47,58,90,59,86,73,84,76,51,68,51,29,68,17,51,49,58,33,36,70,73,44,36,50,72,66,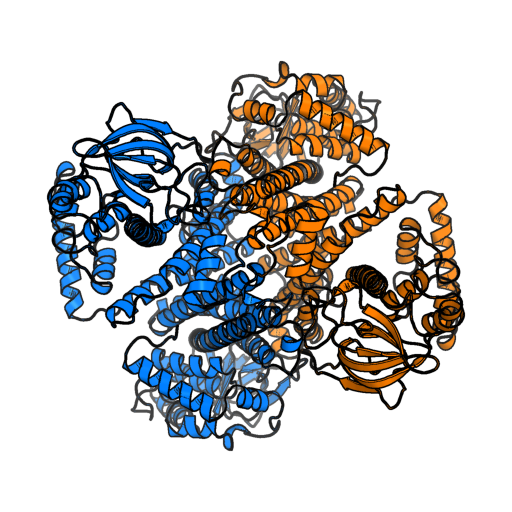47,42,71,66,46,48,61,44,31,51,46,63,75,42,32,35,21,57,37,63,33,26,93,79,10,63,88,36,61,56,62,55,75,27,34,39,44,83,51,92,74,27,31,36,29,37,40,55,29,32,78,17,48,49,46,90,75,25,48,33,26,48,28,56,29,26,62,35,88,85,50,59,63,61,52,10,19,22,24,33,52,41,64,51,75,41,86,43,40,47,78,45,73,39,45,29,62,53,62,45,60,55,30,18,34,36,38,34,56,63,33,77,35,47,58,83,36,43,37,53,48,87,34,41,11,43,62,52,48,52,46,29,54,53,35,38,46,52,57,60,50,70,56,77,92,49,69,53,45,73,58,44,54,59,48,36,59,72,58,42,64,86,43,61,37,61,44,29,53,48,13,50,41,41,32,50,52,48,21,55,53,28,36,55,50,46,53,30,54,27,55,67,58,72,44,66,94,69,78,54,57,61,47,44,36,47,52,48,24,53,48,42,37,52,39,22,50,49,41,41,64,50,37,40,73,46,44,55,69,53,39,65,51,63,43,53,40,30,42,51,54,33,62,49,46,43,42,53,96,52,28,48,69,55,45,29,49,45,42,17,36,72,71,71,61,29,52,69,61,60,63,71,132

Sequence (1432 aa):
MPLAITEDHRALAEVAAAMVAGRAGTAGARRILLDREKSGAWWSTDGLWKEMVSTGWLGLHIDERFGGQGYGLPELTILLEQLGRAAVGGPFLPTVAVSAVIAEVGTDEQRERWLPLLVSGDVVAGIGTNGDAVLRDSVVSAGAVPALAEAAADLFLLPADADLVVVQAGDGVSIRTIDSVDQLLAPVIVAGLDSVRVAEVFPGAAGAAVRILRLLAAAEAVGGLGACTEMATAYAAGREQFGRPIGSFQAIKHHCANMLVDTELATAATWDAARAVGAEAELAAAMAAGHALTAYQRVSLQNVQVHGGIGYTWEHDAHLYIRRATVLQAFAGGQDALQDRVIALQGSGMRRRHSVDLPEDAEQYRQAALDFRCQLEASDAGDRQRLWARSGYLQPHWPAPYGRGADSVEQLIIEDALDGLDKPSLGLGEWVVPTLLQHGSKEQVDRLIWPSLEGELRWCQLFSEPGAGSDAAAVATKATRVADGWVVSGQKVWTSDAVNCQRGLATVRTDPKVRKHKGITAMIIDLSDPAVRIRPLTEITGETLFNEVFLDNVFVPDRDVVGAVNDGWSVAMAAFGNERVSIGGGSVTMTAEALIDLLKRHRPGDSGVAREVGALLIESYTLATLNLRQAARAVFDAGPGIEGNIAKLFGAEHAQRVAELALRIADRAILVGEEPKVVHDYLFSRCLTIAGGTSEIVRNLIAERILGLPRDSAPKMPLAITEDHRALAEVAAAMVAGRAGTAGARRILLDREKSGAWWSTDGLWKEMVSTGWLGLHIDERFGGQGYGLPELTILLEQLGRAAVGGPFLPTVAVSAVIAEVGTDEQRERWLPLLVSGDVVAGIGTNGDAVLRDSVVSAGAVPALAEAAADLFLLPADADLVVVQAGDGVSIRTIDSVDQLLAPVIVAGLDSVRVAEVFPGAAGAAVRILRLLAAAEAVGGLGACTEMATAYAAGREQFGRPIGSFQAIKHHCANMLVDTELATAATWDAARAVGAEAELAAAMAAGHALTAYQRVSLQNVQVHGGIGYTWEHDAHLYIRRATVLQAFAGGQDALQDRVIALQGSGMRRRHSVDLPEDAEQYRQAALDFRCQLEASDAGDRQRLWARSGYLQPHWPAPYGRGADSVEQLIIEDALDGLDKPSLGLGEWVVPTLLQHGSKEQVDRLIWPSLEGELRWCQLFSEPGAGSDAAAVATKATRVADGWVVSGQKVWTSDAVNCQRGLATVRTDPKVRKHKGITAMIIDLSDPAVRIRPLTEITGETLFNEVFLDNVFVPDRDVVGAVNDGWSVAMAAFGNERVSIGGGSVTMTAEALIDLLKRHRPGDSGVAREVGALLIESYTLATLNLRQAARAVFDAGPGIEGNIAKLFGAEHAQRVAELALRIADRAILVGEEPKVVHDYLFSRCLTIAGGTSEIVRNLIAERILGLPRDSAPK

Organism: NCBI:txid185642

Secondary structure (DSSP, 8-state):
--S--SHHHHHHHHHHHHHHHHHTHHHHHHHHHHS--SSS-GGGG-HHHHHHHHHTGGGTTS-GGGT--S--HHHHHHHHHHHHHTT--SSHHHHHHHHHHHHHH--HHHHHHHHHHHHHTSS-EEE-S----EEETTEEEEEEEEEES-TT-SEEEEEETTEEEEEESSTTEEEEE---GGGTT-SEEEEEEEEEEPSEEETT-HHHHHHHHHHHHHHHHHHHHHHHHHHHHHHHHH-EETTEEGGGSHHHHHHHHHHHHHHHHHHHHHHHHHH--THHHHHHHHHHHHHHHHHHHHHHHHHHHHHTTGGGBTTSTHHHHHHHHHHHHHHTTHHHHHHHHHHHHHHTT----------GGGHHHHHHHHHHHHHHHHS-GGGHHHHHHHHT-SSTTSPTTTS----HHHHHHHHHHTTTS-PPP-BTHHHHHHHHHHH--HHHHHHHHHHHHTTS--EEEE--BTTBSS-TT----EEEEETTEEEEEEEEEEEETGGG-SEEEEEEES-TTS-GGGSEEEEEEETTSTTEEEEEE-BTTS---EEEEEEEEEEEEGGGEESSTT-HHHHHHHHHHHHHHHHTT--SS--TTHHHHHHHHHSTT-HHHHHHHHHHHHHHHHHHHHHHHHHHHHHTT----THHHHHHHHHHHHHHHHHHHHHHHTHHHHHTT--HHHHHHHHHGGGGGTTTS-HHHHHHHIIIIIS-PPPPPPP-/--S--SHHHHHHHHHHHHHHHHHTHHHHHHHHHHS--SSS-GGGG-HHHHHHHHTTGGGTTS-GGGTS-S--HHHHHHHHHHHHHTT--SSHHHHHHHHHHHHHH--HHHHHHHHHHHHHTSS-EEE-S----EEETTEEEEEEEEEES-TT-SEEEEEETTEEEEEESSTTEEEEE---GGGTT-SEEEEEEEEEEPSEEETT-HHHHHHHHHHHHHHHHHHHHHHHHHHHHHHHHH-EETTEEGGGSHHHHHHHHHHHHHHHHHHHHHHHHHT--THHHHHHHHHHHHHHHHHHHHHHHHHHHHHTTGGGBTTSTHHHHHHHHHHHHHHTTHHHHHHHHHHHHHHTT----------GGGHHHHHHHHHHHHHHHHS-GGGHHHHHHHHT-SSTTSPTTTS----HHHHHHHHHHTTTS-PPP-BTHHHHHHHHHHH--HHHHHHHHHHHHTTS--EEEE--BTTBSS-TT----EEEEETTEEEEEEEEEEEETGGG-SEEEEEEES-TTS-GGGSEEEEEEETTSTTEEEEEE-BTTS---EEEEEEEEEEEEGGGEESSTT-HHHHHHHHHHHHHHHHTT--SS--TTHHHHHHHHHSTT-HHHHHHHHHHHHHHHHHHHHHHHHHHHHHTT----THHHHHHHHHHHHHHHHHHHHHHHTHHHHHTT--HHHHHHHHHGGGGGTTTS-HHHHHHHIIIIIS-PPPPPPP-